Protein 1JE9 (pdb70)

Organism: Naja kaouthia (NCBI:txid8649)

InterPro domains:
  IPR003571 Snake three-finger toxin [cd00206] (1-60)
  IPR018354 Snake toxin, conserved site [PS00272] (39-57)
  IPR045860 Snake toxin-like superfamily [G3DSA:2.10.60.10] (1-61)
  IPR045860 Snake toxin-like superfamily [SSF57302] (3-60)
  IPR054131 Snake toxin cobra-type [PF21947] (3-60)

Sequence (61 aa):
LECHNQQSSQAPTTKTCSGETNCYKKWWSDHRGTIIERGCGCPKVKPGVNLNCCRTDRCNNLECHNQQSSQAPTTKTCSGETNCYKKWWSDHRGTIIERGCGCPKVKPGVNLNCCRTDRCNNLECHNQQSSQAPTTKTCSGETNCYKKWWSDHRGTIIERGCGCPKVKPGVNLNCCRTDRCNNLECHNQQSSQAPTTKTCSGETNCYKKWWSDHRGTIIERGCGCPKVKPGVNLNCCRTDRCNNLECHNQQSSQAPTTKTCSGETNCYKKWWSDHRGTIIERGCGCPKVKPGVNLNCCRTDRCNNLECHNQQSSQAPTTKTCSGETNCYKKWWSDHRGTIIERGCGCPKVKPGVNLNCCRTDRCNNLECHNQQSSQAPTTKTCSGETNCYKKWWSDHRGTIIERGCGCPKVKPGVNLNCCRTDRCNNLECHNQQSSQAPTTKTCSGETNCYKKWWSDHRGTIIERGCGCPKVKPGVNLNCCRTDRCNNLECHNQQSSQAPTTKTCSGETNCYKKWWSDHRGTIIERGCGCPKVKPGVNLNCCRTDRCNNLECHNQQSSQAPTTKTCSGETNCYKKWWSDHRGTIIERGCGCPKVKPGVNLNCCRTDRCNNLECHNQQSSQAPTTKTCSGETNCYKKWWSDHRGTIIERGCGCPKVKPGVNLNCCRTDRCNNLECHNQQSSQAPTTKTCSGETNCYKKWWSDHRGTIIERGCGCPKVKPGVNLNCCRTDRCNNLECHNQQSSQAPTTKTCSGETNCYKKWWSDHRGTIIERGCGCPKVKPGVNLNCCRTDRCNNLECHNQQSSQAPTTKTCSGETNCYKKWWSDHRGTIIERGCGCPKVKPGVNLNCCRTDRCNNLECHNQQSSQAPTTKTCSGETNCYKKWWSDHRGTIIERGCGCPKVKPGVNLNCCRTDRCNNLECHNQQSSQAPTTKTCSGETNCYKKWWSDHRGTIIERGCGCPKVKPGVNLNCCRTDRCNNLECHNQQSSQAPTTKTCSGETNCYKKWWSDHRGTIIERGCGCPKVKPGVNLNCCRTDRCNNLECHNQQSSQAPTTKTCSGETNCYKKWWSDHRGTIIERGCGCPKVKPGVNLNCCRTDRCNN

Foldseek 3Di:
DWEWFDKFPPPGGTGHDPDAAKKKKKKADDDPGMIMGIGGDADDDDPRIGMDMDRDRHPHD

Radius of gyration: 11.59 Å; Cα contacts (8 Å, |Δi|>4): 130; chains: 1; bounding box: 23×32×14 Å

Nearest PDB structures (foldseek):
  1je9-assembly1_A  TM=9.310E-01  e=3.005E-09  Naja kaouthia
  1vb0-assembly1_A  TM=8.632E-01  e=1.040E-07  Naja atra
  1nor-assembly1_A  TM=8.556E-01  e=2.840E-07  Naja oxiana
  3nds-assembly1_A  TM=8.022E-01  e=3.900E-07  unclassified
  3era-assembly1_B  TM=8.556E-01  e=1.123E-06  Laticauda semifasciata

Solvent-accessible surface area: 4519 Å² total; per-residue (Å²): 69,99,6,15,77,19,131,44,117,135,83,95,52,69,135,84,47,126,67,96,99,44,3,23,40,33,81,48,95,46,184,205,31,93,41,37,58,23,18,33,11,71,64,182,68,165,125,70,58,70,41,66,47,22,196,89,86,140,35,0,112

GO terms:
  GO:0005576 extracellular region (C, EXP)

Structure (mmCIF, N/CA/C/O backbone):
data_1JE9
#
_entry.id   1JE9
#
loop_
_atom_site.group_PDB
_atom_site.id
_atom_site.type_symbol
_atom_site.label_atom_id
_atom_site.label_alt_id
_atom_site.label_comp_id
_atom_site.label_asym_id
_atom_site.label_entity_id
_atom_site.label_seq_id
_atom_site.pdbx_PDB_ins_code
_atom_site.Cartn_x
_atom_site.Cartn_y
_atom_site.Cartn_z
_atom_site.occupancy
_atom_site.B_iso_or_equiv
_atom_site.auth_seq_id
_atom_site.auth_comp_id
_atom_site.auth_asym_id
_atom_site.auth_atom_id
_atom_site.pdbx_PDB_model_num
ATOM 1 N N . LEU A 1 1 ? 3.732 14.364 0.955 1.00 0.00 1 LEU A N 1
ATOM 2 C CA . LEU A 1 1 ? 3.306 13.643 -0.274 1.00 0.00 1 LEU A CA 1
ATOM 3 C C . LEU A 1 1 ? 1.878 13.123 -0.142 1.00 0.00 1 LEU A C 1
ATOM 4 O O . LEU A 1 1 ? 1.467 12.675 0.928 1.00 0.00 1 LEU A O 1
ATOM 22 N N . GLU A 1 2 ? 1.127 13.186 -1.236 1.00 0.00 2 GLU A N 1
ATOM 23 C CA . GLU A 1 2 ? -0.255 12.721 -1.242 1.00 0.00 2 GLU A CA 1
ATOM 24 C C . GLU A 1 2 ? -0.339 11.271 -1.712 1.00 0.00 2 GLU A C 1
ATOM 25 O O . GLU A 1 2 ? -0.591 11.004 -2.887 1.00 0.00 2 GLU A O 1
ATOM 37 N N . CYS A 1 3 ? -0.125 10.341 -0.788 1.00 0.00 3 CYS A N 1
ATOM 38 C CA . CYS A 1 3 ? -0.174 8.923 -1.103 1.00 0.00 3 CYS A CA 1
ATOM 39 C C . CYS A 1 3 ? -1.586 8.374 -0.934 1.00 0.00 3 CYS A C 1
ATOM 40 O O . CYS A 1 3 ? -2.517 9.115 -0.619 1.00 0.00 3 CYS A O 1
ATOM 47 N N . HIS A 1 4 ? -1.736 7.070 -1.139 1.00 0.00 4 HIS A N 1
ATOM 48 C CA . HIS A 1 4 ? -3.034 6.419 -1.006 1.00 0.00 4 HIS A CA 1
ATOM 49 C C . HIS A 1 4 ? -3.094 5.585 0.270 1.00 0.00 4 HIS A C 1
ATOM 50 O O . HIS A 1 4 ? -2.069 5.119 0.768 1.00 0.00 4 HIS A O 1
ATOM 65 N N . ASN A 1 5 ? -4.302 5.398 0.792 1.00 0.00 5 ASN A N 1
ATOM 66 C CA . ASN A 1 5 ? -4.499 4.618 2.008 1.00 0.00 5 ASN A CA 1
ATOM 67 C C . ASN A 1 5 ? -5.876 3.962 2.008 1.00 0.00 5 ASN A C 1
ATOM 68 O O . ASN A 1 5 ? -6.621 4.054 2.983 1.00 0.00 5 ASN A O 1
ATOM 79 N N . GLN A 1 6 ? -6.208 3.301 0.903 1.00 0.00 6 GLN A N 1
ATOM 80 C CA . GLN A 1 6 ? -7.496 2.630 0.771 1.00 0.00 6 GLN A CA 1
ATOM 81 C C . GLN A 1 6 ? -7.315 1.127 0.592 1.00 0.00 6 GLN A C 1
ATOM 82 O O . GLN A 1 6 ? -6.772 0.672 -0.415 1.00 0.00 6 GLN A O 1
ATOM 96 N N . GLN A 1 7 ? -7.776 0.360 1.574 1.00 0.00 7 GLN A N 1
ATOM 97 C CA . GLN A 1 7 ? -7.669 -1.090 1.525 1.00 0.00 7 GLN A CA 1
ATOM 98 C C . GLN A 1 7 ? -8.765 -1.686 0.647 1.00 0.00 7 GLN A C 1
ATOM 99 O O . GLN A 1 7 ? -9.837 -1.099 0.493 1.00 0.00 7 GLN A O 1
ATOM 113 N N . SER A 1 8 ? -8.491 -2.851 0.071 1.00 0.00 8 SER A N 1
ATOM 114 C CA . SER A 1 8 ? -9.456 -3.522 -0.791 1.00 0.00 8 SER A CA 1
ATOM 115 C C . SER A 1 8 ? -9.792 -2.658 -2.004 1.00 0.00 8 SER A C 1
ATOM 116 O O . SER A 1 8 ? -9.079 -1.703 -2.313 1.00 0.00 8 SER A O 1
ATOM 124 N N . SER A 1 9 ? -10.881 -2.998 -2.688 1.00 0.00 9 SER A N 1
ATOM 125 C CA . SER A 1 9 ? -11.308 -2.253 -3.867 1.00 0.00 9 SER A CA 1
ATOM 126 C C . SER A 1 9 ? -12.390 -1.238 -3.512 1.00 0.00 9 SER A C 1
ATOM 127 O O . SER A 1 9 ? -13.246 -0.916 -4.337 1.00 0.00 9 SER A O 1
ATOM 135 N N . GLN A 1 10 ? -12.349 -0.736 -2.282 1.00 0.00 10 GLN A N 1
ATOM 136 C CA . GLN A 1 10 ? -13.328 0.242 -1.822 1.00 0.00 10 GLN A CA 1
ATOM 137 C C . GLN A 1 10 ? -13.065 1.611 -2.442 1.00 0.00 10 GLN A C 1
ATOM 138 O O . GLN A 1 10 ? -12.163 1.767 -3.265 1.00 0.00 10 GLN A O 1
ATOM 152 N N . ALA A 1 11 ? -13.859 2.598 -2.040 1.00 0.00 11 ALA A N 1
ATOM 153 C CA . ALA A 1 11 ? -13.714 3.954 -2.554 1.00 0.00 11 ALA A CA 1
ATOM 154 C C . ALA A 1 11 ? -12.340 4.528 -2.212 1.00 0.00 11 ALA A C 1
ATOM 155 O O . ALA A 1 11 ? -12.048 4.802 -1.047 1.00 0.00 11 ALA A O 1
ATOM 162 N N . PRO A 1 12 ? -11.473 4.721 -3.224 1.00 0.00 12 PRO A N 1
ATOM 163 C CA . PRO A 1 12 ? -10.124 5.265 -3.024 1.00 0.00 12 PRO A CA 1
ATOM 164 C C . PRO A 1 12 ? -10.104 6.470 -2.088 1.00 0.00 12 PRO A C 1
ATOM 165 O O . PRO A 1 12 ? -11.151 7.010 -1.733 1.00 0.00 12 PRO A O 1
ATOM 176 N N . THR A 1 13 ? -8.905 6.886 -1.694 1.00 0.00 13 THR A N 1
ATOM 177 C CA . THR A 1 13 ? -8.747 8.028 -0.802 1.00 0.00 13 THR A CA 1
ATOM 178 C C . THR A 1 13 ? -7.341 8.609 -0.908 1.00 0.00 13 THR A C 1
ATOM 179 O O . THR A 1 13 ? -6.431 7.966 -1.432 1.00 0.00 13 THR A O 1
ATOM 190 N N . THR A 1 14 ? -7.168 9.829 -0.409 1.00 0.00 14 THR A N 1
ATOM 191 C CA . THR A 1 14 ? -5.872 10.494 -0.450 1.00 0.00 14 THR A CA 1
ATOM 192 C C . THR A 1 14 ? -5.570 11.190 0.874 1.00 0.00 14 THR A C 1
ATOM 193 O O . THR A 1 14 ? -6.477 11.641 1.571 1.00 0.00 14 THR A O 1
ATOM 204 N N . LYS A 1 15 ? -4.286 11.273 1.211 1.00 0.00 15 LYS A N 1
ATOM 205 C CA . LYS A 1 15 ? -3.860 11.915 2.449 1.00 0.00 15 LYS A CA 1
ATOM 206 C C . LYS A 1 15 ? -2.389 12.316 2.372 1.00 0.00 15 LYS A C 1
ATOM 207 O O . LYS A 1 15 ? -1.649 11.830 1.517 1.00 0.00 15 LYS A O 1
ATOM 226 N N . THR A 1 16 ? -1.973 13.204 3.269 1.00 0.00 16 THR A N 1
ATOM 227 C CA . THR A 1 16 ? -0.591 13.669 3.300 1.00 0.00 16 THR A CA 1
ATOM 228 C C . THR A 1 16 ? 0.135 13.149 4.537 1.00 0.00 16 THR A C 1
ATOM 229 O O . THR A 1 16 ? -0.451 13.046 5.615 1.00 0.00 16 THR A O 1
ATOM 240 N N . CYS A 1 17 ? 1.414 12.825 4.375 1.00 0.00 17 CYS A N 1
ATOM 241 C CA . CYS A 1 17 ? 2.222 12.319 5.478 1.00 0.00 17 CYS A CA 1
ATOM 242 C C . CYS A 1 17 ? 3.222 13.371 5.947 1.00 0.00 17 CYS A C 1
ATOM 243 O O . CYS A 1 17 ? 3.691 14.191 5.157 1.00 0.00 17 CYS A O 1
ATOM 250 N N . SER A 1 18 ? 3.544 13.342 7.236 1.00 0.00 18 SER A N 1
ATOM 251 C CA . SER A 1 18 ? 4.490 14.294 7.809 1.00 0.00 18 SER A CA 1
ATOM 252 C C . SER A 1 18 ? 5.731 13.578 8.330 1.00 0.00 18 SER A C 1
ATOM 253 O O . SER A 1 18 ? 5.868 13.345 9.532 1.00 0.00 18 SER A O 1
ATOM 261 N N . GLY A 1 19 ? 6.634 13.231 7.418 1.00 0.00 19 GLY A N 1
ATOM 262 C CA . GLY A 1 19 ? 7.852 12.545 7.805 1.00 0.00 19 GLY A CA 1
ATOM 263 C C . GLY A 1 19 ? 8.406 11.680 6.690 1.00 0.00 19 GLY A C 1
ATOM 264 O O . GLY A 1 19 ? 9.404 12.029 6.060 1.00 0.00 19 GLY A O 1
ATOM 268 N N . GLU A 1 20 ? 7.756 10.546 6.445 1.00 0.00 20 GLU A N 1
ATOM 269 C CA . GLU A 1 20 ? 8.189 9.627 5.398 1.00 0.00 20 GLU A CA 1
ATOM 270 C C . GLU A 1 20 ? 8.193 10.317 4.038 1.00 0.00 20 GLU A C 1
ATOM 271 O O . GLU A 1 20 ? 7.351 11.171 3.761 1.00 0.00 20 GLU A O 1
ATOM 283 N N . THR A 1 21 ? 9.149 9.942 3.193 1.00 0.00 21 THR A N 1
ATOM 284 C CA . THR A 1 21 ? 9.262 10.524 1.862 1.00 0.00 21 THR A CA 1
ATOM 285 C C . THR A 1 21 ? 8.759 9.555 0.798 1.00 0.00 21 THR A C 1
ATOM 286 O O . THR A 1 21 ? 8.234 9.970 -0.235 1.00 0.00 21 THR A O 1
ATOM 297 N N . ASN A 1 22 ? 8.919 8.261 1.059 1.00 0.00 22 ASN A N 1
ATOM 298 C CA . ASN A 1 22 ? 8.478 7.231 0.123 1.00 0.00 22 ASN A CA 1
ATOM 299 C C . ASN A 1 22 ? 7.355 6.393 0.727 1.00 0.00 22 ASN A C 1
ATOM 300 O O . ASN A 1 22 ? 7.311 6.173 1.938 1.00 0.00 22 ASN A O 1
ATOM 311 N N . CYS A 1 23 ? 6.449 5.930 -0.126 1.00 0.00 23 CYS A N 1
ATOM 312 C CA . CYS A 1 23 ? 5.326 5.121 0.304 1.00 0.00 23 CYS A CA 1
ATOM 313 C C . CYS A 1 23 ? 5.473 3.697 -0.221 1.00 0.00 23 CYS A C 1
ATOM 314 O O . CYS A 1 23 ? 6.543 3.316 -0.693 1.00 0.00 23 CYS A O 1
ATOM 321 N N . TYR A 1 24 ? 4.406 2.910 -0.142 1.00 0.00 24 TYR A N 1
ATOM 322 C CA . TYR A 1 24 ? 4.455 1.535 -0.622 1.00 0.00 24 TYR A CA 1
ATOM 323 C C . TYR A 1 24 ? 3.067 1.004 -0.943 1.00 0.00 24 TYR A C 1
ATOM 324 O O . TYR A 1 24 ? 2.062 1.694 -0.776 1.00 0.00 24 TYR A O 1
ATOM 342 N N . LYS A 1 25 ? 3.033 -0.242 -1.395 1.00 0.00 25 LYS A N 1
ATOM 343 C CA . LYS A 1 25 ? 1.786 -0.912 -1.737 1.00 0.00 25 LYS A CA 1
ATOM 344 C C . LYS A 1 25 ? 1.978 -2.420 -1.678 1.00 0.00 25 LYS A C 1
ATOM 345 O O . LYS A 1 25 ? 2.781 -2.983 -2.421 1.00 0.00 25 LYS A O 1
ATOM 364 N N . LYS A 1 26 ? 1.249 -3.069 -0.782 1.00 0.00 26 LYS A N 1
ATOM 365 C CA . LYS A 1 26 ? 1.354 -4.513 -0.623 1.00 0.00 26 LYS A CA 1
ATOM 366 C C . LYS A 1 26 ? 0.058 -5.206 -1.007 1.00 0.00 26 LYS A C 1
ATOM 367 O O . LYS A 1 26 ? -1.020 -4.627 -0.911 1.00 0.00 26 LYS A O 1
ATOM 386 N N . TRP A 1 27 ? 0.173 -6.460 -1.426 1.00 0.00 27 TRP A N 1
ATOM 387 C CA . TRP A 1 27 ? -0.995 -7.244 -1.802 1.00 0.00 27 TRP A CA 1
ATOM 388 C C . TRP A 1 27 ? -0.691 -8.730 -1.768 1.00 0.00 27 TRP A C 1
ATOM 389 O O . TRP A 1 27 ? 0.468 -9.142 -1.710 1.00 0.00 27 TRP A O 1
ATOM 410 N N . TRP A 1 28 ? -1.746 -9.527 -1.803 1.00 0.00 28 TRP A N 1
ATOM 411 C CA . TRP A 1 28 ? -1.609 -10.975 -1.776 1.00 0.00 28 TRP A CA 1
ATOM 412 C C . TRP A 1 28 ? -2.867 -11.650 -2.309 1.00 0.00 28 TRP A C 1
ATOM 413 O O . TRP A 1 28 ? -3.848 -10.984 -2.649 1.00 0.00 28 TRP A O 1
ATOM 434 N N . SER A 1 29 ? -2.831 -12.976 -2.372 1.00 0.00 29 SER A N 1
ATOM 435 C CA . SER A 1 29 ? -3.966 -13.752 -2.857 1.00 0.00 29 SER A CA 1
ATOM 436 C C . SER A 1 29 ? -4.338 -14.848 -1.862 1.00 0.00 29 SER A C 1
ATOM 437 O O . SER A 1 29 ? -3.810 -15.959 -1.921 1.00 0.00 29 SER A O 1
ATOM 445 N N . ASP A 1 30 ? -5.247 -14.527 -0.949 1.00 0.00 30 ASP A N 1
ATOM 446 C CA . ASP A 1 30 ? -5.688 -15.485 0.060 1.00 0.00 30 ASP A CA 1
ATOM 447 C C . ASP A 1 30 ? -6.902 -16.270 -0.426 1.00 0.00 30 ASP A C 1
ATOM 448 O O . ASP A 1 30 ? -7.388 -16.058 -1.537 1.00 0.00 30 ASP A O 1
ATOM 457 N N . HIS A 1 31 ? -7.386 -17.181 0.413 1.00 0.00 31 HIS A N 1
ATOM 458 C CA . HIS A 1 31 ? -8.544 -18.001 0.070 1.00 0.00 31 HIS A CA 1
ATOM 459 C C . HIS A 1 31 ? -9.756 -17.130 -0.247 1.00 0.00 31 HIS A C 1
ATOM 460 O O . HIS A 1 31 ? -10.594 -17.491 -1.073 1.00 0.00 31 HIS A O 1
ATOM 475 N N . ARG A 1 32 ? -9.842 -15.981 0.415 1.00 0.00 32 ARG A N 1
ATOM 476 C CA . ARG A 1 32 ? -10.951 -15.059 0.204 1.00 0.00 32 ARG A CA 1
ATOM 477 C C . ARG A 1 32 ? -10.819 -14.348 -1.140 1.00 0.00 32 ARG A C 1
ATOM 478 O O . ARG A 1 32 ? -11.817 -13.973 -1.755 1.00 0.00 32 ARG A O 1
ATOM 499 N N . GLY A 1 33 ? -9.582 -14.166 -1.589 1.00 0.00 33 GLY A N 1
ATOM 500 C CA . GLY A 1 33 ? -9.342 -13.501 -2.856 1.00 0.00 33 GLY A CA 1
ATOM 501 C C . GLY A 1 33 ? -8.036 -12.731 -2.865 1.00 0.00 33 GLY A C 1
ATOM 502 O O . GLY A 1 33 ? -6.988 -13.269 -2.509 1.00 0.00 33 GLY A O 1
ATOM 506 N N . THR A 1 34 ? -8.099 -11.468 -3.276 1.00 0.00 34 THR A N 1
ATOM 507 C CA . THR A 1 34 ? -6.913 -10.622 -3.330 1.00 0.00 34 THR A CA 1
ATOM 508 C C . THR A 1 34 ? -7.115 -9.351 -2.511 1.00 0.00 34 THR A C 1
ATOM 509 O O . THR A 1 34 ? -8.161 -8.708 -2.594 1.00 0.00 34 THR A O 1
ATOM 520 N N . ILE A 1 35 ? -6.108 -8.993 -1.721 1.00 0.00 35 ILE A N 1
ATOM 521 C CA . ILE A 1 35 ? -6.178 -7.796 -0.888 1.00 0.00 35 ILE A CA 1
ATOM 522 C C . ILE A 1 35 ? -4.959 -6.907 -1.103 1.00 0.00 35 ILE A C 1
ATOM 523 O O . ILE A 1 35 ? -3.886 -7.391 -1.463 1.00 0.00 35 ILE A O 1
ATOM 539 N N . ILE A 1 36 ? -5.130 -5.606 -0.884 1.00 0.00 36 ILE A N 1
ATOM 540 C CA . ILE A 1 36 ? -4.038 -4.653 -1.063 1.00 0.00 36 ILE A CA 1
ATOM 541 C C . ILE A 1 36 ? -4.062 -3.560 0.007 1.00 0.00 36 ILE A C 1
ATOM 542 O O . ILE A 1 36 ? -5.100 -2.945 0.252 1.00 0.00 36 ILE A O 1
ATOM 558 N N . GLU A 1 37 ? -2.913 -3.312 0.636 1.00 0.00 37 GLU A N 1
ATOM 559 C CA . GLU A 1 37 ? -2.813 -2.282 1.664 1.00 0.00 37 GLU A CA 1
ATOM 560 C C . GLU A 1 37 ? -1.721 -1.275 1.311 1.00 0.00 37 GLU A C 1
ATOM 561 O O . GLU A 1 37 ? -0.880 -1.534 0.450 1.00 0.00 37 GLU A O 1
ATOM 573 N N . ARG A 1 38 ? -1.742 -0.125 1.976 1.00 0.00 38 ARG A N 1
ATOM 574 C CA . ARG A 1 38 ? -0.755 0.921 1.723 1.00 0.00 38 ARG A CA 1
ATOM 575 C C . ARG A 1 38 ? -0.196 1.481 3.027 1.00 0.00 38 ARG A C 1
ATOM 576 O O . ARG A 1 38 ? -0.542 1.020 4.115 1.00 0.00 38 ARG A O 1
ATOM 597 N N . GLY A 1 39 ? 0.672 2.482 2.906 1.00 0.00 39 GLY A N 1
ATOM 598 C CA . GLY A 1 39 ? 1.271 3.097 4.076 1.00 0.00 39 GLY A CA 1
ATOM 599 C C . GLY A 1 39 ? 2.501 3.915 3.730 1.00 0.00 39 GLY A C 1
ATOM 600 O O . GLY A 1 39 ? 3.122 3.701 2.688 1.00 0.00 39 GLY A O 1
ATOM 604 N N . CYS A 1 40 ? 2.851 4.857 4.600 1.00 0.00 40 CYS A N 1
ATOM 605 C CA . CYS A 1 40 ? 4.012 5.710 4.374 1.00 0.00 40 CYS A CA 1
ATOM 606 C C . CYS A 1 40 ? 5.276 5.080 4.956 1.00 0.00 40 CYS A C 1
ATOM 607 O O . CYS A 1 40 ? 5.464 5.047 6.172 1.00 0.00 40 CYS A O 1
ATOM 614 N N . GLY A 1 41 ? 6.136 4.581 4.074 1.00 0.00 41 GLY A N 1
ATOM 615 C CA . GLY A 1 41 ? 7.372 3.955 4.504 1.00 0.00 41 GLY A CA 1
ATOM 616 C C . GLY A 1 41 ? 7.875 2.937 3.500 1.00 0.00 41 GLY A C 1
ATOM 617 O O . GLY A 1 41 ? 7.551 3.016 2.315 1.00 0.00 41 GLY A O 1
ATOM 621 N N . CYS A 1 42 ? 8.665 1.976 3.970 1.00 0.00 42 CYS A N 1
ATOM 622 C CA . CYS A 1 42 ? 9.202 0.939 3.096 1.00 0.00 42 CYS A CA 1
ATOM 623 C C . CYS A 1 42 ? 9.651 -0.281 3.901 1.00 0.00 42 CYS A C 1
ATOM 624 O O . CYS A 1 42 ? 10.832 -0.627 3.913 1.00 0.00 42 CYS A O 1
ATOM 631 N N . PRO A 1 43 ? 8.707 -0.950 4.584 1.00 0.00 43 PRO A N 1
ATOM 632 C CA . PRO A 1 43 ? 9.005 -2.134 5.392 1.00 0.00 43 PRO A CA 1
ATOM 633 C C . PRO A 1 43 ? 9.137 -3.395 4.546 1.00 0.00 43 PRO A C 1
ATOM 634 O O . PRO A 1 43 ? 9.210 -3.328 3.319 1.00 0.00 43 PRO A O 1
ATOM 645 N N . LYS A 1 44 ? 9.165 -4.548 5.209 1.00 0.00 44 LYS A N 1
ATOM 646 C CA . LYS A 1 44 ? 9.287 -5.827 4.518 1.00 0.00 44 LYS A CA 1
ATOM 647 C C . LYS A 1 44 ? 8.224 -6.807 5.002 1.00 0.00 44 LYS A C 1
ATOM 648 O O . LYS A 1 44 ? 7.390 -6.468 5.842 1.00 0.00 44 LYS A O 1
ATOM 667 N N . VAL A 1 45 ? 8.258 -8.025 4.469 1.00 0.00 45 VAL A N 1
ATOM 668 C CA . VAL A 1 45 ? 7.296 -9.052 4.851 1.00 0.00 45 VAL A CA 1
ATOM 669 C C . VAL A 1 45 ? 7.845 -10.451 4.592 1.00 0.00 45 VAL A C 1
ATOM 670 O O . VAL A 1 45 ? 8.801 -10.625 3.835 1.00 0.00 45 VAL A O 1
ATOM 683 N N . LYS A 1 46 ? 7.235 -11.446 5.229 1.00 0.00 46 LYS A N 1
ATOM 684 C CA . LYS A 1 46 ? 7.652 -12.822 5.082 1.00 0.00 46 LYS A CA 1
ATOM 685 C C . LYS A 1 46 ? 7.111 -13.421 3.785 1.00 0.00 46 LYS A C 1
ATOM 686 O O . LYS A 1 46 ? 6.002 -13.101 3.360 1.00 0.00 46 LYS A O 1
ATOM 705 N N . PRO A 1 47 ? 7.901 -14.296 3.136 1.00 0.00 47 PRO A N 1
ATOM 706 C CA . PRO A 1 47 ? 7.524 -14.938 1.885 1.00 0.00 47 PRO A CA 1
ATOM 707 C C . PRO A 1 47 ? 6.044 -15.307 1.832 1.00 0.00 47 PRO A C 1
ATOM 708 O O . PRO A 1 47 ? 5.532 -15.993 2.716 1.00 0.00 47 PRO A O 1
ATOM 719 N N . GLY A 1 48 ? 5.363 -14.842 0.790 1.00 0.00 48 GLY A N 1
ATOM 720 C CA . GLY A 1 48 ? 3.948 -15.126 0.638 1.00 0.00 48 GLY A CA 1
ATOM 721 C C . GLY A 1 48 ? 3.144 -13.878 0.332 1.00 0.00 48 GLY A C 1
ATOM 722 O O . GLY A 1 48 ? 2.120 -13.941 -0.349 1.00 0.00 48 GLY A O 1
ATOM 726 N N . VAL A 1 49 ? 3.613 -12.742 0.834 1.00 0.00 49 VAL A N 1
ATOM 727 C CA . VAL A 1 49 ? 2.939 -11.468 0.614 1.00 0.00 49 VAL A CA 1
ATOM 728 C C . VAL A 1 49 ? 3.793 -10.546 -0.249 1.00 0.00 49 VAL A C 1
ATOM 729 O O . VAL A 1 49 ? 4.997 -10.415 -0.030 1.00 0.00 49 VAL A O 1
ATOM 742 N N . ASN A 1 50 ? 3.167 -9.911 -1.235 1.00 0.00 50 ASN A N 1
ATOM 743 C CA . ASN A 1 50 ? 3.879 -9.004 -2.130 1.00 0.00 50 ASN A CA 1
ATOM 744 C C . ASN A 1 50 ? 3.842 -7.573 -1.604 1.00 0.00 50 ASN A C 1
ATOM 745 O O . ASN A 1 50 ? 2.887 -7.166 -0.943 1.00 0.00 50 ASN A O 1
ATOM 756 N N . LEU A 1 51 ? 4.892 -6.818 -1.906 1.00 0.00 51 LEU A N 1
ATOM 757 C CA . LEU A 1 51 ? 4.995 -5.433 -1.471 1.00 0.00 51 LEU A CA 1
ATOM 758 C C . LEU A 1 51 ? 6.005 -4.676 -2.330 1.00 0.00 51 LEU A C 1
ATOM 759 O O . LEU A 1 51 ? 6.978 -5.257 -2.811 1.00 0.00 51 LEU A O 1
ATOM 775 N N . ASN A 1 52 ? 5.775 -3.379 -2.520 1.00 0.00 52 ASN A N 1
ATOM 776 C CA . ASN A 1 52 ? 6.681 -2.564 -3.324 1.00 0.00 52 ASN A CA 1
ATOM 777 C C . ASN A 1 52 ? 6.609 -1.085 -2.938 1.00 0.00 52 ASN A C 1
ATOM 778 O O . ASN A 1 52 ? 5.537 -0.480 -2.946 1.00 0.00 52 ASN A O 1
ATOM 789 N N . CYS A 1 53 ? 7.764 -0.512 -2.607 1.00 0.00 53 CYS A N 1
ATOM 790 C CA . CYS A 1 53 ? 7.852 0.889 -2.224 1.00 0.00 53 CYS A CA 1
ATOM 791 C C . CYS A 1 53 ? 7.973 1.779 -3.458 1.00 0.00 53 CYS A C 1
ATOM 792 O O . CYS A 1 53 ? 8.355 1.318 -4.534 1.00 0.00 53 CYS A O 1
ATOM 799 N N . CYS A 1 54 ? 7.646 3.054 -3.293 1.00 0.00 54 CYS A N 1
ATOM 800 C CA . CYS A 1 54 ? 7.716 4.012 -4.391 1.00 0.00 54 CYS A CA 1
ATOM 801 C C . CYS A 1 54 ? 7.770 5.429 -3.874 1.00 0.00 54 CYS A C 1
ATOM 802 O O . CYS A 1 54 ? 7.369 5.721 -2.748 1.00 0.00 54 CYS A O 1
ATOM 809 N N . ARG A 1 55 ? 8.311 6.295 -4.707 1.00 0.00 55 ARG A N 1
ATOM 810 C CA . ARG A 1 55 ? 8.480 7.682 -4.365 1.00 0.00 55 ARG A CA 1
ATOM 811 C C . ARG A 1 55 ? 7.712 8.591 -5.323 1.00 0.00 55 ARG A C 1
ATOM 812 O O . ARG A 1 55 ? 8.212 9.637 -5.737 1.00 0.00 55 ARG A O 1
ATOM 833 N N . THR A 1 56 ? 6.493 8.187 -5.672 1.00 0.00 56 THR A N 1
ATOM 834 C CA . THR A 1 56 ? 5.662 8.971 -6.579 1.00 0.00 56 THR A CA 1
ATOM 835 C C . THR A 1 56 ? 4.275 9.199 -5.985 1.00 0.00 56 THR A C 1
ATOM 836 O O . THR A 1 56 ? 3.779 8.386 -5.205 1.00 0.00 56 THR A O 1
ATOM 847 N N . ASP A 1 57 ? 3.651 10.312 -6.361 1.00 0.00 57 ASP A N 1
ATOM 848 C CA . ASP A 1 57 ? 2.320 10.645 -5.867 1.00 0.00 57 ASP A CA 1
ATOM 849 C C . ASP A 1 57 ? 1.300 9.608 -6.324 1.00 0.00 57 ASP A C 1
ATOM 850 O O . ASP A 1 57 ? 1.188 9.315 -7.514 1.00 0.00 57 ASP A O 1
ATOM 859 N N . ARG A 1 58 ? 0.560 9.052 -5.369 1.00 0.00 58 ARG A N 1
ATOM 860 C CA . ARG A 1 58 ? -0.448 8.043 -5.676 1.00 0.00 58 ARG A CA 1
ATOM 861 C C . ARG A 1 58 ? 0.186 6.834 -6.358 1.00 0.00 58 ARG A C 1
ATOM 862 O O . ARG A 1 58 ? -0.465 6.132 -7.131 1.00 0.00 58 ARG A O 1
ATOM 883 N N . CYS A 1 59 ? 1.462 6.600 -6.066 1.00 0.00 59 CYS A N 1
ATOM 884 C CA . CYS A 1 59 ? 2.190 5.483 -6.645 1.00 0.00 59 CYS A CA 1
ATOM 885 C C . CYS A 1 59 ? 1.597 4.147 -6.202 1.00 0.00 59 CYS A C 1
ATOM 886 O O . CYS A 1 59 ? 1.691 3.149 -6.917 1.00 0.00 59 CYS A O 1
ATOM 893 N N . ASN A 1 60 ? 0.990 4.137 -5.019 1.00 0.00 60 ASN A N 1
ATOM 894 C CA . ASN A 1 60 ? 0.385 2.925 -4.479 1.00 0.00 60 ASN A CA 1
ATOM 895 C C . ASN A 1 60 ? -1.116 2.896 -4.749 1.00 0.00 60 ASN A C 1
ATOM 896 O O . ASN A 1 60 ? -1.884 2.324 -3.976 1.00 0.00 60 ASN A O 1
ATOM 907 N N . ASN A 1 61 ? -1.528 3.516 -5.851 1.00 0.00 61 ASN A N 1
ATOM 908 C CA . ASN A 1 61 ? -2.933 3.562 -6.222 1.00 0.00 61 ASN A CA 1
ATOM 909 C C . ASN A 1 61 ? -3.437 2.180 -6.623 1.00 0.00 61 ASN A C 1
ATOM 910 O O . ASN A 1 61 ? -4.542 2.099 -7.202 1.00 0.00 61 ASN A O 1
ATOM 922 N N . LEU A 1 1 ? 4.881 14.451 -1.424 1.00 0.00 1 LEU A N 2
ATOM 923 C CA . LEU A 1 1 ? 3.802 14.035 -2.359 1.00 0.00 1 LEU A CA 2
ATOM 924 C C . LEU A 1 1 ? 2.607 13.464 -1.603 1.00 0.00 1 LEU A C 2
ATOM 925 O O . LEU A 1 1 ? 2.532 13.556 -0.378 1.00 0.00 1 LEU A O 2
ATOM 943 N N . GLU A 1 2 ? 1.673 12.874 -2.342 1.00 0.00 2 GLU A N 2
ATOM 944 C CA . GLU A 1 2 ? 0.482 12.287 -1.742 1.00 0.00 2 GLU A CA 2
ATOM 945 C C . GLU A 1 2 ? 0.213 10.898 -2.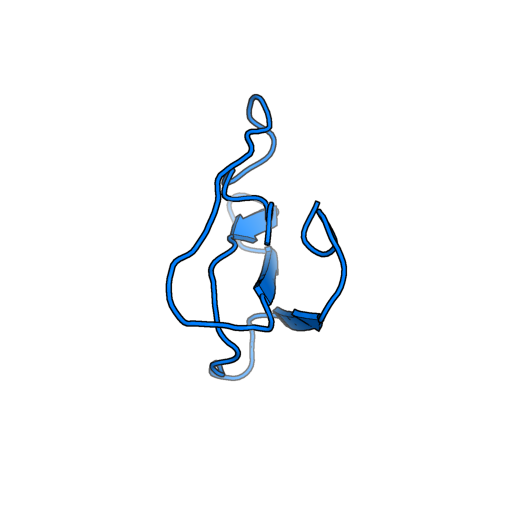313 1.00 0.00 2 GLU A C 2
ATOM 946 O O . GLU A 1 2 ? -0.080 10.750 -3.499 1.00 0.00 2 GLU A O 2
ATOM 958 N N . CYS A 1 3 ? 0.312 9.883 -1.459 1.00 0.00 3 CYS A N 2
ATOM 959 C CA . CYS A 1 3 ? 0.077 8.506 -1.880 1.00 0.00 3 CYS A CA 2
ATOM 960 C C . CYS A 1 3 ? -1.143 7.926 -1.172 1.00 0.00 3 CYS A C 2
ATOM 961 O O . CYS A 1 3 ? -1.833 8.627 -0.430 1.00 0.00 3 CYS A O 2
ATOM 968 N N . HIS A 1 4 ? -1.407 6.646 -1.410 1.00 0.00 4 HIS A N 2
ATOM 969 C CA . HIS A 1 4 ? -2.548 5.976 -0.799 1.00 0.00 4 HIS A CA 2
ATOM 970 C C . HIS A 1 4 ? -2.111 5.112 0.381 1.00 0.00 4 HIS A C 2
ATOM 971 O O . HIS A 1 4 ? -0.960 4.683 0.459 1.00 0.00 4 HIS A O 2
ATOM 986 N N . ASN A 1 5 ? -3.043 4.860 1.295 1.00 0.00 5 ASN A N 2
ATOM 987 C CA . ASN A 1 5 ? -2.763 4.047 2.473 1.00 0.00 5 ASN A CA 2
ATOM 988 C C . ASN A 1 5 ? -4.023 3.323 2.938 1.00 0.00 5 ASN A C 2
ATOM 989 O O . ASN A 1 5 ? -4.325 3.284 4.132 1.00 0.00 5 ASN A O 2
ATOM 1000 N N . GLN A 1 6 ? -4.756 2.755 1.987 1.00 0.00 6 GLN A N 2
ATOM 1001 C CA . GLN A 1 6 ? -5.989 2.037 2.294 1.00 0.00 6 GLN A CA 2
ATOM 1002 C C . GLN A 1 6 ? -5.893 0.574 1.872 1.00 0.00 6 GLN A C 2
ATOM 1003 O O . GLN A 1 6 ? -4.832 0.100 1.467 1.00 0.00 6 GLN A O 2
ATOM 1017 N N . GLN A 1 7 ? -7.015 -0.133 1.965 1.00 0.00 7 GLN A N 2
ATOM 1018 C CA . GLN A 1 7 ? -7.071 -1.540 1.591 1.00 0.00 7 GLN A CA 2
ATOM 1019 C C . GLN A 1 7 ? -8.005 -1.741 0.401 1.00 0.00 7 GLN A C 2
ATOM 1020 O O . GLN A 1 7 ? -8.523 -0.776 -0.162 1.00 0.00 7 GLN A O 2
ATOM 1034 N N . SER A 1 8 ? -8.217 -2.997 0.023 1.00 0.00 8 SER A N 2
ATOM 1035 C CA . SER A 1 8 ? -9.090 -3.319 -1.101 1.00 0.00 8 SER A CA 2
ATOM 1036 C C . SER A 1 8 ? -10.546 -3.398 -0.655 1.00 0.00 8 SER A C 2
ATOM 1037 O O . SER A 1 8 ? -10.833 -3.620 0.523 1.00 0.00 8 SER A O 2
ATOM 1045 N N . SER A 1 9 ? -11.463 -3.216 -1.604 1.00 0.00 9 SER A N 2
ATOM 1046 C CA . SER A 1 9 ? -12.898 -3.266 -1.323 1.00 0.00 9 SER A CA 2
ATOM 1047 C C . SER A 1 9 ? -13.383 -1.967 -0.683 1.00 0.00 9 SER A C 2
ATOM 1048 O O . SER A 1 9 ? -14.317 -1.333 -1.175 1.00 0.00 9 SER A O 2
ATOM 1056 N N . GLN A 1 10 ? -12.747 -1.577 0.417 1.00 0.00 10 GLN A N 2
ATOM 1057 C CA . GLN A 1 10 ? -13.118 -0.354 1.126 1.00 0.00 10 GLN A CA 2
ATOM 1058 C C . GLN A 1 10 ? -13.105 0.851 0.188 1.00 0.00 10 GLN A C 2
ATOM 1059 O O . GLN A 1 10 ? -12.912 0.709 -1.019 1.00 0.00 10 GLN A O 2
ATOM 1073 N N . ALA A 1 11 ? -13.315 2.036 0.753 1.00 0.00 11 ALA A N 2
ATOM 1074 C CA . ALA A 1 11 ? -13.330 3.266 -0.029 1.00 0.00 11 ALA A CA 2
ATOM 1075 C C . ALA A 1 11 ? -11.975 3.969 0.023 1.00 0.00 11 ALA A C 2
ATOM 1076 O O . ALA A 1 11 ? -11.603 4.540 1.049 1.00 0.00 11 ALA A O 2
ATOM 1083 N N . PRO A 1 12 ? -11.211 3.937 -1.086 1.00 0.00 12 PRO A N 2
ATOM 1084 C CA . PRO A 1 12 ? -9.889 4.572 -1.160 1.00 0.00 12 PRO A CA 2
ATOM 1085 C C . PRO A 1 12 ? -9.869 5.979 -0.571 1.00 0.00 12 PRO A C 2
ATOM 1086 O O . PRO A 1 12 ? -10.914 6.545 -0.251 1.00 0.00 12 PRO A O 2
ATOM 1097 N N . THR A 1 13 ? -8.671 6.537 -0.434 1.00 0.00 13 THR A N 2
ATOM 1098 C CA . THR A 1 13 ? -8.506 7.879 0.113 1.00 0.00 13 THR A CA 2
ATOM 1099 C C . THR A 1 13 ? -7.157 8.464 -0.296 1.00 0.00 13 THR A C 2
ATOM 1100 O O . THR A 1 13 ? -6.380 7.821 -1.000 1.00 0.00 13 THR A O 2
ATOM 1111 N N . THR A 1 14 ? -6.886 9.687 0.148 1.00 0.00 14 THR A N 2
ATOM 1112 C CA . THR A 1 14 ? -5.630 10.354 -0.176 1.00 0.00 14 THR A CA 2
ATOM 1113 C C . THR A 1 14 ? -5.246 11.353 0.910 1.00 0.00 14 THR A C 2
ATOM 1114 O O . THR A 1 14 ? -6.022 12.246 1.251 1.00 0.00 14 THR A O 2
ATOM 1125 N N . LYS A 1 15 ? -4.039 11.198 1.448 1.00 0.00 15 LYS A N 2
ATOM 1126 C CA . LYS A 1 15 ? -3.548 12.087 2.496 1.00 0.00 15 LYS A CA 2
ATOM 1127 C C . LYS A 1 15 ? -2.027 12.023 2.591 1.00 0.00 15 LYS A C 2
ATOM 1128 O O . LYS A 1 15 ? -1.424 10.974 2.365 1.00 0.00 15 LYS A O 2
ATOM 1147 N N . THR A 1 16 ? -1.412 13.152 2.927 1.00 0.00 16 THR A N 2
ATOM 1148 C CA . THR A 1 16 ? 0.040 13.224 3.052 1.00 0.00 16 THR A CA 2
ATOM 1149 C C . THR A 1 16 ? 0.488 12.795 4.445 1.00 0.00 16 THR A C 2
ATOM 1150 O O . THR A 1 16 ? -0.288 12.843 5.401 1.00 0.00 16 THR A O 2
ATOM 1161 N N . CYS A 1 17 ? 1.744 12.375 4.554 1.00 0.00 17 CYS A N 2
ATOM 1162 C CA . CYS A 1 17 ? 2.297 11.937 5.831 1.00 0.00 17 CYS A CA 2
ATOM 1163 C C . CYS A 1 17 ? 3.252 12.983 6.398 1.00 0.00 17 CYS A C 2
ATOM 1164 O O . CYS A 1 17 ? 4.152 13.456 5.705 1.00 0.00 17 CYS A O 2
ATOM 1171 N N . SER A 1 18 ? 3.051 13.336 7.664 1.00 0.00 18 SER A N 2
ATOM 1172 C CA . SER A 1 18 ? 3.896 14.324 8.323 1.00 0.00 18 SER A CA 2
ATOM 1173 C C . SER A 1 18 ? 5.212 13.699 8.774 1.00 0.00 18 SER A C 2
ATOM 1174 O O . SER A 1 18 ? 5.262 12.988 9.778 1.00 0.00 18 SER A O 2
ATOM 1182 N N . GLY A 1 19 ? 6.276 13.966 8.024 1.00 0.00 19 GLY A N 2
ATOM 1183 C CA . GLY A 1 19 ? 7.578 13.421 8.361 1.00 0.00 19 GLY A CA 2
ATOM 1184 C C . GLY A 1 19 ? 8.066 12.414 7.338 1.00 0.00 19 GLY A C 2
ATOM 1185 O O . GLY A 1 19 ? 9.212 12.478 6.890 1.00 0.00 19 GLY A O 2
ATOM 1189 N N . GLU A 1 20 ? 7.195 11.481 6.967 1.00 0.00 20 GLU A N 2
ATOM 1190 C CA . GLU A 1 20 ? 7.541 10.458 5.990 1.00 0.00 20 GLU A CA 2
ATOM 1191 C C . GLU A 1 20 ? 7.844 11.082 4.632 1.00 0.00 20 GLU A C 2
ATOM 1192 O O . GLU A 1 20 ? 7.835 12.305 4.487 1.00 0.00 20 GLU A O 2
ATOM 1204 N N . THR A 1 21 ? 8.114 10.240 3.640 1.00 0.00 21 THR A N 2
ATOM 1205 C CA . THR A 1 21 ? 8.420 10.720 2.298 1.00 0.00 21 THR A CA 2
ATOM 1206 C C . THR A 1 21 ? 8.102 9.662 1.246 1.00 0.00 21 THR A C 2
ATOM 1207 O O . THR A 1 21 ? 7.522 9.966 0.203 1.00 0.00 21 THR A O 2
ATOM 1218 N N . ASN A 1 22 ? 8.490 8.424 1.523 1.00 0.00 22 ASN A N 2
ATOM 1219 C CA . ASN A 1 22 ? 8.249 7.323 0.594 1.00 0.00 22 ASN A CA 2
ATOM 1220 C C . ASN A 1 22 ? 7.024 6.515 1.003 1.00 0.00 22 ASN A C 2
ATOM 1221 O O . ASN A 1 22 ? 6.662 6.465 2.179 1.00 0.00 22 ASN A O 2
ATOM 1232 N N . CYS A 1 23 ? 6.401 5.870 0.024 1.00 0.00 23 CYS A N 2
ATOM 1233 C CA . CYS A 1 23 ? 5.228 5.044 0.269 1.00 0.00 23 CYS A CA 2
ATOM 1234 C C . CYS A 1 23 ? 5.468 3.632 -0.254 1.00 0.00 23 CYS A C 2
ATOM 1235 O O . CYS A 1 23 ? 6.588 3.290 -0.633 1.00 0.00 23 CYS A O 2
ATOM 1242 N N . TYR A 1 24 ? 4.423 2.812 -0.278 1.00 0.00 24 TYR A N 2
ATOM 1243 C CA . TYR A 1 24 ? 4.556 1.445 -0.762 1.00 0.00 24 TYR A CA 2
ATOM 1244 C C . TYR A 1 24 ? 3.212 0.851 -1.157 1.00 0.00 24 TYR A C 2
ATOM 1245 O O . TYR A 1 24 ? 2.165 1.477 -0.997 1.00 0.00 24 TYR A O 2
ATOM 1263 N N . LYS A 1 25 ? 3.262 -0.372 -1.668 1.00 0.00 25 LYS A N 2
ATOM 1264 C CA . LYS A 1 25 ? 2.065 -1.087 -2.088 1.00 0.00 25 LYS A CA 2
ATOM 1265 C C . LYS A 1 25 ? 2.274 -2.589 -1.947 1.00 0.00 25 LYS A C 2
ATOM 1266 O O . LYS A 1 25 ? 3.221 -3.148 -2.502 1.00 0.00 25 LYS A O 2
ATOM 1285 N N . LYS A 1 26 ? 1.398 -3.235 -1.191 1.00 0.00 26 LYS A N 2
ATOM 1286 C CA . LYS A 1 26 ? 1.498 -4.671 -0.965 1.00 0.00 26 LYS A CA 2
ATOM 1287 C C . LYS A 1 26 ? 0.237 -5.391 -1.417 1.00 0.00 26 LYS A C 2
ATOM 1288 O O . LYS A 1 26 ? -0.854 -4.827 -1.388 1.00 0.00 26 LYS A O 2
ATOM 1307 N N . TRP A 1 27 ? 0.395 -6.644 -1.825 1.00 0.00 27 TRP A N 2
ATOM 1308 C CA . TRP A 1 27 ? -0.739 -7.446 -2.265 1.00 0.00 27 TRP A CA 2
ATOM 1309 C C . TRP A 1 27 ? -0.438 -8.931 -2.168 1.00 0.00 27 TRP A C 2
ATOM 1310 O O . TRP A 1 27 ? 0.713 -9.341 -2.024 1.00 0.00 27 TRP A O 2
ATOM 1331 N N . TRP A 1 28 ? -1.491 -9.729 -2.254 1.00 0.00 28 TRP A N 2
ATOM 1332 C CA . TRP A 1 28 ? -1.363 -11.177 -2.184 1.00 0.00 28 TRP A CA 2
ATOM 1333 C C . TRP A 1 28 ? -2.588 -11.859 -2.781 1.00 0.00 28 TRP A C 2
ATOM 1334 O O . TRP A 1 28 ? -3.531 -11.196 -3.218 1.00 0.00 28 TRP A O 2
ATOM 1355 N N . SER A 1 29 ? -2.569 -13.187 -2.788 1.00 0.00 29 SER A N 2
ATOM 1356 C CA . SER A 1 29 ? -3.680 -13.966 -3.323 1.00 0.00 29 SER A CA 2
ATOM 1357 C C . SER A 1 29 ? -4.121 -15.033 -2.326 1.00 0.00 29 SER A C 2
ATOM 1358 O O . SER A 1 29 ? -3.347 -15.922 -1.969 1.00 0.00 29 SER A O 2
ATOM 1366 N N . ASP A 1 30 ? -5.369 -14.940 -1.878 1.00 0.00 30 ASP A N 2
ATOM 1367 C CA . ASP A 1 30 ? -5.912 -15.897 -0.921 1.00 0.00 30 ASP A CA 2
ATOM 1368 C C . ASP A 1 30 ? -7.249 -16.452 -1.401 1.00 0.00 30 ASP A C 2
ATOM 1369 O O . ASP A 1 30 ? -7.588 -16.347 -2.580 1.00 0.00 30 ASP A O 2
ATOM 1378 N N . HIS A 1 31 ? -8.006 -17.044 -0.481 1.00 0.00 31 HIS A N 2
ATOM 1379 C CA . HIS A 1 31 ? -9.306 -17.615 -0.813 1.00 0.00 31 HIS A CA 2
ATOM 1380 C C . HIS A 1 31 ? -10.250 -16.543 -1.348 1.00 0.00 31 HIS A C 2
ATOM 1381 O O . HIS A 1 31 ? -10.998 -16.779 -2.297 1.00 0.00 31 HIS A O 2
ATOM 1396 N N . ARG A 1 32 ? -10.206 -15.364 -0.737 1.00 0.00 32 ARG A N 2
ATOM 1397 C CA . ARG A 1 32 ? -11.051 -14.256 -1.152 1.00 0.00 32 ARG A CA 2
ATOM 1398 C C . ARG A 1 32 ? -10.710 -13.817 -2.572 1.00 0.00 32 ARG A C 2
ATOM 1399 O O . ARG A 1 32 ? -11.566 -13.318 -3.302 1.00 0.00 32 ARG A O 2
ATOM 1420 N N . GLY A 1 33 ? -9.452 -14.007 -2.957 1.00 0.00 33 GLY A N 2
ATOM 1421 C CA . GLY A 1 33 ? -9.016 -13.626 -4.287 1.00 0.00 33 GLY A CA 2
ATOM 1422 C C . GLY A 1 33 ? -7.701 -12.872 -4.267 1.00 0.00 33 GLY A C 2
ATOM 1423 O O . GLY A 1 33 ? -6.632 -13.477 -4.182 1.00 0.00 33 GLY A O 2
ATOM 1427 N N . THR A 1 34 ? -7.780 -11.549 -4.345 1.00 0.00 34 THR A N 2
ATOM 1428 C CA . THR A 1 34 ? -6.586 -10.710 -4.334 1.00 0.00 34 THR A CA 2
ATOM 1429 C C . THR A 1 34 ? -6.813 -9.455 -3.499 1.00 0.00 34 THR A C 2
ATOM 1430 O O . THR A 1 34 ? -7.798 -8.740 -3.688 1.00 0.00 34 THR A O 2
ATOM 1441 N N . ILE A 1 35 ? -5.894 -9.189 -2.576 1.00 0.00 35 ILE A N 2
ATOM 1442 C CA . ILE A 1 35 ? -5.995 -8.015 -1.714 1.00 0.00 35 ILE A CA 2
ATOM 1443 C C . ILE A 1 35 ? -4.759 -7.134 -1.847 1.00 0.00 35 ILE A C 2
ATOM 1444 O O . ILE A 1 35 ? -3.659 -7.631 -2.088 1.00 0.00 35 ILE A O 2
ATOM 1460 N N . ILE A 1 36 ? -4.945 -5.826 -1.693 1.00 0.00 36 ILE A N 2
ATOM 1461 C CA . ILE A 1 36 ? -3.837 -4.883 -1.803 1.00 0.00 36 ILE A CA 2
ATOM 1462 C C . ILE A 1 36 ? -3.955 -3.754 -0.778 1.00 0.00 36 ILE A C 2
ATOM 1463 O O . ILE A 1 36 ? -5.001 -3.115 -0.664 1.00 0.00 36 ILE A O 2
ATOM 1479 N N . GLU A 1 37 ? -2.874 -3.503 -0.039 1.00 0.00 37 GLU A N 2
ATOM 1480 C CA . GLU A 1 37 ? -2.864 -2.442 0.961 1.00 0.00 37 GLU A CA 2
ATOM 1481 C C . GLU A 1 37 ? -1.734 -1.457 0.681 1.00 0.00 37 GLU A C 2
ATOM 1482 O O . GLU A 1 37 ? -0.831 -1.742 -0.106 1.00 0.00 37 GLU A O 2
ATOM 1494 N N . ARG A 1 38 ? -1.787 -0.296 1.325 1.00 0.00 38 ARG A N 2
ATOM 1495 C CA . ARG A 1 38 ? -0.765 0.726 1.136 1.00 0.00 38 ARG A CA 2
ATOM 1496 C C . ARG A 1 38 ? -0.428 1.416 2.452 1.00 0.00 38 ARG A C 2
ATOM 1497 O O . ARG A 1 38 ? -1.114 1.232 3.457 1.00 0.00 38 ARG A O 2
ATOM 1518 N N . GLY A 1 39 ? 0.637 2.212 2.437 1.00 0.00 39 GLY A N 2
ATOM 1519 C CA . GLY A 1 39 ? 1.053 2.921 3.632 1.00 0.00 39 GLY A CA 2
ATOM 1520 C C . GLY A 1 39 ? 2.246 3.821 3.384 1.00 0.00 39 GLY A C 2
ATOM 1521 O O . GLY A 1 39 ? 2.732 3.920 2.257 1.00 0.00 39 GLY A O 2
ATOM 1525 N N . CYS A 1 40 ? 2.720 4.480 4.436 1.00 0.00 40 CYS A N 2
ATOM 1526 C CA . CYS A 1 40 ? 3.866 5.375 4.324 1.00 0.00 40 CYS A CA 2
ATOM 1527 C C . CYS A 1 40 ? 5.134 4.706 4.844 1.00 0.00 40 CYS A C 2
ATOM 1528 O O . CYS A 1 40 ? 5.162 4.186 5.960 1.00 0.00 40 CYS A O 2
ATOM 1535 N N . GLY A 1 41 ? 6.183 4.725 4.027 1.00 0.00 41 GLY A N 2
ATOM 1536 C CA . GLY A 1 41 ? 7.442 4.117 4.420 1.00 0.00 41 GLY A CA 2
ATOM 1537 C C . GLY A 1 41 ? 7.913 3.074 3.426 1.00 0.00 41 GLY A C 2
ATOM 1538 O O . GLY A 1 41 ? 7.528 3.101 2.258 1.00 0.00 41 GLY A O 2
ATOM 1542 N N . CYS A 1 42 ? 8.750 2.152 3.891 1.00 0.00 42 CYS A N 2
ATOM 1543 C CA . CYS A 1 42 ? 9.274 1.094 3.035 1.00 0.00 42 CYS A CA 2
ATOM 1544 C C . CYS A 1 42 ? 9.788 -0.079 3.870 1.00 0.00 42 CYS A C 2
ATOM 1545 O O . CYS A 1 42 ? 10.965 -0.434 3.800 1.00 0.00 42 CYS A O 2
ATOM 1552 N N . PRO A 1 43 ? 8.906 -0.696 4.676 1.00 0.00 43 PRO A N 2
ATOM 1553 C CA . PRO A 1 43 ? 9.272 -1.829 5.526 1.00 0.00 43 PRO A CA 2
ATOM 1554 C C . PRO A 1 43 ? 9.324 -3.143 4.752 1.00 0.00 43 PRO A C 2
ATOM 1555 O O . PRO A 1 43 ? 9.289 -3.152 3.522 1.00 0.00 43 PRO A O 2
ATOM 1566 N N . LYS A 1 44 ? 9.406 -4.251 5.483 1.00 0.00 44 LYS A N 2
ATOM 1567 C CA . LYS A 1 44 ? 9.460 -5.572 4.866 1.00 0.00 44 LYS A CA 2
ATOM 1568 C C . LYS A 1 44 ? 8.133 -6.304 5.032 1.00 0.00 44 LYS A C 2
ATOM 1569 O O . LYS A 1 44 ? 7.215 -5.805 5.684 1.00 0.00 44 LYS A O 2
ATOM 1588 N N . VAL A 1 45 ? 8.037 -7.490 4.440 1.00 0.00 45 VAL A N 2
ATOM 1589 C CA . VAL A 1 45 ? 6.820 -8.289 4.524 1.00 0.00 45 VAL A CA 2
ATOM 1590 C C . VAL A 1 45 ? 7.141 -9.762 4.753 1.00 0.00 45 VAL A C 2
ATOM 1591 O O . VAL A 1 45 ? 8.241 -10.223 4.446 1.00 0.00 45 VAL A O 2
ATOM 1604 N N . LYS A 1 46 ? 6.175 -10.494 5.296 1.00 0.00 46 LYS A N 2
ATOM 1605 C CA . LYS A 1 46 ? 6.350 -11.910 5.569 1.00 0.00 46 LYS A CA 2
ATOM 1606 C C . LYS A 1 46 ? 6.164 -12.738 4.299 1.00 0.00 46 LYS A C 2
ATOM 1607 O O . LYS A 1 46 ? 5.243 -12.492 3.521 1.00 0.00 46 LYS A O 2
ATOM 1626 N N . PRO A 1 47 ? 7.048 -13.729 4.070 1.00 0.00 47 PRO A N 2
ATOM 1627 C CA . PRO A 1 47 ? 6.998 -14.594 2.898 1.00 0.00 47 PRO A CA 2
ATOM 1628 C C . PRO A 1 47 ? 5.572 -14.918 2.460 1.00 0.00 47 PRO A C 2
ATOM 1629 O O . PRO A 1 47 ? 4.731 -15.293 3.278 1.00 0.00 47 PRO A O 2
ATOM 1640 N N . GLY A 1 48 ? 5.308 -14.769 1.166 1.00 0.00 48 GLY A N 2
ATOM 1641 C CA . GLY A 1 48 ? 3.985 -15.048 0.642 1.00 0.00 48 GLY A CA 2
ATOM 1642 C C . GLY A 1 48 ? 3.245 -13.787 0.240 1.00 0.00 48 GLY A C 2
ATOM 1643 O O . GLY A 1 48 ? 2.403 -13.811 -0.657 1.00 0.00 48 GLY A O 2
ATOM 1647 N N . VAL A 1 49 ? 3.563 -12.681 0.906 1.00 0.00 49 VAL A N 2
ATOM 1648 C CA . VAL A 1 49 ? 2.925 -11.403 0.616 1.00 0.00 49 VAL A CA 2
ATOM 1649 C C . VAL A 1 49 ? 3.845 -10.507 -0.208 1.00 0.00 49 VAL A C 2
ATOM 1650 O O . VAL A 1 49 ? 5.006 -10.302 0.144 1.00 0.00 49 VAL A O 2
ATOM 1663 N N . ASN A 1 50 ? 3.318 -9.977 -1.307 1.00 0.00 50 ASN A N 2
ATOM 1664 C CA . ASN A 1 50 ? 4.094 -9.103 -2.181 1.00 0.00 50 ASN A CA 2
ATOM 1665 C C . ASN A 1 50 ? 4.036 -7.659 -1.693 1.00 0.00 50 ASN A C 2
ATOM 1666 O O . ASN A 1 50 ? 3.049 -7.234 -1.092 1.00 0.00 50 ASN A O 2
ATOM 1677 N N . LEU A 1 51 ? 5.101 -6.911 -1.954 1.00 0.00 51 LEU A N 2
ATOM 1678 C CA . LEU A 1 51 ? 5.179 -5.519 -1.544 1.00 0.00 51 LEU A CA 2
ATOM 1679 C C . LEU A 1 51 ? 6.233 -4.773 -2.357 1.00 0.00 51 LEU A C 2
ATOM 1680 O O . LEU A 1 51 ? 7.245 -5.351 -2.752 1.00 0.00 51 LEU A O 2
ATOM 1696 N N . ASN A 1 52 ? 5.993 -3.488 -2.600 1.00 0.00 52 ASN A N 2
ATOM 1697 C CA . ASN A 1 52 ? 6.935 -2.673 -3.364 1.00 0.00 52 ASN A CA 2
ATOM 1698 C C . ASN A 1 52 ? 6.836 -1.197 -2.978 1.00 0.00 52 ASN A C 2
ATOM 1699 O O . ASN A 1 52 ? 5.760 -0.602 -3.029 1.00 0.00 52 ASN A O 2
ATOM 1710 N N . CYS A 1 53 ? 7.968 -0.611 -2.592 1.00 0.00 53 CYS A N 2
ATOM 1711 C CA . CYS A 1 53 ? 8.010 0.787 -2.200 1.00 0.00 53 CYS A CA 2
ATOM 1712 C C . CYS A 1 53 ? 8.115 1.694 -3.422 1.00 0.00 53 CYS A C 2
ATOM 1713 O O . CYS A 1 53 ? 8.572 1.273 -4.485 1.00 0.00 53 CYS A O 2
ATOM 1720 N N . CYS A 1 54 ? 7.692 2.944 -3.260 1.00 0.00 54 CYS A N 2
ATOM 1721 C CA . CYS A 1 54 ? 7.741 3.916 -4.346 1.00 0.00 54 CYS A CA 2
ATOM 1722 C C . CYS A 1 54 ? 7.671 5.328 -3.817 1.00 0.00 54 CYS A C 2
ATOM 1723 O O . CYS A 1 54 ? 7.170 5.584 -2.723 1.00 0.00 54 CYS A O 2
ATOM 1730 N N . ARG A 1 55 ? 8.214 6.232 -4.605 1.00 0.00 55 ARG A N 2
ATOM 1731 C CA . ARG A 1 55 ? 8.271 7.627 -4.250 1.00 0.00 55 ARG A CA 2
ATOM 1732 C C . ARG A 1 55 ? 7.509 8.484 -5.257 1.00 0.00 55 ARG A C 2
ATOM 1733 O O . ARG A 1 55 ? 7.912 9.606 -5.562 1.00 0.00 55 ARG A O 2
ATOM 1754 N N . THR A 1 56 ? 6.404 7.949 -5.768 1.00 0.00 56 THR A N 2
ATOM 1755 C CA . THR A 1 56 ? 5.587 8.666 -6.740 1.00 0.00 56 THR A CA 2
ATOM 1756 C C . THR A 1 56 ? 4.171 8.872 -6.210 1.00 0.00 56 THR A C 2
ATOM 1757 O O . THR A 1 56 ? 3.660 8.057 -5.441 1.00 0.00 56 THR A O 2
ATOM 1768 N N . ASP A 1 57 ? 3.541 9.967 -6.625 1.00 0.00 57 ASP A N 2
ATOM 1769 C CA . ASP A 1 57 ? 2.184 10.278 -6.191 1.00 0.00 57 ASP A CA 2
ATOM 1770 C C . ASP A 1 57 ? 1.211 9.188 -6.632 1.00 0.00 57 ASP A C 2
ATOM 1771 O O . ASP A 1 57 ? 1.132 8.854 -7.813 1.00 0.00 57 ASP A O 2
ATOM 1780 N N . ARG A 1 58 ? 0.473 8.639 -5.673 1.00 0.00 58 ARG A N 2
ATOM 1781 C CA . ARG A 1 58 ? -0.495 7.585 -5.960 1.00 0.00 58 ARG A CA 2
ATOM 1782 C C . ARG A 1 58 ? 0.183 6.386 -6.617 1.00 0.00 58 ARG A C 2
ATOM 1783 O O . ARG A 1 58 ? -0.439 5.648 -7.380 1.00 0.00 58 ARG A O 2
ATOM 1804 N N . CYS A 1 59 ? 1.464 6.201 -6.314 1.00 0.00 59 CYS A N 2
ATOM 1805 C CA . CYS A 1 59 ? 2.232 5.099 -6.868 1.00 0.00 59 CYS A CA 2
ATOM 1806 C C . CYS A 1 59 ? 1.642 3.755 -6.449 1.00 0.00 59 CYS A C 2
ATOM 1807 O O . CYS A 1 59 ? 1.693 2.782 -7.201 1.00 0.00 59 CYS A O 2
ATOM 1814 N N . ASN A 1 60 ? 1.087 3.710 -5.243 1.00 0.00 60 ASN A N 2
ATOM 1815 C CA . ASN A 1 60 ? 0.490 2.487 -4.720 1.00 0.00 60 ASN A CA 2
ATOM 1816 C C . ASN A 1 60 ? -1.021 2.475 -4.940 1.00 0.00 60 ASN A C 2
ATOM 1817 O O . ASN A 1 60 ? -1.755 1.800 -4.219 1.00 0.00 60 ASN A O 2
ATOM 1828 N N . ASN A 1 61 ? -1.477 3.224 -5.938 1.00 0.00 61 ASN A N 2
ATOM 1829 C CA . ASN A 1 61 ? -2.895 3.299 -6.250 1.00 0.00 61 ASN A CA 2
ATOM 1830 C C . ASN A 1 61 ? -3.435 1.935 -6.673 1.00 0.00 61 ASN A C 2
ATOM 1831 O O . ASN A 1 61 ? -4.659 1.829 -6.902 1.00 0.00 61 ASN A O 2
ATOM 1843 N N . LEU A 1 1 ? 4.302 14.675 0.136 1.00 0.00 1 LEU A N 3
ATOM 1844 C CA . LEU A 1 1 ? 3.734 13.607 -0.727 1.00 0.00 1 LEU A CA 3
ATOM 1845 C C . LEU A 1 1 ? 2.383 13.133 -0.201 1.00 0.00 1 LEU A C 3
ATOM 1846 O O . LEU A 1 1 ? 2.203 12.955 1.005 1.00 0.00 1 LEU A O 3
ATOM 1864 N N . GLU A 1 2 ? 1.436 12.931 -1.111 1.00 0.00 2 GLU A N 3
ATOM 1865 C CA . GLU A 1 2 ? 0.101 12.478 -0.739 1.00 0.00 2 GLU A CA 3
ATOM 1866 C C . GLU A 1 2 ? -0.227 11.149 -1.411 1.00 0.00 2 GLU A C 3
ATOM 1867 O O . GLU A 1 2 ? -0.644 11.113 -2.569 1.00 0.00 2 GLU A O 3
ATOM 1879 N N . CYS A 1 3 ? -0.033 10.058 -0.678 1.00 0.00 3 CYS A N 3
ATOM 1880 C CA . CYS A 1 3 ? -0.302 8.727 -1.197 1.00 0.00 3 CYS A CA 3
ATOM 1881 C C . CYS A 1 3 ? -1.793 8.411 -1.141 1.00 0.00 3 CYS A C 3
ATOM 1882 O O . CYS A 1 3 ? -2.618 9.296 -0.914 1.00 0.00 3 CYS A O 3
ATOM 1889 N N . HIS A 1 4 ? -2.132 7.143 -1.351 1.00 0.00 4 HIS A N 3
ATOM 1890 C CA . HIS A 1 4 ? -3.523 6.709 -1.325 1.00 0.00 4 HIS A CA 3
ATOM 1891 C C . HIS A 1 4 ? -3.866 6.057 0.009 1.00 0.00 4 HIS A C 3
ATOM 1892 O O . HIS A 1 4 ? -4.983 6.193 0.508 1.00 0.00 4 HIS A O 3
ATOM 1907 N N . ASN A 1 5 ? -2.895 5.347 0.582 1.00 0.00 5 ASN A N 3
ATOM 1908 C CA . ASN A 1 5 ? -3.079 4.667 1.863 1.00 0.00 5 ASN A CA 3
ATOM 1909 C C . ASN A 1 5 ? -4.423 3.941 1.923 1.00 0.00 5 ASN A C 3
ATOM 1910 O O . ASN A 1 5 ? -5.015 3.797 2.993 1.00 0.00 5 ASN A O 3
ATOM 1921 N N . GLN A 1 6 ? -4.897 3.486 0.768 1.00 0.00 6 GLN A N 3
ATOM 1922 C CA . GLN A 1 6 ? -6.168 2.776 0.690 1.00 0.00 6 GLN A CA 3
ATOM 1923 C C . GLN A 1 6 ? -5.958 1.271 0.821 1.00 0.00 6 GLN A C 3
ATOM 1924 O O . GLN A 1 6 ? -5.158 0.681 0.096 1.00 0.00 6 GLN A O 3
ATOM 1938 N N . GLN A 1 7 ? -6.682 0.656 1.751 1.00 0.00 7 GLN A N 3
ATOM 1939 C CA . GLN A 1 7 ? -6.576 -0.779 1.977 1.00 0.00 7 GLN A CA 3
ATOM 1940 C C . GLN A 1 7 ? -7.805 -1.505 1.438 1.00 0.00 7 GLN A C 3
ATOM 1941 O O . GLN A 1 7 ? -8.894 -0.937 1.372 1.00 0.00 7 GLN A O 3
ATOM 1955 N N . SER A 1 8 ? -7.621 -2.764 1.053 1.00 0.00 8 SER A N 3
ATOM 1956 C CA . SER A 1 8 ? -8.715 -3.567 0.519 1.00 0.00 8 SER A CA 3
ATOM 1957 C C . SER A 1 8 ? -9.299 -2.924 -0.736 1.00 0.00 8 SER A C 3
ATOM 1958 O O . SER A 1 8 ? -8.687 -2.036 -1.331 1.00 0.00 8 SER A O 3
ATOM 1966 N N . SER A 1 9 ? -10.485 -3.375 -1.133 1.00 0.00 9 SER A N 3
ATOM 1967 C CA . SER A 1 9 ? -11.149 -2.841 -2.316 1.00 0.00 9 SER A CA 3
ATOM 1968 C C . SER A 1 9 ? -12.151 -1.753 -1.938 1.00 0.00 9 SER A C 3
ATOM 1969 O O . SER A 1 9 ? -13.129 -1.524 -2.650 1.00 0.00 9 SER A O 3
ATOM 1977 N N . GLN A 1 10 ? -11.901 -1.085 -0.816 1.00 0.00 10 GLN A N 3
ATOM 1978 C CA . GLN A 1 10 ? -12.782 -0.021 -0.347 1.00 0.00 10 GLN A CA 3
ATOM 1979 C C . GLN A 1 10 ? -12.669 1.212 -1.240 1.00 0.00 10 GLN A C 3
ATOM 1980 O O . GLN A 1 10 ? -11.965 1.195 -2.249 1.00 0.00 10 GLN A O 3
ATOM 1994 N N . ALA A 1 11 ? -13.364 2.278 -0.859 1.00 0.00 11 ALA A N 3
ATOM 1995 C CA . ALA A 1 11 ? -13.342 3.519 -1.623 1.00 0.00 11 ALA A CA 3
ATOM 1996 C C . ALA A 1 11 ? -12.009 4.247 -1.447 1.00 0.00 11 ALA A C 3
ATOM 1997 O O . ALA A 1 11 ? -11.694 4.720 -0.356 1.00 0.00 11 ALA A O 3
ATOM 2004 N N . PRO A 1 12 ? -11.205 4.348 -2.522 1.00 0.00 12 PRO A N 3
ATOM 2005 C CA . PRO A 1 12 ? -9.902 5.021 -2.480 1.00 0.00 12 PRO A CA 3
ATOM 2006 C C . PRO A 1 12 ? -9.937 6.335 -1.705 1.00 0.00 12 PRO A C 3
ATOM 2007 O O . PRO A 1 12 ? -11.001 6.915 -1.492 1.00 0.00 12 PRO A O 3
ATOM 2018 N N . THR A 1 13 ? -8.763 6.798 -1.288 1.00 0.00 13 THR A N 3
ATOM 2019 C CA . THR A 1 13 ? -8.656 8.044 -0.536 1.00 0.00 13 THR A CA 3
ATOM 2020 C C . THR A 1 13 ? -7.236 8.596 -0.603 1.00 0.00 13 THR A C 3
ATOM 2021 O O . THR A 1 13 ? -6.288 7.865 -0.887 1.00 0.00 13 THR A O 3
ATOM 2032 N N . THR A 1 14 ? -7.096 9.891 -0.337 1.00 0.00 14 THR A N 3
ATOM 2033 C CA . THR A 1 14 ? -5.789 10.540 -0.367 1.00 0.00 14 THR A CA 3
ATOM 2034 C C . THR A 1 14 ? -5.538 11.313 0.925 1.00 0.00 14 THR A C 3
ATOM 2035 O O . THR A 1 14 ? -6.286 12.230 1.266 1.00 0.00 14 THR A O 3
ATOM 2046 N N . LYS A 1 15 ? -4.481 10.937 1.638 1.00 0.00 15 LYS A N 3
ATOM 2047 C CA . LYS A 1 15 ? -4.133 11.595 2.892 1.00 0.00 15 LYS A CA 3
ATOM 2048 C C . LYS A 1 15 ? -2.639 11.900 2.952 1.00 0.00 15 LYS A C 3
ATOM 2049 O O . LYS A 1 15 ? -1.924 11.750 1.961 1.00 0.00 15 LYS A O 3
ATOM 2068 N N . THR A 1 16 ? -2.174 12.328 4.122 1.00 0.00 16 THR A N 3
ATOM 2069 C CA . THR A 1 16 ? -0.765 12.654 4.313 1.00 0.00 16 THR A CA 3
ATOM 2070 C C . THR A 1 16 ? -0.241 12.066 5.619 1.00 0.00 16 THR A C 3
ATOM 2071 O O . THR A 1 16 ? -1.002 11.845 6.561 1.00 0.00 16 THR A O 3
ATOM 2082 N N . CYS A 1 17 ? 1.065 11.816 5.669 1.00 0.00 17 CYS A N 3
ATOM 2083 C CA . CYS A 1 17 ? 1.691 11.255 6.860 1.00 0.00 17 CYS A CA 3
ATOM 2084 C C . CYS A 1 17 ? 2.601 12.281 7.529 1.00 0.00 17 CYS A C 3
ATOM 2085 O O . CYS A 1 17 ? 2.932 13.309 6.939 1.00 0.00 17 CYS A O 3
ATOM 2092 N N . SER A 1 18 ? 3.004 11.994 8.763 1.00 0.00 18 SER A N 3
ATOM 2093 C CA . SER A 1 18 ? 3.878 12.891 9.510 1.00 0.00 18 SER A CA 3
ATOM 2094 C C . SER A 1 18 ? 5.244 12.996 8.840 1.00 0.00 18 SER A C 3
ATOM 2095 O O . SER A 1 18 ? 5.609 14.046 8.313 1.00 0.00 18 SER A O 3
ATOM 2103 N N . GLY A 1 19 ? 5.994 11.899 8.863 1.00 0.00 19 GLY A N 3
ATOM 2104 C CA . GLY A 1 19 ? 7.309 11.886 8.253 1.00 0.00 19 GLY A CA 3
ATOM 2105 C C . GLY A 1 19 ? 7.271 11.419 6.812 1.00 0.00 19 GLY A C 3
ATOM 2106 O O . GLY A 1 19 ? 7.804 10.360 6.481 1.00 0.00 19 GLY A O 3
ATOM 2110 N N . GLU A 1 20 ? 6.636 12.210 5.953 1.00 0.00 20 GLU A N 3
ATOM 2111 C CA . GLU A 1 20 ? 6.524 11.873 4.538 1.00 0.00 20 GLU A CA 3
ATOM 2112 C C . GLU A 1 20 ? 7.901 11.701 3.905 1.00 0.00 20 GLU A C 3
ATOM 2113 O O . GLU A 1 20 ? 8.784 12.541 4.076 1.00 0.00 20 GLU A O 3
ATOM 2125 N N . THR A 1 21 ? 8.074 10.605 3.172 1.00 0.00 21 THR A N 3
ATOM 2126 C CA . THR A 1 21 ? 9.341 10.319 2.510 1.00 0.00 21 THR A CA 3
ATOM 2127 C C . THR A 1 21 ? 9.142 9.319 1.378 1.00 0.00 21 THR A C 3
ATOM 2128 O O . THR A 1 21 ? 9.534 9.566 0.237 1.00 0.00 21 THR A O 3
ATOM 2139 N N . ASN A 1 22 ? 8.527 8.190 1.704 1.00 0.00 22 ASN A N 3
ATOM 2140 C CA . ASN A 1 22 ? 8.266 7.144 0.720 1.00 0.00 22 ASN A CA 3
ATOM 2141 C C . ASN A 1 22 ? 7.043 6.324 1.119 1.00 0.00 22 ASN A C 3
ATOM 2142 O O . ASN A 1 22 ? 6.737 6.183 2.303 1.00 0.00 22 ASN A O 3
ATOM 2153 N N . CYS A 1 23 ? 6.355 5.778 0.123 1.00 0.00 23 CYS A N 3
ATOM 2154 C CA . CYS A 1 23 ? 5.175 4.962 0.366 1.00 0.00 23 CYS A CA 3
ATOM 2155 C C . CYS A 1 23 ? 5.367 3.577 -0.235 1.00 0.00 23 CYS A C 3
ATOM 2156 O O . CYS A 1 23 ? 6.450 3.250 -0.718 1.00 0.00 23 CYS A O 3
ATOM 2163 N N . TYR A 1 24 ? 4.320 2.766 -0.207 1.00 0.00 24 TYR A N 3
ATOM 2164 C CA . TYR A 1 24 ? 4.399 1.421 -0.761 1.00 0.00 24 TYR A CA 3
ATOM 2165 C C . TYR A 1 24 ? 3.017 0.853 -1.052 1.00 0.00 24 TYR A C 3
ATOM 2166 O O . TYR A 1 24 ? 1.998 1.503 -0.823 1.00 0.00 24 TYR A O 3
ATOM 2184 N N . LYS A 1 25 ? 3.004 -0.376 -1.550 1.00 0.00 25 LYS A N 3
ATOM 2185 C CA . LYS A 1 25 ? 1.765 -1.070 -1.871 1.00 0.00 25 LYS A CA 3
ATOM 2186 C C . LYS A 1 25 ? 1.990 -2.572 -1.834 1.00 0.00 25 LYS A C 3
ATOM 2187 O O . LYS A 1 25 ? 2.860 -3.096 -2.529 1.00 0.00 25 LYS A O 3
ATOM 2206 N N . LYS A 1 26 ? 1.210 -3.266 -1.018 1.00 0.00 26 LYS A N 3
ATOM 2207 C CA . LYS A 1 26 ? 1.341 -4.711 -0.902 1.00 0.00 26 LYS A CA 3
ATOM 2208 C C . LYS A 1 26 ? 0.072 -5.413 -1.332 1.00 0.00 26 LYS A C 3
ATOM 2209 O O . LYS A 1 26 ? -1.015 -4.843 -1.294 1.00 0.00 26 LYS A O 3
ATOM 2228 N N . TRP A 1 27 ? 0.222 -6.664 -1.729 1.00 0.00 27 TRP A N 3
ATOM 2229 C CA . TRP A 1 27 ? -0.918 -7.464 -2.151 1.00 0.00 27 TRP A CA 3
ATOM 2230 C C . TRP A 1 27 ? -0.604 -8.948 -2.098 1.00 0.00 27 TRP A C 3
ATOM 2231 O O . TRP A 1 27 ? 0.555 -9.353 -2.021 1.00 0.00 27 TRP A O 3
ATOM 2252 N N . TRP A 1 28 ? -1.656 -9.751 -2.140 1.00 0.00 28 TRP A N 3
ATOM 2253 C CA . TRP A 1 28 ? -1.516 -11.199 -2.096 1.00 0.00 28 TRP A CA 3
ATOM 2254 C C . TRP A 1 28 ? -2.769 -11.880 -2.638 1.00 0.00 28 TRP A C 3
ATOM 2255 O O . TRP A 1 28 ? -3.702 -11.217 -3.091 1.00 0.00 28 TRP A O 3
ATOM 2276 N N . SER A 1 29 ? -2.786 -13.208 -2.575 1.00 0.00 29 SER A N 3
ATOM 2277 C CA . SER A 1 29 ? -3.926 -13.986 -3.050 1.00 0.00 29 SER A CA 3
ATOM 2278 C C . SER A 1 29 ? -4.112 -15.239 -2.201 1.00 0.00 29 SER A C 3
ATOM 2279 O O . SER A 1 29 ? -3.319 -16.177 -2.280 1.00 0.00 29 SER A O 3
ATOM 2287 N N . ASP A 1 30 ? -5.162 -15.248 -1.383 1.00 0.00 30 ASP A N 3
ATOM 2288 C CA . ASP A 1 30 ? -5.444 -16.385 -0.517 1.00 0.00 30 ASP A CA 3
ATOM 2289 C C . ASP A 1 30 ? -6.923 -16.763 -0.570 1.00 0.00 30 ASP A C 3
ATOM 2290 O O . ASP A 1 30 ? -7.639 -16.377 -1.493 1.00 0.00 30 ASP A O 3
ATOM 2299 N N . HIS A 1 31 ? -7.372 -17.521 0.426 1.00 0.00 31 HIS A N 3
ATOM 2300 C CA . HIS A 1 31 ? -8.764 -17.954 0.497 1.00 0.00 31 HIS A CA 3
ATOM 2301 C C . HIS A 1 31 ? -9.716 -16.761 0.468 1.00 0.00 31 HIS A C 3
ATOM 2302 O O . HIS A 1 31 ? -10.879 -16.894 0.091 1.00 0.00 31 HIS A O 3
ATOM 2317 N N . ARG A 1 32 ? -9.216 -15.596 0.871 1.00 0.00 32 ARG A N 3
ATOM 2318 C CA . ARG A 1 32 ? -10.028 -14.384 0.891 1.00 0.00 32 ARG A CA 3
ATOM 2319 C C . ARG A 1 32 ? -9.856 -13.582 -0.398 1.00 0.00 32 ARG A C 3
ATOM 2320 O O . ARG A 1 32 ? -10.139 -12.385 -0.435 1.00 0.00 32 ARG A O 3
ATOM 2341 N N . GLY A 1 33 ? -9.394 -14.247 -1.454 1.00 0.00 33 GLY A N 3
ATOM 2342 C CA . GLY A 1 33 ? -9.199 -13.575 -2.725 1.00 0.00 33 GLY A CA 3
ATOM 2343 C C . GLY A 1 33 ? -7.971 -12.686 -2.726 1.00 0.00 33 GLY A C 3
ATOM 2344 O O . GLY A 1 33 ? -7.117 -12.794 -1.846 1.00 0.00 33 GLY A O 3
ATOM 2348 N N . THR A 1 34 ? -7.883 -11.805 -3.717 1.00 0.00 34 THR A N 3
ATOM 2349 C CA . THR A 1 34 ? -6.750 -10.894 -3.828 1.00 0.00 34 THR A CA 3
ATOM 2350 C C . THR A 1 34 ? -6.995 -9.622 -3.024 1.00 0.00 34 THR A C 3
ATOM 2351 O O . THR A 1 34 ? -8.073 -9.032 -3.089 1.00 0.00 34 THR A O 3
ATOM 2362 N N . ILE A 1 35 ? -5.987 -9.204 -2.265 1.00 0.00 35 ILE A N 3
ATOM 2363 C CA . ILE A 1 35 ? -6.095 -8.000 -1.448 1.00 0.00 35 ILE A CA 3
ATOM 2364 C C . ILE A 1 35 ? -4.900 -7.080 -1.666 1.00 0.00 35 ILE A C 3
ATOM 2365 O O . ILE A 1 35 ? -3.813 -7.535 -2.020 1.00 0.00 35 ILE A O 3
ATOM 2381 N N . ILE A 1 36 ? -5.110 -5.783 -1.458 1.00 0.00 36 ILE A N 3
ATOM 2382 C CA . ILE A 1 36 ? -4.049 -4.795 -1.638 1.00 0.00 36 ILE A CA 3
ATOM 2383 C C . ILE A 1 36 ? -4.116 -3.705 -0.568 1.00 0.00 36 ILE A C 3
ATOM 2384 O O . ILE A 1 36 ? -5.168 -3.100 -0.358 1.00 0.00 36 ILE A O 3
ATOM 2400 N N . GLU A 1 37 ? -2.994 -3.448 0.106 1.00 0.00 37 GLU A N 3
ATOM 2401 C CA . GLU A 1 37 ? -2.950 -2.420 1.142 1.00 0.00 37 GLU A CA 3
ATOM 2402 C C . GLU A 1 37 ? -1.801 -1.446 0.898 1.00 0.00 37 GLU A C 3
ATOM 2403 O O . GLU A 1 37 ? -0.985 -1.646 -0.001 1.00 0.00 37 GLU A O 3
ATOM 2415 N N . ARG A 1 38 ? -1.745 -0.389 1.704 1.00 0.00 38 ARG A N 3
ATOM 2416 C CA . ARG A 1 38 ? -0.698 0.619 1.573 1.00 0.00 38 ARG A CA 3
ATOM 2417 C C . ARG A 1 38 ? -0.263 1.142 2.939 1.00 0.00 38 ARG A C 3
ATOM 2418 O O . ARG A 1 38 ? -0.745 0.683 3.975 1.00 0.00 38 ARG A O 3
ATOM 2439 N N . GLY A 1 39 ? 0.650 2.108 2.932 1.00 0.00 39 GLY A N 3
ATOM 2440 C CA . GLY A 1 39 ? 1.137 2.686 4.171 1.00 0.00 39 GLY A CA 3
ATOM 2441 C C . GLY A 1 39 ? 1.918 3.966 3.943 1.00 0.00 39 GLY A C 3
ATOM 2442 O O . GLY A 1 39 ? 1.466 4.856 3.223 1.00 0.00 39 GLY A O 3
ATOM 2446 N N . CYS A 1 40 ? 3.094 4.060 4.557 1.00 0.00 40 CYS A N 3
ATOM 2447 C CA . CYS A 1 40 ? 3.938 5.242 4.415 1.00 0.00 40 CYS A CA 3
ATOM 2448 C C . CYS A 1 40 ? 5.386 4.924 4.783 1.00 0.00 40 CYS A C 3
ATOM 2449 O O . CYS A 1 40 ? 5.865 5.296 5.855 1.00 0.00 40 CYS A O 3
ATOM 2456 N N . GLY A 1 41 ? 6.076 4.231 3.884 1.00 0.00 41 GLY A N 3
ATOM 2457 C CA . GLY A 1 41 ? 7.461 3.869 4.121 1.00 0.00 41 GLY A CA 3
ATOM 2458 C C . GLY A 1 41 ? 7.958 2.839 3.127 1.00 0.00 41 GLY A C 3
ATOM 2459 O O . GLY A 1 41 ? 7.623 2.900 1.944 1.00 0.00 41 GLY A O 3
ATOM 2463 N N . CYS A 1 42 ? 8.754 1.889 3.604 1.00 0.00 42 CYS A N 3
ATOM 2464 C CA . CYS A 1 42 ? 9.287 0.841 2.742 1.00 0.00 42 CYS A CA 3
ATOM 2465 C C . CYS A 1 42 ? 9.742 -0.364 3.563 1.00 0.00 42 CYS A C 3
ATOM 2466 O O . CYS A 1 42 ? 10.939 -0.629 3.684 1.00 0.00 42 CYS A O 3
ATOM 2473 N N . PRO A 1 43 ? 8.787 -1.114 4.139 1.00 0.00 43 PRO A N 3
ATOM 2474 C CA . PRO A 1 43 ? 9.092 -2.295 4.948 1.00 0.00 43 PRO A CA 3
ATOM 2475 C C . PRO A 1 43 ? 9.394 -3.520 4.092 1.00 0.00 43 PRO A C 3
ATOM 2476 O O . PRO A 1 43 ? 9.344 -3.458 2.863 1.00 0.00 43 PRO A O 3
ATOM 2487 N N . LYS A 1 44 ? 9.705 -4.633 4.747 1.00 0.00 44 LYS A N 3
ATOM 2488 C CA . LYS A 1 44 ? 10.014 -5.873 4.044 1.00 0.00 44 LYS A CA 3
ATOM 2489 C C . LYS A 1 44 ? 8.736 -6.625 3.684 1.00 0.00 44 LYS A C 3
ATOM 2490 O O . LYS A 1 44 ? 7.656 -6.308 4.181 1.00 0.00 44 LYS A O 3
ATOM 2509 N N . VAL A 1 45 ? 8.867 -7.624 2.817 1.00 0.00 45 VAL A N 3
ATOM 2510 C CA . VAL A 1 45 ? 7.721 -8.419 2.391 1.00 0.00 45 VAL A CA 3
ATOM 2511 C C . VAL A 1 45 ? 7.443 -9.553 3.370 1.00 0.00 45 VAL A C 3
ATOM 2512 O O . VAL A 1 45 ? 8.356 -10.071 4.013 1.00 0.00 45 VAL A O 3
ATOM 2525 N N . LYS A 1 46 ? 6.174 -9.933 3.477 1.00 0.00 46 LYS A N 3
ATOM 2526 C CA . LYS A 1 46 ? 5.767 -10.998 4.367 1.00 0.00 46 LYS A CA 3
ATOM 2527 C C . LYS A 1 46 ? 5.520 -12.292 3.593 1.00 0.00 46 LYS A C 3
ATOM 2528 O O . LYS A 1 46 ? 4.946 -12.268 2.505 1.00 0.00 46 LYS A O 3
ATOM 2547 N N . PRO A 1 47 ? 5.963 -13.441 4.140 1.00 0.00 47 PRO A N 3
ATOM 2548 C CA . PRO A 1 47 ? 5.802 -14.742 3.507 1.00 0.00 47 PRO A CA 3
ATOM 2549 C C . PRO A 1 47 ? 4.473 -14.887 2.765 1.00 0.00 47 PRO A C 3
ATOM 2550 O O . PRO A 1 47 ? 3.402 -14.769 3.361 1.00 0.00 47 PRO A O 3
ATOM 2561 N N . GLY A 1 48 ? 4.553 -15.148 1.464 1.00 0.00 48 GLY A N 3
ATOM 2562 C CA . GLY A 1 48 ? 3.353 -15.311 0.662 1.00 0.00 48 GLY A CA 3
ATOM 2563 C C . GLY A 1 48 ? 2.645 -13.997 0.381 1.00 0.00 48 GLY A C 3
ATOM 2564 O O . GLY A 1 48 ? 1.493 -13.989 -0.053 1.00 0.00 48 GLY A O 3
ATOM 2568 N N . VAL A 1 49 ? 3.331 -12.885 0.630 1.00 0.00 49 VAL A N 3
ATOM 2569 C CA . VAL A 1 49 ? 2.756 -11.566 0.400 1.00 0.00 49 VAL A CA 3
ATOM 2570 C C . VAL A 1 49 ? 3.704 -10.691 -0.413 1.00 0.00 49 VAL A C 3
ATOM 2571 O O . VAL A 1 49 ? 4.900 -10.621 -0.126 1.00 0.00 49 VAL A O 3
ATOM 2584 N N . ASN A 1 50 ? 3.164 -10.022 -1.427 1.00 0.00 50 ASN A N 3
ATOM 2585 C CA . ASN A 1 50 ? 3.968 -9.149 -2.278 1.00 0.00 50 ASN A CA 3
ATOM 2586 C C . ASN A 1 50 ? 3.911 -7.709 -1.778 1.00 0.00 50 ASN A C 3
ATOM 2587 O O . ASN A 1 50 ? 2.936 -7.296 -1.151 1.00 0.00 50 ASN A O 3
ATOM 2598 N N . LEU A 1 51 ? 4.964 -6.952 -2.060 1.00 0.00 51 LEU A N 3
ATOM 2599 C CA . LEU A 1 51 ? 5.040 -5.562 -1.639 1.00 0.00 51 LEU A CA 3
ATOM 2600 C C . LEU A 1 51 ? 6.068 -4.800 -2.474 1.00 0.00 51 LEU A C 3
ATOM 2601 O O . LEU A 1 51 ? 7.064 -5.372 -2.917 1.00 0.00 51 LEU A O 3
ATOM 2617 N N . ASN A 1 52 ? 5.823 -3.509 -2.682 1.00 0.00 52 ASN A N 3
ATOM 2618 C CA . ASN A 1 52 ? 6.740 -2.680 -3.462 1.00 0.00 52 ASN A CA 3
ATOM 2619 C C . ASN A 1 52 ? 6.661 -1.210 -3.042 1.00 0.00 52 ASN A C 3
ATOM 2620 O O . ASN A 1 52 ? 5.583 -0.618 -3.018 1.00 0.00 52 ASN A O 3
ATOM 2631 N N . CYS A 1 53 ? 7.815 -0.634 -2.711 1.00 0.00 53 CYS A N 3
ATOM 2632 C CA . CYS A 1 53 ? 7.889 0.758 -2.291 1.00 0.00 53 CYS A CA 3
ATOM 2633 C C . CYS A 1 53 ? 8.012 1.690 -3.494 1.00 0.00 53 CYS A C 3
ATOM 2634 O O . CYS A 1 53 ? 8.470 1.286 -4.563 1.00 0.00 53 CYS A O 3
ATOM 2641 N N . CYS A 1 54 ? 7.610 2.942 -3.302 1.00 0.00 54 CYS A N 3
ATOM 2642 C CA . CYS A 1 54 ? 7.680 3.946 -4.358 1.00 0.00 54 CYS A CA 3
ATOM 2643 C C . CYS A 1 54 ? 7.632 5.338 -3.780 1.00 0.00 54 CYS A C 3
ATOM 2644 O O . CYS A 1 54 ? 7.124 5.563 -2.681 1.00 0.00 54 CYS A O 3
ATOM 2651 N N . ARG A 1 55 ? 8.203 6.261 -4.525 1.00 0.00 55 ARG A N 3
ATOM 2652 C CA . ARG A 1 55 ? 8.284 7.637 -4.112 1.00 0.00 55 ARG A CA 3
ATOM 2653 C C . ARG A 1 55 ? 7.550 8.558 -5.086 1.00 0.00 55 ARG A C 3
ATOM 2654 O O . ARG A 1 55 ? 8.016 9.657 -5.385 1.00 0.00 55 ARG A O 3
ATOM 2675 N N . THR A 1 56 ? 6.400 8.104 -5.575 1.00 0.00 56 THR A N 3
ATOM 2676 C CA . THR A 1 56 ? 5.607 8.892 -6.512 1.00 0.00 56 THR A CA 3
ATOM 2677 C C . THR A 1 56 ? 4.178 9.063 -6.006 1.00 0.00 56 THR A C 3
ATOM 2678 O O . THR A 1 56 ? 3.655 8.205 -5.294 1.00 0.00 56 THR A O 3
ATOM 2689 N N . ASP A 1 57 ? 3.551 10.175 -6.377 1.00 0.00 57 ASP A N 3
ATOM 2690 C CA . ASP A 1 57 ? 2.183 10.454 -5.960 1.00 0.00 57 ASP A CA 3
ATOM 2691 C C . ASP A 1 57 ? 1.225 9.407 -6.517 1.00 0.00 57 ASP A C 3
ATOM 2692 O O . ASP A 1 57 ? 1.191 9.162 -7.724 1.00 0.00 57 ASP A O 3
ATOM 2701 N N . ARG A 1 58 ? 0.448 8.791 -5.632 1.00 0.00 58 ARG A N 3
ATOM 2702 C CA . ARG A 1 58 ? -0.510 7.768 -6.037 1.00 0.00 58 ARG A CA 3
ATOM 2703 C C . ARG A 1 58 ? 0.198 6.593 -6.705 1.00 0.00 58 ARG A C 3
ATOM 2704 O O . ARG A 1 58 ? -0.383 5.901 -7.541 1.00 0.00 58 ARG A O 3
ATOM 2725 N N . CYS A 1 59 ? 1.454 6.374 -6.331 1.00 0.00 59 CYS A N 3
ATOM 2726 C CA . CYS A 1 59 ? 2.243 5.287 -6.891 1.00 0.00 59 CYS A CA 3
ATOM 2727 C C . CYS A 1 59 ? 1.643 3.926 -6.537 1.00 0.00 59 CYS A C 3
ATOM 2728 O O . CYS A 1 59 ? 1.931 2.923 -7.191 1.00 0.00 59 CYS A O 3
ATOM 2735 N N . ASN A 1 60 ? 0.810 3.897 -5.501 1.00 0.00 60 ASN A N 3
ATOM 2736 C CA . ASN A 1 60 ? 0.174 2.659 -5.064 1.00 0.00 60 ASN A CA 3
ATOM 2737 C C . ASN A 1 60 ? -1.262 2.566 -5.575 1.00 0.00 60 ASN A C 3
ATOM 2738 O O . ASN A 1 60 ? -2.058 1.771 -5.073 1.00 0.00 60 ASN A O 3
ATOM 2749 N N . ASN A 1 61 ? -1.591 3.383 -6.571 1.00 0.00 61 ASN A N 3
ATOM 2750 C CA . ASN A 1 61 ? -2.930 3.390 -7.140 1.00 0.00 61 ASN A CA 3
ATOM 2751 C C . ASN A 1 61 ? -3.287 2.024 -7.721 1.00 0.00 61 ASN A C 3
ATOM 2752 O O . ASN A 1 61 ? -2.426 1.121 -7.678 1.00 0.00 61 ASN A O 3
ATOM 2764 N N . LEU A 1 1 ? 3.811 13.897 1.406 1.00 0.00 1 LEU A N 4
ATOM 2765 C CA . LEU A 1 1 ? 3.297 13.269 0.161 1.00 0.00 1 LEU A CA 4
ATOM 2766 C C . LEU A 1 1 ? 1.861 12.785 0.338 1.00 0.00 1 LEU A C 4
ATOM 2767 O O . LEU A 1 1 ? 1.502 12.248 1.385 1.00 0.00 1 LEU A O 4
ATOM 2785 N N . GLU A 1 2 ? 1.045 12.981 -0.692 1.00 0.00 2 GLU A N 4
ATOM 2786 C CA . GLU A 1 2 ? -0.352 12.565 -0.649 1.00 0.00 2 GLU A CA 4
ATOM 2787 C C . GLU A 1 2 ? -0.516 11.159 -1.222 1.00 0.00 2 GLU A C 4
ATOM 2788 O O . GLU A 1 2 ? -0.979 10.987 -2.350 1.00 0.00 2 GLU A O 4
ATOM 2800 N N . CYS A 1 3 ? -0.130 10.158 -0.439 1.00 0.00 3 CYS A N 4
ATOM 2801 C CA . CYS A 1 3 ? -0.228 8.772 -0.864 1.00 0.00 3 CYS A CA 4
ATOM 2802 C C . CYS A 1 3 ? -1.652 8.248 -0.699 1.00 0.00 3 CYS A C 4
ATOM 2803 O O . CYS A 1 3 ? -2.572 9.008 -0.397 1.00 0.00 3 CYS A O 4
ATOM 2810 N N . HIS A 1 4 ? -1.826 6.945 -0.902 1.00 0.00 4 HIS A N 4
ATOM 2811 C CA . HIS A 1 4 ? -3.138 6.320 -0.778 1.00 0.00 4 HIS A CA 4
ATOM 2812 C C . HIS A 1 4 ? -3.193 5.397 0.436 1.00 0.00 4 HIS A C 4
ATOM 2813 O O . HIS A 1 4 ? -2.160 4.976 0.958 1.00 0.00 4 HIS A O 4
ATOM 2828 N N . ASN A 1 5 ? -4.407 5.085 0.877 1.00 0.00 5 ASN A N 4
ATOM 2829 C CA . ASN A 1 5 ? -4.607 4.211 2.028 1.00 0.00 5 ASN A CA 4
ATOM 2830 C C . ASN A 1 5 ? -6.013 3.617 2.013 1.00 0.00 5 ASN A C 4
ATOM 2831 O O . ASN A 1 5 ? -6.850 3.953 2.851 1.00 0.00 5 ASN A O 4
ATOM 2842 N N . GLN A 1 6 ? -6.267 2.737 1.049 1.00 0.00 6 GLN A N 4
ATOM 2843 C CA . GLN A 1 6 ? -7.573 2.103 0.917 1.00 0.00 6 GLN A CA 4
ATOM 2844 C C . GLN A 1 6 ? -7.449 0.583 0.865 1.00 0.00 6 GLN A C 4
ATOM 2845 O O . GLN A 1 6 ? -6.994 0.022 -0.132 1.00 0.00 6 GLN A O 4
ATOM 2859 N N . GLN A 1 7 ? -7.866 -0.079 1.939 1.00 0.00 7 GLN A N 4
ATOM 2860 C CA . GLN A 1 7 ? -7.814 -1.530 2.010 1.00 0.00 7 GLN A CA 4
ATOM 2861 C C . GLN A 1 7 ? -9.030 -2.140 1.320 1.00 0.00 7 GLN A C 4
ATOM 2862 O O . GLN A 1 7 ? -10.091 -2.286 1.927 1.00 0.00 7 GLN A O 4
ATOM 2876 N N . SER A 1 8 ? -8.872 -2.483 0.044 1.00 0.00 8 SER A N 4
ATOM 2877 C CA . SER A 1 8 ? -9.962 -3.064 -0.733 1.00 0.00 8 SER A CA 4
ATOM 2878 C C . SER A 1 8 ? -11.058 -2.031 -0.967 1.00 0.00 8 SER A C 4
ATOM 2879 O O . SER A 1 8 ? -11.097 -0.996 -0.301 1.00 0.00 8 SER A O 4
ATOM 2887 N N . SER A 1 9 ? -11.945 -2.311 -1.919 1.00 0.00 9 SER A N 4
ATOM 2888 C CA . SER A 1 9 ? -13.038 -1.399 -2.243 1.00 0.00 9 SER A CA 4
ATOM 2889 C C . SER A 1 9 ? -12.524 -0.217 -3.054 1.00 0.00 9 SER A C 4
ATOM 2890 O O . SER A 1 9 ? -11.814 0.645 -2.537 1.00 0.00 9 SER A O 4
ATOM 2898 N N . GLN A 1 10 ? -12.886 -0.191 -4.333 1.00 0.00 10 GLN A N 4
ATOM 2899 C CA . GLN A 1 10 ? -12.467 0.874 -5.239 1.00 0.00 10 GLN A CA 4
ATOM 2900 C C . GLN A 1 10 ? -12.660 2.255 -4.611 1.00 0.00 10 GLN A C 4
ATOM 2901 O O . GLN A 1 10 ? -13.202 2.381 -3.514 1.00 0.00 10 GLN A O 4
ATOM 2915 N N . ALA A 1 11 ? -12.206 3.287 -5.319 1.00 0.00 11 ALA A N 4
ATOM 2916 C CA . ALA A 1 11 ? -12.317 4.664 -4.841 1.00 0.00 11 ALA A CA 4
ATOM 2917 C C . ALA A 1 11 ? -11.259 4.954 -3.779 1.00 0.00 11 ALA A C 4
ATOM 2918 O O . ALA A 1 11 ? -11.575 5.129 -2.602 1.00 0.00 11 ALA A O 4
ATOM 2925 N N . PRO A 1 12 ? -9.979 5.003 -4.188 1.00 0.00 12 PRO A N 4
ATOM 2926 C CA . PRO A 1 12 ? -8.856 5.265 -3.279 1.00 0.00 12 PRO A CA 4
ATOM 2927 C C . PRO A 1 12 ? -9.110 6.434 -2.333 1.00 0.00 12 PRO A C 4
ATOM 2928 O O . PRO A 1 12 ? -10.063 7.193 -2.506 1.00 0.00 12 PRO A O 4
ATOM 2939 N N . THR A 1 13 ? -8.243 6.572 -1.334 1.00 0.00 13 THR A N 4
ATOM 2940 C CA . THR A 1 13 ? -8.362 7.647 -0.357 1.00 0.00 13 THR A CA 4
ATOM 2941 C C . THR A 1 13 ? -7.029 8.372 -0.190 1.00 0.00 13 THR A C 4
ATOM 2942 O O . THR A 1 13 ? -6.005 7.751 0.092 1.00 0.00 13 THR A O 4
ATOM 2953 N N . THR A 1 14 ? -7.051 9.688 -0.368 1.00 0.00 14 THR A N 4
ATOM 2954 C CA . THR A 1 14 ? -5.843 10.496 -0.240 1.00 0.00 14 THR A CA 4
ATOM 2955 C C . THR A 1 14 ? -5.526 10.776 1.226 1.00 0.00 14 THR A C 4
ATOM 2956 O O . THR A 1 14 ? -6.423 11.049 2.024 1.00 0.00 14 THR A O 4
ATOM 2967 N N . LYS A 1 15 ? -4.245 10.707 1.572 1.00 0.00 15 LYS A N 4
ATOM 2968 C CA . LYS A 1 15 ? -3.806 10.954 2.941 1.00 0.00 15 LYS A CA 4
ATOM 2969 C C . LYS A 1 15 ? -2.638 11.935 2.970 1.00 0.00 15 LYS A C 4
ATOM 2970 O O . LYS A 1 15 ? -2.328 12.574 1.965 1.00 0.00 15 LYS A O 4
ATOM 2989 N N . THR A 1 16 ? -1.996 12.052 4.128 1.00 0.00 16 THR A N 4
ATOM 2990 C CA . THR A 1 16 ? -0.863 12.959 4.285 1.00 0.00 16 THR A CA 4
ATOM 2991 C C . THR A 1 16 ? 0.114 12.437 5.334 1.00 0.00 16 THR A C 4
ATOM 2992 O O . THR A 1 16 ? -0.282 12.078 6.444 1.00 0.00 16 THR A O 4
ATOM 3003 N N . CYS A 1 17 ? 1.395 12.400 4.977 1.00 0.00 17 CYS A N 4
ATOM 3004 C CA . CYS A 1 17 ? 2.433 11.927 5.886 1.00 0.00 17 CYS A CA 4
ATOM 3005 C C . CYS A 1 17 ? 3.467 13.018 6.145 1.00 0.00 17 CYS A C 4
ATOM 3006 O O . CYS A 1 17 ? 4.528 13.042 5.521 1.00 0.00 17 CYS A O 4
ATOM 3013 N N . SER A 1 18 ? 3.148 13.921 7.066 1.00 0.00 18 SER A N 4
ATOM 3014 C CA . SER A 1 18 ? 4.050 15.015 7.406 1.00 0.00 18 SER A CA 4
ATOM 3015 C C . SER A 1 18 ? 5.234 14.510 8.227 1.00 0.00 18 SER A C 4
ATOM 3016 O O . SER A 1 18 ? 5.399 14.876 9.390 1.00 0.00 18 SER A O 4
ATOM 3024 N N . GLY A 1 19 ? 6.056 13.668 7.611 1.00 0.00 19 GLY A N 4
ATOM 3025 C CA . GLY A 1 19 ? 7.214 13.126 8.298 1.00 0.00 19 GLY A CA 4
ATOM 3026 C C . GLY A 1 19 ? 7.998 12.156 7.437 1.00 0.00 19 GLY A C 4
ATOM 3027 O O . GLY A 1 19 ? 9.227 12.218 7.384 1.00 0.00 19 GLY A O 4
ATOM 3031 N N . GLU A 1 20 ? 7.288 11.259 6.761 1.00 0.00 20 GLU A N 4
ATOM 3032 C CA . GLU A 1 20 ? 7.927 10.272 5.899 1.00 0.00 20 GLU A CA 4
ATOM 3033 C C . GLU A 1 20 ? 8.278 10.879 4.545 1.00 0.00 20 GLU A C 4
ATOM 3034 O O . GLU A 1 20 ? 8.066 12.069 4.312 1.00 0.00 20 GLU A O 4
ATOM 3046 N N . THR A 1 21 ? 8.819 10.053 3.654 1.00 0.00 21 THR A N 4
ATOM 3047 C CA . THR A 1 21 ? 9.200 10.509 2.322 1.00 0.00 21 THR A CA 4
ATOM 3048 C C . THR A 1 21 ? 8.692 9.551 1.253 1.00 0.00 21 THR A C 4
ATOM 3049 O O . THR A 1 21 ? 7.956 9.944 0.348 1.00 0.00 21 THR A O 4
ATOM 3060 N N . ASN A 1 22 ? 9.090 8.292 1.368 1.00 0.00 22 ASN A N 4
ATOM 3061 C CA . ASN A 1 22 ? 8.678 7.267 0.414 1.00 0.00 22 ASN A CA 4
ATOM 3062 C C . ASN A 1 22 ? 7.437 6.533 0.912 1.00 0.00 22 ASN A C 4
ATOM 3063 O O . ASN A 1 22 ? 7.171 6.489 2.112 1.00 0.00 22 ASN A O 4
ATOM 3074 N N . CYS A 1 23 ? 6.688 5.955 -0.019 1.00 0.00 23 CYS A N 4
ATOM 3075 C CA . CYS A 1 23 ? 5.482 5.214 0.316 1.00 0.00 23 CYS A CA 4
ATOM 3076 C C . CYS A 1 23 ? 5.564 3.802 -0.253 1.00 0.00 23 CYS A C 4
ATOM 3077 O O . CYS A 1 23 ? 6.603 3.402 -0.777 1.00 0.00 23 CYS A O 4
ATOM 3084 N N . TYR A 1 24 ? 4.477 3.046 -0.152 1.00 0.00 24 TYR A N 4
ATOM 3085 C CA . TYR A 1 24 ? 4.467 1.681 -0.669 1.00 0.00 24 TYR A CA 4
ATOM 3086 C C . TYR A 1 24 ? 3.053 1.168 -0.899 1.00 0.00 24 TYR A C 4
ATOM 3087 O O . TYR A 1 24 ? 2.068 1.845 -0.605 1.00 0.00 24 TYR A O 4
ATOM 3105 N N . LYS A 1 25 ? 2.976 -0.051 -1.418 1.00 0.00 25 LYS A N 4
ATOM 3106 C CA . LYS A 1 25 ? 1.706 -0.707 -1.690 1.00 0.00 25 LYS A CA 4
ATOM 3107 C C . LYS A 1 25 ? 1.883 -2.217 -1.627 1.00 0.00 25 LYS A C 4
ATOM 3108 O O . LYS A 1 25 ? 2.737 -2.779 -2.312 1.00 0.00 25 LYS A O 4
ATOM 3127 N N . LYS A 1 26 ? 1.087 -2.872 -0.794 1.00 0.00 26 LYS A N 4
ATOM 3128 C CA . LYS A 1 26 ? 1.179 -4.317 -0.645 1.00 0.00 26 LYS A CA 4
ATOM 3129 C C . LYS A 1 26 ? -0.121 -5.002 -1.022 1.00 0.00 26 LYS A C 4
ATOM 3130 O O . LYS A 1 26 ? -1.195 -4.405 -0.970 1.00 0.00 26 LYS A O 4
ATOM 3149 N N . TRP A 1 27 ? -0.010 -6.269 -1.385 1.00 0.00 27 TRP A N 4
ATOM 3150 C CA . TRP A 1 27 ? -1.175 -7.062 -1.751 1.00 0.00 27 TRP A CA 4
ATOM 3151 C C . TRP A 1 27 ? -0.877 -8.548 -1.661 1.00 0.00 27 TRP A C 4
ATOM 3152 O O . TRP A 1 27 ? 0.281 -8.962 -1.613 1.00 0.00 27 TRP A O 4
ATOM 3173 N N . TRP A 1 28 ? -1.935 -9.342 -1.637 1.00 0.00 28 TRP A N 4
ATOM 3174 C CA . TRP A 1 28 ? -1.799 -10.788 -1.553 1.00 0.00 28 TRP A CA 4
ATOM 3175 C C . TRP A 1 28 ? -3.072 -11.484 -2.026 1.00 0.00 28 TRP A C 4
ATOM 3176 O O . TRP A 1 28 ? -4.039 -10.834 -2.421 1.00 0.00 28 TRP A O 4
ATOM 3197 N N . SER A 1 29 ? -3.064 -12.812 -1.972 1.00 0.00 29 SER A N 4
ATOM 3198 C CA . SER A 1 29 ? -4.216 -13.605 -2.384 1.00 0.00 29 SER A CA 4
ATOM 3199 C C . SER A 1 29 ? -4.499 -14.712 -1.373 1.00 0.00 29 SER A C 4
ATOM 3200 O O . SER A 1 29 ? -4.081 -15.855 -1.557 1.00 0.00 29 SER A O 4
ATOM 3208 N N . ASP A 1 30 ? -5.207 -14.364 -0.305 1.00 0.00 30 ASP A N 4
ATOM 3209 C CA . ASP A 1 30 ? -5.541 -15.327 0.738 1.00 0.00 30 ASP A CA 4
ATOM 3210 C C . ASP A 1 30 ? -6.823 -16.080 0.395 1.00 0.00 30 ASP A C 4
ATOM 3211 O O . ASP A 1 30 ? -7.406 -15.882 -0.671 1.00 0.00 30 ASP A O 4
ATOM 3220 N N . HIS A 1 31 ? -7.255 -16.946 1.307 1.00 0.00 31 HIS A N 4
ATOM 3221 C CA . HIS A 1 31 ? -8.467 -17.731 1.105 1.00 0.00 31 HIS A CA 4
ATOM 3222 C C . HIS A 1 31 ? -9.671 -16.824 0.867 1.00 0.00 31 HIS A C 4
ATOM 3223 O O . HIS A 1 31 ? -10.453 -17.045 -0.056 1.00 0.00 31 HIS A O 4
ATOM 3238 N N . ARG A 1 32 ? -9.811 -15.802 1.706 1.00 0.00 32 ARG A N 4
ATOM 3239 C CA . ARG A 1 32 ? -10.918 -14.861 1.585 1.00 0.00 32 ARG A CA 4
ATOM 3240 C C . ARG A 1 32 ? -10.892 -14.165 0.228 1.00 0.00 32 ARG A C 4
ATOM 3241 O O . ARG A 1 32 ? -11.935 -13.809 -0.318 1.00 0.00 32 ARG A O 4
ATOM 3262 N N . GLY A 1 33 ? -9.691 -13.976 -0.311 1.00 0.00 33 GLY A N 4
ATOM 3263 C CA . GLY A 1 33 ? -9.553 -13.325 -1.600 1.00 0.00 33 GLY A CA 4
ATOM 3264 C C . GLY A 1 33 ? -8.307 -12.465 -1.683 1.00 0.00 33 GLY A C 4
ATOM 3265 O O . GLY A 1 33 ? -7.398 -12.597 -0.864 1.00 0.00 33 GLY A O 4
ATOM 3269 N N . THR A 1 34 ? -8.267 -11.583 -2.676 1.00 0.00 34 THR A N 4
ATOM 3270 C CA . THR A 1 34 ? -7.124 -10.698 -2.863 1.00 0.00 34 THR A CA 4
ATOM 3271 C C . THR A 1 34 ? -7.335 -9.376 -2.132 1.00 0.00 34 THR A C 4
ATOM 3272 O O . THR A 1 34 ? -8.409 -8.779 -2.206 1.00 0.00 34 THR A O 4
ATOM 3283 N N . ILE A 1 35 ? -6.303 -8.925 -1.427 1.00 0.00 35 ILE A N 4
ATOM 3284 C CA . ILE A 1 35 ? -6.374 -7.673 -0.684 1.00 0.00 35 ILE A CA 4
ATOM 3285 C C . ILE A 1 35 ? -5.159 -6.798 -0.969 1.00 0.00 35 ILE A C 4
ATOM 3286 O O . ILE A 1 35 ? -4.086 -7.303 -1.298 1.00 0.00 35 ILE A O 4
ATOM 3302 N N . ILE A 1 36 ? -5.334 -5.487 -0.843 1.00 0.00 36 ILE A N 4
ATOM 3303 C CA . ILE A 1 36 ? -4.248 -4.545 -1.092 1.00 0.00 36 ILE A CA 4
ATOM 3304 C C . ILE A 1 36 ? -4.275 -3.388 -0.093 1.00 0.00 36 ILE A C 4
ATOM 3305 O O . ILE A 1 36 ? -5.309 -2.748 0.100 1.00 0.00 36 ILE A O 4
ATOM 3321 N N . GLU A 1 37 ? -3.133 -3.119 0.539 1.00 0.00 37 GLU A N 4
ATOM 3322 C CA . GLU A 1 37 ? -3.038 -2.033 1.509 1.00 0.00 37 GLU A CA 4
ATOM 3323 C C . GLU A 1 37 ? -1.911 -1.075 1.141 1.00 0.00 37 GLU A C 4
ATOM 3324 O O . GLU A 1 37 ? -1.169 -1.311 0.186 1.00 0.00 37 GLU A O 4
ATOM 3336 N N . ARG A 1 38 ? -1.789 0.010 1.898 1.00 0.00 38 ARG A N 4
ATOM 3337 C CA . ARG A 1 38 ? -0.754 1.004 1.642 1.00 0.00 38 ARG A CA 4
ATOM 3338 C C . ARG A 1 38 ? -0.137 1.507 2.944 1.00 0.00 38 ARG A C 4
ATOM 3339 O O . ARG A 1 38 ? -0.499 1.057 4.031 1.00 0.00 38 ARG A O 4
ATOM 3360 N N . GLY A 1 39 ? 0.797 2.446 2.823 1.00 0.00 39 GLY A N 4
ATOM 3361 C CA . GLY A 1 39 ? 1.453 2.999 3.994 1.00 0.00 39 GLY A CA 4
ATOM 3362 C C . GLY A 1 39 ? 2.739 3.722 3.645 1.00 0.00 39 GLY A C 4
ATOM 3363 O O . GLY A 1 39 ? 3.384 3.408 2.644 1.00 0.00 39 GLY A O 4
ATOM 3367 N N . CYS A 1 40 ? 3.109 4.698 4.467 1.00 0.00 40 CYS A N 4
ATOM 3368 C CA . CYS A 1 40 ? 4.316 5.473 4.242 1.00 0.00 40 CYS A CA 4
ATOM 3369 C C . CYS A 1 40 ? 5.555 4.714 4.711 1.00 0.00 40 CYS A C 4
ATOM 3370 O O . CYS A 1 40 ? 5.556 4.107 5.782 1.00 0.00 40 CYS A O 4
ATOM 3377 N N . GLY A 1 41 ? 6.607 4.753 3.898 1.00 0.00 41 GLY A N 4
ATOM 3378 C CA . GLY A 1 41 ? 7.840 4.066 4.238 1.00 0.00 41 GLY A CA 4
ATOM 3379 C C . GLY A 1 41 ? 8.223 3.029 3.200 1.00 0.00 41 GLY A C 4
ATOM 3380 O O . GLY A 1 41 ? 7.767 3.090 2.057 1.00 0.00 41 GLY A O 4
ATOM 3384 N N . CYS A 1 42 ? 9.059 2.074 3.594 1.00 0.00 42 CYS A N 4
ATOM 3385 C CA . CYS A 1 42 ? 9.493 1.018 2.686 1.00 0.00 42 CYS A CA 4
ATOM 3386 C C . CYS A 1 42 ? 10.031 -0.185 3.460 1.00 0.00 42 CYS A C 4
ATOM 3387 O O . CYS A 1 42 ? 11.204 -0.539 3.339 1.00 0.00 42 CYS A O 4
ATOM 3394 N N . PRO A 1 43 ? 9.176 -0.831 4.271 1.00 0.00 43 PRO A N 4
ATOM 3395 C CA . PRO A 1 43 ? 9.570 -1.996 5.066 1.00 0.00 43 PRO A CA 4
ATOM 3396 C C . PRO A 1 43 ? 9.596 -3.279 4.242 1.00 0.00 43 PRO A C 4
ATOM 3397 O O . PRO A 1 43 ? 9.129 -3.307 3.103 1.00 0.00 43 PRO A O 4
ATOM 3408 N N . LYS A 1 44 ? 10.144 -4.340 4.826 1.00 0.00 44 LYS A N 4
ATOM 3409 C CA . LYS A 1 44 ? 10.229 -5.628 4.146 1.00 0.00 44 LYS A CA 4
ATOM 3410 C C . LYS A 1 44 ? 8.953 -6.437 4.354 1.00 0.00 44 LYS A C 4
ATOM 3411 O O . LYS A 1 44 ? 8.007 -5.968 4.987 1.00 0.00 44 LYS A O 4
ATOM 3430 N N . VAL A 1 45 ? 8.934 -7.654 3.819 1.00 0.00 45 VAL A N 4
ATOM 3431 C CA . VAL A 1 45 ? 7.772 -8.524 3.949 1.00 0.00 45 VAL A CA 4
ATOM 3432 C C . VAL A 1 45 ? 8.179 -9.994 3.953 1.00 0.00 45 VAL A C 4
ATOM 3433 O O . VAL A 1 45 ? 9.297 -10.341 3.573 1.00 0.00 45 VAL A O 4
ATOM 3446 N N . LYS A 1 46 ? 7.263 -10.852 4.391 1.00 0.00 46 LYS A N 4
ATOM 3447 C CA . LYS A 1 46 ? 7.515 -12.277 4.455 1.00 0.00 46 LYS A CA 4
ATOM 3448 C C . LYS A 1 46 ? 7.356 -12.922 3.079 1.00 0.00 46 LYS A C 4
ATOM 3449 O O . LYS A 1 46 ? 6.854 -12.295 2.146 1.00 0.00 46 LYS A O 4
ATOM 3468 N N . PRO A 1 47 ? 7.779 -14.191 2.935 1.00 0.00 47 PRO A N 4
ATOM 3469 C CA . PRO A 1 47 ? 7.676 -14.909 1.676 1.00 0.00 47 PRO A CA 4
ATOM 3470 C C . PRO A 1 47 ? 6.263 -15.426 1.425 1.00 0.00 47 PRO A C 4
ATOM 3471 O O . PRO A 1 47 ? 5.911 -16.531 1.840 1.00 0.00 47 PRO A O 4
ATOM 3482 N N . GLY A 1 48 ? 5.459 -14.617 0.744 1.00 0.00 48 GLY A N 4
ATOM 3483 C CA . GLY A 1 48 ? 4.091 -15.001 0.447 1.00 0.00 48 GLY A CA 4
ATOM 3484 C C . GLY A 1 48 ? 3.227 -13.805 0.094 1.00 0.00 48 GLY A C 4
ATOM 3485 O O . GLY A 1 48 ? 2.266 -13.926 -0.665 1.00 0.00 48 GLY A O 4
ATOM 3489 N N . VAL A 1 49 ? 3.576 -12.647 0.646 1.00 0.00 49 VAL A N 4
ATOM 3490 C CA . VAL A 1 49 ? 2.834 -11.420 0.389 1.00 0.00 49 VAL A CA 4
ATOM 3491 C C . VAL A 1 49 ? 3.629 -10.486 -0.517 1.00 0.00 49 VAL A C 4
ATOM 3492 O O . VAL A 1 49 ? 4.842 -10.342 -0.361 1.00 0.00 49 VAL A O 4
ATOM 3505 N N . ASN A 1 50 ? 2.944 -9.854 -1.466 1.00 0.00 50 ASN A N 4
ATOM 3506 C CA . ASN A 1 50 ? 3.599 -8.938 -2.395 1.00 0.00 50 ASN A CA 4
ATOM 3507 C C . ASN A 1 50 ? 3.646 -7.526 -1.824 1.00 0.00 50 ASN A C 4
ATOM 3508 O O . ASN A 1 50 ? 2.758 -7.114 -1.079 1.00 0.00 50 ASN A O 4
ATOM 3519 N N . LEU A 1 51 ? 4.694 -6.793 -2.179 1.00 0.00 51 LEU A N 4
ATOM 3520 C CA . LEU A 1 51 ? 4.874 -5.428 -1.709 1.00 0.00 51 LEU A CA 4
ATOM 3521 C C . LEU A 1 51 ? 5.845 -4.674 -2.616 1.00 0.00 51 LEU A C 4
ATOM 3522 O O . LEU A 1 51 ? 6.777 -5.264 -3.164 1.00 0.00 51 LEU A O 4
ATOM 3538 N N . ASN A 1 52 ? 5.629 -3.371 -2.771 1.00 0.00 52 ASN A N 4
ATOM 3539 C CA . ASN A 1 52 ? 6.501 -2.554 -3.612 1.00 0.00 52 ASN A CA 4
ATOM 3540 C C . ASN A 1 52 ? 6.472 -1.084 -3.190 1.00 0.00 52 ASN A C 4
ATOM 3541 O O . ASN A 1 52 ? 5.410 -0.467 -3.123 1.00 0.00 52 ASN A O 4
ATOM 3552 N N . CYS A 1 53 ? 7.651 -0.531 -2.909 1.00 0.00 53 CYS A N 4
ATOM 3553 C CA . CYS A 1 53 ? 7.769 0.858 -2.498 1.00 0.00 53 CYS A CA 4
ATOM 3554 C C . CYS A 1 53 ? 7.806 1.788 -3.706 1.00 0.00 53 CYS A C 4
ATOM 3555 O O . CYS A 1 53 ? 8.115 1.365 -4.820 1.00 0.00 53 CYS A O 4
ATOM 3562 N N . CYS A 1 54 ? 7.499 3.060 -3.475 1.00 0.00 54 CYS A N 4
ATOM 3563 C CA . CYS A 1 54 ? 7.509 4.059 -4.537 1.00 0.00 54 CYS A CA 4
ATOM 3564 C C . CYS A 1 54 ? 7.603 5.453 -3.970 1.00 0.00 54 CYS A C 4
ATOM 3565 O O . CYS A 1 54 ? 7.280 5.700 -2.808 1.00 0.00 54 CYS A O 4
ATOM 3572 N N . ARG A 1 55 ? 8.090 6.350 -4.800 1.00 0.00 55 ARG A N 4
ATOM 3573 C CA . ARG A 1 55 ? 8.288 7.723 -4.415 1.00 0.00 55 ARG A CA 4
ATOM 3574 C C . ARG A 1 55 ? 7.520 8.676 -5.329 1.00 0.00 55 ARG A C 4
ATOM 3575 O O . ARG A 1 55 ? 8.018 9.744 -5.685 1.00 0.00 55 ARG A O 4
ATOM 3596 N N . THR A 1 56 ? 6.307 8.284 -5.706 1.00 0.00 56 THR A N 4
ATOM 3597 C CA . THR A 1 56 ? 5.477 9.109 -6.577 1.00 0.00 56 THR A CA 4
ATOM 3598 C C . THR A 1 56 ? 4.094 9.324 -5.970 1.00 0.00 56 THR A C 4
ATOM 3599 O O . THR A 1 56 ? 3.596 8.484 -5.219 1.00 0.00 56 THR A O 4
ATOM 3610 N N . ASP A 1 57 ? 3.477 10.454 -6.301 1.00 0.00 57 ASP A N 4
ATOM 3611 C CA . ASP A 1 57 ? 2.150 10.777 -5.790 1.00 0.00 57 ASP A CA 4
ATOM 3612 C C . ASP A 1 57 ? 1.122 9.761 -6.276 1.00 0.00 57 ASP A C 4
ATOM 3613 O O . ASP A 1 57 ? 1.015 9.497 -7.473 1.00 0.00 57 ASP A O 4
ATOM 3622 N N . ARG A 1 58 ? 0.368 9.192 -5.340 1.00 0.00 58 ARG A N 4
ATOM 3623 C CA . ARG A 1 58 ? -0.648 8.202 -5.677 1.00 0.00 58 ARG A CA 4
ATOM 3624 C C . ARG A 1 58 ? -0.022 6.992 -6.364 1.00 0.00 58 ARG A C 4
ATOM 3625 O O . ARG A 1 58 ? -0.679 6.298 -7.140 1.00 0.00 58 ARG A O 4
ATOM 3646 N N . CYS A 1 59 ? 1.252 6.748 -6.075 1.00 0.00 59 CYS A N 4
ATOM 3647 C CA . CYS A 1 59 ? 1.971 5.629 -6.663 1.00 0.00 59 CYS A CA 4
ATOM 3648 C C . CYS A 1 59 ? 1.392 4.294 -6.199 1.00 0.00 59 CYS A C 4
ATOM 3649 O O . CYS A 1 59 ? 1.489 3.288 -6.901 1.00 0.00 59 CYS A O 4
ATOM 3656 N N . ASN A 1 60 ? 0.798 4.291 -5.010 1.00 0.00 60 ASN A N 4
ATOM 3657 C CA . ASN A 1 60 ? 0.212 3.079 -4.452 1.00 0.00 60 ASN A CA 4
ATOM 3658 C C . ASN A 1 60 ? -1.299 3.056 -4.661 1.00 0.00 60 ASN A C 4
ATOM 3659 O O . ASN A 1 60 ? -2.043 2.529 -3.832 1.00 0.00 60 ASN A O 4
ATOM 3670 N N . ASN A 1 61 ? -1.747 3.630 -5.773 1.00 0.00 61 ASN A N 4
ATOM 3671 C CA . ASN A 1 61 ? -3.164 3.676 -6.094 1.00 0.00 61 ASN A CA 4
ATOM 3672 C C . ASN A 1 61 ? -3.701 2.280 -6.392 1.00 0.00 61 ASN A C 4
ATOM 3673 O O . ASN A 1 61 ? -4.903 2.166 -6.711 1.00 0.00 61 ASN A O 4
ATOM 3685 N N . LEU A 1 1 ? 3.868 14.311 -0.497 1.00 0.00 1 LEU A N 5
ATOM 3686 C CA . LEU A 1 1 ? 3.351 13.422 -1.571 1.00 0.00 1 LEU A CA 5
ATOM 3687 C C . LEU A 1 1 ? 2.012 12.804 -1.179 1.00 0.00 1 LEU A C 5
ATOM 3688 O O . LEU A 1 1 ? 1.897 12.159 -0.137 1.00 0.00 1 LEU A O 5
ATOM 3706 N N . GLU A 1 2 ? 1.003 13.008 -2.019 1.00 0.00 2 GLU A N 5
ATOM 3707 C CA . GLU A 1 2 ? -0.328 12.472 -1.761 1.00 0.00 2 GLU A CA 5
ATOM 3708 C C . GLU A 1 2 ? -0.416 11.006 -2.172 1.00 0.00 2 GLU A C 5
ATOM 3709 O O . GLU A 1 2 ? -0.716 10.691 -3.323 1.00 0.00 2 GLU A O 5
ATOM 3721 N N . CYS A 1 3 ? -0.152 10.114 -1.223 1.00 0.00 3 CYS A N 5
ATOM 3722 C CA . CYS A 1 3 ? -0.199 8.685 -1.483 1.00 0.00 3 CYS A CA 5
ATOM 3723 C C . CYS A 1 3 ? -1.535 8.096 -1.040 1.00 0.00 3 CYS A C 5
ATOM 3724 O O . CYS A 1 3 ? -2.428 8.820 -0.600 1.00 0.00 3 CYS A O 5
ATOM 3731 N N . HIS A 1 4 ? -1.666 6.778 -1.160 1.00 0.00 4 HIS A N 5
ATOM 3732 C CA . HIS A 1 4 ? -2.894 6.095 -0.774 1.00 0.00 4 HIS A CA 5
ATOM 3733 C C . HIS A 1 4 ? -2.641 5.117 0.370 1.00 0.00 4 HIS A C 5
ATOM 3734 O O . HIS A 1 4 ? -1.515 4.664 0.575 1.00 0.00 4 HIS A O 5
ATOM 3749 N N . ASN A 1 5 ? -3.697 4.797 1.113 1.00 0.00 5 ASN A N 5
ATOM 3750 C CA . ASN A 1 5 ? -3.592 3.875 2.238 1.00 0.00 5 ASN A CA 5
ATOM 3751 C C . ASN A 1 5 ? -4.963 3.328 2.624 1.00 0.00 5 ASN A C 5
ATOM 3752 O O . ASN A 1 5 ? -5.369 3.398 3.784 1.00 0.00 5 ASN A O 5
ATOM 3763 N N . GLN A 1 6 ? -5.674 2.781 1.641 1.00 0.00 6 GLN A N 5
ATOM 3764 C CA . GLN A 1 6 ? -6.999 2.221 1.876 1.00 0.00 6 GLN A CA 5
ATOM 3765 C C . GLN A 1 6 ? -6.952 0.697 1.882 1.00 0.00 6 GLN A C 5
ATOM 3766 O O . GLN A 1 6 ? -6.090 0.089 1.248 1.00 0.00 6 GLN A O 5
ATOM 3780 N N . GLN A 1 7 ? -7.885 0.084 2.605 1.00 0.00 7 GLN A N 5
ATOM 3781 C CA . GLN A 1 7 ? -7.953 -1.366 2.698 1.00 0.00 7 GLN A CA 5
ATOM 3782 C C . GLN A 1 7 ? -8.626 -1.961 1.465 1.00 0.00 7 GLN A C 5
ATOM 3783 O O . GLN A 1 7 ? -9.829 -1.796 1.263 1.00 0.00 7 GLN A O 5
ATOM 3797 N N . SER A 1 8 ? -7.841 -2.654 0.644 1.00 0.00 8 SER A N 5
ATOM 3798 C CA . SER A 1 8 ? -8.357 -3.278 -0.571 1.00 0.00 8 SER A CA 5
ATOM 3799 C C . SER A 1 8 ? -8.786 -2.221 -1.586 1.00 0.00 8 SER A C 5
ATOM 3800 O O . SER A 1 8 ? -8.130 -2.028 -2.609 1.00 0.00 8 SER A O 5
ATOM 3808 N N . SER A 1 9 ? -9.889 -1.540 -1.295 1.00 0.00 9 SER A N 5
ATOM 3809 C CA . SER A 1 9 ? -10.405 -0.505 -2.182 1.00 0.00 9 SER A CA 5
ATOM 3810 C C . SER A 1 9 ? -11.266 0.492 -1.411 1.00 0.00 9 SER A C 5
ATOM 3811 O O . SER A 1 9 ? -11.112 1.704 -1.557 1.00 0.00 9 SER A O 5
ATOM 3819 N N . GLN A 1 10 ? -12.173 -0.029 -0.589 1.00 0.00 10 GLN A N 5
ATOM 3820 C CA . GLN A 1 10 ? -13.058 0.811 0.205 1.00 0.00 10 GLN A CA 5
ATOM 3821 C C . GLN A 1 10 ? -12.262 1.760 1.095 1.00 0.00 10 GLN A C 5
ATOM 3822 O O . GLN A 1 10 ? -11.077 1.542 1.350 1.00 0.00 10 GLN A O 5
ATOM 3836 N N . ALA A 1 11 ? -12.921 2.814 1.565 1.00 0.00 11 ALA A N 5
ATOM 3837 C CA . ALA A 1 11 ? -12.278 3.799 2.427 1.00 0.00 11 ALA A CA 5
ATOM 3838 C C . ALA A 1 11 ? -11.076 4.435 1.735 1.00 0.00 11 ALA A C 5
ATOM 3839 O O . ALA A 1 11 ? -9.935 4.270 2.168 1.00 0.00 11 ALA A O 5
ATOM 3846 N N . PRO A 1 12 ? -11.320 5.174 0.639 1.00 0.00 12 PRO A N 5
ATOM 3847 C CA . PRO A 1 12 ? -10.260 5.840 -0.128 1.00 0.00 12 PRO A CA 5
ATOM 3848 C C . PRO A 1 12 ? -9.319 6.656 0.752 1.00 0.00 12 PRO A C 5
ATOM 3849 O O . PRO A 1 12 ? -9.639 6.966 1.900 1.00 0.00 12 PRO A O 5
ATOM 3860 N N . THR A 1 13 ? -8.158 7.004 0.205 1.00 0.00 13 THR A N 5
ATOM 3861 C CA . THR A 1 13 ? -7.171 7.788 0.939 1.00 0.00 13 THR A CA 5
ATOM 3862 C C . THR A 1 13 ? -6.240 8.520 -0.023 1.00 0.00 13 THR A C 5
ATOM 3863 O O . THR A 1 13 ? -5.527 7.897 -0.808 1.00 0.00 13 THR A O 5
ATOM 3874 N N . THR A 1 14 ? -6.257 9.847 0.042 1.00 0.00 14 THR A N 5
ATOM 3875 C CA . THR A 1 14 ? -5.418 10.667 -0.828 1.00 0.00 14 THR A CA 5
ATOM 3876 C C . THR A 1 14 ? -4.602 11.684 -0.031 1.00 0.00 14 THR A C 5
ATOM 3877 O O . THR A 1 14 ? -3.840 12.463 -0.603 1.00 0.00 14 THR A O 5
ATOM 3888 N N . LYS A 1 15 ? -4.766 11.680 1.289 1.00 0.00 15 LYS A N 5
ATOM 3889 C CA . LYS A 1 15 ? -4.044 12.611 2.150 1.00 0.00 15 LYS A CA 5
ATOM 3890 C C . LYS A 1 15 ? -2.614 12.135 2.389 1.00 0.00 15 LYS A C 5
ATOM 3891 O O . LYS A 1 15 ? -2.296 10.962 2.189 1.00 0.00 15 LYS A O 5
ATOM 3910 N N . THR A 1 16 ? -1.756 13.056 2.815 1.00 0.00 16 THR A N 5
ATOM 3911 C CA . THR A 1 16 ? -0.356 12.739 3.077 1.00 0.00 16 THR A CA 5
ATOM 3912 C C . THR A 1 16 ? -0.174 12.189 4.489 1.00 0.00 16 THR A C 5
ATOM 3913 O O . THR A 1 16 ? -1.141 12.017 5.229 1.00 0.00 16 THR A O 5
ATOM 3924 N N . CYS A 1 17 ? 1.076 11.918 4.852 1.00 0.00 17 CYS A N 5
ATOM 3925 C CA . CYS A 1 17 ? 1.393 11.389 6.175 1.00 0.00 17 CYS A CA 5
ATOM 3926 C C . CYS A 1 17 ? 2.259 12.371 6.957 1.00 0.00 17 CYS A C 5
ATOM 3927 O O . CYS A 1 17 ? 2.617 13.436 6.454 1.00 0.00 17 CYS A O 5
ATOM 3934 N N . SER A 1 18 ? 2.594 12.006 8.191 1.00 0.00 18 SER A N 5
ATOM 3935 C CA . SER A 1 18 ? 3.420 12.856 9.040 1.00 0.00 18 SER A CA 5
ATOM 3936 C C . SER A 1 18 ? 4.845 12.939 8.501 1.00 0.00 18 SER A C 5
ATOM 3937 O O . SER A 1 18 ? 5.235 13.940 7.901 1.00 0.00 18 SER A O 5
ATOM 3945 N N . GLY A 1 19 ? 5.617 11.877 8.715 1.00 0.00 19 GLY A N 5
ATOM 3946 C CA . GLY A 1 19 ? 6.988 11.849 8.240 1.00 0.00 19 GLY A CA 5
ATOM 3947 C C . GLY A 1 19 ? 7.091 11.351 6.812 1.00 0.00 19 GLY A C 5
ATOM 3948 O O . GLY A 1 19 ? 7.632 10.274 6.560 1.00 0.00 19 GLY A O 5
ATOM 3952 N N . GLU A 1 20 ? 6.566 12.135 5.876 1.00 0.00 20 GLU A N 5
ATOM 3953 C CA . GLU A 1 20 ? 6.596 11.769 4.464 1.00 0.00 20 GLU A CA 5
ATOM 3954 C C . GLU A 1 20 ? 8.027 11.569 3.978 1.00 0.00 20 GLU A C 5
ATOM 3955 O O . GLU A 1 20 ? 8.896 12.410 4.207 1.00 0.00 20 GLU A O 5
ATOM 3967 N N . THR A 1 21 ? 8.261 10.449 3.301 1.00 0.00 21 THR A N 5
ATOM 3968 C CA . THR A 1 21 ? 9.584 10.132 2.775 1.00 0.00 21 THR A CA 5
ATOM 3969 C C . THR A 1 21 ? 9.481 9.124 1.637 1.00 0.00 21 THR A C 5
ATOM 3970 O O . THR A 1 21 ? 10.034 9.328 0.557 1.00 0.00 21 THR A O 5
ATOM 3981 N N . ASN A 1 22 ? 8.763 8.039 1.892 1.00 0.00 22 ASN A N 5
ATOM 3982 C CA . ASN A 1 22 ? 8.573 6.989 0.896 1.00 0.00 22 ASN A CA 5
ATOM 3983 C C . ASN A 1 22 ? 7.258 6.256 1.136 1.00 0.00 22 ASN A C 5
ATOM 3984 O O . ASN A 1 22 ? 6.834 6.084 2.278 1.00 0.00 22 ASN A O 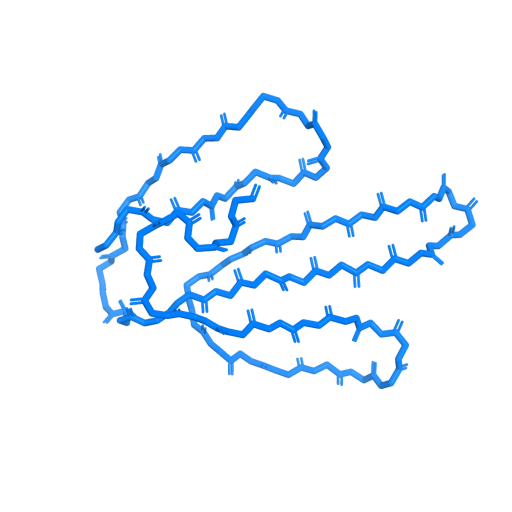5
ATOM 3995 N N . CYS A 1 23 ? 6.619 5.827 0.056 1.00 0.00 23 CYS A N 5
ATOM 3996 C CA . CYS A 1 23 ? 5.361 5.117 0.139 1.00 0.00 23 CYS A CA 5
ATOM 3997 C C . CYS A 1 23 ? 5.543 3.664 -0.279 1.00 0.00 23 CYS A C 5
ATOM 3998 O O . CYS A 1 23 ? 6.660 3.228 -0.553 1.00 0.00 23 CYS A O 5
ATOM 4005 N N . TYR A 1 24 ? 4.447 2.917 -0.335 1.00 0.00 24 TYR A N 5
ATOM 4006 C CA . TYR A 1 24 ? 4.516 1.518 -0.731 1.00 0.00 24 TYR A CA 5
ATOM 4007 C C . TYR A 1 24 ? 3.164 0.988 -1.185 1.00 0.00 24 TYR A C 5
ATOM 4008 O O . TYR A 1 24 ? 2.147 1.677 -1.107 1.00 0.00 24 TYR A O 5
ATOM 4026 N N . LYS A 1 25 ? 3.176 -0.254 -1.648 1.00 0.00 25 LYS A N 5
ATOM 4027 C CA . LYS A 1 25 ? 1.971 -0.926 -2.112 1.00 0.00 25 LYS A CA 5
ATOM 4028 C C . LYS A 1 25 ? 2.121 -2.430 -1.930 1.00 0.00 25 LYS A C 5
ATOM 4029 O O . LYS A 1 25 ? 3.060 -3.036 -2.446 1.00 0.00 25 LYS A O 5
ATOM 4048 N N . LYS A 1 26 ? 1.207 -3.026 -1.178 1.00 0.00 26 LYS A N 5
ATOM 4049 C CA . LYS A 1 26 ? 1.258 -4.458 -0.915 1.00 0.00 26 LYS A CA 5
ATOM 4050 C C . LYS A 1 26 ? 0.001 -5.160 -1.412 1.00 0.00 26 LYS A C 5
ATOM 4051 O O . LYS A 1 26 ? -1.078 -4.573 -1.444 1.00 0.00 26 LYS A O 5
ATOM 4070 N N . TRP A 1 27 ? 0.146 -6.428 -1.781 1.00 0.00 27 TRP A N 5
ATOM 4071 C CA . TRP A 1 27 ? -0.983 -7.218 -2.255 1.00 0.00 27 TRP A CA 5
ATOM 4072 C C . TRP A 1 27 ? -0.702 -8.706 -2.146 1.00 0.00 27 TRP A C 5
ATOM 4073 O O . TRP A 1 27 ? 0.443 -9.129 -1.986 1.00 0.00 27 TRP A O 5
ATOM 4094 N N . TRP A 1 28 ? -1.764 -9.490 -2.242 1.00 0.00 28 TRP A N 5
ATOM 4095 C CA . TRP A 1 28 ? -1.653 -10.940 -2.164 1.00 0.00 28 TRP A CA 5
ATOM 4096 C C . TRP A 1 28 ? -2.878 -11.611 -2.775 1.00 0.00 28 TRP A C 5
ATOM 4097 O O . TRP A 1 28 ? -3.823 -10.941 -3.197 1.00 0.00 28 TRP A O 5
ATOM 4118 N N . SER A 1 29 ? -2.855 -12.939 -2.810 1.00 0.00 29 SER A N 5
ATOM 4119 C CA . SER A 1 29 ? -3.961 -13.712 -3.361 1.00 0.00 29 SER A CA 5
ATOM 4120 C C . SER A 1 29 ? -4.189 -14.983 -2.549 1.00 0.00 29 SER A C 5
ATOM 4121 O O . SER A 1 29 ? -3.510 -15.990 -2.750 1.00 0.00 29 SER A O 5
ATOM 4129 N N . ASP A 1 30 ? -5.147 -14.929 -1.630 1.00 0.00 30 ASP A N 5
ATOM 4130 C CA . ASP A 1 30 ? -5.462 -16.076 -0.785 1.00 0.00 30 ASP A CA 5
ATOM 4131 C C . ASP A 1 30 ? -6.955 -16.395 -0.833 1.00 0.00 30 ASP A C 5
ATOM 4132 O O . ASP A 1 30 ? -7.659 -15.973 -1.749 1.00 0.00 30 ASP A O 5
ATOM 4141 N N . HIS A 1 31 ? -7.431 -17.145 0.159 1.00 0.00 31 HIS A N 5
ATOM 4142 C CA . HIS A 1 31 ? -8.842 -17.520 0.228 1.00 0.00 31 HIS A CA 5
ATOM 4143 C C . HIS A 1 31 ? -9.742 -16.297 0.084 1.00 0.00 31 HIS A C 5
ATOM 4144 O O . HIS A 1 31 ? -10.770 -16.346 -0.591 1.00 0.00 31 HIS A O 5
ATOM 4159 N N . ARG A 1 32 ? -9.344 -15.198 0.717 1.00 0.00 32 ARG A N 5
ATOM 4160 C CA . ARG A 1 32 ? -10.108 -13.964 0.656 1.00 0.00 32 ARG A CA 5
ATOM 4161 C C . ARG A 1 32 ? -10.127 -13.407 -0.764 1.00 0.00 32 ARG A C 5
ATOM 4162 O O . ARG A 1 32 ? -11.057 -12.700 -1.152 1.00 0.00 32 ARG A O 5
ATOM 4183 N N . GLY A 1 33 ? -9.092 -13.730 -1.534 1.00 0.00 33 GLY A N 5
ATOM 4184 C CA . GLY A 1 33 ? -9.005 -13.253 -2.902 1.00 0.00 33 GLY A CA 5
ATOM 4185 C C . GLY A 1 33 ? -7.837 -12.310 -3.110 1.00 0.00 33 GLY A C 5
ATOM 4186 O O . GLY A 1 33 ? -6.805 -12.436 -2.450 1.00 0.00 33 GLY A O 5
ATOM 4190 N N . THR A 1 34 ? -8.000 -11.362 -4.026 1.00 0.00 34 THR A N 5
ATOM 4191 C CA . THR A 1 34 ? -6.951 -10.392 -4.316 1.00 0.00 34 THR A CA 5
ATOM 4192 C C . THR A 1 34 ? -7.136 -9.130 -3.481 1.00 0.00 34 THR A C 5
ATOM 4193 O O . THR A 1 34 ? -8.140 -8.430 -3.611 1.00 0.00 34 THR A O 5
ATOM 4204 N N . ILE A 1 35 ? -6.163 -8.845 -2.621 1.00 0.00 35 ILE A N 5
ATOM 4205 C CA . ILE A 1 35 ? -6.225 -7.665 -1.764 1.00 0.00 35 ILE A CA 5
ATOM 4206 C C . ILE A 1 35 ? -5.006 -6.773 -1.970 1.00 0.00 35 ILE A C 5
ATOM 4207 O O . ILE A 1 35 ? -3.918 -7.257 -2.279 1.00 0.00 35 ILE A O 5
ATOM 4223 N N . ILE A 1 36 ? -5.197 -5.466 -1.803 1.00 0.00 36 ILE A N 5
ATOM 4224 C CA . ILE A 1 36 ? -4.112 -4.506 -1.979 1.00 0.00 36 ILE A CA 5
ATOM 4225 C C . ILE A 1 36 ? -4.188 -3.376 -0.953 1.00 0.00 36 ILE A C 5
ATOM 4226 O O . ILE A 1 36 ? -5.185 -2.657 -0.884 1.00 0.00 36 ILE A O 5
ATOM 4242 N N . GLU A 1 37 ? -3.125 -3.210 -0.165 1.00 0.00 37 GLU A N 5
ATOM 4243 C CA . GLU A 1 37 ? -3.082 -2.152 0.839 1.00 0.00 37 GLU A CA 5
ATOM 4244 C C . GLU A 1 37 ? -1.941 -1.184 0.544 1.00 0.00 37 GLU A C 5
ATOM 4245 O O . GLU A 1 37 ? -1.051 -1.485 -0.250 1.00 0.00 37 GLU A O 5
ATOM 4257 N N . ARG A 1 38 ? -1.973 -0.021 1.185 1.00 0.00 38 ARG A N 5
ATOM 4258 C CA . ARG A 1 38 ? -0.938 0.988 0.983 1.00 0.00 38 ARG A CA 5
ATOM 4259 C C . ARG A 1 38 ? -0.650 1.745 2.276 1.00 0.00 38 ARG A C 5
ATOM 4260 O O . ARG A 1 38 ? -1.338 1.564 3.281 1.00 0.00 38 ARG A O 5
ATOM 4281 N N . GLY A 1 39 ? 0.373 2.592 2.241 1.00 0.00 39 GLY A N 5
ATOM 4282 C CA . GLY A 1 39 ? 0.738 3.366 3.414 1.00 0.00 39 GLY A CA 5
ATOM 4283 C C . GLY A 1 39 ? 2.006 4.171 3.205 1.00 0.00 39 GLY A C 5
ATOM 4284 O O . GLY A 1 39 ? 2.471 4.328 2.076 1.00 0.00 39 GLY A O 5
ATOM 4288 N N . CYS A 1 40 ? 2.565 4.685 4.297 1.00 0.00 40 CYS A N 5
ATOM 4289 C CA . CYS A 1 40 ? 3.786 5.479 4.231 1.00 0.00 40 CYS A CA 5
ATOM 4290 C C . CYS A 1 40 ? 4.956 4.731 4.862 1.00 0.00 40 CYS A C 5
ATOM 4291 O O . CYS A 1 40 ? 4.941 4.426 6.054 1.00 0.00 40 CYS A O 5
ATOM 4298 N N . GLY A 1 41 ? 5.970 4.437 4.054 1.00 0.00 41 GLY A N 5
ATOM 4299 C CA . GLY A 1 41 ? 7.134 3.729 4.552 1.00 0.00 41 GLY A CA 5
ATOM 4300 C C . GLY A 1 41 ? 7.678 2.729 3.549 1.00 0.00 41 GLY A C 5
ATOM 4301 O O . GLY A 1 41 ? 7.381 2.809 2.358 1.00 0.00 41 GLY A O 5
ATOM 4305 N N . CYS A 1 42 ? 8.478 1.784 4.034 1.00 0.00 42 CYS A N 5
ATOM 4306 C CA . CYS A 1 42 ? 9.065 0.764 3.174 1.00 0.00 42 CYS A CA 5
ATOM 4307 C C . CYS A 1 42 ? 9.514 -0.446 3.992 1.00 0.00 42 CYS A C 5
ATOM 4308 O O . CYS A 1 42 ? 10.666 -0.875 3.904 1.00 0.00 42 CYS A O 5
ATOM 4315 N N . PRO A 1 43 ? 8.608 -1.015 4.805 1.00 0.00 43 PRO A N 5
ATOM 4316 C CA . PRO A 1 43 ? 8.916 -2.177 5.641 1.00 0.00 43 PRO A CA 5
ATOM 4317 C C . PRO A 1 43 ? 8.879 -3.484 4.855 1.00 0.00 43 PRO A C 5
ATOM 4318 O O . PRO A 1 43 ? 8.529 -3.501 3.675 1.00 0.00 43 PRO A O 5
ATOM 4329 N N . LYS A 1 44 ? 9.242 -4.577 5.518 1.00 0.00 44 LYS A N 5
ATOM 4330 C CA . LYS A 1 44 ? 9.248 -5.890 4.882 1.00 0.00 44 LYS A CA 5
ATOM 4331 C C . LYS A 1 44 ? 8.025 -6.701 5.300 1.00 0.00 44 LYS A C 5
ATOM 4332 O O . LYS A 1 44 ? 7.212 -6.245 6.105 1.00 0.00 44 LYS A O 5
ATOM 4351 N N . VAL A 1 45 ? 7.901 -7.902 4.748 1.00 0.00 45 VAL A N 5
ATOM 4352 C CA . VAL A 1 45 ? 6.776 -8.774 5.064 1.00 0.00 45 VAL A CA 5
ATOM 4353 C C . VAL A 1 45 ? 7.203 -10.238 5.093 1.00 0.00 45 VAL A C 5
ATOM 4354 O O . VAL A 1 45 ? 8.375 -10.558 4.894 1.00 0.00 45 VAL A O 5
ATOM 4367 N N . LYS A 1 46 ? 6.243 -11.122 5.347 1.00 0.00 46 LYS A N 5
ATOM 4368 C CA . LYS A 1 46 ? 6.510 -12.546 5.409 1.00 0.00 46 LYS A CA 5
ATOM 4369 C C . LYS A 1 46 ? 6.597 -13.145 4.007 1.00 0.00 46 LYS A C 5
ATOM 4370 O O . LYS A 1 46 ? 6.277 -12.481 3.020 1.00 0.00 46 LYS A O 5
ATOM 4389 N N . PRO A 1 47 ? 7.027 -14.415 3.896 1.00 0.00 47 PRO A N 5
ATOM 4390 C CA . PRO A 1 47 ? 7.146 -15.087 2.614 1.00 0.00 47 PRO A CA 5
ATOM 4391 C C . PRO A 1 47 ? 5.797 -15.568 2.092 1.00 0.00 47 PRO A C 5
ATOM 4392 O O . PRO A 1 47 ? 5.368 -16.685 2.379 1.00 0.00 47 PRO A O 5
ATOM 4403 N N . GLY A 1 48 ? 5.134 -14.710 1.324 1.00 0.00 48 GLY A N 5
ATOM 4404 C CA . GLY A 1 48 ? 3.837 -15.050 0.770 1.00 0.00 48 GLY A CA 5
ATOM 4405 C C . GLY A 1 48 ? 3.084 -13.827 0.287 1.00 0.00 48 GLY A C 5
ATOM 4406 O O . GLY A 1 48 ? 2.289 -13.905 -0.650 1.00 0.00 48 GLY A O 5
ATOM 4410 N N . VAL A 1 49 ? 3.340 -12.692 0.929 1.00 0.00 49 VAL A N 5
ATOM 4411 C CA . VAL A 1 49 ? 2.689 -11.439 0.565 1.00 0.00 49 VAL A CA 5
ATOM 4412 C C . VAL A 1 49 ? 3.626 -10.561 -0.259 1.00 0.00 49 VAL A C 5
ATOM 4413 O O . VAL A 1 49 ? 4.817 -10.465 0.032 1.00 0.00 49 VAL A O 5
ATOM 4426 N N . ASN A 1 50 ? 3.080 -9.921 -1.289 1.00 0.00 50 ASN A N 5
ATOM 4427 C CA . ASN A 1 50 ? 3.873 -9.052 -2.152 1.00 0.00 50 ASN A CA 5
ATOM 4428 C C . ASN A 1 50 ? 3.817 -7.607 -1.667 1.00 0.00 50 ASN A C 5
ATOM 4429 O O . ASN A 1 50 ? 2.812 -7.165 -1.111 1.00 0.00 50 ASN A O 5
ATOM 4440 N N . LEU A 1 51 ? 4.906 -6.877 -1.879 1.00 0.00 51 LEU A N 5
ATOM 4441 C CA . LEU A 1 51 ? 4.989 -5.486 -1.464 1.00 0.00 51 LEU A CA 5
ATOM 4442 C C . LEU A 1 51 ? 6.093 -4.759 -2.230 1.00 0.00 51 LEU A C 5
ATOM 4443 O O . LEU A 1 51 ? 7.121 -5.351 -2.558 1.00 0.00 51 LEU A O 5
ATOM 4459 N N . ASN A 1 52 ? 5.879 -3.476 -2.510 1.00 0.00 52 ASN A N 5
ATOM 4460 C CA . ASN A 1 52 ? 6.871 -2.685 -3.234 1.00 0.00 52 ASN A CA 5
ATOM 4461 C C . ASN A 1 52 ? 6.790 -1.204 -2.857 1.00 0.00 52 ASN A C 5
ATOM 4462 O O . ASN A 1 52 ? 5.725 -0.591 -2.927 1.00 0.00 52 ASN A O 5
ATOM 4473 N N . CYS A 1 53 ? 7.927 -0.640 -2.458 1.00 0.00 53 CYS A N 5
ATOM 4474 C CA . CYS A 1 53 ? 7.999 0.760 -2.069 1.00 0.00 53 CYS A CA 5
ATOM 4475 C C . CYS A 1 53 ? 8.203 1.658 -3.285 1.00 0.00 53 CYS A C 5
ATOM 4476 O O . CYS A 1 53 ? 8.761 1.233 -4.297 1.00 0.00 53 CYS A O 5
ATOM 4483 N N . CYS A 1 54 ? 7.750 2.902 -3.174 1.00 0.00 54 CYS A N 5
ATOM 4484 C CA . CYS A 1 54 ? 7.884 3.868 -4.259 1.00 0.00 54 CYS A CA 5
ATOM 4485 C C . CYS A 1 54 ? 7.748 5.282 -3.748 1.00 0.00 54 CYS A C 5
ATOM 4486 O O . CYS A 1 54 ? 7.183 5.534 -2.683 1.00 0.00 54 CYS A O 5
ATOM 4493 N N . ARG A 1 55 ? 8.309 6.194 -4.514 1.00 0.00 55 ARG A N 5
ATOM 4494 C CA . ARG A 1 55 ? 8.310 7.592 -4.169 1.00 0.00 55 ARG A CA 5
ATOM 4495 C C . ARG A 1 55 ? 7.641 8.430 -5.257 1.00 0.00 55 ARG A C 5
ATOM 4496 O O . ARG A 1 55 ? 8.068 9.549 -5.542 1.00 0.00 55 ARG A O 5
ATOM 4517 N N . THR A 1 56 ? 6.591 7.881 -5.861 1.00 0.00 56 THR A N 5
ATOM 4518 C CA . THR A 1 56 ? 5.865 8.581 -6.915 1.00 0.00 56 THR A CA 5
ATOM 4519 C C . THR A 1 56 ? 4.436 8.893 -6.480 1.00 0.00 56 THR A C 5
ATOM 4520 O O . THR A 1 56 ? 3.879 8.215 -5.616 1.00 0.00 56 THR A O 5
ATOM 4531 N N . ASP A 1 57 ? 3.851 9.923 -7.082 1.00 0.00 57 ASP A N 5
ATOM 4532 C CA . ASP A 1 57 ? 2.488 10.326 -6.756 1.00 0.00 57 ASP A CA 5
ATOM 4533 C C . ASP A 1 57 ? 1.496 9.219 -7.098 1.00 0.00 57 ASP A C 5
ATOM 4534 O O . ASP A 1 57 ? 1.392 8.799 -8.251 1.00 0.00 57 ASP A O 5
ATOM 4543 N N . ARG A 1 58 ? 0.767 8.750 -6.089 1.00 0.00 58 ARG A N 5
ATOM 4544 C CA . ARG A 1 58 ? -0.218 7.692 -6.284 1.00 0.00 58 ARG A CA 5
ATOM 4545 C C . ARG A 1 58 ? 0.433 6.443 -6.871 1.00 0.00 58 ARG A C 5
ATOM 4546 O O . ARG A 1 58 ? -0.198 5.692 -7.615 1.00 0.00 58 ARG A O 5
ATOM 4567 N N . CYS A 1 59 ? 1.701 6.231 -6.534 1.00 0.00 59 CYS A N 5
ATOM 4568 C CA . CYS A 1 59 ? 2.445 5.082 -7.025 1.00 0.00 59 CYS A CA 5
ATOM 4569 C C . CYS A 1 59 ? 1.838 3.773 -6.523 1.00 0.00 59 CYS A C 5
ATOM 4570 O O . CYS A 1 59 ? 2.003 2.723 -7.146 1.00 0.00 59 CYS A O 5
ATOM 4577 N N . ASN A 1 60 ? 1.144 3.840 -5.391 1.00 0.00 60 ASN A N 5
ATOM 4578 C CA . ASN A 1 60 ? 0.522 2.657 -4.806 1.00 0.00 60 ASN A CA 5
ATOM 4579 C C . ASN A 1 60 ? -0.982 2.630 -5.071 1.00 0.00 60 ASN A C 5
ATOM 4580 O O . ASN A 1 60 ? -1.719 1.884 -4.426 1.00 0.00 60 ASN A O 5
ATOM 4591 N N . ASN A 1 61 ? -1.436 3.444 -6.019 1.00 0.00 61 ASN A N 5
ATOM 4592 C CA . ASN A 1 61 ? -2.847 3.507 -6.360 1.00 0.00 61 ASN A CA 5
ATOM 4593 C C . ASN A 1 61 ? -3.326 2.183 -6.948 1.00 0.00 61 ASN A C 5
ATOM 4594 O O . ASN A 1 61 ? -2.608 1.621 -7.801 1.00 0.00 61 ASN A O 5
ATOM 4606 N N . LEU A 1 1 ? 4.354 14.027 0.409 1.00 0.00 1 LEU A N 6
ATOM 4607 C CA . LEU A 1 1 ? 3.742 13.146 -0.619 1.00 0.00 1 LEU A CA 6
ATOM 4608 C C . LEU A 1 1 ? 2.222 13.250 -0.607 1.00 0.00 1 LEU A C 6
ATOM 4609 O O . LEU A 1 1 ? 1.652 14.133 0.035 1.00 0.00 1 LEU A O 6
ATOM 4627 N N . GLU A 1 2 ? 1.573 12.336 -1.317 1.00 0.00 2 GLU A N 6
ATOM 4628 C CA . GLU A 1 2 ? 0.117 12.312 -1.391 1.00 0.00 2 GLU A CA 6
ATOM 4629 C C . GLU A 1 2 ? -0.373 10.940 -1.840 1.00 0.00 2 GLU A C 6
ATOM 4630 O O . GLU A 1 2 ? -1.208 10.823 -2.737 1.00 0.00 2 GLU A O 6
ATOM 4642 N N . CYS A 1 3 ? 0.165 9.904 -1.212 1.00 0.00 3 CYS A N 6
ATOM 4643 C CA . CYS A 1 3 ? -0.195 8.535 -1.537 1.00 0.00 3 CYS A CA 6
ATOM 4644 C C . CYS A 1 3 ? -1.483 8.120 -0.836 1.00 0.00 3 CYS A C 6
ATOM 4645 O O . CYS A 1 3 ? -2.120 8.925 -0.156 1.00 0.00 3 CYS A O 6
ATOM 4652 N N . HIS A 1 4 ? -1.860 6.858 -1.008 1.00 0.00 4 HIS A N 6
ATOM 4653 C CA . HIS A 1 4 ? -3.071 6.329 -0.393 1.00 0.00 4 HIS A CA 6
ATOM 4654 C C . HIS A 1 4 ? -2.748 5.613 0.915 1.00 0.00 4 HIS A C 6
ATOM 4655 O O . HIS A 1 4 ? -1.603 5.613 1.367 1.00 0.00 4 HIS A O 6
ATOM 4670 N N . ASN A 1 5 ? -3.764 5.004 1.519 1.00 0.00 5 ASN A N 6
ATOM 4671 C CA . ASN A 1 5 ? -3.582 4.286 2.775 1.00 0.00 5 ASN A CA 6
ATOM 4672 C C . ASN A 1 5 ? -4.853 3.537 3.166 1.00 0.00 5 ASN A C 6
ATOM 4673 O O . ASN A 1 5 ? -5.189 3.440 4.347 1.00 0.00 5 ASN A O 6
ATOM 4684 N N . GLN A 1 6 ? -5.555 3.005 2.170 1.00 0.00 6 GLN A N 6
ATOM 4685 C CA . GLN A 1 6 ? -6.786 2.262 2.416 1.00 0.00 6 GLN A CA 6
ATOM 4686 C C . GLN A 1 6 ? -6.779 0.931 1.668 1.00 0.00 6 GLN A C 6
ATOM 4687 O O . GLN A 1 6 ? -6.358 0.860 0.514 1.00 0.00 6 GLN A O 6
ATOM 4701 N N . GLN A 1 7 ? -7.251 -0.119 2.334 1.00 0.00 7 GLN A N 6
ATOM 4702 C CA . GLN A 1 7 ? -7.301 -1.446 1.731 1.00 0.00 7 GLN A CA 6
ATOM 4703 C C . GLN A 1 7 ? -8.725 -1.790 1.306 1.00 0.00 7 GLN A C 6
ATOM 4704 O O . GLN A 1 7 ? -9.680 -1.538 2.040 1.00 0.00 7 GLN A O 6
ATOM 4718 N N . SER A 1 8 ? -8.860 -2.367 0.115 1.00 0.00 8 SER A N 6
ATOM 4719 C CA . SER A 1 8 ? -10.169 -2.743 -0.408 1.00 0.00 8 SER A CA 6
ATOM 4720 C C . SER A 1 8 ? -11.099 -1.535 -0.463 1.00 0.00 8 SER A C 6
ATOM 4721 O O . SER A 1 8 ? -10.668 -0.399 -0.271 1.00 0.00 8 SER A O 6
ATOM 4729 N N . SER A 1 9 ? -12.379 -1.788 -0.727 1.00 0.00 9 SER A N 6
ATOM 4730 C CA . SER A 1 9 ? -13.367 -0.719 -0.806 1.00 0.00 9 SER A CA 6
ATOM 4731 C C . SER A 1 9 ? -13.063 0.215 -1.972 1.00 0.00 9 SER A C 6
ATOM 4732 O O . SER A 1 9 ? -12.182 1.070 -1.883 1.00 0.00 9 SER A O 6
ATOM 4740 N N . GLN A 1 10 ? -13.797 0.043 -3.067 1.00 0.00 10 GLN A N 6
ATOM 4741 C CA . GLN A 1 10 ? -13.613 0.865 -4.256 1.00 0.00 10 GLN A CA 6
ATOM 4742 C C . GLN A 1 10 ? -13.589 2.351 -3.905 1.00 0.00 10 GLN A C 6
ATOM 4743 O O . GLN A 1 10 ? -13.813 2.732 -2.756 1.00 0.00 10 GLN A O 6
ATOM 4757 N N . ALA A 1 11 ? -13.313 3.185 -4.902 1.00 0.00 11 ALA A N 6
ATOM 4758 C CA . ALA A 1 11 ? -13.256 4.628 -4.701 1.00 0.00 11 ALA A CA 6
ATOM 4759 C C . ALA A 1 11 ? -12.143 5.000 -3.724 1.00 0.00 11 ALA A C 6
ATOM 4760 O O . ALA A 1 11 ? -12.405 5.494 -2.627 1.00 0.00 11 ALA A O 6
ATOM 4767 N N . PRO A 1 12 ? -10.880 4.759 -4.113 1.00 0.00 12 PRO A N 6
ATOM 4768 C CA . PRO A 1 12 ? -9.713 5.060 -3.274 1.00 0.00 12 PRO A CA 6
ATOM 4769 C C . PRO A 1 12 ? -9.746 6.473 -2.699 1.00 0.00 12 PRO A C 6
ATOM 4770 O O . PRO A 1 12 ? -10.581 7.292 -3.082 1.00 0.00 12 PRO A O 6
ATOM 4781 N N . THR A 1 13 ? -8.826 6.750 -1.780 1.00 0.00 13 THR A N 6
ATOM 4782 C CA . THR A 1 13 ? -8.740 8.063 -1.150 1.00 0.00 13 THR A CA 6
ATOM 4783 C C . THR A 1 13 ? -7.318 8.338 -0.673 1.00 0.00 13 THR A C 6
ATOM 4784 O O . THR A 1 13 ? -6.707 7.507 -0.001 1.00 0.00 13 THR A O 6
ATOM 4795 N N . THR A 1 14 ? -6.796 9.509 -1.025 1.00 0.00 14 THR A N 6
ATOM 4796 C CA . THR A 1 14 ? -5.442 9.888 -0.631 1.00 0.00 14 THR A CA 6
ATOM 4797 C C . THR A 1 14 ? -5.457 10.745 0.630 1.00 0.00 14 THR A C 6
ATOM 4798 O O . THR A 1 14 ? -6.508 11.219 1.061 1.00 0.00 14 THR A O 6
ATOM 4809 N N . LYS A 1 15 ? -4.280 10.938 1.214 1.00 0.00 15 LYS A N 6
ATOM 4810 C CA . LYS A 1 15 ? -4.145 11.735 2.424 1.00 0.00 15 LYS A CA 6
ATOM 4811 C C . LYS A 1 15 ? -2.750 12.349 2.512 1.00 0.00 15 LYS A C 6
ATOM 4812 O O . LYS A 1 15 ? -2.002 12.351 1.534 1.00 0.00 15 LYS A O 6
ATOM 4831 N N . THR A 1 16 ? -2.405 12.869 3.685 1.00 0.00 16 THR A N 6
ATOM 4832 C CA . THR A 1 16 ? -1.099 13.485 3.894 1.00 0.00 16 THR A CA 6
ATOM 4833 C C . THR A 1 16 ? -0.369 12.830 5.062 1.00 0.00 16 THR A C 6
ATOM 4834 O O . THR A 1 16 ? -0.924 12.686 6.152 1.00 0.00 16 THR A O 6
ATOM 4845 N N . CYS A 1 17 ? 0.879 12.434 4.828 1.00 0.00 17 CYS A N 6
ATOM 4846 C CA . CYS A 1 17 ? 1.684 11.795 5.863 1.00 0.00 17 CYS A CA 6
ATOM 4847 C C . CYS A 1 17 ? 2.416 12.836 6.703 1.00 0.00 17 CYS A C 6
ATOM 4848 O O . CYS A 1 17 ? 2.257 14.038 6.497 1.00 0.00 17 CYS A O 6
ATOM 4855 N N . SER A 1 18 ? 3.221 12.364 7.650 1.00 0.00 18 SER A N 6
ATOM 4856 C CA . SER A 1 18 ? 3.979 13.254 8.522 1.00 0.00 18 SER A CA 6
ATOM 4857 C C . SER A 1 18 ? 5.183 13.839 7.789 1.00 0.00 18 SER A C 6
ATOM 4858 O O . SER A 1 18 ? 5.394 15.052 7.793 1.00 0.00 18 SER A O 6
ATOM 4866 N N . GLY A 1 19 ? 5.967 12.969 7.161 1.00 0.00 19 GLY A N 6
ATOM 4867 C CA . GLY A 1 19 ? 7.139 13.419 6.433 1.00 0.00 19 GLY A CA 6
ATOM 4868 C C . GLY A 1 19 ? 8.030 12.272 6.001 1.00 0.00 19 GLY A C 6
ATOM 4869 O O . GLY A 1 19 ? 9.217 12.240 6.329 1.00 0.00 19 GLY A O 6
ATOM 4873 N N . GLU A 1 20 ? 7.459 11.326 5.263 1.00 0.00 20 GLU A N 6
ATOM 4874 C CA . GLU A 1 20 ? 8.208 10.170 4.783 1.00 0.00 20 GLU A CA 6
ATOM 4875 C C . GLU A 1 20 ? 8.973 10.510 3.507 1.00 0.00 20 GLU A C 6
ATOM 4876 O O . GLU A 1 20 ? 8.926 11.642 3.025 1.00 0.00 20 GLU A O 6
ATOM 4888 N N . THR A 1 21 ? 9.678 9.522 2.966 1.00 0.00 21 THR A N 6
ATOM 4889 C CA . THR A 1 21 ? 10.455 9.716 1.747 1.00 0.00 21 THR A CA 6
ATOM 4890 C C . THR A 1 21 ? 9.840 8.949 0.581 1.00 0.00 21 THR A C 6
ATOM 4891 O O . THR A 1 21 ? 9.897 9.393 -0.565 1.00 0.00 21 THR A O 6
ATOM 4902 N N . ASN A 1 22 ? 9.255 7.794 0.881 1.00 0.00 22 ASN A N 6
ATOM 4903 C CA . ASN A 1 22 ? 8.631 6.964 -0.147 1.00 0.00 22 ASN A CA 6
ATOM 4904 C C . ASN A 1 22 ? 7.498 6.130 0.442 1.00 0.00 22 ASN A C 6
ATOM 4905 O O . ASN A 1 22 ? 7.588 5.649 1.571 1.00 0.00 22 ASN A O 6
ATOM 4916 N N . CYS A 1 23 ? 6.434 5.957 -0.336 1.00 0.00 23 CYS A N 6
ATOM 4917 C CA . CYS A 1 23 ? 5.286 5.182 0.092 1.00 0.00 23 CYS A CA 6
ATOM 4918 C C . CYS A 1 23 ? 5.473 3.716 -0.272 1.00 0.00 23 CYS A C 6
ATOM 4919 O O . CYS A 1 23 ? 6.577 3.289 -0.610 1.00 0.00 23 CYS A O 6
ATOM 4926 N N . TYR A 1 24 ? 4.392 2.950 -0.211 1.00 0.00 24 TYR A N 6
ATOM 4927 C CA . TYR A 1 24 ? 4.453 1.537 -0.548 1.00 0.00 24 TYR A CA 6
ATOM 4928 C C . TYR A 1 24 ? 3.079 0.981 -0.880 1.00 0.00 24 TYR A C 6
ATOM 4929 O O . TYR A 1 24 ? 2.058 1.643 -0.693 1.00 0.00 24 TYR A O 6
ATOM 4947 N N . LYS A 1 25 ? 3.075 -0.248 -1.366 1.00 0.00 25 LYS A N 6
ATOM 4948 C CA . LYS A 1 25 ? 1.845 -0.935 -1.727 1.00 0.00 25 LYS A CA 6
ATOM 4949 C C . LYS A 1 25 ? 2.049 -2.439 -1.643 1.00 0.00 25 LYS A C 6
ATOM 4950 O O . LYS A 1 25 ? 2.863 -3.007 -2.371 1.00 0.00 25 LYS A O 6
ATOM 4969 N N . LYS A 1 26 ? 1.323 -3.078 -0.739 1.00 0.00 26 LYS A N 6
ATOM 4970 C CA . LYS A 1 26 ? 1.440 -4.516 -0.552 1.00 0.00 26 LYS A CA 6
ATOM 4971 C C . LYS A 1 26 ? 0.154 -5.230 -0.935 1.00 0.00 26 LYS A C 6
ATOM 4972 O O . LYS A 1 26 ? -0.934 -4.670 -0.828 1.00 0.00 26 LYS A O 6
ATOM 4991 N N . TRP A 1 27 ? 0.288 -6.477 -1.364 1.00 0.00 27 TRP A N 6
ATOM 4992 C CA . TRP A 1 27 ? -0.869 -7.276 -1.739 1.00 0.00 27 TRP A CA 6
ATOM 4993 C C . TRP A 1 27 ? -0.553 -8.759 -1.693 1.00 0.00 27 TRP A C 6
ATOM 4994 O O . TRP A 1 27 ? 0.610 -9.163 -1.636 1.00 0.00 27 TRP A O 6
ATOM 5015 N N . TRP A 1 28 ? -1.602 -9.563 -1.721 1.00 0.00 28 TRP A N 6
ATOM 5016 C CA . TRP A 1 28 ? -1.459 -11.011 -1.685 1.00 0.00 28 TRP A CA 6
ATOM 5017 C C . TRP A 1 28 ? -2.718 -11.690 -2.211 1.00 0.00 28 TRP A C 6
ATOM 5018 O O . TRP A 1 28 ? -3.700 -11.027 -2.550 1.00 0.00 28 TRP A O 6
ATOM 5039 N N . SER A 1 29 ? -2.681 -13.016 -2.266 1.00 0.00 29 SER A N 6
ATOM 5040 C CA . SER A 1 29 ? -3.818 -13.794 -2.744 1.00 0.00 29 SER A CA 6
ATOM 5041 C C . SER A 1 29 ? -4.185 -14.886 -1.745 1.00 0.00 29 SER A C 6
ATOM 5042 O O . SER A 1 29 ? -3.605 -15.972 -1.754 1.00 0.00 29 SER A O 6
ATOM 5050 N N . ASP A 1 30 ? -5.154 -14.592 -0.883 1.00 0.00 30 ASP A N 6
ATOM 5051 C CA . ASP A 1 30 ? -5.598 -15.549 0.121 1.00 0.00 30 ASP A CA 6
ATOM 5052 C C . ASP A 1 30 ? -6.763 -16.387 -0.401 1.00 0.00 30 ASP A C 6
ATOM 5053 O O . ASP A 1 30 ? -7.001 -16.452 -1.607 1.00 0.00 30 ASP A O 6
ATOM 5062 N N . HIS A 1 31 ? -7.484 -17.026 0.514 1.00 0.00 31 HIS A N 6
ATOM 5063 C CA . HIS A 1 31 ? -8.623 -17.859 0.145 1.00 0.00 31 HIS A CA 6
ATOM 5064 C C . HIS A 1 31 ? -9.793 -17.004 -0.330 1.00 0.00 31 HIS A C 6
ATOM 5065 O O . HIS A 1 31 ? -10.445 -17.323 -1.325 1.00 0.00 31 HIS A O 6
ATOM 5080 N N . ARG A 1 32 ? -10.054 -15.916 0.387 1.00 0.00 32 ARG A N 6
ATOM 5081 C CA . ARG A 1 32 ? -11.145 -15.013 0.037 1.00 0.00 32 ARG A CA 6
ATOM 5082 C C . ARG A 1 32 ? -10.902 -14.366 -1.323 1.00 0.00 32 ARG A C 6
ATOM 5083 O O . ARG A 1 32 ? -11.845 -14.042 -2.044 1.00 0.00 32 ARG A O 6
ATOM 5104 N N . GLY A 1 33 ? -9.631 -14.181 -1.665 1.00 0.00 33 GLY A N 6
ATOM 5105 C CA . GLY A 1 33 ? -9.287 -13.574 -2.937 1.00 0.00 33 GLY A CA 6
ATOM 5106 C C . GLY A 1 33 ? -7.962 -12.837 -2.887 1.00 0.00 33 GLY A C 6
ATOM 5107 O O . GLY A 1 33 ? -6.927 -13.428 -2.582 1.00 0.00 33 GLY A O 6
ATOM 5111 N N . THR A 1 34 ? -7.997 -11.542 -3.184 1.00 0.00 34 THR A N 6
ATOM 5112 C CA . THR A 1 34 ? -6.791 -10.723 -3.171 1.00 0.00 34 THR A CA 6
ATOM 5113 C C . THR A 1 34 ? -7.006 -9.452 -2.355 1.00 0.00 34 THR A C 6
ATOM 5114 O O . THR A 1 34 ? -8.074 -8.841 -2.409 1.00 0.00 34 THR A O 6
ATOM 5125 N N . ILE A 1 35 ? -5.985 -9.058 -1.603 1.00 0.00 35 ILE A N 6
ATOM 5126 C CA . ILE A 1 35 ? -6.063 -7.857 -0.776 1.00 0.00 35 ILE A CA 6
ATOM 5127 C C . ILE A 1 35 ? -4.854 -6.957 -1.008 1.00 0.00 35 ILE A C 6
ATOM 5128 O O . ILE A 1 35 ? -3.772 -7.436 -1.342 1.00 0.00 35 ILE A O 6
ATOM 5144 N N . ILE A 1 36 ? -5.045 -5.650 -0.836 1.00 0.00 36 ILE A N 6
ATOM 5145 C CA . ILE A 1 36 ? -3.964 -4.692 -1.036 1.00 0.00 36 ILE A CA 6
ATOM 5146 C C . ILE A 1 36 ? -4.001 -3.573 0.008 1.00 0.00 36 ILE A C 6
ATOM 5147 O O . ILE A 1 36 ? -5.042 -2.953 0.224 1.00 0.00 36 ILE A O 6
ATOM 5163 N N . GLU A 1 37 ? -2.860 -3.310 0.646 1.00 0.00 37 GLU A N 6
ATOM 5164 C CA . GLU A 1 37 ? -2.775 -2.256 1.651 1.00 0.00 37 GLU A CA 6
ATOM 5165 C C . GLU A 1 37 ? -1.660 -1.273 1.309 1.00 0.00 37 GLU A C 6
ATOM 5166 O O . GLU A 1 37 ? -0.793 -1.565 0.485 1.00 0.00 37 GLU A O 6
ATOM 5178 N N . ARG A 1 38 ? -1.691 -0.103 1.940 1.00 0.00 38 ARG A N 6
ATOM 5179 C CA . ARG A 1 38 ? -0.685 0.925 1.696 1.00 0.00 38 ARG A CA 6
ATOM 5180 C C . ARG A 1 38 ? -0.398 1.733 2.958 1.00 0.00 38 ARG A C 6
ATOM 5181 O O . ARG A 1 38 ? -0.917 1.431 4.033 1.00 0.00 38 ARG A O 6
ATOM 5202 N N . GLY A 1 39 ? 0.432 2.763 2.816 1.00 0.00 39 GLY A N 6
ATOM 5203 C CA . GLY A 1 39 ? 0.776 3.604 3.948 1.00 0.00 39 GLY A CA 6
ATOM 5204 C C . GLY A 1 39 ? 1.861 4.609 3.612 1.00 0.00 39 GLY A C 6
ATOM 5205 O O . GLY A 1 39 ? 1.768 5.321 2.612 1.00 0.00 39 GLY A O 6
ATOM 5209 N N . CYS A 1 40 ? 2.892 4.669 4.449 1.00 0.00 40 CYS A N 6
ATOM 5210 C CA . CYS A 1 40 ? 3.998 5.596 4.234 1.00 0.00 40 CYS A CA 6
ATOM 5211 C C . CYS A 1 40 ? 5.304 5.014 4.771 1.00 0.00 40 CYS A C 6
ATOM 5212 O O . CYS A 1 40 ? 5.478 4.864 5.980 1.00 0.00 40 CYS A O 6
ATOM 5219 N N . GLY A 1 41 ? 6.218 4.690 3.861 1.00 0.00 41 GLY A N 6
ATOM 5220 C CA . GLY A 1 41 ? 7.496 4.127 4.258 1.00 0.00 41 GLY A CA 6
ATOM 5221 C C . GLY A 1 41 ? 8.011 3.110 3.258 1.00 0.00 41 GLY A C 6
ATOM 5222 O O . GLY A 1 41 ? 7.701 3.191 2.069 1.00 0.00 41 GLY A O 6
ATOM 5226 N N . CYS A 1 42 ? 8.797 2.151 3.737 1.00 0.00 42 CYS A N 6
ATOM 5227 C CA . CYS A 1 42 ? 9.348 1.117 2.869 1.00 0.00 42 CYS A CA 6
ATOM 5228 C C . CYS A 1 42 ? 9.789 -0.103 3.678 1.00 0.00 42 CYS A C 6
ATOM 5229 O O . CYS A 1 42 ? 10.966 -0.467 3.679 1.00 0.00 42 CYS A O 6
ATOM 5236 N N . PRO A 1 43 ? 8.845 -0.753 4.381 1.00 0.00 43 PRO A N 6
ATOM 5237 C CA . PRO A 1 43 ? 9.139 -1.933 5.195 1.00 0.00 43 PRO A CA 6
ATOM 5238 C C . PRO A 1 43 ? 9.239 -3.207 4.360 1.00 0.00 43 PRO A C 6
ATOM 5239 O O . PRO A 1 43 ? 9.302 -3.151 3.131 1.00 0.00 43 PRO A O 6
ATOM 5250 N N . LYS A 1 44 ? 9.256 -4.352 5.034 1.00 0.00 44 LYS A N 6
ATOM 5251 C CA . LYS A 1 44 ? 9.349 -5.639 4.355 1.00 0.00 44 LYS A CA 6
ATOM 5252 C C . LYS A 1 44 ? 8.343 -6.631 4.932 1.00 0.00 44 LYS A C 6
ATOM 5253 O O . LYS A 1 44 ? 7.538 -6.281 5.795 1.00 0.00 44 LYS A O 6
ATOM 5272 N N . VAL A 1 45 ? 8.393 -7.868 4.449 1.00 0.00 45 VAL A N 6
ATOM 5273 C CA . VAL A 1 45 ? 7.484 -8.907 4.919 1.00 0.00 45 VAL A CA 6
ATOM 5274 C C . VAL A 1 45 ? 8.045 -10.300 4.649 1.00 0.00 45 VAL A C 6
ATOM 5275 O O . VAL A 1 45 ? 8.995 -10.460 3.882 1.00 0.00 45 VAL A O 6
ATOM 5288 N N . LYS A 1 46 ? 7.453 -11.303 5.289 1.00 0.00 46 LYS A N 6
ATOM 5289 C CA . LYS A 1 46 ? 7.884 -12.675 5.129 1.00 0.00 46 LYS A CA 6
ATOM 5290 C C . LYS A 1 46 ? 7.336 -13.274 3.837 1.00 0.00 46 LYS A C 6
ATOM 5291 O O . LYS A 1 46 ? 6.213 -12.973 3.432 1.00 0.00 46 LYS A O 6
ATOM 5310 N N . PRO A 1 47 ? 8.133 -14.126 3.167 1.00 0.00 47 PRO A N 6
ATOM 5311 C CA . PRO A 1 47 ? 7.751 -14.767 1.917 1.00 0.00 47 PRO A CA 6
ATOM 5312 C C . PRO A 1 47 ? 6.276 -15.159 1.881 1.00 0.00 47 PRO A C 6
ATOM 5313 O O . PRO A 1 47 ? 5.759 -15.764 2.821 1.00 0.00 47 PRO A O 6
ATOM 5324 N N . GLY A 1 48 ? 5.603 -14.803 0.792 1.00 0.00 48 GLY A N 6
ATOM 5325 C CA . GLY A 1 48 ? 4.193 -15.118 0.651 1.00 0.00 48 GLY A CA 6
ATOM 5326 C C . GLY A 1 48 ? 3.363 -13.891 0.334 1.00 0.00 48 GLY A C 6
ATOM 5327 O O . GLY A 1 48 ? 2.346 -13.978 -0.354 1.00 0.00 48 GLY A O 6
ATOM 5331 N N . VAL A 1 49 ? 3.805 -12.742 0.835 1.00 0.00 49 VAL A N 6
ATOM 5332 C CA . VAL A 1 49 ? 3.108 -11.484 0.604 1.00 0.00 49 VAL A CA 6
ATOM 5333 C C . VAL A 1 49 ? 3.952 -10.549 -0.255 1.00 0.00 49 VAL A C 6
ATOM 5334 O O . VAL A 1 49 ? 5.171 -10.482 -0.100 1.00 0.00 49 VAL A O 6
ATOM 5347 N N . ASN A 1 50 ? 3.299 -9.830 -1.164 1.00 0.00 50 ASN A N 6
ATOM 5348 C CA . ASN A 1 50 ? 4.001 -8.903 -2.046 1.00 0.00 50 ASN A CA 6
ATOM 5349 C C . ASN A 1 50 ? 3.952 -7.482 -1.497 1.00 0.00 50 ASN A C 6
ATOM 5350 O O . ASN A 1 50 ? 2.988 -7.091 -0.839 1.00 0.00 50 ASN A O 6
ATOM 5361 N N . LEU A 1 51 ? 5.000 -6.716 -1.773 1.00 0.00 51 LEU A N 6
ATOM 5362 C CA . LEU A 1 51 ? 5.088 -5.340 -1.313 1.00 0.00 51 LEU A CA 6
ATOM 5363 C C . LEU A 1 51 ? 6.108 -4.562 -2.143 1.00 0.00 51 LEU A C 6
ATOM 5364 O O . LEU A 1 51 ? 7.110 -5.123 -2.588 1.00 0.00 51 LEU A O 6
ATOM 5380 N N . ASN A 1 52 ? 5.857 -3.271 -2.348 1.00 0.00 52 ASN A N 6
ATOM 5381 C CA . ASN A 1 52 ? 6.775 -2.441 -3.126 1.00 0.00 52 ASN A CA 6
ATOM 5382 C C . ASN A 1 52 ? 6.670 -0.961 -2.751 1.00 0.00 52 ASN A C 6
ATOM 5383 O O . ASN A 1 52 ? 5.576 -0.399 -2.688 1.00 0.00 52 ASN A O 6
ATOM 5394 N N . CYS A 1 53 ? 7.825 -0.340 -2.511 1.00 0.00 53 CYS A N 6
ATOM 5395 C CA . CYS A 1 53 ? 7.896 1.069 -2.151 1.00 0.00 53 CYS A CA 6
ATOM 5396 C C . CYS A 1 53 ? 8.034 1.935 -3.398 1.00 0.00 53 CYS A C 6
ATOM 5397 O O . CYS A 1 53 ? 8.585 1.500 -4.409 1.00 0.00 53 CYS A O 6
ATOM 5404 N N . CYS A 1 54 ? 7.533 3.163 -3.321 1.00 0.00 54 CYS A N 6
ATOM 5405 C CA . CYS A 1 54 ? 7.604 4.087 -4.448 1.00 0.00 54 CYS A CA 6
ATOM 5406 C C . CYS A 1 54 ? 7.630 5.520 -3.978 1.00 0.00 54 CYS A C 6
ATOM 5407 O O . CYS A 1 54 ? 7.223 5.840 -2.863 1.00 0.00 54 CYS A O 6
ATOM 5414 N N . ARG A 1 55 ? 8.154 6.367 -4.839 1.00 0.00 55 ARG A N 6
ATOM 5415 C CA . ARG A 1 55 ? 8.299 7.768 -4.542 1.00 0.00 55 ARG A CA 6
ATOM 5416 C C . ARG A 1 55 ? 7.463 8.630 -5.487 1.00 0.00 55 ARG A C 6
ATOM 5417 O O . ARG A 1 55 ? 7.908 9.687 -5.934 1.00 0.00 55 ARG A O 6
ATOM 5438 N N . THR A 1 56 ? 6.249 8.176 -5.784 1.00 0.00 56 THR A N 6
ATOM 5439 C CA . THR A 1 56 ? 5.357 8.914 -6.670 1.00 0.00 56 THR A CA 6
ATOM 5440 C C . THR A 1 56 ? 4.001 9.136 -6.007 1.00 0.00 56 THR A C 6
ATOM 5441 O O . THR A 1 56 ? 3.535 8.303 -5.230 1.00 0.00 56 THR A O 6
ATOM 5452 N N . ASP A 1 57 ? 3.372 10.265 -6.316 1.00 0.00 57 ASP A N 6
ATOM 5453 C CA . ASP A 1 57 ? 2.073 10.594 -5.753 1.00 0.00 57 ASP A CA 6
ATOM 5454 C C . ASP A 1 57 ? 1.035 9.546 -6.143 1.00 0.00 57 ASP A C 6
ATOM 5455 O O . ASP A 1 57 ? 0.843 9.260 -7.324 1.00 0.00 57 ASP A O 6
ATOM 5464 N N . ARG A 1 58 ? 0.373 8.970 -5.143 1.00 0.00 58 ARG A N 6
ATOM 5465 C CA . ARG A 1 58 ? -0.639 7.948 -5.388 1.00 0.00 58 ARG A CA 6
ATOM 5466 C C . ARG A 1 58 ? -0.033 6.753 -6.119 1.00 0.00 58 ARG A C 6
ATOM 5467 O O . ARG A 1 58 ? -0.733 6.018 -6.816 1.00 0.00 58 ARG A O 6
ATOM 5488 N N . CYS A 1 59 ? 1.273 6.567 -5.956 1.00 0.00 59 CYS A N 6
ATOM 5489 C CA . CYS A 1 59 ? 1.981 5.472 -6.597 1.00 0.00 59 CYS A CA 6
ATOM 5490 C C . CYS A 1 59 ? 1.454 4.119 -6.123 1.00 0.00 59 CYS A C 6
ATOM 5491 O O . CYS A 1 59 ? 1.521 3.128 -6.849 1.00 0.00 59 CYS A O 6
ATOM 5498 N N . ASN A 1 60 ? 0.940 4.084 -4.898 1.00 0.00 60 ASN A N 6
ATOM 5499 C CA . ASN A 1 60 ? 0.412 2.851 -4.325 1.00 0.00 60 ASN A CA 6
ATOM 5500 C C . ASN A 1 60 ? -1.105 2.778 -4.479 1.00 0.00 60 ASN A C 6
ATOM 5501 O O . ASN A 1 60 ? -1.784 2.102 -3.707 1.00 0.00 60 ASN A O 6
ATOM 5512 N N . ASN A 1 61 ? -1.632 3.480 -5.476 1.00 0.00 61 ASN A N 6
ATOM 5513 C CA . ASN A 1 61 ? -3.063 3.495 -5.726 1.00 0.00 61 ASN A CA 6
ATOM 5514 C C . ASN A 1 61 ? -3.555 2.123 -6.181 1.00 0.00 61 ASN A C 6
ATOM 5515 O O . ASN A 1 61 ? -2.959 1.565 -7.127 1.00 0.00 61 ASN A O 6
ATOM 5527 N N . LEU A 1 1 ? 3.757 14.602 0.869 1.00 0.00 1 LEU A N 7
ATOM 5528 C CA . LEU A 1 1 ? 3.198 13.855 -0.289 1.00 0.00 1 LEU A CA 7
ATOM 5529 C C . LEU A 1 1 ? 1.765 13.409 -0.017 1.00 0.00 1 LEU A C 7
ATOM 5530 O O . LEU A 1 1 ? 1.337 13.330 1.134 1.00 0.00 1 LEU A O 7
ATOM 5548 N N . GLU A 1 2 ? 1.029 13.120 -1.085 1.00 0.00 2 GLU A N 7
ATOM 5549 C CA . GLU A 1 2 ? -0.358 12.683 -0.960 1.00 0.00 2 GLU A CA 7
ATOM 5550 C C . GLU A 1 2 ? -0.525 11.253 -1.466 1.00 0.00 2 GLU A C 7
ATOM 5551 O O . GLU A 1 2 ? -1.028 11.026 -2.566 1.00 0.00 2 GLU A O 7
ATOM 5563 N N . CYS A 1 3 ? -0.100 10.290 -0.654 1.00 0.00 3 CYS A N 7
ATOM 5564 C CA . CYS A 1 3 ? -0.200 8.886 -1.013 1.00 0.00 3 CYS A CA 7
ATOM 5565 C C . CYS A 1 3 ? -1.612 8.361 -0.771 1.00 0.00 3 CYS A C 7
ATOM 5566 O O . CYS A 1 3 ? -2.519 9.124 -0.437 1.00 0.00 3 CYS A O 7
ATOM 5573 N N . HIS A 1 4 ? -1.790 7.056 -0.939 1.00 0.00 4 HIS A N 7
ATOM 5574 C CA . HIS A 1 4 ? -3.092 6.430 -0.737 1.00 0.00 4 HIS A CA 7
ATOM 5575 C C . HIS A 1 4 ? -3.055 5.464 0.443 1.00 0.00 4 HIS A C 7
ATOM 5576 O O . HIS A 1 4 ? -1.984 5.071 0.904 1.00 0.00 4 HIS A O 7
ATOM 5591 N N . ASN A 1 5 ? -4.234 5.085 0.925 1.00 0.00 5 ASN A N 7
ATOM 5592 C CA . ASN A 1 5 ? -4.340 4.165 2.050 1.00 0.00 5 ASN A CA 7
ATOM 5593 C C . ASN A 1 5 ? -5.703 3.477 2.062 1.00 0.00 5 ASN A C 7
ATOM 5594 O O . ASN A 1 5 ? -6.383 3.438 3.088 1.00 0.00 5 ASN A O 7
ATOM 5605 N N . GLN A 1 6 ? -6.095 2.938 0.913 1.00 0.00 6 GLN A N 7
ATOM 5606 C CA . GLN A 1 6 ? -7.376 2.252 0.788 1.00 0.00 6 GLN A CA 7
ATOM 5607 C C . GLN A 1 6 ? -7.181 0.741 0.730 1.00 0.00 6 GLN A C 7
ATOM 5608 O O . GLN A 1 6 ? -6.625 0.212 -0.232 1.00 0.00 6 GLN A O 7
ATOM 5622 N N . GLN A 1 7 ? -7.642 0.049 1.768 1.00 0.00 7 GLN A N 7
ATOM 5623 C CA . GLN A 1 7 ? -7.517 -1.398 1.839 1.00 0.00 7 GLN A CA 7
ATOM 5624 C C . GLN A 1 7 ? -8.597 -2.080 1.004 1.00 0.00 7 GLN A C 7
ATOM 5625 O O . GLN A 1 7 ? -9.449 -1.417 0.412 1.00 0.00 7 GLN A O 7
ATOM 5639 N N . SER A 1 8 ? -8.553 -3.407 0.962 1.00 0.00 8 SER A N 7
ATOM 5640 C CA . SER A 1 8 ? -9.525 -4.184 0.202 1.00 0.00 8 SER A CA 7
ATOM 5641 C C . SER A 1 8 ? -9.449 -3.850 -1.287 1.00 0.00 8 SER A C 7
ATOM 5642 O O . SER A 1 8 ? -8.799 -4.556 -2.056 1.00 0.00 8 SER A O 7
ATOM 5650 N N . SER A 1 9 ? -10.116 -2.769 -1.687 1.00 0.00 9 SER A N 7
ATOM 5651 C CA . SER A 1 9 ? -10.120 -2.345 -3.084 1.00 0.00 9 SER A CA 7
ATOM 5652 C C . SER A 1 9 ? -10.987 -1.105 -3.273 1.00 0.00 9 SER A C 7
ATOM 5653 O O . SER A 1 9 ? -10.479 -0.015 -3.539 1.00 0.00 9 SER A O 7
ATOM 5661 N N . GLN A 1 10 ? -12.298 -1.278 -3.135 1.00 0.00 10 GLN A N 7
ATOM 5662 C CA . GLN A 1 10 ? -13.236 -0.172 -3.292 1.00 0.00 10 GLN A CA 7
ATOM 5663 C C . GLN A 1 10 ? -13.062 0.855 -2.179 1.00 0.00 10 GLN A C 7
ATOM 5664 O O . GLN A 1 10 ? -12.166 0.735 -1.342 1.00 0.00 10 GLN A O 7
ATOM 5678 N N . ALA A 1 11 ? -13.925 1.866 -2.176 1.00 0.00 11 ALA A N 7
ATOM 5679 C CA . ALA A 1 11 ? -13.871 2.916 -1.166 1.00 0.00 11 ALA A CA 7
ATOM 5680 C C . ALA A 1 11 ? -12.517 3.624 -1.178 1.00 0.00 11 ALA A C 7
ATOM 5681 O O . ALA A 1 11 ? -11.724 3.481 -0.247 1.00 0.00 11 ALA A O 7
ATOM 5688 N N . PRO A 1 12 ? -12.235 4.398 -2.240 1.00 0.00 12 PRO A N 7
ATOM 5689 C CA . PRO A 1 12 ? -10.972 5.133 -2.378 1.00 0.00 12 PRO A CA 7
ATOM 5690 C C . PRO A 1 12 ? -10.587 5.887 -1.110 1.00 0.00 12 PRO A C 7
ATOM 5691 O O . PRO A 1 12 ? -11.432 6.163 -0.258 1.00 0.00 12 PRO A O 7
ATOM 5702 N N . THR A 1 13 ? -9.306 6.219 -0.991 1.00 0.00 13 THR A N 7
ATOM 5703 C CA . THR A 1 13 ? -8.808 6.943 0.173 1.00 0.00 13 THR A CA 7
ATOM 5704 C C . THR A 1 13 ? -7.476 7.617 -0.135 1.00 0.00 13 THR A C 7
ATOM 5705 O O . THR A 1 13 ? -6.797 7.263 -1.099 1.00 0.00 13 THR A O 7
ATOM 5716 N N . THR A 1 14 ? -7.106 8.591 0.691 1.00 0.00 14 THR A N 7
ATOM 5717 C CA . THR A 1 14 ? -5.853 9.314 0.507 1.00 0.00 14 THR A CA 7
ATOM 5718 C C . THR A 1 14 ? -5.427 10.003 1.800 1.00 0.00 14 THR A C 7
ATOM 5719 O O . THR A 1 14 ? -6.263 10.368 2.626 1.00 0.00 14 THR A O 7
ATOM 5730 N N . LYS A 1 15 ? -4.119 10.175 1.970 1.00 0.00 15 LYS A N 7
ATOM 5731 C CA . LYS A 1 15 ? -3.581 10.818 3.163 1.00 0.00 15 LYS A CA 7
ATOM 5732 C C . LYS A 1 15 ? -2.312 11.600 2.833 1.00 0.00 15 LYS A C 7
ATOM 5733 O O . LYS A 1 15 ? -1.981 11.801 1.665 1.00 0.00 15 LYS A O 7
ATOM 5752 N N . THR A 1 16 ? -1.607 12.039 3.871 1.00 0.00 16 THR A N 7
ATOM 5753 C CA . THR A 1 16 ? -0.374 12.798 3.692 1.00 0.00 16 THR A CA 7
ATOM 5754 C C . THR A 1 16 ? 0.586 12.560 4.852 1.00 0.00 16 THR A C 7
ATOM 5755 O O . THR A 1 16 ? 0.176 12.518 6.012 1.00 0.00 16 THR A O 7
ATOM 5766 N N . CYS A 1 17 ? 1.868 12.408 4.532 1.00 0.00 17 CYS A N 7
ATOM 5767 C CA . CYS A 1 17 ? 2.887 12.175 5.549 1.00 0.00 17 CYS A CA 7
ATOM 5768 C C . CYS A 1 17 ? 3.869 13.341 5.611 1.00 0.00 17 CYS A C 7
ATOM 5769 O O . CYS A 1 17 ? 4.551 13.643 4.631 1.00 0.00 17 CYS A O 7
ATOM 5776 N N . SER A 1 18 ? 3.936 13.991 6.767 1.00 0.00 18 SER A N 7
ATOM 5777 C CA . SER A 1 18 ? 4.835 15.124 6.955 1.00 0.00 18 SER A CA 7
ATOM 5778 C C . SER A 1 18 ? 6.110 14.693 7.674 1.00 0.00 18 SER A C 7
ATOM 5779 O O . SER A 1 18 ? 6.713 15.474 8.410 1.00 0.00 18 SER A O 7
ATOM 5787 N N . GLY A 1 19 ? 6.515 13.446 7.454 1.00 0.00 19 GLY A N 7
ATOM 5788 C CA . GLY A 1 19 ? 7.716 12.934 8.087 1.00 0.00 19 GLY A CA 7
ATOM 5789 C C . GLY A 1 19 ? 8.481 11.980 7.191 1.00 0.00 19 GLY A C 7
ATOM 5790 O O . GLY A 1 19 ? 9.684 12.137 6.990 1.00 0.00 19 GLY A O 7
ATOM 5794 N N . GLU A 1 20 ? 7.778 10.988 6.651 1.00 0.00 20 GLU A N 7
ATOM 5795 C CA . GLU A 1 20 ? 8.399 10.005 5.771 1.00 0.00 20 GLU A CA 7
ATOM 5796 C C . GLU A 1 20 ? 8.849 10.653 4.465 1.00 0.00 20 GLU A C 7
ATOM 5797 O O . GLU A 1 20 ? 8.763 11.870 4.304 1.00 0.00 20 GLU A O 7
ATOM 5809 N N . THR A 1 21 ? 9.327 9.832 3.537 1.00 0.00 21 THR A N 7
ATOM 5810 C CA . THR A 1 21 ? 9.791 10.327 2.246 1.00 0.00 21 THR A CA 7
ATOM 5811 C C . THR A 1 21 ? 9.149 9.553 1.101 1.00 0.00 21 THR A C 7
ATOM 5812 O O . THR A 1 21 ? 8.528 10.136 0.212 1.00 0.00 21 THR A O 7
ATOM 5823 N N . ASN A 1 22 ? 9.30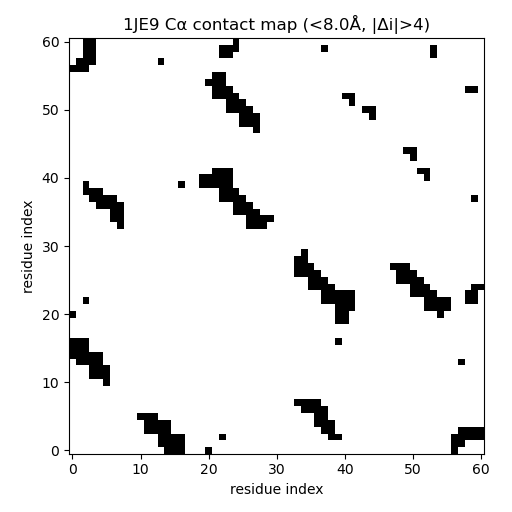7 8.238 1.131 1.00 0.00 22 ASN A N 7
ATOM 5824 C CA . ASN A 1 22 ? 8.748 7.374 0.099 1.00 0.00 22 ASN A CA 7
ATOM 5825 C C . ASN A 1 22 ? 7.564 6.575 0.635 1.00 0.00 22 ASN A C 7
ATOM 5826 O O . ASN A 1 22 ? 7.434 6.372 1.842 1.00 0.00 22 ASN A O 7
ATOM 5837 N N . CYS A 1 23 ? 6.708 6.123 -0.274 1.00 0.00 23 CYS A N 7
ATOM 5838 C CA . CYS A 1 23 ? 5.537 5.344 0.090 1.00 0.00 23 CYS A CA 7
ATOM 5839 C C . CYS A 1 23 ? 5.653 3.935 -0.481 1.00 0.00 23 CYS A C 7
ATOM 5840 O O . CYS A 1 23 ? 6.703 3.559 -0.996 1.00 0.00 23 CYS A O 7
ATOM 5847 N N . TYR A 1 24 ? 4.582 3.155 -0.394 1.00 0.00 24 TYR A N 7
ATOM 5848 C CA . TYR A 1 24 ? 4.608 1.796 -0.919 1.00 0.00 24 TYR A CA 7
ATOM 5849 C C . TYR A 1 24 ? 3.207 1.253 -1.163 1.00 0.00 24 TYR A C 7
ATOM 5850 O O . TYR A 1 24 ? 2.206 1.921 -0.908 1.00 0.00 24 TYR A O 7
ATOM 5868 N N . LYS A 1 25 ? 3.164 0.023 -1.652 1.00 0.00 25 LYS A N 7
ATOM 5869 C CA . LYS A 1 25 ? 1.913 -0.662 -1.936 1.00 0.00 25 LYS A CA 7
ATOM 5870 C C . LYS A 1 25 ? 2.123 -2.167 -1.835 1.00 0.00 25 LYS A C 7
ATOM 5871 O O . LYS A 1 25 ? 2.961 -2.733 -2.536 1.00 0.00 25 LYS A O 7
ATOM 5890 N N . LYS A 1 26 ? 1.382 -2.809 -0.941 1.00 0.00 26 LYS A N 7
ATOM 5891 C CA . LYS A 1 26 ? 1.519 -4.246 -0.737 1.00 0.00 26 LYS A CA 7
ATOM 5892 C C . LYS A 1 26 ? 0.227 -4.988 -1.048 1.00 0.00 26 LYS A C 7
ATOM 5893 O O . LYS A 1 26 ? -0.864 -4.439 -0.924 1.00 0.00 26 LYS A O 7
ATOM 5912 N N . TRP A 1 27 ? 0.368 -6.252 -1.429 1.00 0.00 27 TRP A N 7
ATOM 5913 C CA . TRP A 1 27 ? -0.778 -7.095 -1.731 1.00 0.00 27 TRP A CA 7
ATOM 5914 C C . TRP A 1 27 ? -0.399 -8.559 -1.666 1.00 0.00 27 TRP A C 7
ATOM 5915 O O . TRP A 1 27 ? 0.770 -8.920 -1.783 1.00 0.00 27 TRP A O 7
ATOM 5936 N N . TRP A 1 28 ? -1.402 -9.398 -1.488 1.00 0.00 28 TRP A N 7
ATOM 5937 C CA . TRP A 1 28 ? -1.180 -10.836 -1.413 1.00 0.00 28 TRP A CA 7
ATOM 5938 C C . TRP A 1 28 ? -2.429 -11.603 -1.828 1.00 0.00 28 TRP A C 7
ATOM 5939 O O . TRP A 1 28 ? -3.450 -11.008 -2.179 1.00 0.00 28 TRP A O 7
ATOM 5960 N N . SER A 1 29 ? -2.341 -12.926 -1.781 1.00 0.00 29 SER A N 7
ATOM 5961 C CA . SER A 1 29 ? -3.463 -13.782 -2.149 1.00 0.00 29 SER A CA 7
ATOM 5962 C C . SER A 1 29 ? -3.751 -14.802 -1.051 1.00 0.00 29 SER A C 7
ATOM 5963 O O . SER A 1 29 ? -3.063 -15.816 -0.935 1.00 0.00 29 SER A O 7
ATOM 5971 N N . ASP A 1 30 ? -4.774 -14.525 -0.249 1.00 0.00 30 ASP A N 7
ATOM 5972 C CA . ASP A 1 30 ? -5.154 -15.418 0.840 1.00 0.00 30 ASP A CA 7
ATOM 5973 C C . ASP A 1 30 ? -6.328 -16.302 0.431 1.00 0.00 30 ASP A C 7
ATOM 5974 O O . ASP A 1 30 ? -6.800 -16.239 -0.705 1.00 0.00 30 ASP A O 7
ATOM 5983 N N . HIS A 1 31 ? -6.795 -17.127 1.364 1.00 0.00 31 HIS A N 7
ATOM 5984 C CA . HIS A 1 31 ? -7.912 -18.025 1.100 1.00 0.00 31 HIS A CA 7
ATOM 5985 C C . HIS A 1 31 ? -9.154 -17.242 0.680 1.00 0.00 31 HIS A C 7
ATOM 5986 O O . HIS A 1 31 ? -9.889 -17.657 -0.215 1.00 0.00 31 HIS A O 7
ATOM 6001 N N . ARG A 1 32 ? -9.381 -16.108 1.335 1.00 0.00 32 ARG A N 7
ATOM 6002 C CA . ARG A 1 32 ? -10.533 -15.267 1.031 1.00 0.00 32 ARG A CA 7
ATOM 6003 C C . ARG A 1 32 ? -10.405 -14.651 -0.358 1.00 0.00 32 ARG A C 7
ATOM 6004 O O . ARG A 1 32 ? -11.403 -14.424 -1.042 1.00 0.00 32 ARG A O 7
ATOM 6025 N N . GLY A 1 33 ? -9.169 -14.381 -0.769 1.00 0.00 33 GLY A N 7
ATOM 6026 C CA . GLY A 1 33 ? -8.933 -13.793 -2.075 1.00 0.00 33 GLY A CA 7
ATOM 6027 C C . GLY A 1 33 ? -7.641 -13.003 -2.128 1.00 0.00 33 GLY A C 7
ATOM 6028 O O . GLY A 1 33 ? -6.571 -13.527 -1.822 1.00 0.00 33 GLY A O 7
ATOM 6032 N N . THR A 1 34 ? -7.740 -11.736 -2.521 1.00 0.00 34 THR A N 7
ATOM 6033 C CA . THR A 1 34 ? -6.571 -10.870 -2.614 1.00 0.00 34 THR A CA 7
ATOM 6034 C C . THR A 1 34 ? -6.798 -9.566 -1.857 1.00 0.00 34 THR A C 7
ATOM 6035 O O . THR A 1 34 ? -7.915 -9.050 -1.812 1.00 0.00 34 THR A O 7
ATOM 6046 N N . ILE A 1 35 ? -5.733 -9.037 -1.262 1.00 0.00 35 ILE A N 7
ATOM 6047 C CA . ILE A 1 35 ? -5.821 -7.791 -0.509 1.00 0.00 35 ILE A CA 7
ATOM 6048 C C . ILE A 1 35 ? -4.700 -6.832 -0.896 1.00 0.00 35 ILE A C 7
ATOM 6049 O O . ILE A 1 35 ? -3.657 -7.254 -1.395 1.00 0.00 35 ILE A O 7
ATOM 6065 N N . ILE A 1 36 ? -4.926 -5.540 -0.668 1.00 0.00 36 ILE A N 7
ATOM 6066 C CA . ILE A 1 36 ? -3.939 -4.518 -1.001 1.00 0.00 36 ILE A CA 7
ATOM 6067 C C . ILE A 1 36 ? -3.911 -3.406 0.049 1.00 0.00 36 ILE A C 7
ATOM 6068 O O . ILE A 1 36 ? -4.926 -2.749 0.289 1.00 0.00 36 ILE A O 7
ATOM 6084 N N . GLU A 1 37 ? -2.750 -3.185 0.666 1.00 0.00 37 GLU A N 7
ATOM 6085 C CA . GLU A 1 37 ? -2.617 -2.137 1.675 1.00 0.00 37 GLU A CA 7
ATOM 6086 C C . GLU A 1 37 ? -1.549 -1.125 1.266 1.00 0.00 37 GLU A C 7
ATOM 6087 O O . GLU A 1 37 ? -0.749 -1.383 0.369 1.00 0.00 37 GLU A O 7
ATOM 6099 N N . ARG A 1 38 ? -1.546 0.027 1.931 1.00 0.00 38 ARG A N 7
ATOM 6100 C CA . ARG A 1 38 ? -0.578 1.077 1.631 1.00 0.00 38 ARG A CA 7
ATOM 6101 C C . ARG A 1 38 ? 0.105 1.568 2.904 1.00 0.00 38 ARG A C 7
ATOM 6102 O O . ARG A 1 38 ? -0.139 1.047 3.992 1.00 0.00 38 ARG A O 7
ATOM 6123 N N . GLY A 1 39 ? 0.961 2.576 2.760 1.00 0.00 39 GLY A N 7
ATOM 6124 C CA . GLY A 1 39 ? 1.664 3.123 3.904 1.00 0.00 39 GLY A CA 7
ATOM 6125 C C . GLY A 1 39 ? 2.797 4.046 3.500 1.00 0.00 39 GLY A C 7
ATOM 6126 O O . GLY A 1 39 ? 3.085 4.202 2.314 1.00 0.00 39 GLY A O 7
ATOM 6130 N N . CYS A 1 40 ? 3.440 4.661 4.488 1.00 0.00 40 CYS A N 7
ATOM 6131 C CA . CYS A 1 40 ? 4.545 5.575 4.229 1.00 0.00 40 CYS A CA 7
ATOM 6132 C C . CYS A 1 40 ? 5.872 4.967 4.677 1.00 0.00 40 CYS A C 7
ATOM 6133 O O . CYS A 1 40 ? 6.179 4.935 5.869 1.00 0.00 40 CYS A O 7
ATOM 6140 N N . GLY A 1 41 ? 6.653 4.488 3.715 1.00 0.00 41 GLY A N 7
ATOM 6141 C CA . GLY A 1 41 ? 7.938 3.891 4.031 1.00 0.00 41 GLY A CA 7
ATOM 6142 C C . GLY A 1 41 ? 8.358 2.844 3.016 1.00 0.00 41 GLY A C 7
ATOM 6143 O O . GLY A 1 41 ? 7.971 2.909 1.850 1.00 0.00 41 GLY A O 7
ATOM 6147 N N . CYS A 1 42 ? 9.156 1.879 3.464 1.00 0.00 42 CYS A N 7
ATOM 6148 C CA . CYS A 1 42 ? 9.633 0.812 2.590 1.00 0.00 42 CYS A CA 7
ATOM 6149 C C . CYS A 1 42 ? 10.098 -0.389 3.412 1.00 0.00 42 CYS A C 7
ATOM 6150 O O . CYS A 1 42 ? 11.286 -0.712 3.440 1.00 0.00 42 CYS A O 7
ATOM 6157 N N . PRO A 1 43 ? 9.161 -1.066 4.100 1.00 0.00 43 PRO A N 7
ATOM 6158 C CA . PRO A 1 43 ? 9.475 -2.230 4.932 1.00 0.00 43 PRO A CA 7
ATOM 6159 C C . PRO A 1 43 ? 9.641 -3.510 4.118 1.00 0.00 43 PRO A C 7
ATOM 6160 O O . PRO A 1 43 ? 9.707 -3.473 2.889 1.00 0.00 43 PRO A O 7
ATOM 6171 N N . LYS A 1 44 ? 9.708 -4.639 4.816 1.00 0.00 44 LYS A N 7
ATOM 6172 C CA . LYS A 1 44 ? 9.867 -5.936 4.167 1.00 0.00 44 LYS A CA 7
ATOM 6173 C C . LYS A 1 44 ? 8.527 -6.658 4.060 1.00 0.00 44 LYS A C 7
ATOM 6174 O O . LYS A 1 44 ? 7.481 -6.095 4.380 1.00 0.00 44 LYS A O 7
ATOM 6193 N N . VAL A 1 45 ? 8.565 -7.908 3.607 1.00 0.00 45 VAL A N 7
ATOM 6194 C CA . VAL A 1 45 ? 7.352 -8.703 3.459 1.00 0.00 45 VAL A CA 7
ATOM 6195 C C . VAL A 1 45 ? 7.633 -10.189 3.651 1.00 0.00 45 VAL A C 7
ATOM 6196 O O . VAL A 1 45 ? 8.774 -10.638 3.535 1.00 0.00 45 VAL A O 7
ATOM 6209 N N . LYS A 1 46 ? 6.583 -10.946 3.949 1.00 0.00 46 LYS A N 7
ATOM 6210 C CA . LYS A 1 46 ? 6.699 -12.376 4.162 1.00 0.00 46 LYS A CA 7
ATOM 6211 C C . LYS A 1 46 ? 6.767 -13.119 2.828 1.00 0.00 46 LYS A C 7
ATOM 6212 O O . LYS A 1 46 ? 6.571 -12.521 1.770 1.00 0.00 46 LYS A O 7
ATOM 6231 N N . PRO A 1 47 ? 7.044 -14.438 2.854 1.00 0.00 47 PRO A N 7
ATOM 6232 C CA . PRO A 1 47 ? 7.127 -15.235 1.642 1.00 0.00 47 PRO A CA 7
ATOM 6233 C C . PRO A 1 47 ? 5.750 -15.548 1.068 1.00 0.00 47 PRO A C 7
ATOM 6234 O O . PRO A 1 47 ? 5.098 -16.511 1.471 1.00 0.00 47 PRO A O 7
ATOM 6245 N N . GLY A 1 48 ? 5.314 -14.717 0.127 1.00 0.00 48 GLY A N 7
ATOM 6246 C CA . GLY A 1 48 ? 4.017 -14.900 -0.495 1.00 0.00 48 GLY A CA 7
ATOM 6247 C C . GLY A 1 48 ? 3.364 -13.576 -0.831 1.00 0.00 48 GLY A C 7
ATOM 6248 O O . GLY A 1 48 ? 2.880 -13.374 -1.945 1.00 0.00 48 GLY A O 7
ATOM 6252 N N . VAL A 1 49 ? 3.364 -12.674 0.138 1.00 0.00 49 VAL A N 7
ATOM 6253 C CA . VAL A 1 49 ? 2.783 -11.353 -0.036 1.00 0.00 49 VAL A CA 7
ATOM 6254 C C . VAL A 1 49 ? 3.742 -10.433 -0.791 1.00 0.00 49 VAL A C 7
ATOM 6255 O O . VAL A 1 49 ? 4.945 -10.423 -0.527 1.00 0.00 49 VAL A O 7
ATOM 6268 N N . ASN A 1 50 ? 3.202 -9.674 -1.740 1.00 0.00 50 ASN A N 7
ATOM 6269 C CA . ASN A 1 50 ? 4.009 -8.761 -2.544 1.00 0.00 50 ASN A CA 7
ATOM 6270 C C . ASN A 1 50 ? 4.015 -7.352 -1.957 1.00 0.00 50 ASN A C 7
ATOM 6271 O O . ASN A 1 50 ? 3.126 -6.980 -1.191 1.00 0.00 50 ASN A O 7
ATOM 6282 N N . LEU A 1 51 ? 5.029 -6.577 -2.328 1.00 0.00 51 LEU A N 7
ATOM 6283 C CA . LEU A 1 51 ? 5.172 -5.208 -1.855 1.00 0.00 51 LEU A CA 7
ATOM 6284 C C . LEU A 1 51 ? 6.095 -4.420 -2.781 1.00 0.00 51 LEU A C 7
ATOM 6285 O O . LEU A 1 51 ? 7.034 -4.977 -3.351 1.00 0.00 51 LEU A O 7
ATOM 6301 N N . ASN A 1 52 ? 5.828 -3.126 -2.933 1.00 0.00 52 ASN A N 7
ATOM 6302 C CA . ASN A 1 52 ? 6.649 -2.283 -3.796 1.00 0.00 52 ASN A CA 7
ATOM 6303 C C . ASN A 1 52 ? 6.629 -0.823 -3.344 1.00 0.00 52 ASN A C 7
ATOM 6304 O O . ASN A 1 52 ? 5.571 -0.201 -3.256 1.00 0.00 52 ASN A O 7
ATOM 6315 N N . CYS A 1 53 ? 7.813 -0.282 -3.062 1.00 0.00 53 CYS A N 7
ATOM 6316 C CA . CYS A 1 53 ? 7.946 1.097 -2.627 1.00 0.00 53 CYS A CA 7
ATOM 6317 C C . CYS A 1 53 ? 8.084 2.026 -3.829 1.00 0.00 53 CYS A C 7
ATOM 6318 O O . CYS A 1 53 ? 8.510 1.607 -4.905 1.00 0.00 53 CYS A O 7
ATOM 6325 N N . CYS A 1 54 ? 7.713 3.286 -3.641 1.00 0.00 54 CYS A N 7
ATOM 6326 C CA . CYS A 1 54 ? 7.786 4.275 -4.710 1.00 0.00 54 CYS A CA 7
ATOM 6327 C C . CYS A 1 54 ? 7.778 5.679 -4.156 1.00 0.00 54 CYS A C 7
ATOM 6328 O O . CYS A 1 54 ? 7.333 5.928 -3.036 1.00 0.00 54 CYS A O 7
ATOM 6335 N N . ARG A 1 55 ? 8.310 6.586 -4.950 1.00 0.00 55 ARG A N 7
ATOM 6336 C CA . ARG A 1 55 ? 8.421 7.970 -4.569 1.00 0.00 55 ARG A CA 7
ATOM 6337 C C . ARG A 1 55 ? 7.648 8.877 -5.526 1.00 0.00 55 ARG A C 7
ATOM 6338 O O . ARG A 1 55 ? 8.103 9.971 -5.859 1.00 0.00 55 ARG A O 7
ATOM 6359 N N . THR A 1 56 ? 6.477 8.420 -5.962 1.00 0.00 56 THR A N 7
ATOM 6360 C CA . THR A 1 56 ? 5.649 9.200 -6.876 1.00 0.00 56 THR A CA 7
ATOM 6361 C C . THR A 1 56 ? 4.252 9.412 -6.301 1.00 0.00 56 THR A C 7
ATOM 6362 O O . THR A 1 56 ? 3.786 8.629 -5.474 1.00 0.00 56 THR A O 7
ATOM 6373 N N . ASP A 1 57 ? 3.590 10.476 -6.744 1.00 0.00 57 ASP A N 7
ATOM 6374 C CA . ASP A 1 57 ? 2.246 10.789 -6.273 1.00 0.00 57 ASP A CA 7
ATOM 6375 C C . ASP A 1 57 ? 1.251 9.730 -6.735 1.00 0.00 57 ASP A C 7
ATOM 6376 O O . ASP A 1 57 ? 1.173 9.415 -7.922 1.00 0.00 57 ASP A O 7
ATOM 6385 N N . ARG A 1 58 ? 0.495 9.180 -5.790 1.00 0.00 58 ARG A N 7
ATOM 6386 C CA . ARG A 1 58 ? -0.490 8.153 -6.105 1.00 0.00 58 ARG A CA 7
ATOM 6387 C C . ARG A 1 58 ? 0.180 6.938 -6.739 1.00 0.00 58 ARG A C 7
ATOM 6388 O O . ARG A 1 58 ? -0.432 6.220 -7.529 1.00 0.00 58 ARG A O 7
ATOM 6409 N N . CYS A 1 59 ? 1.444 6.719 -6.390 1.00 0.00 59 CYS A N 7
ATOM 6410 C CA . CYS A 1 59 ? 2.205 5.602 -6.923 1.00 0.00 59 CYS A CA 7
ATOM 6411 C C . CYS A 1 59 ? 1.645 4.265 -6.440 1.00 0.00 59 CYS A C 7
ATOM 6412 O O . CYS A 1 59 ? 1.764 3.247 -7.124 1.00 0.00 59 CYS A O 7
ATOM 6419 N N . ASN A 1 60 ? 1.039 4.272 -5.256 1.00 0.00 60 ASN A N 7
ATOM 6420 C CA . ASN A 1 60 ? 0.465 3.059 -4.680 1.00 0.00 60 ASN A CA 7
ATOM 6421 C C . ASN A 1 60 ? -1.047 3.020 -4.875 1.00 0.00 60 ASN A C 7
ATOM 6422 O O . ASN A 1 60 ? -1.758 2.336 -4.139 1.00 0.00 60 ASN A O 7
ATOM 6433 N N . ASN A 1 61 ? -1.536 3.758 -5.868 1.00 0.00 61 ASN A N 7
ATOM 6434 C CA . ASN A 1 61 ? -2.961 3.807 -6.155 1.00 0.00 61 ASN A CA 7
ATOM 6435 C C . ASN A 1 61 ? -3.468 2.452 -6.639 1.00 0.00 61 ASN A C 7
ATOM 6436 O O . ASN A 1 61 ? -2.666 1.494 -6.661 1.00 0.00 61 ASN A O 7
ATOM 6448 N N . LEU A 1 1 ? 4.810 14.840 -2.433 1.00 0.00 1 LEU A N 8
ATOM 6449 C CA . LEU A 1 1 ? 3.679 14.161 -3.118 1.00 0.00 1 LEU A CA 8
ATOM 6450 C C . LEU A 1 1 ? 2.613 13.719 -2.122 1.00 0.00 1 LEU A C 8
ATOM 6451 O O . LEU A 1 1 ? 2.736 13.954 -0.920 1.00 0.00 1 LEU A O 8
ATOM 6469 N N . GLU A 1 2 ? 1.567 13.076 -2.631 1.00 0.00 2 GLU A N 8
ATOM 6470 C CA . GLU A 1 2 ? 0.477 12.599 -1.787 1.00 0.00 2 GLU A CA 8
ATOM 6471 C C . GLU A 1 2 ? 0.042 11.197 -2.204 1.00 0.00 2 GLU A C 8
ATOM 6472 O O . GLU A 1 2 ? -0.445 10.995 -3.316 1.00 0.00 2 GLU A O 8
ATOM 6484 N N . CYS A 1 3 ? 0.219 10.233 -1.307 1.00 0.00 3 CYS A N 8
ATOM 6485 C CA . CYS A 1 3 ? -0.155 8.856 -1.581 1.00 0.00 3 CYS A CA 8
ATOM 6486 C C . CYS A 1 3 ? -1.657 8.655 -1.398 1.00 0.00 3 CYS A C 8
ATOM 6487 O O . CYS A 1 3 ? -2.422 9.619 -1.368 1.00 0.00 3 CYS A O 8
ATOM 6494 N N . HIS A 1 4 ? -2.075 7.398 -1.282 1.00 0.00 4 HIS A N 8
ATOM 6495 C CA . HIS A 1 4 ? -3.488 7.075 -1.110 1.00 0.00 4 HIS A CA 8
ATOM 6496 C C . HIS A 1 4 ? -3.743 6.435 0.251 1.00 0.00 4 HIS A C 8
ATOM 6497 O O . HIS A 1 4 ? -4.759 6.700 0.892 1.00 0.00 4 HIS A O 8
ATOM 6512 N N . ASN A 1 5 ? -2.809 5.594 0.686 1.00 0.00 5 ASN A N 8
ATOM 6513 C CA . ASN A 1 5 ? -2.912 4.908 1.975 1.00 0.00 5 ASN A CA 8
ATOM 6514 C C . ASN A 1 5 ? -4.322 4.370 2.228 1.00 0.00 5 ASN A C 8
ATOM 6515 O O . ASN A 1 5 ? -4.871 4.529 3.318 1.00 0.00 5 ASN A O 8
ATOM 6526 N N . GLN A 1 6 ? -4.896 3.723 1.218 1.00 0.00 6 GLN A N 8
ATOM 6527 C CA . GLN A 1 6 ? -6.235 3.151 1.338 1.00 0.00 6 GLN A CA 8
ATOM 6528 C C . GLN A 1 6 ? -6.203 1.651 1.063 1.00 0.00 6 GLN A C 8
ATOM 6529 O O . GLN A 1 6 ? -6.349 1.215 -0.080 1.00 0.00 6 GLN A O 8
ATOM 6543 N N . GLN A 1 7 ? -6.002 0.866 2.117 1.00 0.00 7 GLN A N 8
ATOM 6544 C CA . GLN A 1 7 ? -5.941 -0.583 1.994 1.00 0.00 7 GLN A CA 8
ATOM 6545 C C . GLN A 1 7 ? -7.340 -1.184 1.906 1.00 0.00 7 GLN A C 8
ATOM 6546 O O . GLN A 1 7 ? -8.317 -0.574 2.339 1.00 0.00 7 GLN A O 8
ATOM 6560 N N . SER A 1 8 ? -7.428 -2.385 1.342 1.00 0.00 8 SER A N 8
ATOM 6561 C CA . SER A 1 8 ? -8.708 -3.069 1.199 1.00 0.00 8 SER A CA 8
ATOM 6562 C C . SER A 1 8 ? -9.668 -2.248 0.342 1.00 0.00 8 SER A C 8
ATOM 6563 O O . SER A 1 8 ? -9.267 -1.276 -0.296 1.00 0.00 8 SER A O 8
ATOM 6571 N N . SER A 1 9 ? -10.935 -2.646 0.335 1.00 0.00 9 SER A N 8
ATOM 6572 C CA . SER A 1 9 ? -11.950 -1.945 -0.444 1.00 0.00 9 SER A CA 8
ATOM 6573 C C . SER A 1 9 ? -12.698 -0.929 0.416 1.00 0.00 9 SER A C 8
ATOM 6574 O O . SER A 1 9 ? -13.829 -0.555 0.106 1.00 0.00 9 SER A O 8
ATOM 6582 N N . GLN A 1 10 ? -12.060 -0.483 1.495 1.00 0.00 10 GLN A N 8
ATOM 6583 C CA . GLN A 1 10 ? -12.668 0.491 2.393 1.00 0.00 10 GLN A CA 8
ATOM 6584 C C . GLN A 1 10 ? -12.702 1.875 1.754 1.00 0.00 10 GLN A C 8
ATOM 6585 O O . GLN A 1 10 ? -12.306 2.045 0.601 1.00 0.00 10 GLN A O 8
ATOM 6599 N N . ALA A 1 11 ? -13.176 2.860 2.510 1.00 0.00 11 ALA A N 8
ATOM 6600 C CA . ALA A 1 11 ? -13.263 4.231 2.019 1.00 0.00 11 ALA A CA 8
ATOM 6601 C C . ALA A 1 11 ? -11.902 4.732 1.534 1.00 0.00 11 ALA A C 8
ATOM 6602 O O . ALA A 1 11 ? -11.008 4.995 2.338 1.00 0.00 11 ALA A O 8
ATOM 6609 N N . PRO A 1 12 ? -11.724 4.871 0.206 1.00 0.00 12 PRO A N 8
ATOM 6610 C CA . PRO A 1 12 ? -10.464 5.342 -0.382 1.00 0.00 12 PRO A CA 8
ATOM 6611 C C . PRO A 1 12 ? -9.912 6.582 0.314 1.00 0.00 12 PRO A C 8
ATOM 6612 O O . PRO A 1 12 ? -10.565 7.162 1.182 1.00 0.00 12 PRO A O 8
ATOM 6623 N N . THR A 1 13 ? -8.706 6.983 -0.075 1.00 0.00 13 THR A N 8
ATOM 6624 C CA . THR A 1 13 ? -8.063 8.157 0.507 1.00 0.00 13 THR A CA 8
ATOM 6625 C C . THR A 1 13 ? -7.007 8.717 -0.441 1.00 0.00 13 THR A C 8
ATOM 6626 O O . THR A 1 13 ? -6.279 7.965 -1.089 1.00 0.00 13 THR A O 8
ATOM 6637 N N . THR A 1 14 ? -6.932 10.042 -0.522 1.00 0.00 14 THR A N 8
ATOM 6638 C CA . THR A 1 14 ? -5.967 10.703 -1.397 1.00 0.00 14 THR A CA 8
ATOM 6639 C C . THR A 1 14 ? -5.054 11.646 -0.615 1.00 0.00 14 THR A C 8
ATOM 6640 O O . THR A 1 14 ? -4.166 12.276 -1.189 1.00 0.00 14 THR A O 8
ATOM 6651 N N . LYS A 1 15 ? -5.276 11.746 0.691 1.00 0.00 15 LYS A N 8
ATOM 6652 C CA . LYS A 1 15 ? -4.471 12.619 1.538 1.00 0.00 15 LYS A CA 8
ATOM 6653 C C . LYS A 1 15 ? -3.135 11.966 1.883 1.00 0.00 15 LYS A C 8
ATOM 6654 O O . LYS A 1 15 ? -3.002 10.743 1.845 1.00 0.00 15 LYS A O 8
ATOM 6673 N N . THR A 1 16 ? -2.148 12.792 2.216 1.00 0.00 16 THR A N 8
ATOM 6674 C CA . THR A 1 16 ? -0.819 12.299 2.564 1.00 0.00 16 THR A CA 8
ATOM 6675 C C . THR A 1 16 ? -0.781 11.796 4.004 1.00 0.00 16 THR A C 8
ATOM 6676 O O . THR A 1 16 ? -1.809 11.735 4.678 1.00 0.00 16 THR A O 8
ATOM 6687 N N . CYS A 1 17 ? 0.412 11.439 4.467 1.00 0.00 17 CYS A N 8
ATOM 6688 C CA . CYS A 1 17 ? 0.588 10.943 5.827 1.00 0.00 17 CYS A CA 8
ATOM 6689 C C . CYS A 1 17 ? 0.979 12.074 6.772 1.00 0.00 17 CYS A C 8
ATOM 6690 O O . CYS A 1 17 ? 0.999 13.242 6.383 1.00 0.00 17 CYS A O 8
ATOM 6697 N N . SER A 1 18 ? 1.287 11.720 8.015 1.00 0.00 18 SER A N 8
ATOM 6698 C CA . SER A 1 18 ? 1.676 12.705 9.016 1.00 0.00 18 SER A CA 8
ATOM 6699 C C . SER A 1 18 ? 2.928 13.461 8.578 1.00 0.00 18 SER A C 8
ATOM 6700 O O . SER A 1 18 ? 2.932 14.691 8.512 1.00 0.00 18 SER A O 8
ATOM 6708 N N . GLY A 1 19 ? 3.988 12.717 8.280 1.00 0.00 19 GLY A N 8
ATOM 6709 C CA . GLY A 1 19 ? 5.230 13.336 7.854 1.00 0.00 19 GLY A CA 8
ATOM 6710 C C . GLY A 1 19 ? 6.272 12.316 7.437 1.00 0.00 19 GLY A C 8
ATOM 6711 O O . GLY A 1 19 ? 7.343 12.233 8.039 1.00 0.00 19 GLY A O 8
ATOM 6715 N N . GLU A 1 20 ? 5.959 11.540 6.405 1.00 0.00 20 GLU A N 8
ATOM 6716 C CA . GLU A 1 20 ? 6.877 10.522 5.907 1.00 0.00 20 GLU A CA 8
ATOM 6717 C C . GLU A 1 20 ? 7.540 10.976 4.610 1.00 0.00 20 GLU A C 8
ATOM 6718 O O . GLU A 1 20 ? 7.386 12.123 4.192 1.00 0.00 20 GLU A O 8
ATOM 6730 N N . THR A 1 21 ? 8.282 10.070 3.979 1.00 0.00 21 THR A N 8
ATOM 6731 C CA . THR A 1 21 ? 8.973 10.383 2.733 1.00 0.00 21 THR A CA 8
ATOM 6732 C C . THR A 1 21 ? 8.484 9.501 1.592 1.00 0.00 21 THR A C 8
ATOM 6733 O O . THR A 1 21 ? 7.849 9.977 0.651 1.00 0.00 21 THR A O 8
ATOM 6744 N N . ASN A 1 22 ? 8.791 8.213 1.677 1.00 0.00 22 ASN A N 8
ATOM 6745 C CA . ASN A 1 22 ? 8.392 7.260 0.647 1.00 0.00 22 ASN A CA 8
ATOM 6746 C C . ASN A 1 22 ? 7.164 6.465 1.077 1.00 0.00 22 ASN A C 8
ATOM 6747 O O . ASN A 1 22 ? 6.887 6.320 2.267 1.00 0.00 22 ASN A O 8
ATOM 6758 N N . CYS A 1 23 ? 6.441 5.939 0.094 1.00 0.00 23 CYS A N 8
ATOM 6759 C CA . CYS A 1 23 ? 5.253 5.142 0.350 1.00 0.00 23 CYS A CA 8
ATOM 6760 C C . CYS A 1 23 ? 5.461 3.725 -0.174 1.00 0.00 23 CYS A C 8
ATOM 6761 O O . CYS A 1 23 ? 6.566 3.371 -0.585 1.00 0.00 23 CYS A O 8
ATOM 6768 N N . TYR A 1 24 ? 4.409 2.913 -0.162 1.00 0.00 24 TYR A N 8
ATOM 6769 C CA . TYR A 1 24 ? 4.525 1.541 -0.645 1.00 0.00 24 TYR A CA 8
ATOM 6770 C C . TYR A 1 24 ? 3.177 0.960 -1.048 1.00 0.00 24 TYR A C 8
ATOM 6771 O O . TYR A 1 24 ? 2.131 1.587 -0.876 1.00 0.00 24 TYR A O 8
ATOM 6789 N N . LYS A 1 25 ? 3.224 -0.255 -1.580 1.00 0.00 25 LYS A N 8
ATOM 6790 C CA . LYS A 1 25 ? 2.028 -0.965 -2.013 1.00 0.00 25 LYS A CA 8
ATOM 6791 C C . LYS A 1 25 ? 2.243 -2.468 -1.882 1.00 0.00 25 LYS A C 8
ATOM 6792 O O . LYS A 1 25 ? 3.169 -3.024 -2.471 1.00 0.00 25 LYS A O 8
ATOM 6811 N N . LYS A 1 26 ? 1.397 -3.119 -1.092 1.00 0.00 26 LYS A N 8
ATOM 6812 C CA . LYS A 1 26 ? 1.515 -4.555 -0.876 1.00 0.00 26 LYS A CA 8
ATOM 6813 C C . LYS A 1 26 ? 0.251 -5.290 -1.299 1.00 0.00 26 LYS A C 8
ATOM 6814 O O . LYS A 1 26 ? -0.848 -4.741 -1.245 1.00 0.00 26 LYS A O 8
ATOM 6833 N N . TRP A 1 27 ? 0.415 -6.543 -1.707 1.00 0.00 27 TRP A N 8
ATOM 6834 C CA . TRP A 1 27 ? -0.713 -7.367 -2.123 1.00 0.00 27 TRP A CA 8
ATOM 6835 C C . TRP A 1 27 ? -0.362 -8.842 -2.071 1.00 0.00 27 TRP A C 8
ATOM 6836 O O . TRP A 1 27 ? 0.807 -9.215 -1.959 1.00 0.00 27 TRP A O 8
ATOM 6857 N N . TRP A 1 28 ? -1.386 -9.675 -2.159 1.00 0.00 28 TRP A N 8
ATOM 6858 C CA . TRP A 1 28 ? -1.200 -11.120 -2.130 1.00 0.00 28 TRP A CA 8
ATOM 6859 C C . TRP A 1 28 ? -2.407 -11.834 -2.723 1.00 0.00 28 TRP A C 8
ATOM 6860 O O . TRP A 1 28 ? -3.412 -11.207 -3.062 1.00 0.00 28 TRP A O 8
ATOM 6881 N N . SER A 1 29 ? -2.30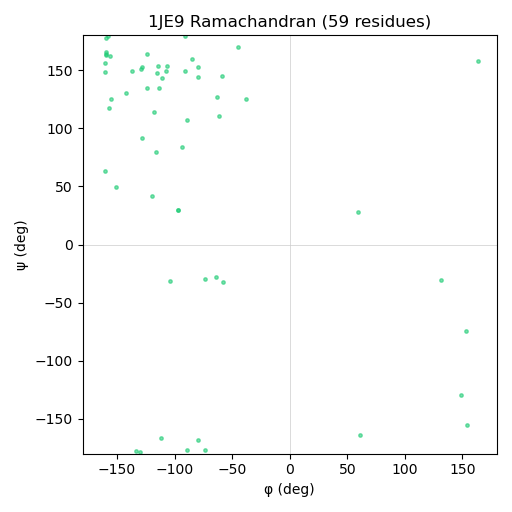2 -13.152 -2.836 1.00 0.00 29 SER A N 8
ATOM 6882 C CA . SER A 1 29 ? -3.384 -13.964 -3.381 1.00 0.00 29 SER A CA 8
ATOM 6883 C C . SER A 1 29 ? -3.776 -15.070 -2.407 1.00 0.00 29 SER A C 8
ATOM 6884 O O . SER A 1 29 ? -3.178 -16.147 -2.400 1.00 0.00 29 SER A O 8
ATOM 6892 N N . ASP A 1 30 ? -4.782 -14.797 -1.583 1.00 0.00 30 ASP A N 8
ATOM 6893 C CA . ASP A 1 30 ? -5.253 -15.768 -0.603 1.00 0.00 30 ASP A CA 8
ATOM 6894 C C . ASP A 1 30 ? -6.170 -16.800 -1.255 1.00 0.00 30 ASP A C 8
ATOM 6895 O O . ASP A 1 30 ? -6.181 -16.950 -2.477 1.00 0.00 30 ASP A O 8
ATOM 6904 N N . HIS A 1 31 ? -6.939 -17.507 -0.433 1.00 0.00 31 HIS A N 8
ATOM 6905 C CA . HIS A 1 31 ? -7.859 -18.523 -0.930 1.00 0.00 31 HIS A CA 8
ATOM 6906 C C . HIS A 1 31 ? -9.129 -17.883 -1.485 1.00 0.00 31 HIS A C 8
ATOM 6907 O O . HIS A 1 31 ? -9.744 -18.407 -2.414 1.00 0.00 31 HIS A O 8
ATOM 6922 N N . ARG A 1 32 ? -9.514 -16.750 -0.910 1.00 0.00 32 ARG A N 8
ATOM 6923 C CA . ARG A 1 32 ? -10.710 -16.040 -1.347 1.00 0.00 32 ARG A CA 8
ATOM 6924 C C . ARG A 1 32 ? -10.436 -15.243 -2.618 1.00 0.00 32 ARG A C 8
ATOM 6925 O O . ARG A 1 32 ? -11.307 -15.106 -3.477 1.00 0.00 32 ARG A O 8
ATOM 6946 N N . GLY A 1 33 ? -9.220 -14.719 -2.731 1.00 0.00 33 GLY A N 8
ATOM 6947 C CA . GLY A 1 33 ? -8.852 -13.941 -3.900 1.00 0.00 33 GLY A CA 8
ATOM 6948 C C . GLY A 1 33 ? -7.548 -13.193 -3.711 1.00 0.00 33 GLY A C 8
ATOM 6949 O O . GLY A 1 33 ? -6.511 -13.798 -3.437 1.00 0.00 33 GLY A O 8
ATOM 6953 N N . THR A 1 34 ? -7.599 -11.873 -3.858 1.00 0.00 34 THR A N 8
ATOM 6954 C CA . THR A 1 34 ? -6.411 -11.042 -3.702 1.00 0.00 34 THR A CA 8
ATOM 6955 C C . THR A 1 34 ? -6.726 -9.780 -2.902 1.00 0.00 34 THR A C 8
ATOM 6956 O O . THR A 1 34 ? -7.837 -9.254 -2.966 1.00 0.00 34 THR A O 8
ATOM 6967 N N . ILE A 1 35 ? -5.739 -9.299 -2.155 1.00 0.00 35 ILE A N 8
ATOM 6968 C CA . ILE A 1 35 ? -5.908 -8.095 -1.347 1.00 0.00 35 ILE A CA 8
ATOM 6969 C C . ILE A 1 35 ? -4.727 -7.150 -1.533 1.00 0.00 35 ILE A C 8
ATOM 6970 O O . ILE A 1 35 ? -3.630 -7.583 -1.884 1.00 0.00 35 ILE A O 8
ATOM 6986 N N . ILE A 1 36 ? -4.955 -5.860 -1.305 1.00 0.00 36 ILE A N 8
ATOM 6987 C CA . ILE A 1 36 ? -3.900 -4.866 -1.459 1.00 0.00 36 ILE A CA 8
ATOM 6988 C C . ILE A 1 36 ? -3.971 -3.792 -0.374 1.00 0.00 36 ILE A C 8
ATOM 6989 O O . ILE A 1 36 ? -5.025 -3.202 -0.139 1.00 0.00 36 ILE A O 8
ATOM 7005 N N . GLU A 1 37 ? -2.839 -3.534 0.279 1.00 0.00 37 GLU A N 8
ATOM 7006 C CA . GLU A 1 37 ? -2.772 -2.522 1.324 1.00 0.00 37 GLU A CA 8
ATOM 7007 C C . GLU A 1 37 ? -1.689 -1.497 1.004 1.00 0.00 37 GLU A C 8
ATOM 7008 O O . GLU A 1 37 ? -0.852 -1.718 0.128 1.00 0.00 37 GLU A O 8
ATOM 7020 N N . ARG A 1 38 ? -1.711 -0.376 1.714 1.00 0.00 38 ARG A N 8
ATOM 7021 C CA . ARG A 1 38 ? -0.730 0.681 1.500 1.00 0.00 38 ARG A CA 8
ATOM 7022 C C . ARG A 1 38 ? -0.377 1.369 2.814 1.00 0.00 38 ARG A C 8
ATOM 7023 O O . ARG A 1 38 ? -0.862 0.984 3.878 1.00 0.00 38 ARG A O 8
ATOM 7044 N N . GLY A 1 39 ? 0.469 2.390 2.733 1.00 0.00 39 GLY A N 8
ATOM 7045 C CA . GLY A 1 39 ? 0.872 3.117 3.922 1.00 0.00 39 GLY A CA 8
ATOM 7046 C C . GLY A 1 39 ? 1.950 4.143 3.636 1.00 0.00 39 GLY A C 8
ATOM 7047 O O . GLY A 1 39 ? 1.949 4.777 2.581 1.00 0.00 39 GLY A O 8
ATOM 7051 N N . CYS A 1 40 ? 2.872 4.306 4.578 1.00 0.00 40 CYS A N 8
ATOM 7052 C CA . CYS A 1 40 ? 3.962 5.262 4.423 1.00 0.00 40 CYS A CA 8
ATOM 7053 C C . CYS A 1 40 ? 5.275 4.672 4.928 1.00 0.00 40 CYS A C 8
ATOM 7054 O O . CYS A 1 40 ? 5.403 4.327 6.104 1.00 0.00 40 CYS A O 8
ATOM 7061 N N . GLY A 1 41 ? 6.248 4.555 4.031 1.00 0.00 41 GLY A N 8
ATOM 7062 C CA . GLY A 1 41 ? 7.539 4.005 4.400 1.00 0.00 41 GLY A CA 8
ATOM 7063 C C . GLY A 1 41 ? 8.022 2.957 3.415 1.00 0.00 41 GLY A C 8
ATOM 7064 O O . GLY A 1 41 ? 7.653 2.985 2.241 1.00 0.00 41 GLY A O 8
ATOM 7068 N N . CYS A 1 42 ? 8.847 2.032 3.893 1.00 0.00 42 CYS A N 8
ATOM 7069 C CA . CYS A 1 42 ? 9.376 0.971 3.046 1.00 0.00 42 CYS A CA 8
ATOM 7070 C C . CYS A 1 42 ? 9.874 -0.202 3.888 1.00 0.00 42 CYS A C 8
ATOM 7071 O O . CYS A 1 42 ? 11.047 -0.570 3.826 1.00 0.00 42 CYS A O 8
ATOM 7078 N N . PRO A 1 43 ? 8.982 -0.805 4.693 1.00 0.00 43 PRO A N 8
ATOM 7079 C CA . PRO A 1 43 ? 9.333 -1.938 5.553 1.00 0.00 43 PRO A CA 8
ATOM 7080 C C . PRO A 1 43 ? 9.377 -3.258 4.790 1.00 0.00 43 PRO A C 8
ATOM 7081 O O . PRO A 1 43 ? 9.042 -3.315 3.607 1.00 0.00 43 PRO A O 8
ATOM 7092 N N . LYS A 1 44 ? 9.794 -4.318 5.477 1.00 0.00 44 LYS A N 8
ATOM 7093 C CA . LYS A 1 44 ? 9.883 -5.640 4.868 1.00 0.00 44 LYS A CA 8
ATOM 7094 C C . LYS A 1 44 ? 8.525 -6.333 4.874 1.00 0.00 44 LYS A C 8
ATOM 7095 O O . LYS A 1 44 ? 7.507 -5.722 5.198 1.00 0.00 44 LYS A O 8
ATOM 7114 N N . VAL A 1 45 ? 8.515 -7.612 4.512 1.00 0.00 45 VAL A N 8
ATOM 7115 C CA . VAL A 1 45 ? 7.280 -8.385 4.478 1.00 0.00 45 VAL A CA 8
ATOM 7116 C C . VAL A 1 45 ? 7.545 -9.864 4.738 1.00 0.00 45 VAL A C 8
ATOM 7117 O O . VAL A 1 45 ? 8.694 -10.306 4.761 1.00 0.00 45 VAL A O 8
ATOM 7130 N N . LYS A 1 46 ? 6.472 -10.624 4.934 1.00 0.00 46 LYS A N 8
ATOM 7131 C CA . LYS A 1 46 ? 6.580 -12.050 5.193 1.00 0.00 46 LYS A CA 8
ATOM 7132 C C . LYS A 1 46 ? 6.802 -12.823 3.895 1.00 0.00 46 LYS A C 8
ATOM 7133 O O . LYS A 1 46 ? 6.717 -12.256 2.806 1.00 0.00 46 LYS A O 8
ATOM 7152 N N . PRO A 1 47 ? 7.086 -14.134 3.992 1.00 0.00 47 PRO A N 8
ATOM 7153 C CA . PRO A 1 47 ? 7.313 -14.971 2.828 1.00 0.00 47 PRO A CA 8
ATOM 7154 C C . PRO A 1 47 ? 6.008 -15.405 2.170 1.00 0.00 47 PRO A C 8
ATOM 7155 O O . PRO A 1 47 ? 5.240 -16.181 2.738 1.00 0.00 47 PRO A O 8
ATOM 7166 N N . GLY A 1 48 ? 5.762 -14.891 0.969 1.00 0.00 48 GLY A N 8
ATOM 7167 C CA . GLY A 1 48 ? 4.547 -15.227 0.250 1.00 0.00 48 GLY A CA 8
ATOM 7168 C C . GLY A 1 48 ? 3.762 -13.994 -0.156 1.00 0.00 48 GLY A C 8
ATOM 7169 O O . GLY A 1 48 ? 2.997 -14.026 -1.118 1.00 0.00 48 GLY A O 8
ATOM 7173 N N . VAL A 1 49 ? 3.954 -12.906 0.584 1.00 0.00 49 VAL A N 8
ATOM 7174 C CA . VAL A 1 49 ? 3.262 -11.654 0.300 1.00 0.00 49 VAL A CA 8
ATOM 7175 C C . VAL A 1 49 ? 4.114 -10.747 -0.582 1.00 0.00 49 VAL A C 8
ATOM 7176 O O . VAL A 1 49 ? 5.343 -10.796 -0.533 1.00 0.00 49 VAL A O 8
ATOM 7189 N N . ASN A 1 50 ? 3.456 -9.920 -1.389 1.00 0.00 50 ASN A N 8
ATOM 7190 C CA . ASN A 1 50 ? 4.162 -9.004 -2.281 1.00 0.00 50 ASN A CA 8
ATOM 7191 C C . ASN A 1 50 ? 4.094 -7.573 -1.757 1.00 0.00 50 ASN A C 8
ATOM 7192 O O . ASN A 1 50 ? 3.116 -7.178 -1.124 1.00 0.00 50 ASN A O 8
ATOM 7203 N N . LEU A 1 51 ? 5.142 -6.804 -2.026 1.00 0.00 51 LEU A N 8
ATOM 7204 C CA . LEU A 1 51 ? 5.212 -5.419 -1.588 1.00 0.00 51 LEU A CA 8
ATOM 7205 C C . LEU A 1 51 ? 6.240 -4.646 -2.411 1.00 0.00 51 LEU A C 8
ATOM 7206 O O . LEU A 1 51 ? 7.247 -5.207 -2.844 1.00 0.00 51 LEU A O 8
ATOM 7222 N N . ASN A 1 52 ? 5.987 -3.357 -2.620 1.00 0.00 52 ASN A N 8
ATOM 7223 C CA . ASN A 1 52 ? 6.906 -2.523 -3.389 1.00 0.00 52 ASN A CA 8
ATOM 7224 C C . ASN A 1 52 ? 6.812 -1.054 -2.973 1.00 0.00 52 ASN A C 8
ATOM 7225 O O . ASN A 1 52 ? 5.738 -0.453 -3.008 1.00 0.00 52 ASN A O 8
ATOM 7236 N N . CYS A 1 53 ? 7.949 -0.484 -2.580 1.00 0.00 53 CYS A N 8
ATOM 7237 C CA . CYS A 1 53 ? 8.008 0.908 -2.159 1.00 0.00 53 CYS A CA 8
ATOM 7238 C C . CYS A 1 53 ? 8.154 1.832 -3.364 1.00 0.00 53 CYS A C 8
ATOM 7239 O O . CYS A 1 53 ? 8.653 1.427 -4.414 1.00 0.00 53 CYS A O 8
ATOM 7246 N N . CYS A 1 54 ? 7.718 3.077 -3.206 1.00 0.00 54 CYS A N 8
ATOM 7247 C CA . CYS A 1 54 ? 7.806 4.060 -4.280 1.00 0.00 54 CYS A CA 8
ATOM 7248 C C . CYS A 1 54 ? 7.712 5.468 -3.747 1.00 0.00 54 CYS A C 8
ATOM 7249 O O . CYS A 1 54 ? 7.278 5.703 -2.621 1.00 0.00 54 CYS A O 8
ATOM 7256 N N . ARG A 1 55 ? 8.164 6.394 -4.566 1.00 0.00 55 ARG A N 8
ATOM 7257 C CA . ARG A 1 55 ? 8.188 7.787 -4.209 1.00 0.00 55 ARG A CA 8
ATOM 7258 C C . ARG A 1 55 ? 7.470 8.641 -5.253 1.00 0.00 55 ARG A C 8
ATOM 7259 O O . ARG A 1 55 ? 7.891 9.761 -5.546 1.00 0.00 55 ARG A O 8
ATOM 7280 N N . THR A 1 56 ? 6.384 8.111 -5.809 1.00 0.00 56 THR A N 8
ATOM 7281 C CA . THR A 1 56 ? 5.614 8.832 -6.816 1.00 0.00 56 THR A CA 8
ATOM 7282 C C . THR A 1 56 ? 4.163 8.997 -6.377 1.00 0.00 56 THR A C 8
ATOM 7283 O O . THR A 1 56 ? 3.629 8.168 -5.639 1.00 0.00 56 THR A O 8
ATOM 7294 N N . ASP A 1 57 ? 3.529 10.072 -6.833 1.00 0.00 57 ASP A N 8
ATOM 7295 C CA . ASP A 1 57 ? 2.139 10.342 -6.487 1.00 0.00 57 ASP A CA 8
ATOM 7296 C C . ASP A 1 57 ? 1.229 9.240 -7.017 1.00 0.00 57 ASP A C 8
ATOM 7297 O O . ASP A 1 57 ? 1.254 8.920 -8.205 1.00 0.00 57 ASP A O 8
ATOM 7306 N N . ARG A 1 58 ? 0.430 8.656 -6.129 1.00 0.00 58 ARG A N 8
ATOM 7307 C CA . ARG A 1 58 ? -0.481 7.584 -6.514 1.00 0.00 58 ARG A CA 8
ATOM 7308 C C . ARG A 1 58 ? 0.296 6.393 -7.067 1.00 0.00 58 ARG A C 8
ATOM 7309 O O . ARG A 1 58 ? -0.206 5.647 -7.907 1.00 0.00 58 ARG A O 8
ATOM 7330 N N . CYS A 1 59 ? 1.527 6.230 -6.592 1.00 0.00 59 CYS A N 8
ATOM 7331 C CA . CYS A 1 59 ? 2.385 5.143 -7.034 1.00 0.00 59 CYS A CA 8
ATOM 7332 C C . CYS A 1 59 ? 1.946 3.799 -6.450 1.00 0.00 59 CYS A C 8
ATOM 7333 O O . CYS A 1 59 ? 2.487 2.755 -6.812 1.00 0.00 59 CYS A O 8
ATOM 7340 N N . ASN A 1 60 ? 0.974 3.826 -5.540 1.00 0.00 60 ASN A N 8
ATOM 7341 C CA . ASN A 1 60 ? 0.490 2.602 -4.912 1.00 0.00 60 ASN A CA 8
ATOM 7342 C C . ASN A 1 60 ? -0.973 2.332 -5.260 1.00 0.00 60 ASN A C 8
ATOM 7343 O O . ASN A 1 60 ? -1.635 1.525 -4.609 1.00 0.00 60 ASN A O 8
ATOM 7354 N N . ASN A 1 61 ? -1.476 3.011 -6.287 1.00 0.00 61 ASN A N 8
ATOM 7355 C CA . ASN A 1 61 ? -2.856 2.838 -6.709 1.00 0.00 61 ASN A CA 8
ATOM 7356 C C . ASN A 1 61 ? -3.014 1.584 -7.566 1.00 0.00 61 ASN A C 8
ATOM 7357 O O . ASN A 1 61 ? -4.153 1.080 -7.671 1.00 0.00 61 ASN A O 8
ATOM 7369 N N . LEU A 1 1 ? 4.351 15.315 0.402 1.00 0.00 1 LEU A N 9
ATOM 7370 C CA . LEU A 1 1 ? 3.925 14.302 -0.599 1.00 0.00 1 LEU A CA 9
ATOM 7371 C C . LEU A 1 1 ? 2.427 14.034 -0.502 1.00 0.00 1 LEU A C 9
ATOM 7372 O O . LEU A 1 1 ? 1.743 14.579 0.364 1.00 0.00 1 LEU A O 9
ATOM 7390 N N . GLU A 1 2 ? 1.924 13.190 -1.395 1.00 0.00 2 GLU A N 9
ATOM 7391 C CA . GLU A 1 2 ? 0.506 12.848 -1.412 1.00 0.00 2 GLU A CA 9
ATOM 7392 C C . GLU A 1 2 ? 0.298 11.416 -1.893 1.00 0.00 2 GLU A C 9
ATOM 7393 O O . GLU A 1 2 ? 0.133 11.169 -3.088 1.00 0.00 2 GLU A O 9
ATOM 7405 N N . CYS A 1 3 ? 0.310 10.474 -0.955 1.00 0.00 3 CYS A N 9
ATOM 7406 C CA . CYS A 1 3 ? 0.124 9.066 -1.283 1.00 0.00 3 CYS A CA 9
ATOM 7407 C C . CYS A 1 3 ? -1.233 8.567 -0.795 1.00 0.00 3 CYS A C 9
ATOM 7408 O O . CYS A 1 3 ? -2.027 9.334 -0.249 1.00 0.00 3 CYS A O 9
ATOM 7415 N N . HIS A 1 4 ? -1.491 7.279 -0.996 1.00 0.00 4 HIS A N 9
ATOM 7416 C CA . HIS A 1 4 ? -2.751 6.678 -0.578 1.00 0.00 4 HIS A CA 9
ATOM 7417 C C . HIS A 1 4 ? -2.579 5.910 0.730 1.00 0.00 4 HIS A C 9
ATOM 7418 O O . HIS A 1 4 ? -1.496 5.895 1.313 1.00 0.00 4 HIS A O 9
ATOM 7433 N N . ASN A 1 5 ? -3.655 5.273 1.184 1.00 0.00 5 ASN A N 9
ATOM 7434 C CA . ASN A 1 5 ? -3.619 4.505 2.424 1.00 0.00 5 ASN A CA 9
ATOM 7435 C C . ASN A 1 5 ? -4.933 3.758 2.643 1.00 0.00 5 ASN A C 9
ATOM 7436 O O . ASN A 1 5 ? -5.523 3.824 3.722 1.00 0.00 5 ASN A O 9
ATOM 7447 N N . GLN A 1 6 ? -5.387 3.047 1.616 1.00 0.00 6 GLN A N 9
ATOM 7448 C CA . GLN A 1 6 ? -6.633 2.291 1.703 1.00 0.00 6 GLN A CA 9
ATOM 7449 C C . GLN A 1 6 ? -6.509 0.942 1.001 1.00 0.00 6 GLN A C 9
ATOM 7450 O O . GLN A 1 6 ? -5.605 0.730 0.193 1.00 0.00 6 GLN A O 9
ATOM 7464 N N . GLN A 1 7 ? -7.431 0.037 1.312 1.00 0.00 7 GLN A N 9
ATOM 7465 C CA . GLN A 1 7 ? -7.436 -1.290 0.712 1.00 0.00 7 GLN A CA 9
ATOM 7466 C C . GLN A 1 7 ? -8.565 -1.411 -0.308 1.00 0.00 7 GLN A C 9
ATOM 7467 O O . GLN A 1 7 ? -9.654 -0.875 -0.108 1.00 0.00 7 GLN A O 9
ATOM 7481 N N . SER A 1 8 ? -8.297 -2.116 -1.402 1.00 0.00 8 SER A N 9
ATOM 7482 C CA . SER A 1 8 ? -9.293 -2.301 -2.454 1.00 0.00 8 SER A CA 9
ATOM 7483 C C . SER A 1 8 ? -10.589 -2.874 -1.891 1.00 0.00 8 SER A C 9
ATOM 7484 O O . SER A 1 8 ? -10.616 -3.993 -1.379 1.00 0.00 8 SER A O 9
ATOM 7492 N N . SER A 1 9 ? -11.662 -2.094 -1.991 1.00 0.00 9 SER A N 9
ATOM 7493 C CA . SER A 1 9 ? -12.972 -2.511 -1.496 1.00 0.00 9 SER A CA 9
ATOM 7494 C C . SER A 1 9 ? -13.940 -1.332 -1.469 1.00 0.00 9 SER A C 9
ATOM 7495 O O . SER A 1 9 ? -14.785 -1.188 -2.353 1.00 0.00 9 SER A O 9
ATOM 7503 N N . GLN A 1 10 ? -13.814 -0.492 -0.445 1.00 0.00 10 GLN A N 9
ATOM 7504 C CA . GLN A 1 10 ? -14.678 0.672 -0.297 1.00 0.00 10 GLN A CA 9
ATOM 7505 C C . GLN A 1 10 ? -14.133 1.864 -1.078 1.00 0.00 10 GLN A C 9
ATOM 7506 O O . GLN A 1 10 ? -13.122 1.756 -1.773 1.00 0.00 10 GLN A O 9
ATOM 7520 N N . ALA A 1 11 ? -14.812 3.002 -0.959 1.00 0.00 11 ALA A N 9
ATOM 7521 C CA . ALA A 1 11 ? -14.402 4.217 -1.652 1.00 0.00 11 ALA A CA 9
ATOM 7522 C C . ALA A 1 11 ? -13.005 4.659 -1.215 1.00 0.00 11 ALA A C 9
ATOM 7523 O O . ALA A 1 11 ? -12.812 5.087 -0.077 1.00 0.00 11 ALA A O 9
ATOM 7530 N N . PRO A 1 12 ? -12.008 4.559 -2.116 1.00 0.00 12 PRO A N 9
ATOM 7531 C CA . PRO A 1 12 ? -10.623 4.949 -1.819 1.00 0.00 12 PRO A CA 9
ATOM 7532 C C . PRO A 1 12 ? -10.522 6.292 -1.101 1.00 0.00 12 PRO A C 9
ATOM 7533 O O . PRO A 1 12 ? -11.516 7.002 -0.945 1.00 0.00 12 PRO A O 9
ATOM 7544 N N . THR A 1 13 ? -9.312 6.636 -0.671 1.00 0.00 13 THR A N 9
ATOM 7545 C CA . THR A 1 13 ? -9.072 7.893 0.027 1.00 0.00 13 THR A CA 9
ATOM 7546 C C . THR A 1 13 ? -7.606 8.300 -0.090 1.00 0.00 13 THR A C 9
ATOM 7547 O O . THR A 1 13 ? -6.844 7.693 -0.843 1.00 0.00 13 THR A O 9
ATOM 7558 N N . THR A 1 14 ? -7.216 9.328 0.655 1.00 0.00 14 THR A N 9
ATOM 7559 C CA . THR A 1 14 ? -5.840 9.809 0.629 1.00 0.00 14 THR A CA 9
ATOM 7560 C C . THR A 1 14 ? -5.458 10.455 1.955 1.00 0.00 14 THR A C 9
ATOM 7561 O O . THR A 1 14 ? -6.314 10.730 2.796 1.00 0.00 14 THR A O 9
ATOM 7572 N N . LYS A 1 15 ? -4.164 10.694 2.132 1.00 0.00 15 LYS A N 9
ATOM 7573 C CA . LYS A 1 15 ? -3.657 11.309 3.353 1.00 0.00 15 LYS A CA 9
ATOM 7574 C C . LYS A 1 15 ? -2.275 11.912 3.121 1.00 0.00 15 LYS A C 9
ATOM 7575 O O . LYS A 1 15 ? -1.567 11.525 2.192 1.00 0.00 15 LYS A O 9
ATOM 7594 N N . THR A 1 16 ? -1.897 12.860 3.972 1.00 0.00 16 THR A N 9
ATOM 7595 C CA . THR A 1 16 ? -0.599 13.516 3.858 1.00 0.00 16 THR A CA 9
ATOM 7596 C C . THR A 1 16 ? 0.305 13.141 5.028 1.00 0.00 16 THR A C 9
ATOM 7597 O O . THR A 1 16 ? -0.008 13.428 6.184 1.00 0.00 16 THR A O 9
ATOM 7608 N N . CYS A 1 17 ? 1.429 12.502 4.720 1.00 0.00 17 CYS A N 9
ATOM 7609 C CA . CYS A 1 17 ? 2.379 12.090 5.746 1.00 0.00 17 CYS A CA 9
ATOM 7610 C C . CYS A 1 17 ? 3.260 13.260 6.172 1.00 0.00 17 CYS A C 9
ATOM 7611 O O . CYS A 1 17 ? 3.349 14.269 5.472 1.00 0.00 17 CYS A O 9
ATOM 7618 N N . SER A 1 18 ? 3.906 13.121 7.326 1.00 0.00 18 SER A N 9
ATOM 7619 C CA . SER A 1 18 ? 4.779 14.168 7.844 1.00 0.00 18 SER A CA 9
ATOM 7620 C C . SER A 1 18 ? 5.896 14.486 6.857 1.00 0.00 18 SER A C 9
ATOM 7621 O O . SER A 1 18 ? 5.871 15.520 6.188 1.00 0.00 18 SER A O 9
ATOM 7629 N N . GLY A 1 19 ? 6.876 13.593 6.770 1.00 0.00 19 GLY A N 9
ATOM 7630 C CA . GLY A 1 19 ? 7.988 13.796 5.861 1.00 0.00 19 GLY A CA 9
ATOM 7631 C C . GLY A 1 19 ? 8.742 12.514 5.572 1.00 0.00 19 GLY A C 9
ATOM 7632 O O . GLY A 1 19 ? 9.925 12.395 5.891 1.00 0.00 19 GLY A O 9
ATOM 7636 N N . GLU A 1 20 ? 8.054 11.551 4.966 1.00 0.00 20 GLU A N 9
ATOM 7637 C CA . GLU A 1 20 ? 8.666 10.270 4.634 1.00 0.00 20 GLU A CA 9
ATOM 7638 C C . GLU A 1 20 ? 9.417 10.354 3.309 1.00 0.00 20 GLU A C 9
ATOM 7639 O O . GLU A 1 20 ? 9.288 11.333 2.573 1.00 0.00 20 GLU A O 9
ATOM 7651 N N . THR A 1 21 ? 10.202 9.324 3.013 1.00 0.00 21 THR A N 9
ATOM 7652 C CA . THR A 1 21 ? 10.972 9.283 1.775 1.00 0.00 21 THR A CA 9
ATOM 7653 C C . THR A 1 21 ? 10.134 8.736 0.628 1.00 0.00 21 THR A C 9
ATOM 7654 O O . THR A 1 21 ? 9.823 9.449 -0.327 1.00 0.00 21 THR A O 9
ATOM 7665 N N . ASN A 1 22 ? 9.773 7.464 0.730 1.00 0.00 22 ASN A N 9
ATOM 7666 C CA . ASN A 1 22 ? 8.970 6.809 -0.297 1.00 0.00 22 ASN A CA 9
ATOM 7667 C C . ASN A 1 22 ? 7.816 6.032 0.331 1.00 0.00 22 ASN A C 9
ATOM 7668 O O . ASN A 1 22 ? 7.894 5.609 1.484 1.00 0.00 22 ASN A O 9
ATOM 7679 N N . CYS A 1 23 ? 6.749 5.843 -0.438 1.00 0.00 23 CYS A N 9
ATOM 7680 C CA . CYS A 1 23 ? 5.585 5.117 0.027 1.00 0.00 23 CYS A CA 9
ATOM 7681 C C . CYS A 1 23 ? 5.725 3.637 -0.300 1.00 0.00 23 CYS A C 9
ATOM 7682 O O . CYS A 1 23 ? 6.816 3.167 -0.623 1.00 0.00 23 CYS A O 9
ATOM 7689 N N . TYR A 1 24 ? 4.622 2.902 -0.228 1.00 0.00 24 TYR A N 9
ATOM 7690 C CA . TYR A 1 24 ? 4.650 1.480 -0.531 1.00 0.00 24 TYR A CA 9
ATOM 7691 C C . TYR A 1 24 ? 3.265 0.947 -0.858 1.00 0.00 24 TYR A C 9
ATOM 7692 O O . TYR A 1 24 ? 2.262 1.652 -0.745 1.00 0.00 24 TYR A O 9
ATOM 7710 N N . LYS A 1 25 ? 3.232 -0.312 -1.261 1.00 0.00 25 LYS A N 9
ATOM 7711 C CA . LYS A 1 25 ? 1.991 -0.986 -1.610 1.00 0.00 25 LYS A CA 9
ATOM 7712 C C . LYS A 1 25 ? 2.185 -2.494 -1.538 1.00 0.00 25 LYS A C 9
ATOM 7713 O O . LYS A 1 25 ? 2.991 -3.062 -2.273 1.00 0.00 25 LYS A O 9
ATOM 7732 N N . LYS A 1 26 ? 1.458 -3.133 -0.634 1.00 0.00 26 LYS A N 9
ATOM 7733 C CA . LYS A 1 26 ? 1.564 -4.575 -0.455 1.00 0.00 26 LYS A CA 9
ATOM 7734 C C . LYS A 1 26 ? 0.262 -5.270 -0.811 1.00 0.00 26 LYS A C 9
ATOM 7735 O O . LYS A 1 26 ? -0.815 -4.692 -0.691 1.00 0.00 26 LYS A O 9
ATOM 7754 N N . TRP A 1 27 ? 0.368 -6.523 -1.237 1.00 0.00 27 TRP A N 9
ATOM 7755 C CA . TRP A 1 27 ? -0.812 -7.302 -1.588 1.00 0.00 27 TRP A CA 9
ATOM 7756 C C . TRP A 1 27 ? -0.547 -8.791 -1.484 1.00 0.00 27 TRP A C 9
ATOM 7757 O O . TRP A 1 27 ? 0.600 -9.239 -1.506 1.00 0.00 27 TRP A O 9
ATOM 7778 N N . TRP A 1 28 ? -1.625 -9.549 -1.371 1.00 0.00 28 TRP A N 9
ATOM 7779 C CA . TRP A 1 28 ? -1.535 -10.996 -1.261 1.00 0.00 28 TRP A CA 9
ATOM 7780 C C . TRP A 1 28 ? -2.864 -11.651 -1.626 1.00 0.00 28 TRP A C 9
ATOM 7781 O O . TRP A 1 28 ? -3.818 -10.974 -2.014 1.00 0.00 28 TRP A O 9
ATOM 7802 N N . SER A 1 29 ? -2.922 -12.969 -1.479 1.00 0.00 29 SER A N 9
ATOM 7803 C CA . SER A 1 29 ? -4.134 -13.722 -1.773 1.00 0.00 29 SER A CA 9
ATOM 7804 C C . SER A 1 29 ? -4.617 -14.454 -0.525 1.00 0.00 29 SER A C 9
ATOM 7805 O O . SER A 1 29 ? -3.822 -15.058 0.195 1.00 0.00 29 SER A O 9
ATOM 7813 N N . ASP A 1 30 ? -5.920 -14.398 -0.267 1.00 0.00 30 ASP A N 9
ATOM 7814 C CA . ASP A 1 30 ? -6.489 -15.057 0.903 1.00 0.00 30 ASP A CA 9
ATOM 7815 C C . ASP A 1 30 ? -7.230 -16.327 0.503 1.00 0.00 30 ASP A C 9
ATOM 7816 O O . ASP A 1 30 ? -6.796 -17.436 0.814 1.00 0.00 30 ASP A O 9
ATOM 7825 N N . HIS A 1 31 ? -8.347 -16.155 -0.190 1.00 0.00 31 HIS A N 9
ATOM 7826 C CA . HIS A 1 31 ? -9.153 -17.285 -0.639 1.00 0.00 31 HIS A CA 9
ATOM 7827 C C . HIS A 1 31 ? -9.795 -16.980 -1.988 1.00 0.00 31 HIS A C 9
ATOM 7828 O O . HIS A 1 31 ? -9.326 -17.442 -3.028 1.00 0.00 31 HIS A O 9
ATOM 7843 N N . ARG A 1 32 ? -10.866 -16.197 -1.964 1.00 0.00 32 ARG A N 9
ATOM 7844 C CA . ARG A 1 32 ? -11.569 -15.827 -3.181 1.00 0.00 32 ARG A CA 9
ATOM 7845 C C . ARG A 1 32 ? -11.371 -14.347 -3.493 1.00 0.00 32 ARG A C 9
ATOM 7846 O O . ARG A 1 32 ? -12.213 -13.722 -4.138 1.00 0.00 32 ARG A O 9
ATOM 7867 N N . GLY A 1 33 ? -10.254 -13.787 -3.031 1.00 0.00 33 GLY A N 9
ATOM 7868 C CA . GLY A 1 33 ? -9.979 -12.384 -3.276 1.00 0.00 33 GLY A CA 9
ATOM 7869 C C . GLY A 1 33 ? -8.563 -11.992 -2.902 1.00 0.00 33 GLY A C 9
ATOM 7870 O O . GLY A 1 33 ? -7.895 -12.694 -2.142 1.00 0.00 33 GLY A O 9
ATOM 7874 N N . THR A 1 34 ? -8.107 -10.864 -3.438 1.00 0.00 34 THR A N 9
ATOM 7875 C CA . THR A 1 34 ? -6.764 -10.372 -3.161 1.00 0.00 34 THR A CA 9
ATOM 7876 C C . THR A 1 34 ? -6.819 -9.083 -2.345 1.00 0.00 34 THR A C 9
ATOM 7877 O O . THR A 1 34 ? -7.551 -8.155 -2.686 1.00 0.00 34 THR A O 9
ATOM 7888 N N . ILE A 1 35 ? -6.040 -9.034 -1.270 1.00 0.00 35 ILE A N 9
ATOM 7889 C CA . ILE A 1 35 ? -6.002 -7.857 -0.410 1.00 0.00 35 ILE A CA 9
ATOM 7890 C C . ILE A 1 35 ? -4.771 -7.010 -0.707 1.00 0.00 35 ILE A C 9
ATOM 7891 O O . ILE A 1 35 ? -3.708 -7.540 -1.026 1.00 0.00 35 ILE A O 9
ATOM 7907 N N . ILE A 1 36 ? -4.920 -5.692 -0.606 1.00 0.00 36 ILE A N 9
ATOM 7908 C CA . ILE A 1 36 ? -3.816 -4.780 -0.873 1.00 0.00 36 ILE A CA 9
ATOM 7909 C C . ILE A 1 36 ? -3.806 -3.608 0.111 1.00 0.00 36 ILE A C 9
ATOM 7910 O O . ILE A 1 36 ? -4.791 -2.879 0.227 1.00 0.00 36 ILE A O 9
ATOM 7926 N N . GLU A 1 37 ? -2.688 -3.423 0.813 1.00 0.00 37 GLU A N 9
ATOM 7927 C CA . GLU A 1 37 ? -2.565 -2.328 1.772 1.00 0.00 37 GLU A CA 9
ATOM 7928 C C . GLU A 1 37 ? -1.470 -1.358 1.339 1.00 0.00 37 GLU A C 9
ATOM 7929 O O . GLU A 1 37 ? -0.723 -1.630 0.399 1.00 0.00 37 GLU A O 9
ATOM 7941 N N . ARG A 1 38 ? -1.381 -0.224 2.026 1.00 0.00 38 ARG A N 9
ATOM 7942 C CA . ARG A 1 38 ? -0.378 0.786 1.703 1.00 0.00 38 ARG A CA 9
ATOM 7943 C C . ARG A 1 38 ? -0.148 1.730 2.879 1.00 0.00 38 ARG A C 9
ATOM 7944 O O . ARG A 1 38 ? -0.783 1.602 3.926 1.00 0.00 38 ARG A O 9
ATOM 7965 N N . GLY A 1 39 ? 0.766 2.679 2.698 1.00 0.00 39 GLY A N 9
ATOM 7966 C CA . GLY A 1 39 ? 1.067 3.632 3.751 1.00 0.00 39 GLY A CA 9
ATOM 7967 C C . GLY A 1 39 ? 2.203 4.566 3.380 1.00 0.00 39 GLY A C 9
ATOM 7968 O O . GLY A 1 39 ? 2.253 5.081 2.264 1.00 0.00 39 GLY A O 9
ATOM 7972 N N . CYS A 1 40 ? 3.118 4.785 4.319 1.00 0.00 40 CYS A N 9
ATOM 7973 C CA . CYS A 1 40 ? 4.259 5.664 4.085 1.00 0.00 40 CYS A CA 9
ATOM 7974 C C . CYS A 1 40 ? 5.552 5.016 4.572 1.00 0.00 40 CYS A C 9
ATOM 7975 O O . CYS A 1 40 ? 5.623 4.518 5.696 1.00 0.00 40 CYS A O 9
ATOM 7982 N N . GLY A 1 41 ? 6.572 5.026 3.719 1.00 0.00 41 GLY A N 9
ATOM 7983 C CA . GLY A 1 41 ? 7.848 4.435 4.081 1.00 0.00 41 GLY A CA 9
ATOM 7984 C C . GLY A 1 41 ? 8.251 3.312 3.146 1.00 0.00 41 GLY A C 9
ATOM 7985 O O . GLY A 1 41 ? 7.721 3.193 2.043 1.00 0.00 41 GLY A O 9
ATOM 7989 N N . CYS A 1 42 ? 9.194 2.486 3.589 1.00 0.00 42 CYS A N 9
ATOM 7990 C CA . CYS A 1 42 ? 9.667 1.366 2.782 1.00 0.00 42 CYS A CA 9
ATOM 7991 C C . CYS A 1 42 ? 10.347 0.314 3.657 1.00 0.00 42 CYS A C 9
ATOM 7992 O O . CYS A 1 42 ? 11.532 0.027 3.490 1.00 0.00 42 CYS A O 9
ATOM 7999 N N . PRO A 1 43 ? 9.601 -0.277 4.606 1.00 0.00 43 PRO A N 9
ATOM 8000 C CA . PRO A 1 43 ? 10.134 -1.298 5.507 1.00 0.00 43 PRO A CA 9
ATOM 8001 C C . PRO A 1 43 ? 10.201 -2.672 4.849 1.00 0.00 43 PRO A C 9
ATOM 8002 O O . PRO A 1 43 ? 10.037 -2.799 3.635 1.00 0.00 43 PRO A O 9
ATOM 8013 N N . LYS A 1 44 ? 10.441 -3.700 5.658 1.00 0.00 44 LYS A N 9
ATOM 8014 C CA . LYS A 1 44 ? 10.528 -5.065 5.152 1.00 0.00 44 LYS A CA 9
ATOM 8015 C C . LYS A 1 44 ? 9.178 -5.767 5.251 1.00 0.00 44 LYS A C 9
ATOM 8016 O O . LYS A 1 44 ? 8.191 -5.178 5.691 1.00 0.00 44 LYS A O 9
ATOM 8035 N N . VAL A 1 45 ? 9.142 -7.031 4.841 1.00 0.00 45 VAL A N 9
ATOM 8036 C CA . VAL A 1 45 ? 7.914 -7.813 4.885 1.00 0.00 45 VAL A CA 9
ATOM 8037 C C . VAL A 1 45 ? 8.208 -9.292 5.111 1.00 0.00 45 VAL A C 9
ATOM 8038 O O . VAL A 1 45 ? 9.333 -9.750 4.913 1.00 0.00 45 VAL A O 9
ATOM 8051 N N . LYS A 1 46 ? 7.189 -10.033 5.532 1.00 0.00 46 LYS A N 9
ATOM 8052 C CA . LYS A 1 46 ? 7.327 -11.451 5.790 1.00 0.00 46 LYS A CA 9
ATOM 8053 C C . LYS A 1 46 ? 7.278 -12.253 4.491 1.00 0.00 46 LYS A C 9
ATOM 8054 O O . LYS A 1 46 ? 6.967 -11.711 3.431 1.00 0.00 46 LYS A O 9
ATOM 8073 N N . PRO A 1 47 ? 7.584 -13.560 4.558 1.00 0.00 47 PRO A N 9
ATOM 8074 C CA . PRO A 1 47 ? 7.569 -14.427 3.393 1.00 0.00 47 PRO A CA 9
ATOM 8075 C C . PRO A 1 47 ? 6.160 -14.893 3.039 1.00 0.00 47 PRO A C 9
ATOM 8076 O O . PRO A 1 47 ? 5.500 -15.563 3.833 1.00 0.00 47 PRO A O 9
ATOM 8087 N N . GLY A 1 48 ? 5.707 -14.529 1.845 1.00 0.00 48 GLY A N 9
ATOM 8088 C CA . GLY A 1 48 ? 4.379 -14.912 1.404 1.00 0.00 48 GLY A CA 9
ATOM 8089 C C . GLY A 1 48 ? 3.558 -13.721 0.951 1.00 0.00 48 GLY A C 9
ATOM 8090 O O . GLY A 1 48 ? 2.665 -13.854 0.114 1.00 0.00 48 GLY A O 9
ATOM 8094 N N . VAL A 1 49 ? 3.865 -12.551 1.505 1.00 0.00 49 VAL A N 9
ATOM 8095 C CA . VAL A 1 49 ? 3.154 -11.327 1.156 1.00 0.00 49 VAL A CA 9
ATOM 8096 C C . VAL A 1 49 ? 3.999 -10.449 0.239 1.00 0.00 49 VAL A C 9
ATOM 8097 O O . VAL A 1 49 ? 5.201 -10.293 0.448 1.00 0.00 49 VAL A O 9
ATOM 8110 N N . ASN A 1 50 ? 3.363 -9.878 -0.779 1.00 0.00 50 ASN A N 9
ATOM 8111 C CA . ASN A 1 50 ? 4.062 -9.015 -1.727 1.00 0.00 50 ASN A CA 9
ATOM 8112 C C . ASN A 1 50 ? 4.051 -7.565 -1.254 1.00 0.00 50 ASN A C 9
ATOM 8113 O O . ASN A 1 50 ? 3.135 -7.137 -0.552 1.00 0.00 50 ASN A O 9
ATOM 8124 N N . LEU A 1 51 ? 5.076 -6.817 -1.644 1.00 0.00 51 LEU A N 9
ATOM 8125 C CA . LEU A 1 51 ? 5.195 -5.420 -1.263 1.00 0.00 51 LEU A CA 9
ATOM 8126 C C . LEU A 1 51 ? 6.148 -4.685 -2.205 1.00 0.00 51 LEU A C 9
ATOM 8127 O O . LEU A 1 51 ? 7.097 -5.275 -2.719 1.00 0.00 51 LEU A O 9
ATOM 8143 N N . ASN A 1 52 ? 5.896 -3.396 -2.428 1.00 0.00 52 ASN A N 9
ATOM 8144 C CA . ASN A 1 52 ? 6.748 -2.602 -3.310 1.00 0.00 52 ASN A CA 9
ATOM 8145 C C . ASN A 1 52 ? 6.686 -1.111 -2.968 1.00 0.00 52 ASN A C 9
ATOM 8146 O O . ASN A 1 52 ? 5.607 -0.523 -2.898 1.00 0.00 52 ASN A O 9
ATOM 8157 N N . CYS A 1 53 ? 7.857 -0.508 -2.763 1.00 0.00 53 CYS A N 9
ATOM 8158 C CA . CYS A 1 53 ? 7.952 0.906 -2.437 1.00 0.00 53 CYS A CA 9
ATOM 8159 C C . CYS A 1 53 ? 8.001 1.755 -3.703 1.00 0.00 53 CYS A C 9
ATOM 8160 O O . CYS A 1 53 ? 8.374 1.272 -4.772 1.00 0.00 53 CYS A O 9
ATOM 8167 N N . CYS A 1 54 ? 7.624 3.021 -3.571 1.00 0.00 54 CYS A N 9
ATOM 8168 C CA . CYS A 1 54 ? 7.624 3.943 -4.701 1.00 0.00 54 CYS A CA 9
ATOM 8169 C C . CYS A 1 54 ? 7.632 5.376 -4.231 1.00 0.00 54 CYS A C 9
ATOM 8170 O O . CYS A 1 54 ? 7.253 5.685 -3.102 1.00 0.00 54 CYS A O 9
ATOM 8177 N N . ARG A 1 55 ? 8.102 6.237 -5.106 1.00 0.00 55 ARG A N 9
ATOM 8178 C CA . ARG A 1 55 ? 8.216 7.641 -4.813 1.00 0.00 55 ARG A CA 9
ATOM 8179 C C . ARG A 1 55 ? 7.400 8.482 -5.793 1.00 0.00 55 ARG A C 9
ATOM 8180 O O . ARG A 1 55 ? 7.826 9.560 -6.206 1.00 0.00 55 ARG A O 9
ATOM 8201 N N . THR A 1 56 ? 6.223 7.982 -6.160 1.00 0.00 56 THR A N 9
ATOM 8202 C CA . THR A 1 56 ? 5.349 8.690 -7.089 1.00 0.00 56 THR A CA 9
ATOM 8203 C C . THR A 1 56 ? 3.981 8.943 -6.462 1.00 0.00 56 THR A C 9
ATOM 8204 O O . THR A 1 56 ? 3.514 8.162 -5.633 1.00 0.00 56 THR A O 9
ATOM 8215 N N . ASP A 1 57 ? 3.344 10.037 -6.864 1.00 0.00 57 ASP A N 9
ATOM 8216 C CA . ASP A 1 57 ? 2.029 10.389 -6.342 1.00 0.00 57 ASP A CA 9
ATOM 8217 C C . ASP A 1 57 ? 1.001 9.318 -6.698 1.00 0.00 57 ASP A C 9
ATOM 8218 O O . ASP A 1 57 ? 0.819 8.986 -7.869 1.00 0.00 57 ASP A O 9
ATOM 8227 N N . ARG A 1 58 ? 0.336 8.780 -5.681 1.00 0.00 58 ARG A N 9
ATOM 8228 C CA . ARG A 1 58 ? -0.671 7.745 -5.890 1.00 0.00 58 ARG A CA 9
ATOM 8229 C C . ARG A 1 58 ? -0.050 6.505 -6.527 1.00 0.00 58 ARG A C 9
ATOM 8230 O O . ARG A 1 58 ? -0.722 5.758 -7.238 1.00 0.00 58 ARG A O 9
ATOM 8251 N N . CYS A 1 59 ? 1.236 6.295 -6.269 1.00 0.00 59 CYS A N 9
ATOM 8252 C CA . CYS A 1 59 ? 1.952 5.154 -6.814 1.00 0.00 59 CYS A CA 9
ATOM 8253 C C . CYS A 1 59 ? 1.411 3.839 -6.255 1.00 0.00 59 CYS A C 9
ATOM 8254 O O . CYS A 1 59 ? 1.491 2.796 -6.906 1.00 0.00 59 CYS A O 9
ATOM 8261 N N . ASN A 1 60 ? 0.864 3.895 -5.044 1.00 0.00 60 ASN A N 9
ATOM 8262 C CA . ASN A 1 60 ? 0.316 2.705 -4.397 1.00 0.00 60 ASN A CA 9
ATOM 8263 C C . ASN A 1 60 ? -1.204 2.661 -4.525 1.00 0.00 60 ASN A C 9
ATOM 8264 O O . ASN A 1 60 ? -1.883 2.019 -3.724 1.00 0.00 60 ASN A O 9
ATOM 8275 N N . ASN A 1 61 ? -1.735 3.343 -5.536 1.00 0.00 61 ASN A N 9
ATOM 8276 C CA . ASN A 1 61 ? -3.170 3.376 -5.763 1.00 0.00 61 ASN A CA 9
ATOM 8277 C C . ASN A 1 61 ? -3.694 2.000 -6.161 1.00 0.00 61 ASN A C 9
ATOM 8278 O O . ASN A 1 61 ? -4.869 1.706 -5.860 1.00 0.00 61 ASN A O 9
ATOM 8290 N N . LEU A 1 1 ? 4.709 13.718 1.659 1.00 0.00 1 LEU A N 10
ATOM 8291 C CA . LEU A 1 1 ? 4.113 13.149 0.423 1.00 0.00 1 LEU A CA 10
ATOM 8292 C C . LEU A 1 1 ? 2.596 13.280 0.425 1.00 0.00 1 LEU A C 10
ATOM 8293 O O . LEU A 1 1 ? 2.021 14.012 1.231 1.00 0.00 1 LEU A O 10
ATOM 8311 N N . GLU A 1 2 ? 1.958 12.557 -0.485 1.00 0.00 2 GLU A N 10
ATOM 8312 C CA . GLU A 1 2 ? 0.505 12.574 -0.603 1.00 0.00 2 GLU A CA 10
ATOM 8313 C C . GLU A 1 2 ? 0.018 11.343 -1.363 1.00 0.00 2 GLU A C 10
ATOM 8314 O O . GLU A 1 2 ? -0.714 11.451 -2.347 1.00 0.00 2 GLU A O 10
ATOM 8326 N N . CYS A 1 3 ? 0.440 10.172 -0.902 1.00 0.00 3 CYS A N 10
ATOM 8327 C CA . CYS A 1 3 ? 0.064 8.918 -1.534 1.00 0.00 3 CYS A CA 10
ATOM 8328 C C . CYS A 1 3 ? -1.332 8.478 -1.105 1.00 0.00 3 CYS A C 10
ATOM 8329 O O . CYS A 1 3 ? -1.999 9.159 -0.327 1.00 0.00 3 CYS A O 10
ATOM 8336 N N . HIS A 1 4 ? -1.764 7.332 -1.621 1.00 0.00 4 HIS A N 10
ATOM 8337 C CA . HIS A 1 4 ? -3.080 6.793 -1.300 1.00 0.00 4 HIS A CA 10
ATOM 8338 C C . HIS A 1 4 ? -3.058 6.058 0.037 1.00 0.00 4 HIS A C 10
ATOM 8339 O O . HIS A 1 4 ? -2.033 6.014 0.718 1.00 0.00 4 HIS A O 10
ATOM 8354 N N . ASN A 1 5 ? -4.198 5.481 0.406 1.00 0.00 5 ASN A N 10
ATOM 8355 C CA . ASN A 1 5 ? -4.314 4.747 1.660 1.00 0.00 5 ASN A CA 10
ATOM 8356 C C . ASN A 1 5 ? -5.646 4.007 1.731 1.00 0.00 5 ASN A C 10
ATOM 8357 O O . ASN A 1 5 ? -6.275 3.938 2.788 1.00 0.00 5 ASN A O 10
ATOM 8368 N N . GLN A 1 6 ? -6.072 3.459 0.598 1.00 0.00 6 GLN A N 10
ATOM 8369 C CA . GLN A 1 6 ? -7.331 2.726 0.528 1.00 0.00 6 GLN A CA 10
ATOM 8370 C C . GLN A 1 6 ? -7.119 1.244 0.817 1.00 0.00 6 GLN A C 10
ATOM 8371 O O . GLN A 1 6 ? -6.177 0.632 0.315 1.00 0.00 6 GLN A O 10
ATOM 8385 N N . GLN A 1 7 ? -8.004 0.672 1.626 1.00 0.00 7 GLN A N 10
ATOM 8386 C CA . GLN A 1 7 ? -7.920 -0.739 1.981 1.00 0.00 7 GLN A CA 10
ATOM 8387 C C . GLN A 1 7 ? -9.061 -1.523 1.340 1.00 0.00 7 GLN A C 10
ATOM 8388 O O . GLN A 1 7 ? -10.176 -1.016 1.209 1.00 0.00 7 GLN A O 10
ATOM 8402 N N . SER A 1 8 ? -8.777 -2.758 0.940 1.00 0.00 8 SER A N 10
ATOM 8403 C CA . SER A 1 8 ? -9.785 -3.605 0.312 1.00 0.00 8 SER A CA 10
ATOM 8404 C C . SER A 1 8 ? -10.286 -2.972 -0.985 1.00 0.00 8 SER A C 10
ATOM 8405 O O . SER A 1 8 ? -9.616 -2.119 -1.567 1.00 0.00 8 SER A O 10
ATOM 8413 N N . SER A 1 9 ? -11.467 -3.390 -1.435 1.00 0.00 9 SER A N 10
ATOM 8414 C CA . SER A 1 9 ? -12.048 -2.858 -2.663 1.00 0.00 9 SER A CA 10
ATOM 8415 C C . SER A 1 9 ? -12.999 -1.701 -2.364 1.00 0.00 9 SER A C 10
ATOM 8416 O O . SER A 1 9 ? -13.948 -1.459 -3.110 1.00 0.00 9 SER A O 10
ATOM 8424 N N . GLN A 1 10 ? -12.738 -0.988 -1.272 1.00 0.00 10 GLN A N 10
ATOM 8425 C CA . GLN A 1 10 ? -13.571 0.142 -0.880 1.00 0.00 10 GLN A CA 10
ATOM 8426 C C . GLN A 1 10 ? -13.342 1.334 -1.802 1.00 0.00 10 GLN A C 10
ATOM 8427 O O . GLN A 1 10 ? -12.594 1.244 -2.776 1.00 0.00 10 GLN A O 10
ATOM 8441 N N . ALA A 1 11 ? -13.991 2.451 -1.489 1.00 0.00 11 ALA A N 10
ATOM 8442 C CA . ALA A 1 11 ? -13.858 3.662 -2.289 1.00 0.00 11 ALA A CA 10
ATOM 8443 C C . ALA A 1 11 ? -12.512 4.342 -2.038 1.00 0.00 11 ALA A C 10
ATOM 8444 O O . ALA A 1 11 ? -12.257 4.840 -0.941 1.00 0.00 11 ALA A O 10
ATOM 8451 N N . PRO A 1 12 ? -11.628 4.371 -3.053 1.00 0.00 12 PRO A N 10
ATOM 8452 C CA . PRO A 1 12 ? -10.303 4.992 -2.937 1.00 0.00 12 PRO A CA 10
ATOM 8453 C C . PRO A 1 12 ? -10.336 6.330 -2.204 1.00 0.00 12 PRO A C 10
ATOM 8454 O O . PRO A 1 12 ? -11.397 6.935 -2.040 1.00 0.00 12 PRO A O 10
ATOM 8465 N N . THR A 1 13 ? -9.169 6.787 -1.764 1.00 0.00 13 THR A N 10
ATOM 8466 C CA . THR A 1 13 ? -9.063 8.053 -1.047 1.00 0.00 13 THR A CA 10
ATOM 8467 C C . THR A 1 13 ? -7.683 8.672 -1.240 1.00 0.00 13 THR A C 10
ATOM 8468 O O . THR A 1 13 ? -6.746 8.002 -1.673 1.00 0.00 13 THR A O 10
ATOM 8479 N N . THR A 1 14 ? -7.566 9.956 -0.917 1.00 0.00 14 THR A N 10
ATOM 8480 C CA . THR A 1 14 ? -6.300 10.667 -1.055 1.00 0.00 14 THR A CA 10
ATOM 8481 C C . THR A 1 14 ? -6.032 11.544 0.163 1.00 0.00 14 THR A C 10
ATOM 8482 O O . THR A 1 14 ? -6.843 12.401 0.514 1.00 0.00 14 THR A O 10
ATOM 8493 N N . LYS A 1 15 ? -4.888 11.325 0.805 1.00 0.00 15 LYS A N 10
ATOM 8494 C CA . LYS A 1 15 ? -4.513 12.096 1.983 1.00 0.00 15 LYS A CA 10
ATOM 8495 C C . LYS A 1 15 ? -2.998 12.266 2.062 1.00 0.00 15 LYS A C 10
ATOM 8496 O O . LYS A 1 15 ? -2.259 11.699 1.258 1.00 0.00 15 LYS A O 10
ATOM 8515 N N . THR A 1 16 ? -2.546 13.048 3.036 1.00 0.00 16 THR A N 10
ATOM 8516 C CA . THR A 1 16 ? -1.119 13.290 3.219 1.00 0.00 16 THR A CA 10
ATOM 8517 C C . THR A 1 16 ? -0.590 12.532 4.433 1.00 0.00 16 THR A C 10
ATOM 8518 O O . THR A 1 16 ? -1.305 12.337 5.416 1.00 0.00 16 THR A O 10
ATOM 8529 N N . CYS A 1 17 ? 0.666 12.106 4.357 1.00 0.00 17 CYS A N 10
ATOM 8530 C CA . CYS A 1 17 ? 1.291 11.368 5.449 1.00 0.00 17 CYS A CA 10
ATOM 8531 C C . CYS A 1 17 ? 1.814 12.320 6.519 1.00 0.00 17 CYS A C 10
ATOM 8532 O O . CYS A 1 17 ? 1.728 13.540 6.377 1.00 0.00 17 CYS A O 10
ATOM 8539 N N . SER A 1 18 ? 2.355 11.753 7.593 1.00 0.00 18 SER A N 10
ATOM 8540 C CA . SER A 1 18 ? 2.892 12.551 8.690 1.00 0.00 18 SER A CA 10
ATOM 8541 C C . SER A 1 18 ? 4.187 13.242 8.278 1.00 0.00 18 SER A C 10
ATOM 8542 O O . SER A 1 18 ? 4.499 14.334 8.754 1.00 0.00 18 SER A O 10
ATOM 8550 N N . GLY A 1 19 ? 4.938 12.600 7.388 1.00 0.00 19 GLY A N 10
ATOM 8551 C CA . GLY A 1 19 ? 6.191 13.168 6.928 1.00 0.00 19 GLY A CA 10
ATOM 8552 C C . GLY A 1 19 ? 7.220 12.106 6.592 1.00 0.00 19 GLY A C 10
ATOM 8553 O O . GLY A 1 19 ? 8.386 12.223 6.967 1.00 0.00 19 GLY A O 10
ATOM 8557 N N . GLU A 1 20 ? 6.786 11.069 5.885 1.00 0.00 20 GLU A N 10
ATOM 8558 C CA . GLU A 1 20 ? 7.677 9.980 5.499 1.00 0.00 20 GLU A CA 10
ATOM 8559 C C . GLU A 1 20 ? 8.443 10.331 4.227 1.00 0.00 20 GLU A C 10
ATOM 8560 O O . GLU A 1 20 ? 8.368 11.458 3.736 1.00 0.00 20 GLU A O 10
ATOM 8572 N N . THR A 1 21 ? 9.180 9.360 3.698 1.00 0.00 21 THR A N 10
ATOM 8573 C CA . THR A 1 21 ? 9.961 9.569 2.484 1.00 0.00 21 THR A CA 10
ATOM 8574 C C . THR A 1 21 ? 9.283 8.927 1.278 1.00 0.00 21 THR A C 10
ATOM 8575 O O . THR A 1 21 ? 8.731 9.618 0.422 1.00 0.00 21 THR A O 10
ATOM 8586 N N . ASN A 1 22 ? 9.332 7.603 1.219 1.00 0.00 22 ASN A N 10
ATOM 8587 C CA . ASN A 1 22 ? 8.725 6.861 0.115 1.00 0.00 22 ASN A CA 10
ATOM 8588 C C . ASN A 1 22 ? 7.539 6.036 0.602 1.00 0.00 22 ASN A C 10
ATOM 8589 O O . ASN A 1 22 ? 7.552 5.504 1.712 1.00 0.00 22 ASN A O 10
ATOM 8600 N N . CYS A 1 23 ? 6.515 5.928 -0.240 1.00 0.00 23 CYS A N 10
ATOM 8601 C CA . CYS A 1 23 ? 5.325 5.170 0.090 1.00 0.00 23 CYS A CA 10
ATOM 8602 C C . CYS A 1 23 ? 5.485 3.721 -0.341 1.00 0.00 23 CYS A C 10
ATOM 8603 O O . CYS A 1 23 ? 6.585 3.277 -0.666 1.00 0.00 23 CYS A O 10
ATOM 8610 N N . TYR A 1 24 ? 4.379 2.988 -0.354 1.00 0.00 24 TYR A N 10
ATOM 8611 C CA . TYR A 1 24 ? 4.405 1.596 -0.764 1.00 0.00 24 TYR A CA 10
ATOM 8612 C C . TYR A 1 24 ? 3.023 1.106 -1.160 1.00 0.00 24 TYR A C 10
ATOM 8613 O O . TYR A 1 24 ? 2.014 1.775 -0.932 1.00 0.00 24 TYR A O 10
ATOM 8631 N N . LYS A 1 25 ? 3.000 -0.081 -1.737 1.00 0.00 25 LYS A N 10
ATOM 8632 C CA . LYS A 1 25 ? 1.764 -0.713 -2.164 1.00 0.00 25 LYS A CA 10
ATOM 8633 C C . LYS A 1 25 ? 1.931 -2.222 -2.109 1.00 0.00 25 LYS A C 10
ATOM 8634 O O . LYS A 1 25 ? 2.792 -2.788 -2.782 1.00 0.00 25 LYS A O 10
ATOM 8653 N N . LYS A 1 26 ? 1.128 -2.868 -1.276 1.00 0.00 26 LYS A N 10
ATOM 8654 C CA . LYS A 1 26 ? 1.214 -4.311 -1.111 1.00 0.00 26 LYS A CA 10
ATOM 8655 C C . LYS A 1 26 ? -0.082 -4.998 -1.506 1.00 0.00 26 LYS A C 10
ATOM 8656 O O . LYS A 1 26 ? -1.161 -4.417 -1.422 1.00 0.00 26 LYS A O 10
ATOM 8675 N N . TRP A 1 27 ? 0.039 -6.251 -1.919 1.00 0.00 27 TRP A N 10
ATOM 8676 C CA . TRP A 1 27 ? -1.122 -7.040 -2.306 1.00 0.00 27 TRP A CA 10
ATOM 8677 C C . TRP A 1 27 ? -0.815 -8.524 -2.264 1.00 0.00 27 TRP A C 10
ATOM 8678 O O . TRP A 1 27 ? 0.345 -8.934 -2.225 1.00 0.00 27 TRP A O 10
ATOM 8699 N N . TRP A 1 28 ? -1.870 -9.323 -2.272 1.00 0.00 28 TRP A N 10
ATOM 8700 C CA . TRP A 1 28 ? -1.728 -10.771 -2.236 1.00 0.00 28 TRP A CA 10
ATOM 8701 C C . TRP A 1 28 ? -2.993 -11.456 -2.735 1.00 0.00 28 TRP A C 10
ATOM 8702 O O . TRP A 1 28 ? -3.991 -10.801 -3.043 1.00 0.00 28 TRP A O 10
ATOM 8723 N N . SER A 1 29 ? -2.942 -12.781 -2.799 1.00 0.00 29 SER A N 10
ATOM 8724 C CA . SER A 1 29 ? -4.077 -13.577 -3.248 1.00 0.00 29 SER A CA 10
ATOM 8725 C C . SER A 1 29 ? -4.094 -14.928 -2.541 1.00 0.00 29 SER A C 10
ATOM 8726 O O . SER A 1 29 ? -3.647 -15.934 -3.092 1.00 0.00 29 SER A O 10
ATOM 8734 N N . ASP A 1 30 ? -4.606 -14.941 -1.315 1.00 0.00 30 ASP A N 10
ATOM 8735 C CA . ASP A 1 30 ? -4.671 -16.167 -0.527 1.00 0.00 30 ASP A CA 10
ATOM 8736 C C . ASP A 1 30 ? -6.107 -16.674 -0.418 1.00 0.00 30 ASP A C 10
ATOM 8737 O O . ASP A 1 30 ? -6.976 -16.279 -1.196 1.00 0.00 30 ASP A O 10
ATOM 8746 N N . HIS A 1 31 ? -6.349 -17.552 0.553 1.00 0.00 31 HIS A N 10
ATOM 8747 C CA . HIS A 1 31 ? -7.678 -18.115 0.767 1.00 0.00 31 HIS A CA 10
ATOM 8748 C C . HIS A 1 31 ? -8.721 -17.010 0.909 1.00 0.00 31 HIS A C 10
ATOM 8749 O O . HIS A 1 31 ? -9.790 -17.068 0.301 1.00 0.00 31 HIS A O 10
ATOM 8764 N N . ARG A 1 32 ? -8.399 -16.000 1.712 1.00 0.00 32 ARG A N 10
ATOM 8765 C CA . ARG A 1 32 ? -9.304 -14.879 1.929 1.00 0.00 32 ARG A CA 10
ATOM 8766 C C . ARG A 1 32 ? -9.631 -14.183 0.610 1.00 0.00 32 ARG A C 10
ATOM 8767 O O . ARG A 1 32 ? -10.676 -13.547 0.475 1.00 0.00 32 ARG A O 10
ATOM 8788 N N . GLY A 1 33 ? -8.730 -14.309 -0.360 1.00 0.00 33 GLY A N 10
ATOM 8789 C CA . GLY A 1 33 ? -8.939 -13.689 -1.654 1.00 0.00 33 GLY A CA 10
ATOM 8790 C C . GLY A 1 33 ? -7.828 -12.724 -2.018 1.00 0.00 33 GLY A C 10
ATOM 8791 O O . GLY A 1 33 ? -6.692 -12.875 -1.565 1.00 0.00 33 GLY A O 10
ATOM 8795 N N . THR A 1 34 ? -8.154 -11.732 -2.838 1.00 0.00 34 THR A N 10
ATOM 8796 C CA . THR A 1 34 ? -7.177 -10.736 -3.261 1.00 0.00 34 THR A CA 10
ATOM 8797 C C . THR A 1 34 ? -7.368 -9.433 -2.493 1.00 0.00 34 THR A C 10
ATOM 8798 O O . THR A 1 34 ? -8.480 -8.912 -2.403 1.00 0.00 34 THR A O 10
ATOM 8809 N N . ILE A 1 35 ? -6.279 -8.909 -1.939 1.00 0.00 35 ILE A N 10
ATOM 8810 C CA . ILE A 1 35 ? -6.336 -7.666 -1.177 1.00 0.00 35 ILE A CA 10
ATOM 8811 C C . ILE A 1 35 ? -5.126 -6.783 -1.466 1.00 0.00 35 ILE A C 10
ATOM 8812 O O . ILE A 1 35 ? -4.064 -7.275 -1.846 1.00 0.00 35 ILE A O 10
ATOM 8828 N N . ILE A 1 36 ? -5.298 -5.475 -1.287 1.00 0.00 36 ILE A N 10
ATOM 8829 C CA . ILE A 1 36 ? -4.221 -4.521 -1.533 1.00 0.00 36 ILE A CA 10
ATOM 8830 C C . ILE A 1 36 ? -4.226 -3.399 -0.495 1.00 0.00 36 ILE A C 10
ATOM 8831 O O . ILE A 1 36 ? -5.252 -2.756 -0.272 1.00 0.00 36 ILE A O 10
ATOM 8847 N N . GLU A 1 37 ? -3.076 -3.160 0.137 1.00 0.00 37 GLU A N 10
ATOM 8848 C CA . GLU A 1 37 ? -2.965 -2.106 1.141 1.00 0.00 37 GLU A CA 10
ATOM 8849 C C . GLU A 1 37 ? -1.876 -1.107 0.760 1.00 0.00 37 GLU A C 10
ATOM 8850 O O . GLU A 1 37 ? -1.036 -1.385 -0.095 1.00 0.00 37 GLU A O 10
ATOM 8862 N N . ARG A 1 38 ? -1.900 0.059 1.399 1.00 0.00 38 ARG A N 10
ATOM 8863 C CA . ARG A 1 38 ? -0.917 1.103 1.124 1.00 0.00 38 ARG A CA 10
ATOM 8864 C C . ARG A 1 38 ? -0.440 1.762 2.415 1.00 0.00 38 ARG A C 10
ATOM 8865 O O . ARG A 1 38 ? -0.806 1.342 3.512 1.00 0.00 38 ARG A O 10
ATOM 8886 N N . GLY A 1 39 ? 0.379 2.801 2.273 1.00 0.00 39 GLY A N 10
ATOM 8887 C CA . GLY A 1 39 ? 0.895 3.506 3.431 1.00 0.00 39 GLY A CA 10
ATOM 8888 C C . GLY A 1 39 ? 2.151 4.294 3.113 1.00 0.00 39 GLY A C 10
ATOM 8889 O O . GLY A 1 39 ? 2.436 4.575 1.949 1.00 0.00 39 GLY A O 10
ATOM 8893 N N . CYS A 1 40 ? 2.903 4.652 4.148 1.00 0.00 40 CYS A N 10
ATOM 8894 C CA . CYS A 1 40 ? 4.134 5.412 3.970 1.00 0.00 40 CYS A CA 10
ATOM 8895 C C . CYS A 1 40 ? 5.326 4.669 4.567 1.00 0.00 40 CYS A C 10
ATOM 8896 O O . CYS A 1 40 ? 5.314 4.296 5.740 1.00 0.00 40 CYS A O 10
ATOM 8903 N N . GLY A 1 41 ? 6.354 4.457 3.752 1.00 0.00 41 GLY A N 10
ATOM 8904 C CA . GLY A 1 41 ? 7.540 3.760 4.215 1.00 0.00 41 GLY A CA 10
ATOM 8905 C C . GLY A 1 41 ? 8.027 2.723 3.221 1.00 0.00 41 GLY A C 10
ATOM 8906 O O . GLY A 1 41 ? 7.708 2.793 2.034 1.00 0.00 41 GLY A O 10
ATOM 8910 N N . CYS A 1 42 ? 8.805 1.759 3.706 1.00 0.00 42 CYS A N 10
ATOM 8911 C CA . CYS A 1 42 ? 9.336 0.704 2.851 1.00 0.00 42 CYS A CA 10
ATOM 8912 C C . CYS A 1 42 ? 9.763 -0.507 3.679 1.00 0.00 42 CYS A C 10
ATOM 8913 O O . CYS A 1 42 ? 10.928 -0.906 3.657 1.00 0.00 42 CYS A O 10
ATOM 8920 N N . PRO A 1 43 ? 8.821 -1.108 4.425 1.00 0.00 43 PRO A N 10
ATOM 8921 C CA . PRO A 1 43 ? 9.101 -2.274 5.264 1.00 0.00 43 PRO A CA 10
ATOM 8922 C C . PRO A 1 43 ? 9.142 -3.571 4.463 1.00 0.00 43 PRO A C 10
ATOM 8923 O O . PRO A 1 43 ? 8.953 -3.569 3.247 1.00 0.00 43 PRO A O 10
ATOM 8934 N N . LYS A 1 44 ? 9.389 -4.680 5.155 1.00 0.00 44 LYS A N 10
ATOM 8935 C CA . LYS A 1 44 ? 9.454 -5.987 4.509 1.00 0.00 44 LYS A CA 10
ATOM 8936 C C . LYS A 1 44 ? 8.177 -6.781 4.765 1.00 0.00 44 LYS A C 10
ATOM 8937 O O . LYS A 1 44 ? 7.237 -6.280 5.382 1.00 0.00 44 LYS A O 10
ATOM 8956 N N . VAL A 1 45 ? 8.149 -8.021 4.287 1.00 0.00 45 VAL A N 10
ATOM 8957 C CA . VAL A 1 45 ? 6.985 -8.881 4.467 1.00 0.00 45 VAL A CA 10
ATOM 8958 C C . VAL A 1 45 ? 7.378 -10.355 4.457 1.00 0.00 45 VAL A C 10
ATOM 8959 O O . VAL A 1 45 ? 8.543 -10.697 4.255 1.00 0.00 45 VAL A O 10
ATOM 8972 N N . LYS A 1 46 ? 6.396 -11.221 4.682 1.00 0.00 46 LYS A N 10
ATOM 8973 C CA . LYS A 1 46 ? 6.624 -12.652 4.707 1.00 0.00 46 LYS A CA 10
ATOM 8974 C C . LYS A 1 46 ? 6.701 -13.218 3.289 1.00 0.00 46 LYS A C 10
ATOM 8975 O O . LYS A 1 46 ? 6.418 -12.514 2.319 1.00 0.00 46 LYS A O 10
ATOM 8994 N N . PRO A 1 47 ? 7.081 -14.501 3.147 1.00 0.00 47 PRO A N 10
ATOM 8995 C CA . PRO A 1 47 ? 7.185 -15.141 1.847 1.00 0.00 47 PRO A CA 10
ATOM 8996 C C . PRO A 1 47 ? 5.824 -15.562 1.305 1.00 0.00 47 PRO A C 10
ATOM 8997 O O . PRO A 1 47 ? 5.435 -16.727 1.401 1.00 0.00 47 PRO A O 10
ATOM 9008 N N . GLY A 1 48 ? 5.105 -14.601 0.734 1.00 0.00 48 GLY A N 10
ATOM 9009 C CA . GLY A 1 48 ? 3.792 -14.877 0.182 1.00 0.00 48 GLY A CA 10
ATOM 9010 C C . GLY A 1 48 ? 3.044 -13.608 -0.174 1.00 0.00 48 GLY A C 10
ATOM 9011 O O . GLY A 1 48 ? 2.268 -13.580 -1.128 1.00 0.00 48 GLY A O 10
ATOM 9015 N N . VAL A 1 49 ? 3.285 -12.554 0.599 1.00 0.00 49 VAL A N 10
ATOM 9016 C CA . VAL A 1 49 ? 2.639 -11.268 0.367 1.00 0.00 49 VAL A CA 10
ATOM 9017 C C . VAL A 1 49 ? 3.524 -10.361 -0.482 1.00 0.00 49 VAL A C 10
ATOM 9018 O O . VAL A 1 49 ? 4.737 -10.305 -0.287 1.00 0.00 49 VAL A O 10
ATOM 9031 N N . ASN A 1 50 ? 2.911 -9.655 -1.427 1.00 0.00 50 ASN A N 10
ATOM 9032 C CA . ASN A 1 50 ? 3.653 -8.755 -2.303 1.00 0.00 50 ASN A CA 10
ATOM 9033 C C . ASN A 1 50 ? 3.688 -7.341 -1.735 1.00 0.00 50 ASN A C 10
ATOM 9034 O O . ASN A 1 50 ? 2.791 -6.932 -0.997 1.00 0.00 50 ASN A O 10
ATOM 9045 N N . LEU A 1 51 ? 4.735 -6.603 -2.082 1.00 0.00 51 LEU A N 10
ATOM 9046 C CA . LEU A 1 51 ? 4.907 -5.237 -1.613 1.00 0.00 51 LEU A CA 10
ATOM 9047 C C . LEU A 1 51 ? 5.826 -4.457 -2.550 1.00 0.00 51 LEU A C 10
ATOM 9048 O O . LEU A 1 51 ? 6.707 -5.036 -3.187 1.00 0.00 51 LEU A O 10
ATOM 9064 N N . ASN A 1 52 ? 5.630 -3.142 -2.628 1.00 0.00 52 ASN A N 10
ATOM 9065 C CA . ASN A 1 52 ? 6.466 -2.309 -3.489 1.00 0.00 52 ASN A CA 10
ATOM 9066 C C . ASN A 1 52 ? 6.469 -0.844 -3.039 1.00 0.00 52 ASN A C 10
ATOM 9067 O O . ASN A 1 52 ? 5.429 -0.187 -3.002 1.00 0.00 52 ASN A O 10
ATOM 9078 N N . CYS A 1 53 ? 7.657 -0.342 -2.703 1.00 0.00 53 CYS A N 10
ATOM 9079 C CA . CYS A 1 53 ? 7.828 1.037 -2.263 1.00 0.00 53 CYS A CA 10
ATOM 9080 C C . CYS A 1 53 ? 8.012 1.961 -3.461 1.00 0.00 53 CYS A C 10
ATOM 9081 O O . CYS A 1 53 ? 8.460 1.532 -4.525 1.00 0.00 53 CYS A O 10
ATOM 9088 N N . CYS A 1 54 ? 7.663 3.230 -3.284 1.00 0.00 54 CYS A N 10
ATOM 9089 C CA . CYS A 1 54 ? 7.789 4.211 -4.355 1.00 0.00 54 CYS A CA 10
ATOM 9090 C C . CYS A 1 54 ? 7.896 5.610 -3.798 1.00 0.00 54 CYS A C 10
ATOM 9091 O O . CYS A 1 54 ? 7.528 5.878 -2.657 1.00 0.00 54 CYS A O 10
ATOM 9098 N N . ARG A 1 55 ? 8.448 6.485 -4.613 1.00 0.00 55 ARG A N 10
ATOM 9099 C CA . ARG A 1 55 ? 8.667 7.854 -4.227 1.00 0.00 55 ARG A CA 10
ATOM 9100 C C . ARG A 1 55 ? 7.921 8.824 -5.141 1.00 0.00 55 ARG A C 10
ATOM 9101 O O . ARG A 1 55 ? 8.448 9.876 -5.505 1.00 0.00 55 ARG A O 10
ATOM 9122 N N . THR A 1 56 ? 6.692 8.471 -5.506 1.00 0.00 56 THR A N 10
ATOM 9123 C CA . THR A 1 56 ? 5.884 9.321 -6.373 1.00 0.00 56 THR A CA 10
ATOM 9124 C C . THR A 1 56 ? 4.482 9.504 -5.800 1.00 0.00 56 THR A C 10
ATOM 9125 O O . THR A 1 56 ? 3.969 8.632 -5.099 1.00 0.00 56 THR A O 10
ATOM 9136 N N . ASP A 1 57 ? 3.868 10.642 -6.104 1.00 0.00 57 ASP A N 10
ATOM 9137 C CA . ASP A 1 57 ? 2.524 10.934 -5.620 1.00 0.00 57 ASP A CA 10
ATOM 9138 C C . ASP A 1 57 ? 1.516 9.950 -6.208 1.00 0.00 57 ASP A C 10
ATOM 9139 O O . ASP A 1 57 ? 1.469 9.750 -7.422 1.00 0.00 57 ASP A O 10
ATOM 9148 N N . ARG A 1 58 ? 0.718 9.335 -5.342 1.00 0.00 58 ARG A N 10
ATOM 9149 C CA . ARG A 1 58 ? -0.281 8.367 -5.782 1.00 0.00 58 ARG A CA 10
ATOM 9150 C C . ARG A 1 58 ? 0.384 7.196 -6.499 1.00 0.00 58 ARG A C 10
ATOM 9151 O O . ARG A 1 58 ? -0.215 6.563 -7.369 1.00 0.00 58 ARG A O 10
ATOM 9172 N N . CYS A 1 59 ? 1.629 6.921 -6.130 1.00 0.00 59 CYS A N 10
ATOM 9173 C CA . CYS A 1 59 ? 2.391 5.838 -6.730 1.00 0.00 59 CYS A CA 10
ATOM 9174 C C . CYS A 1 59 ? 1.808 4.475 -6.360 1.00 0.00 59 CYS A C 10
ATOM 9175 O O . CYS A 1 59 ? 1.910 3.518 -7.127 1.00 0.00 59 CYS A O 10
ATOM 9182 N N . ASN A 1 60 ? 1.203 4.394 -5.178 1.00 0.00 60 ASN A N 10
ATOM 9183 C CA . ASN A 1 60 ? 0.608 3.147 -4.704 1.00 0.00 60 ASN A CA 10
ATOM 9184 C C . ASN A 1 60 ? -0.888 3.108 -4.998 1.00 0.00 60 ASN A C 10
ATOM 9185 O O . ASN A 1 60 ? -1.662 2.512 -4.250 1.00 0.00 60 ASN A O 10
ATOM 9196 N N . ASN A 1 61 ? -1.289 3.747 -6.093 1.00 0.00 61 ASN A N 10
ATOM 9197 C CA . ASN A 1 61 ? -2.687 3.788 -6.487 1.00 0.00 61 ASN A CA 10
ATOM 9198 C C . ASN A 1 61 ? -3.199 2.393 -6.834 1.00 0.00 61 ASN A C 10
ATOM 9199 O O . ASN A 1 61 ? -4.430 2.186 -6.789 1.00 0.00 61 ASN A O 10
ATOM 9211 N N . LEU A 1 1 ? 4.377 15.445 -1.749 1.00 0.00 1 LEU A N 11
ATOM 9212 C CA . LEU A 1 1 ? 3.442 14.596 -2.531 1.00 0.00 1 LEU A CA 11
ATOM 9213 C C . LEU A 1 1 ? 2.319 14.053 -1.652 1.00 0.00 1 LEU A C 11
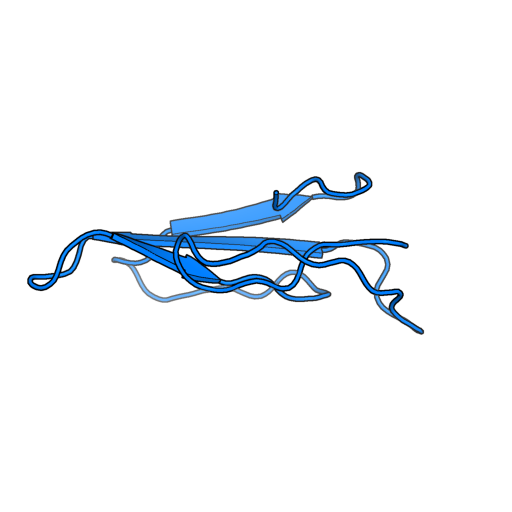ATOM 9214 O O . LEU A 1 1 ? 2.229 14.382 -0.468 1.00 0.00 1 LEU A O 11
ATOM 9232 N N . GLU A 1 2 ? 1.467 13.221 -2.239 1.00 0.00 2 GLU A N 11
ATOM 9233 C CA . GLU A 1 2 ? 0.349 12.631 -1.511 1.00 0.00 2 GLU A CA 11
ATOM 9234 C C . GLU A 1 2 ? 0.070 11.213 -2.000 1.00 0.00 2 GLU A C 11
ATOM 9235 O O . GLU A 1 2 ? -0.458 11.017 -3.095 1.00 0.00 2 GLU A O 11
ATOM 9247 N N . CYS A 1 3 ? 0.431 10.229 -1.184 1.00 0.00 3 CYS A N 11
ATOM 9248 C CA . CYS A 1 3 ? 0.225 8.834 -1.530 1.00 0.00 3 CYS A CA 11
ATOM 9249 C C . CYS A 1 3 ? -1.221 8.419 -1.276 1.00 0.00 3 CYS A C 11
ATOM 9250 O O . CYS A 1 3 ? -2.098 9.263 -1.099 1.00 0.00 3 CYS A O 11
ATOM 9257 N N . HIS A 1 4 ? -1.461 7.111 -1.261 1.00 0.00 4 HIS A N 11
ATOM 9258 C CA . HIS A 1 4 ? -2.799 6.583 -1.029 1.00 0.00 4 HIS A CA 11
ATOM 9259 C C . HIS A 1 4 ? -2.822 5.680 0.200 1.00 0.00 4 HIS A C 11
ATOM 9260 O O . HIS A 1 4 ? -1.778 5.233 0.675 1.00 0.00 4 HIS A O 11
ATOM 9275 N N . ASN A 1 5 ? -4.021 5.415 0.707 1.00 0.00 5 ASN A N 11
ATOM 9276 C CA . ASN A 1 5 ? -4.187 4.565 1.879 1.00 0.00 5 ASN A CA 11
ATOM 9277 C C . ASN A 1 5 ? -5.576 3.936 1.891 1.00 0.00 5 ASN A C 11
ATOM 9278 O O . ASN A 1 5 ? -6.289 3.996 2.892 1.00 0.00 5 ASN A O 11
ATOM 9289 N N . GLN A 1 6 ? -5.955 3.340 0.765 1.00 0.00 6 GLN A N 11
ATOM 9290 C CA . GLN A 1 6 ? -7.262 2.707 0.641 1.00 0.00 6 GLN A CA 11
ATOM 9291 C C . GLN A 1 6 ? -7.130 1.206 0.405 1.00 0.00 6 GLN A C 11
ATOM 9292 O O . GLN A 1 6 ? -6.774 0.769 -0.690 1.00 0.00 6 GLN A O 11
ATOM 9306 N N . GLN A 1 7 ? -7.429 0.422 1.435 1.00 0.00 7 GLN A N 11
ATOM 9307 C CA . GLN A 1 7 ? -7.356 -1.026 1.340 1.00 0.00 7 GLN A CA 11
ATOM 9308 C C . GLN A 1 7 ? -8.599 -1.570 0.645 1.00 0.00 7 GLN A C 11
ATOM 9309 O O . GLN A 1 7 ? -9.420 -0.801 0.142 1.00 0.00 7 GLN A O 11
ATOM 9323 N N . SER A 1 8 ? -8.743 -2.892 0.614 1.00 0.00 8 SER A N 11
ATOM 9324 C CA . SER A 1 8 ? -9.900 -3.511 -0.026 1.00 0.00 8 SER A CA 11
ATOM 9325 C C . SER A 1 8 ? -11.196 -2.882 0.473 1.00 0.00 8 SER A C 11
ATOM 9326 O O . SER A 1 8 ? -11.552 -3.016 1.644 1.00 0.00 8 SER A O 11
ATOM 9334 N N . SER A 1 9 ? -11.889 -2.195 -0.432 1.00 0.00 9 SER A N 11
ATOM 9335 C CA . SER A 1 9 ? -13.151 -1.523 -0.120 1.00 0.00 9 SER A CA 11
ATOM 9336 C C . SER A 1 9 ? -13.384 -0.370 -1.089 1.00 0.00 9 SER A C 11
ATOM 9337 O O . SER A 1 9 ? -12.657 0.624 -1.069 1.00 0.00 9 SER A O 11
ATOM 9345 N N . GLN A 1 10 ? -14.396 -0.511 -1.941 1.00 0.00 10 GLN A N 11
ATOM 9346 C CA . GLN A 1 10 ? -14.728 0.517 -2.926 1.00 0.00 10 GLN A CA 11
ATOM 9347 C C . GLN A 1 10 ? -14.667 1.916 -2.313 1.00 0.00 10 GLN A C 11
ATOM 9348 O O . GLN A 1 10 ? -14.663 2.070 -1.092 1.00 0.00 10 GLN A O 11
ATOM 9362 N N . ALA A 1 11 ? -14.616 2.932 -3.171 1.00 0.00 11 ALA A N 11
ATOM 9363 C CA . ALA A 1 11 ? -14.549 4.320 -2.720 1.00 0.00 11 ALA A CA 11
ATOM 9364 C C . ALA A 1 11 ? -13.163 4.655 -2.174 1.00 0.00 11 ALA A C 11
ATOM 9365 O O . ALA A 1 11 ? -12.990 4.854 -0.972 1.00 0.00 11 ALA A O 11
ATOM 9372 N N . PRO A 1 12 ? -12.152 4.717 -3.059 1.00 0.00 12 PRO A N 11
ATOM 9373 C CA . PRO A 1 12 ? -10.768 5.025 -2.675 1.00 0.00 12 PRO A CA 11
ATOM 9374 C C . PRO A 1 12 ? -10.660 6.223 -1.735 1.00 0.00 12 PRO A C 11
ATOM 9375 O O . PRO A 1 12 ? -11.654 6.889 -1.443 1.00 0.00 12 PRO A O 11
ATOM 9386 N N . THR A 1 13 ? -9.444 6.490 -1.268 1.00 0.00 13 THR A N 11
ATOM 9387 C CA . THR A 1 13 ? -9.198 7.609 -0.364 1.00 0.00 13 THR A CA 11
ATOM 9388 C C . THR A 1 13 ? -7.772 8.131 -0.524 1.00 0.00 13 THR A C 11
ATOM 9389 O O . THR A 1 13 ? -6.914 7.453 -1.091 1.00 0.00 13 THR A O 1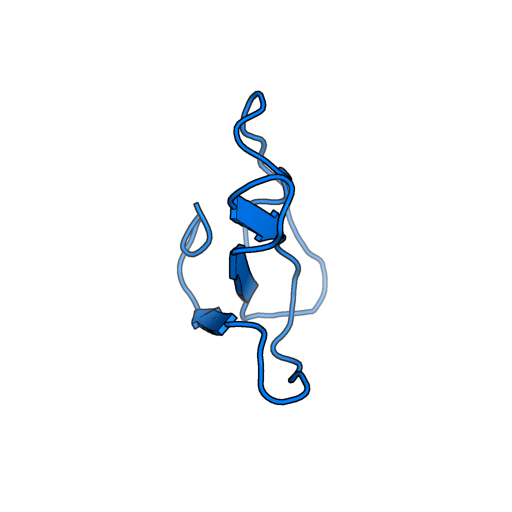1
ATOM 9400 N N . THR A 1 14 ? -7.527 9.338 -0.025 1.00 0.00 14 THR A N 11
ATOM 9401 C CA . THR A 1 14 ? -6.204 9.947 -0.116 1.00 0.00 14 THR A CA 11
ATOM 9402 C C . THR A 1 14 ? -5.780 10.537 1.225 1.00 0.00 14 THR A C 11
ATOM 9403 O O . THR A 1 14 ? -6.618 10.958 2.023 1.00 0.00 14 THR A O 11
ATOM 9414 N N . LYS A 1 15 ? -4.472 10.566 1.465 1.00 0.00 15 LYS A N 11
ATOM 9415 C CA . LYS A 1 15 ? -3.934 11.106 2.709 1.00 0.00 15 LYS A CA 11
ATOM 9416 C C . LYS A 1 15 ? -2.463 11.477 2.550 1.00 0.00 15 LYS A C 11
ATOM 9417 O O . LYS A 1 15 ? -1.934 11.500 1.438 1.00 0.00 15 LYS A O 11
ATOM 9436 N N . THR A 1 16 ? -1.806 11.767 3.668 1.00 0.00 16 THR A N 11
ATOM 9437 C CA . THR A 1 16 ? -0.395 12.138 3.653 1.00 0.00 16 THR A CA 11
ATOM 9438 C C . THR A 1 16 ? 0.281 11.766 4.971 1.00 0.00 16 THR A C 11
ATOM 9439 O O . THR A 1 16 ? -0.353 11.215 5.870 1.00 0.00 16 THR A O 11
ATOM 9450 N N . CYS A 1 17 ? 1.571 12.070 5.075 1.00 0.00 17 CYS A N 11
ATOM 9451 C CA . CYS A 1 17 ? 2.332 11.769 6.283 1.00 0.00 17 CYS A CA 11
ATOM 9452 C C . CYS A 1 17 ? 3.341 12.874 6.579 1.00 0.00 17 CYS A C 11
ATOM 9453 O O . CYS A 1 17 ? 3.777 13.587 5.675 1.00 0.00 17 CYS A O 11
ATOM 9460 N N . SER A 1 18 ? 3.711 13.007 7.848 1.00 0.00 18 SER A N 11
ATOM 9461 C CA . SER A 1 18 ? 4.674 14.022 8.261 1.00 0.00 18 SER A CA 11
ATOM 9462 C C . SER A 1 18 ? 6.085 13.628 7.839 1.00 0.00 18 SER A C 11
ATOM 9463 O O . SER A 1 18 ? 6.527 12.507 8.091 1.00 0.00 18 SER A O 11
ATOM 9471 N N . GLY A 1 19 ? 6.787 14.553 7.193 1.00 0.00 19 GLY A N 11
ATOM 9472 C CA . GLY A 1 19 ? 8.139 14.275 6.744 1.00 0.00 19 GLY A CA 11
ATOM 9473 C C . GLY A 1 19 ? 8.195 13.091 5.800 1.00 0.00 19 GLY A C 11
ATOM 9474 O O . GLY A 1 19 ? 9.102 12.263 5.881 1.00 0.00 19 GLY A O 11
ATOM 9478 N N . GLU A 1 20 ? 7.216 13.011 4.903 1.00 0.00 20 GLU A N 11
ATOM 9479 C CA . GLU A 1 20 ? 7.143 11.919 3.938 1.00 0.00 20 GLU A CA 11
ATOM 9480 C C . GLU A 1 20 ? 8.446 11.784 3.154 1.00 0.00 20 GLU A C 11
ATOM 9481 O O . GLU A 1 20 ? 8.936 12.750 2.569 1.00 0.00 20 GLU A O 11
ATOM 9493 N N . THR A 1 21 ? 8.996 10.574 3.142 1.00 0.00 21 THR A N 11
ATOM 9494 C CA . THR A 1 21 ? 10.236 10.302 2.426 1.00 0.00 21 THR A CA 11
ATOM 9495 C C . THR A 1 21 ? 9.993 9.300 1.304 1.00 0.00 21 THR A C 11
ATOM 9496 O O . THR A 1 21 ? 10.384 9.523 0.158 1.00 0.00 21 THR A O 11
ATOM 9507 N N . ASN A 1 22 ? 9.336 8.200 1.645 1.00 0.00 22 ASN A N 11
ATOM 9508 C CA . ASN A 1 22 ? 9.024 7.156 0.675 1.00 0.00 22 ASN A CA 11
ATOM 9509 C C . ASN A 1 22 ? 7.743 6.428 1.066 1.00 0.00 22 ASN A C 11
ATOM 9510 O O . ASN A 1 22 ? 7.467 6.230 2.249 1.00 0.00 22 ASN A O 11
ATOM 9521 N N . CYS A 1 23 ? 6.967 6.025 0.066 1.00 0.00 23 CYS A N 11
ATOM 9522 C CA . CYS A 1 23 ? 5.722 5.314 0.303 1.00 0.00 23 CYS A CA 11
ATOM 9523 C C . CYS A 1 23 ? 5.822 3.889 -0.223 1.00 0.00 23 CYS A C 11
ATOM 9524 O O . CYS A 1 23 ? 6.877 3.470 -0.698 1.00 0.00 23 CYS A O 11
ATOM 9531 N N . TYR A 1 24 ? 4.729 3.142 -0.137 1.00 0.00 24 TYR A N 11
ATOM 9532 C CA . TYR A 1 24 ? 4.727 1.764 -0.612 1.00 0.00 24 TYR A CA 11
ATOM 9533 C C . TYR A 1 24 ? 3.316 1.249 -0.863 1.00 0.00 24 TYR A C 11
ATOM 9534 O O . TYR A 1 24 ? 2.326 1.923 -0.578 1.00 0.00 24 TYR A O 11
ATOM 9552 N N . LYS A 1 25 ? 3.249 0.031 -1.385 1.00 0.00 25 LYS A N 11
ATOM 9553 C CA . LYS A 1 25 ? 1.983 -0.630 -1.672 1.00 0.00 25 LYS A CA 11
ATOM 9554 C C . LYS A 1 25 ? 2.185 -2.136 -1.668 1.00 0.00 25 LYS A C 11
ATOM 9555 O O . LYS A 1 25 ? 3.005 -2.661 -2.420 1.00 0.00 25 LYS A O 11
ATOM 9574 N N . LYS A 1 26 ? 1.451 -2.828 -0.811 1.00 0.00 26 LYS A N 11
ATOM 9575 C CA . LYS A 1 26 ? 1.578 -4.275 -0.714 1.00 0.00 26 LYS A CA 11
ATOM 9576 C C . LYS A 1 26 ? 0.277 -4.978 -1.044 1.00 0.00 26 LYS A C 11
ATOM 9577 O O . LYS A 1 26 ? -0.807 -4.412 -0.918 1.00 0.00 26 LYS A O 11
ATOM 9596 N N . TRP A 1 27 ? 0.404 -6.232 -1.442 1.00 0.00 27 TRP A N 11
ATOM 9597 C CA . TRP A 1 27 ? -0.751 -7.052 -1.764 1.00 0.00 27 TRP A CA 11
ATOM 9598 C C . TRP A 1 27 ? -0.392 -8.522 -1.724 1.00 0.00 27 TRP A C 11
ATOM 9599 O O . TRP A 1 27 ? 0.775 -8.896 -1.846 1.00 0.00 27 TRP A O 11
ATOM 9620 N N . TRP A 1 28 ? -1.403 -9.351 -1.544 1.00 0.00 28 TRP A N 11
ATOM 9621 C CA . TRP A 1 28 ? -1.196 -10.790 -1.477 1.00 0.00 28 TRP A CA 11
ATOM 9622 C C . TRP A 1 28 ? -2.480 -11.547 -1.798 1.00 0.00 28 TRP A C 11
ATOM 9623 O O . TRP A 1 28 ? -3.507 -10.947 -2.114 1.00 0.00 28 TRP A O 11
ATOM 9644 N N . SER A 1 29 ? -2.413 -12.870 -1.702 1.00 0.00 29 SER A N 11
ATOM 9645 C CA . SER A 1 29 ? -3.565 -13.722 -1.970 1.00 0.00 29 SER A CA 11
ATOM 9646 C C . SER A 1 29 ? -3.540 -14.948 -1.064 1.00 0.00 29 SER A C 11
ATOM 9647 O O . SER A 1 29 ? -2.516 -15.620 -0.946 1.00 0.00 29 SER A O 11
ATOM 9655 N N . ASP A 1 30 ? -4.666 -15.233 -0.418 1.00 0.00 30 ASP A N 11
ATOM 9656 C CA . ASP A 1 30 ? -4.752 -16.379 0.482 1.00 0.00 30 ASP A CA 11
ATOM 9657 C C . ASP A 1 30 ? -5.849 -17.352 0.040 1.00 0.00 30 ASP A C 11
ATOM 9658 O O . ASP A 1 30 ? -5.599 -18.250 -0.765 1.00 0.00 30 ASP A O 11
ATOM 9667 N N . HIS A 1 31 ? -7.062 -17.174 0.563 1.00 0.00 31 HIS A N 11
ATOM 9668 C CA . HIS A 1 31 ? -8.177 -18.044 0.210 1.00 0.00 31 HIS A CA 11
ATOM 9669 C C . HIS A 1 31 ? -9.435 -17.225 -0.057 1.00 0.00 31 HIS A C 11
ATOM 9670 O O . HIS A 1 31 ? -10.135 -17.448 -1.045 1.00 0.00 31 HIS A O 11
ATOM 9685 N N . ARG A 1 32 ? -9.715 -16.273 0.827 1.00 0.00 32 ARG A N 11
ATOM 9686 C CA . ARG A 1 32 ? -10.885 -15.417 0.678 1.00 0.00 32 ARG A CA 11
ATOM 9687 C C . ARG A 1 32 ? -10.749 -14.531 -0.556 1.00 0.00 32 ARG A C 11
ATOM 9688 O O . ARG A 1 32 ? -11.746 -14.097 -1.133 1.00 0.00 32 ARG A O 11
ATOM 9709 N N . GLY A 1 33 ? -9.509 -14.269 -0.956 1.00 0.00 33 GLY A N 11
ATOM 9710 C CA . GLY A 1 33 ? -9.266 -13.439 -2.120 1.00 0.00 33 GLY A CA 11
ATOM 9711 C C . GLY A 1 33 ? -7.920 -12.743 -2.068 1.00 0.00 33 GLY A C 11
ATOM 9712 O O . GLY A 1 33 ? -6.950 -13.284 -1.531 1.00 0.00 33 GLY A O 11
ATOM 9716 N N . THR A 1 34 ? -7.863 -11.538 -2.629 1.00 0.00 34 THR A N 11
ATOM 9717 C CA . THR A 1 34 ? -6.632 -10.758 -2.652 1.00 0.00 34 THR A CA 11
ATOM 9718 C C . THR A 1 34 ? -6.801 -9.457 -1.872 1.00 0.00 34 THR A C 11
ATOM 9719 O O . THR A 1 34 ? -7.830 -8.788 -1.977 1.00 0.00 34 THR A O 11
ATOM 9730 N N . ILE A 1 35 ? -5.785 -9.104 -1.092 1.00 0.00 35 ILE A N 11
ATOM 9731 C CA . ILE A 1 35 ? -5.821 -7.881 -0.297 1.00 0.00 35 ILE A CA 11
ATOM 9732 C C . ILE A 1 35 ? -4.674 -6.951 -0.676 1.00 0.00 35 ILE A C 11
ATOM 9733 O O . ILE A 1 35 ? -3.609 -7.404 -1.092 1.00 0.00 35 ILE A O 11
ATOM 9749 N N . ILE A 1 36 ? -4.900 -5.649 -0.531 1.00 0.00 36 ILE A N 11
ATOM 9750 C CA . ILE A 1 36 ? -3.886 -4.654 -0.861 1.00 0.00 36 ILE A CA 11
ATOM 9751 C C . ILE A 1 36 ? -3.885 -3.510 0.154 1.00 0.00 36 ILE A C 11
ATOM 9752 O O . ILE A 1 36 ? -4.929 -2.922 0.435 1.00 0.00 36 ILE A O 11
ATOM 9768 N N . GLU A 1 37 ? -2.713 -3.194 0.704 1.00 0.00 37 GLU A N 11
ATOM 9769 C CA . GLU A 1 37 ? -2.598 -2.118 1.683 1.00 0.00 37 GLU A CA 11
ATOM 9770 C C . GLU A 1 37 ? -1.515 -1.121 1.281 1.00 0.00 37 GLU A C 11
ATOM 9771 O O . GLU A 1 37 ? -0.710 -1.389 0.390 1.00 0.00 37 GLU A O 11
ATOM 9783 N N . ARG A 1 38 ? -1.507 0.032 1.942 1.00 0.00 38 ARG A N 11
ATOM 9784 C CA . ARG A 1 38 ? -0.528 1.075 1.653 1.00 0.00 38 ARG A CA 11
ATOM 9785 C C . ARG A 1 38 ? -0.026 1.725 2.941 1.00 0.00 38 ARG A C 11
ATOM 9786 O O . ARG A 1 38 ? -0.486 1.397 4.034 1.00 0.00 38 ARG A O 11
ATOM 9807 N N . GLY A 1 39 ? 0.921 2.649 2.802 1.00 0.00 39 GLY A N 11
ATOM 9808 C CA . GLY A 1 39 ? 1.469 3.331 3.962 1.00 0.00 39 GLY A CA 11
ATOM 9809 C C . GLY A 1 39 ? 2.604 4.269 3.602 1.00 0.00 39 GLY A C 11
ATOM 9810 O O . GLY A 1 39 ? 2.812 4.582 2.429 1.00 0.00 39 GLY A O 11
ATOM 9814 N N . CYS A 1 40 ? 3.342 4.721 4.614 1.00 0.00 40 CYS A N 11
ATOM 9815 C CA . CYS A 1 40 ? 4.462 5.630 4.400 1.00 0.00 40 CYS A CA 11
ATOM 9816 C C . CYS A 1 40 ? 5.769 5.008 4.884 1.00 0.00 40 CYS A C 11
ATOM 9817 O O . CYS A 1 40 ? 6.059 5.001 6.081 1.00 0.00 40 CYS A O 11
ATOM 9824 N N . GLY A 1 41 ? 6.551 4.482 3.947 1.00 0.00 41 GLY A N 11
ATOM 9825 C CA . GLY A 1 41 ? 7.817 3.861 4.294 1.00 0.00 41 GLY A CA 11
ATOM 9826 C C . GLY A 1 41 ? 8.265 2.850 3.257 1.00 0.00 41 GLY A C 11
ATOM 9827 O O . GLY A 1 41 ? 7.883 2.937 2.090 1.00 0.00 41 GLY A O 11
ATOM 9831 N N . CYS A 1 42 ? 9.079 1.887 3.680 1.00 0.00 42 CYS A N 11
ATOM 9832 C CA . CYS A 1 42 ? 9.576 0.856 2.776 1.00 0.00 42 CYS A CA 11
ATOM 9833 C C . CYS A 1 42 ? 10.064 -0.366 3.553 1.00 0.00 42 CYS A C 11
ATOM 9834 O O . CYS A 1 42 ? 11.249 -0.701 3.524 1.00 0.00 42 CYS A O 11
ATOM 9841 N N . PRO A 1 43 ? 9.152 -1.051 4.265 1.00 0.00 43 PRO A N 11
ATOM 9842 C CA . PRO A 1 43 ? 9.491 -2.237 5.055 1.00 0.00 43 PRO A CA 11
ATOM 9843 C C . PRO A 1 43 ? 9.606 -3.496 4.199 1.00 0.00 43 PRO A C 11
ATOM 9844 O O . PRO A 1 43 ? 9.653 -3.421 2.971 1.00 0.00 43 PRO A O 11
ATOM 9855 N N . LYS A 1 44 ? 9.651 -4.652 4.856 1.00 0.00 44 LYS A N 11
ATOM 9856 C CA . LYS A 1 44 ? 9.758 -5.928 4.155 1.00 0.00 44 LYS A CA 11
ATOM 9857 C C . LYS A 1 44 ? 8.428 -6.675 4.180 1.00 0.00 44 LYS A C 11
ATOM 9858 O O . LYS A 1 44 ? 7.404 -6.124 4.580 1.00 0.00 44 LYS A O 11
ATOM 9877 N N . VAL A 1 45 ? 8.453 -7.933 3.748 1.00 0.00 45 VAL A N 11
ATOM 9878 C CA . VAL A 1 45 ? 7.245 -8.752 3.721 1.00 0.00 45 VAL A CA 11
ATOM 9879 C C . VAL A 1 45 ? 7.574 -10.235 3.864 1.00 0.00 45 VAL A C 11
ATOM 9880 O O . VAL A 1 45 ? 8.726 -10.645 3.716 1.00 0.00 45 VAL A O 11
ATOM 9893 N N . LYS A 1 46 ? 6.551 -11.033 4.157 1.00 0.00 46 LYS A N 11
ATOM 9894 C CA . LYS A 1 46 ? 6.712 -12.460 4.329 1.00 0.00 46 LYS A CA 11
ATOM 9895 C C . LYS A 1 46 ? 6.780 -13.163 2.971 1.00 0.00 46 LYS A C 11
ATOM 9896 O O . LYS A 1 46 ? 6.667 -12.517 1.930 1.00 0.00 46 LYS A O 11
ATOM 9915 N N . PRO A 1 47 ? 6.964 -14.497 2.957 1.00 0.00 47 PRO A N 11
ATOM 9916 C CA . PRO A 1 47 ? 7.040 -15.260 1.723 1.00 0.00 47 PRO A CA 11
ATOM 9917 C C . PRO A 1 47 ? 5.661 -15.547 1.137 1.00 0.00 47 PRO A C 11
ATOM 9918 O O . PRO A 1 47 ? 4.913 -16.377 1.654 1.00 0.00 47 PRO A O 11
ATOM 9929 N N . GLY A 1 48 ? 5.333 -14.846 0.057 1.00 0.00 48 GLY A N 11
ATOM 9930 C CA . GLY A 1 48 ? 4.046 -15.022 -0.588 1.00 0.00 48 GLY A CA 11
ATOM 9931 C C . GLY A 1 48 ? 3.397 -13.695 -0.916 1.00 0.00 48 GLY A C 11
ATOM 9932 O O . GLY A 1 48 ? 2.887 -13.494 -2.018 1.00 0.00 48 GLY A O 11
ATOM 9936 N N . VAL A 1 49 ? 3.426 -12.788 0.050 1.00 0.00 49 VAL A N 11
ATOM 9937 C CA . VAL A 1 49 ? 2.852 -11.463 -0.114 1.00 0.00 49 VAL A CA 11
ATOM 9938 C C . VAL A 1 49 ? 3.798 -10.554 -0.893 1.00 0.00 49 VAL A C 11
ATOM 9939 O O . VAL A 1 49 ? 5.015 -10.614 -0.721 1.00 0.00 49 VAL A O 11
ATOM 9952 N N . ASN A 1 50 ? 3.230 -9.714 -1.754 1.00 0.00 50 ASN A N 11
ATOM 9953 C CA . ASN A 1 50 ? 4.026 -8.797 -2.563 1.00 0.00 50 ASN A CA 11
ATOM 9954 C C . ASN A 1 50 ? 4.069 -7.406 -1.938 1.00 0.00 50 ASN A C 11
ATOM 9955 O O . ASN A 1 50 ? 3.194 -7.035 -1.157 1.00 0.00 50 ASN A O 11
ATOM 9966 N N . LEU A 1 51 ? 5.100 -6.646 -2.291 1.00 0.00 51 LEU A N 11
ATOM 9967 C CA . LEU A 1 51 ? 5.275 -5.296 -1.775 1.00 0.00 51 LEU A CA 11
ATOM 9968 C C . LEU A 1 51 ? 6.211 -4.500 -2.683 1.00 0.00 51 LEU A C 11
ATOM 9969 O O . LEU A 1 51 ? 7.136 -5.058 -3.271 1.00 0.00 51 LEU A O 11
ATOM 9985 N N . ASN A 1 52 ? 5.970 -3.197 -2.794 1.00 0.00 52 ASN A N 11
ATOM 9986 C CA . ASN A 1 52 ? 6.805 -2.345 -3.635 1.00 0.00 52 ASN A CA 11
ATOM 9987 C C . ASN A 1 52 ? 6.774 -0.889 -3.168 1.00 0.00 52 ASN A C 11
ATOM 9988 O O . ASN A 1 52 ? 5.709 -0.274 -3.083 1.00 0.00 52 ASN A O 11
ATOM 9999 N N . CYS A 1 53 ? 7.951 -0.347 -2.870 1.00 0.00 53 CYS A N 11
ATOM 10000 C CA . CYS A 1 53 ? 8.074 1.029 -2.417 1.00 0.00 53 CYS A CA 11
ATOM 10001 C C . CYS A 1 53 ? 8.190 1.980 -3.604 1.00 0.00 53 CYS A C 11
ATOM 10002 O O . CYS A 1 53 ? 8.602 1.582 -4.694 1.00 0.00 53 CYS A O 11
ATOM 10009 N N . CYS A 1 54 ? 7.825 3.238 -3.384 1.00 0.00 54 CYS A N 11
ATOM 10010 C CA . CYS A 1 54 ? 7.887 4.249 -4.433 1.00 0.00 54 CYS A CA 11
ATOM 10011 C C . CYS A 1 54 ? 7.895 5.639 -3.847 1.00 0.00 54 CYS A C 11
ATOM 10012 O O . CYS A 1 54 ? 7.466 5.865 -2.717 1.00 0.00 54 CYS A O 11
ATOM 10019 N N . ARG A 1 55 ? 8.424 6.558 -4.627 1.00 0.00 55 ARG A N 11
ATOM 10020 C CA . ARG A 1 55 ? 8.549 7.932 -4.215 1.00 0.00 55 ARG A CA 11
ATOM 10021 C C . ARG A 1 55 ? 7.803 8.868 -5.163 1.00 0.00 55 ARG A C 11
ATOM 10022 O O . ARG A 1 55 ? 8.301 9.939 -5.511 1.00 0.00 55 ARG A O 11
ATOM 10043 N N . THR A 1 56 ? 6.607 8.462 -5.575 1.00 0.00 56 THR A N 11
ATOM 10044 C CA . THR A 1 56 ? 5.797 9.270 -6.478 1.00 0.00 56 THR A CA 11
ATOM 10045 C C . THR A 1 56 ? 4.404 9.502 -5.900 1.00 0.00 56 THR A C 11
ATOM 10046 O O . THR A 1 56 ? 3.910 8.702 -5.104 1.00 0.00 56 THR A O 11
ATOM 10057 N N . ASP A 1 57 ? 3.774 10.600 -6.303 1.00 0.00 57 ASP A N 11
ATOM 10058 C CA . ASP A 1 57 ? 2.442 10.934 -5.828 1.00 0.00 57 ASP A CA 11
ATOM 10059 C C . ASP A 1 57 ? 1.427 9.899 -6.300 1.00 0.00 57 ASP A C 11
ATOM 10060 O O . ASP A 1 57 ? 1.329 9.612 -7.494 1.00 0.00 57 ASP A O 11
ATOM 10069 N N . ARG A 1 58 ? 0.674 9.338 -5.359 1.00 0.00 58 ARG A N 11
ATOM 10070 C CA . ARG A 1 58 ? -0.330 8.333 -5.684 1.00 0.00 58 ARG A CA 11
ATOM 10071 C C . ARG A 1 58 ? 0.315 7.116 -6.341 1.00 0.00 58 ARG A C 11
ATOM 10072 O O . ARG A 1 58 ? -0.314 6.423 -7.140 1.00 0.00 58 ARG A O 11
ATOM 10093 N N . CYS A 1 59 ? 1.576 6.868 -6.003 1.00 0.00 59 CYS A N 11
ATOM 10094 C CA . CYS A 1 59 ? 2.315 5.745 -6.559 1.00 0.00 59 CYS A CA 11
ATOM 10095 C C . CYS A 1 59 ? 1.759 4.409 -6.063 1.00 0.00 59 CYS A C 11
ATOM 10096 O O . CYS A 1 59 ? 2.009 3.364 -6.663 1.00 0.00 59 CYS A O 11
ATOM 10103 N N . ASN A 1 60 ? 1.011 4.448 -4.963 1.00 0.00 60 ASN A N 11
ATOM 10104 C CA . ASN A 1 60 ? 0.430 3.237 -4.391 1.00 0.00 60 ASN A CA 11
ATOM 10105 C C . ASN A 1 60 ? -1.082 3.215 -4.583 1.00 0.00 60 ASN A C 11
ATOM 10106 O O . ASN A 1 60 ? -1.812 2.649 -3.769 1.00 0.00 60 ASN A O 11
ATOM 10117 N N . ASN A 1 61 ? -1.546 3.834 -5.663 1.00 0.00 61 ASN A N 11
ATOM 10118 C CA . ASN A 1 61 ? -2.973 3.884 -5.960 1.00 0.00 61 ASN A CA 11
ATOM 10119 C C . ASN A 1 61 ? -3.541 2.481 -6.154 1.00 0.00 61 ASN A C 11
ATOM 10120 O O . ASN A 1 61 ? -4.779 2.333 -6.104 1.00 0.00 61 ASN A O 11
ATOM 10132 N N . LEU A 1 1 ? 4.525 14.336 -0.447 1.00 0.00 1 LEU A N 12
ATOM 10133 C CA . LEU A 1 1 ? 3.945 13.329 -1.372 1.00 0.00 1 LEU A CA 12
ATOM 10134 C C . LEU A 1 1 ? 2.424 13.414 -1.405 1.00 0.00 1 LEU A C 12
ATOM 10135 O O . LEU A 1 1 ? 1.832 14.374 -0.914 1.00 0.00 1 LEU A O 12
ATOM 10153 N N . GLU A 1 2 ? 1.804 12.394 -1.985 1.00 0.00 2 GLU A N 12
ATOM 10154 C CA . GLU A 1 2 ? 0.350 12.335 -2.085 1.00 0.00 2 GLU A CA 12
ATOM 10155 C C . GLU A 1 2 ? -0.110 10.903 -2.337 1.00 0.00 2 GLU A C 12
ATOM 10156 O O . GLU A 1 2 ? -0.797 10.618 -3.318 1.00 0.00 2 GLU A O 12
ATOM 10168 N N . CYS A 1 3 ? 0.288 10.003 -1.448 1.00 0.00 3 CYS A N 12
ATOM 10169 C CA . CYS A 1 3 ? -0.065 8.598 -1.564 1.00 0.00 3 CYS A CA 12
ATOM 10170 C C . CYS A 1 3 ? -1.484 8.342 -1.068 1.00 0.00 3 CYS A C 12
ATOM 10171 O O . CYS A 1 3 ? -2.261 9.276 -0.865 1.00 0.00 3 CYS A O 12
ATOM 10178 N N . HIS A 1 4 ? -1.811 7.069 -0.873 1.00 0.00 4 HIS A N 12
ATOM 10179 C CA . HIS A 1 4 ? -3.133 6.680 -0.399 1.00 0.00 4 HIS A CA 12
ATOM 10180 C C . HIS A 1 4 ? -3.035 5.948 0.936 1.00 0.00 4 HIS A C 12
ATOM 10181 O O . HIS A 1 4 ? -1.950 5.809 1.502 1.00 0.00 4 HIS A O 12
ATOM 10196 N N . ASN A 1 5 ? -4.175 5.481 1.432 1.00 0.00 5 ASN A N 12
ATOM 10197 C CA . ASN A 1 5 ? -4.221 4.759 2.699 1.00 0.00 5 ASN A CA 12
ATOM 10198 C C . ASN A 1 5 ? -5.546 4.016 2.845 1.00 0.00 5 ASN A C 12
ATOM 10199 O O . ASN A 1 5 ? -6.154 4.012 3.914 1.00 0.00 5 ASN A O 12
ATOM 10210 N N . GLN A 1 6 ? -5.987 3.394 1.756 1.00 0.00 6 GLN A N 12
ATOM 10211 C CA . GLN A 1 6 ? -7.241 2.650 1.752 1.00 0.00 6 GLN A CA 12
ATOM 10212 C C . GLN A 1 6 ? -6.989 1.149 1.657 1.00 0.00 6 GLN A C 12
ATOM 10213 O O . GLN A 1 6 ? -6.466 0.660 0.656 1.00 0.00 6 GLN A O 12
ATOM 10227 N N . GLN A 1 7 ? -7.366 0.422 2.704 1.00 0.00 7 GLN A N 12
ATOM 10228 C CA . GLN A 1 7 ? -7.185 -1.020 2.737 1.00 0.00 7 GLN A CA 12
ATOM 10229 C C . GLN A 1 7 ? -8.284 -1.722 1.946 1.00 0.00 7 GLN A C 12
ATOM 10230 O O . GLN A 1 7 ? -9.235 -1.088 1.490 1.00 0.00 7 GLN A O 12
ATOM 10244 N N . SER A 1 8 ? -8.147 -3.035 1.788 1.00 0.00 8 SER A N 12
ATOM 10245 C CA . SER A 1 8 ? -9.128 -3.825 1.052 1.00 0.00 8 SER A CA 12
ATOM 10246 C C . SER A 1 8 ? -9.194 -3.389 -0.410 1.00 0.00 8 SER A C 12
ATOM 10247 O O . SER A 1 8 ? -8.589 -4.015 -1.280 1.00 0.00 8 SER A O 12
ATOM 10255 N N . SER A 1 9 ? -9.932 -2.314 -0.675 1.00 0.00 9 SER A N 12
ATOM 10256 C CA . SER A 1 9 ? -10.072 -1.800 -2.033 1.00 0.00 9 SER A CA 12
ATOM 10257 C C . SER A 1 9 ? -10.967 -0.564 -2.061 1.00 0.00 9 SER A C 12
ATOM 10258 O O . SER A 1 9 ? -10.494 0.551 -2.275 1.00 0.00 9 SER A O 12
ATOM 10266 N N . GLN A 1 10 ? -12.262 -0.772 -1.846 1.00 0.00 10 GLN A N 12
ATOM 10267 C CA . GLN A 1 10 ? -13.224 0.323 -1.849 1.00 0.00 10 GLN A CA 12
ATOM 10268 C C . GLN A 1 10 ? -12.929 1.318 -0.730 1.00 0.00 10 GLN A C 12
ATOM 10269 O O . GLN A 1 10 ? -11.937 1.185 -0.013 1.00 0.00 10 GLN A O 12
ATOM 10283 N N . ALA A 1 11 ? -13.798 2.314 -0.590 1.00 0.00 11 ALA A N 12
ATOM 10284 C CA . ALA A 1 11 ? -13.638 3.336 0.440 1.00 0.00 11 ALA A CA 12
ATOM 10285 C C . ALA A 1 11 ? -12.285 4.035 0.319 1.00 0.00 11 ALA A C 12
ATOM 10286 O O . ALA A 1 11 ? -11.444 3.941 1.213 1.00 0.00 11 ALA A O 12
ATOM 10293 N N . PRO A 1 12 ? -12.057 4.747 -0.798 1.00 0.00 12 PRO A N 12
ATOM 10294 C CA . PRO A 1 12 ? -10.800 5.464 -1.044 1.00 0.00 12 PRO A CA 12
ATOM 10295 C C . PRO A 1 12 ? -10.402 6.369 0.115 1.00 0.00 12 PRO A C 12
ATOM 10296 O O . PRO A 1 12 ? -11.245 6.783 0.912 1.00 0.00 12 PRO A O 12
ATOM 10307 N N . THR A 1 13 ? -9.112 6.675 0.201 1.00 0.00 13 THR A N 12
ATOM 10308 C CA . THR A 1 13 ? -8.598 7.537 1.260 1.00 0.00 13 THR A CA 12
ATOM 10309 C C . THR A 1 13 ? -7.241 8.117 0.876 1.00 0.00 13 THR A C 12
ATOM 10310 O O . THR A 1 13 ? -6.262 7.386 0.729 1.00 0.00 13 THR A O 12
ATOM 10321 N N . THR A 1 14 ? -7.191 9.436 0.715 1.00 0.00 14 THR A N 12
ATOM 10322 C CA . THR A 1 14 ? -5.952 10.113 0.346 1.00 0.00 14 THR A CA 12
ATOM 10323 C C . THR A 1 14 ? -5.472 11.023 1.472 1.00 0.00 14 THR A C 12
ATOM 10324 O O . THR A 1 14 ? -6.272 11.677 2.140 1.00 0.00 14 THR A O 12
ATOM 10335 N N . LYS A 1 15 ? -4.158 11.059 1.674 1.00 0.00 15 LYS A N 12
ATOM 10336 C CA . LYS A 1 15 ? -3.567 11.888 2.719 1.00 0.00 15 LYS A CA 12
ATOM 10337 C C . LYS A 1 15 ? -2.088 12.137 2.438 1.00 0.00 15 LYS A C 12
ATOM 10338 O O . LYS A 1 15 ? -1.532 11.614 1.473 1.00 0.00 15 LYS A O 12
ATOM 10357 N N . THR A 1 16 ? -1.456 12.940 3.289 1.00 0.00 16 THR A N 12
ATOM 10358 C CA . THR A 1 16 ? -0.041 13.258 3.132 1.00 0.00 16 THR A CA 12
ATOM 10359 C C . THR A 1 16 ? 0.760 12.787 4.342 1.00 0.00 16 THR A C 12
ATOM 10360 O O . THR A 1 16 ? 0.191 12.374 5.353 1.00 0.00 16 THR A O 12
ATOM 10371 N N . CYS A 1 17 ? 2.084 12.851 4.233 1.00 0.00 17 CYS A N 12
ATOM 10372 C CA . CYS A 1 17 ? 2.962 12.430 5.320 1.00 0.00 17 CYS A CA 12
ATOM 10373 C C . CYS A 1 17 ? 3.877 13.572 5.753 1.00 0.00 17 CYS A C 12
ATOM 10374 O O . CYS A 1 17 ? 4.149 14.491 4.980 1.00 0.00 17 CYS A O 12
ATOM 10381 N N . SER A 1 18 ? 4.348 13.508 6.995 1.00 0.00 18 SER A N 12
ATOM 10382 C CA . SER A 1 18 ? 5.231 14.536 7.533 1.00 0.00 18 SER A CA 12
ATOM 10383 C C . SER A 1 18 ? 6.582 13.943 7.925 1.00 0.00 18 SER A C 12
ATOM 10384 O O . SER A 1 18 ? 6.717 13.328 8.983 1.00 0.00 18 SER A O 12
ATOM 10392 N N . GLY A 1 19 ? 7.578 14.131 7.064 1.00 0.00 19 GLY A N 12
ATOM 10393 C CA . GLY A 1 19 ? 8.904 13.609 7.338 1.00 0.00 19 GLY A CA 12
ATOM 10394 C C . GLY A 1 19 ? 9.173 12.303 6.616 1.00 0.00 19 GLY A C 12
ATOM 10395 O O . GLY A 1 19 ? 9.883 11.437 7.129 1.00 0.00 19 GLY A O 12
ATOM 10399 N N . GLU A 1 20 ? 8.606 12.161 5.423 1.00 0.00 20 GLU A N 12
ATOM 10400 C CA . GLU A 1 20 ? 8.787 10.953 4.627 1.00 0.00 20 GLU A CA 12
ATOM 10401 C C . GLU A 1 20 ? 9.483 11.271 3.307 1.00 0.00 20 GLU A C 12
ATOM 10402 O O . GLU A 1 20 ? 9.904 12.404 3.075 1.00 0.00 20 GLU A O 12
ATOM 10414 N N . THR A 1 21 ? 9.601 10.265 2.447 1.00 0.00 21 THR A N 12
ATOM 10415 C CA . THR A 1 21 ? 10.247 10.441 1.151 1.00 0.00 21 THR A CA 12
ATOM 10416 C C . THR A 1 21 ? 9.613 9.542 0.097 1.00 0.00 21 THR A C 12
ATOM 10417 O O . THR A 1 21 ? 9.307 9.983 -1.010 1.00 0.00 21 THR A O 12
ATOM 10428 N N . ASN A 1 22 ? 9.423 8.277 0.450 1.00 0.00 22 ASN A N 12
ATOM 10429 C CA . ASN A 1 22 ? 8.829 7.308 -0.464 1.00 0.00 22 ASN A CA 12
ATOM 10430 C C . ASN A 1 22 ? 7.703 6.534 0.216 1.00 0.00 22 ASN A C 12
ATOM 10431 O O . ASN A 1 22 ? 7.683 6.388 1.438 1.00 0.00 22 ASN A O 12
ATOM 10442 N N . CYS A 1 23 ? 6.769 6.036 -0.589 1.00 0.00 23 CYS A N 12
ATOM 10443 C CA . CYS A 1 23 ? 5.641 5.273 -0.079 1.00 0.00 23 CYS A CA 12
ATOM 10444 C C . CYS A 1 23 ? 5.758 3.812 -0.497 1.00 0.00 23 CYS A C 12
ATOM 10445 O O . CYS A 1 23 ? 6.786 3.395 -1.030 1.00 0.00 23 CYS A O 12
ATOM 10452 N N . TYR A 1 24 ? 4.707 3.037 -0.258 1.00 0.00 24 TYR A N 12
ATOM 10453 C CA . TYR A 1 24 ? 4.719 1.627 -0.623 1.00 0.00 24 TYR A CA 12
ATOM 10454 C C . TYR A 1 24 ? 3.316 1.103 -0.887 1.00 0.00 24 TYR A C 12
ATOM 10455 O O . TYR A 1 24 ? 2.321 1.795 -0.670 1.00 0.00 24 TYR A O 12
ATOM 10473 N N . LYS A 1 25 ? 3.261 -0.137 -1.349 1.00 0.00 25 LYS A N 12
ATOM 10474 C CA . LYS A 1 25 ? 2.001 -0.804 -1.643 1.00 0.00 25 LYS A CA 12
ATOM 10475 C C . LYS A 1 25 ? 2.157 -2.303 -1.430 1.00 0.00 25 LYS A C 12
ATOM 10476 O O . LYS A 1 25 ? 3.006 -2.942 -2.049 1.00 0.00 25 LYS A O 12
ATOM 10495 N N . LYS A 1 26 ? 1.351 -2.854 -0.534 1.00 0.00 26 LYS A N 12
ATOM 10496 C CA . LYS A 1 26 ? 1.420 -4.275 -0.222 1.00 0.00 26 LYS A CA 12
ATOM 10497 C C . LYS A 1 26 ? 0.105 -4.978 -0.525 1.00 0.00 26 LYS A C 12
ATOM 10498 O O . LYS A 1 26 ? -0.961 -4.373 -0.465 1.00 0.00 26 LYS A O 12
ATOM 10517 N N . TRP A 1 27 ? 0.192 -6.266 -0.834 1.00 0.00 27 TRP A N 12
ATOM 10518 C CA . TRP A 1 27 ? -0.994 -7.060 -1.121 1.00 0.00 27 TRP A CA 12
ATOM 10519 C C . TRP A 1 27 ? -0.724 -8.541 -0.929 1.00 0.00 27 TRP A C 12
ATOM 10520 O O . TRP A 1 27 ? 0.426 -8.976 -0.864 1.00 0.00 27 TRP A O 12
ATOM 10541 N N . TRP A 1 28 ? -1.799 -9.308 -0.829 1.00 0.00 28 TRP A N 12
ATOM 10542 C CA . TRP A 1 28 ? -1.691 -10.748 -0.635 1.00 0.00 28 TRP A CA 12
ATOM 10543 C C . TRP A 1 28 ? -2.986 -11.454 -1.029 1.00 0.00 28 TRP A C 12
ATOM 10544 O O . TRP A 1 28 ? -3.935 -10.824 -1.501 1.00 0.00 28 TRP A O 12
ATOM 10565 N N . SER A 1 29 ? -3.020 -12.765 -0.811 1.00 0.00 29 SER A N 12
ATOM 10566 C CA . SER A 1 29 ? -4.195 -13.572 -1.117 1.00 0.00 29 SER A CA 12
ATOM 10567 C C . SER A 1 29 ? -4.599 -14.392 0.105 1.00 0.00 29 SER A C 12
ATOM 10568 O O . SER A 1 29 ? -3.755 -15.021 0.742 1.00 0.00 29 SER A O 12
ATOM 10576 N N . ASP A 1 30 ? -5.886 -14.374 0.438 1.00 0.00 30 ASP A N 12
ATOM 10577 C CA . ASP A 1 30 ? -6.376 -15.114 1.600 1.00 0.00 30 ASP A CA 12
ATOM 10578 C C . ASP A 1 30 ? -7.338 -16.224 1.191 1.00 0.00 30 ASP A C 12
ATOM 10579 O O . ASP A 1 30 ? -7.327 -17.314 1.762 1.00 0.00 30 ASP A O 12
ATOM 10588 N N . HIS A 1 31 ? -8.169 -15.933 0.202 1.00 0.00 31 HIS A N 12
ATOM 10589 C CA . HIS A 1 31 ? -9.147 -16.891 -0.295 1.00 0.00 31 HIS A CA 12
ATOM 10590 C C . HIS A 1 31 ? -9.957 -16.258 -1.414 1.00 0.00 31 HIS A C 12
ATOM 10591 O O . HIS A 1 31 ? -10.826 -15.422 -1.164 1.00 0.00 31 HIS A O 12
ATOM 10606 N N . ARG A 1 32 ? -9.663 -16.655 -2.649 1.00 0.00 32 ARG A N 12
ATOM 10607 C CA . ARG A 1 32 ? -10.341 -16.133 -3.810 1.00 0.00 32 ARG A CA 12
ATOM 10608 C C . ARG A 1 32 ? -10.554 -14.626 -3.687 1.00 0.00 32 ARG A C 12
ATOM 10609 O O . ARG A 1 32 ? -11.543 -14.078 -4.173 1.00 0.00 32 ARG A O 12
ATOM 10630 N N . GLY A 1 33 ? -9.603 -13.968 -3.025 1.00 0.00 33 GLY A N 12
ATOM 10631 C CA . GLY A 1 33 ? -9.672 -12.535 -2.828 1.00 0.00 33 GLY A CA 12
ATOM 10632 C C . GLY A 1 33 ? -8.332 -11.962 -2.408 1.00 0.00 33 GLY A C 12
ATOM 10633 O O . GLY A 1 33 ? -7.665 -12.506 -1.523 1.00 0.00 33 GLY A O 12
ATOM 10637 N N . THR A 1 34 ? -7.930 -10.870 -3.050 1.00 0.00 34 THR A N 12
ATOM 10638 C CA . THR A 1 34 ? -6.656 -10.231 -2.745 1.00 0.00 34 THR A CA 12
ATOM 10639 C C . THR A 1 34 ? -6.862 -8.890 -2.048 1.00 0.00 34 THR A C 12
ATOM 10640 O O . THR A 1 34 ? -7.707 -8.091 -2.450 1.00 0.00 34 THR A O 12
ATOM 10651 N N . ILE A 1 35 ? -6.075 -8.651 -1.004 1.00 0.00 35 ILE A N 12
ATOM 10652 C CA . ILE A 1 35 ? -6.157 -7.405 -0.250 1.00 0.00 35 ILE A CA 12
ATOM 10653 C C . ILE A 1 35 ? -4.929 -6.543 -0.513 1.00 0.00 35 ILE A C 12
ATOM 10654 O O . ILE A 1 35 ? -3.856 -7.062 -0.814 1.00 0.00 35 ILE A O 12
ATOM 10670 N N . ILE A 1 36 ? -5.089 -5.226 -0.408 1.00 0.00 36 ILE A N 12
ATOM 10671 C CA . ILE A 1 36 ? -3.978 -4.310 -0.648 1.00 0.00 36 ILE A CA 12
ATOM 10672 C C . ILE A 1 36 ? -3.980 -3.147 0.346 1.00 0.00 36 ILE A C 12
ATOM 10673 O O . ILE A 1 36 ? -5.002 -2.489 0.540 1.00 0.00 36 ILE A O 12
ATOM 10689 N N . GLU A 1 37 ? -2.827 -2.887 0.964 1.00 0.00 37 GLU A N 12
ATOM 10690 C CA . GLU A 1 37 ? -2.703 -1.792 1.919 1.00 0.00 37 GLU A CA 12
ATOM 10691 C C . GLU A 1 37 ? -1.606 -0.826 1.484 1.00 0.00 37 GLU A C 12
ATOM 10692 O O . GLU A 1 37 ? -0.779 -1.155 0.634 1.00 0.00 37 GLU A O 12
ATOM 10704 N N . ARG A 1 38 ? -1.605 0.370 2.064 1.00 0.00 38 ARG A N 12
ATOM 10705 C CA . ARG A 1 38 ? -0.608 1.381 1.726 1.00 0.00 38 ARG A CA 12
ATOM 10706 C C . ARG A 1 38 ? -0.227 2.208 2.949 1.00 0.00 38 ARG A C 12
ATOM 10707 O O . ARG A 1 38 ? -0.896 2.154 3.981 1.00 0.00 38 ARG A O 12
ATOM 10728 N N . GLY A 1 39 ? 0.853 2.974 2.825 1.00 0.00 39 GLY A N 12
ATOM 10729 C CA . GLY A 1 39 ? 1.307 3.803 3.927 1.00 0.00 39 GLY A CA 12
ATOM 10730 C C . GLY A 1 39 ? 2.351 4.816 3.498 1.00 0.00 39 GLY A C 12
ATOM 10731 O O . GLY A 1 39 ? 2.191 5.491 2.481 1.00 0.00 39 GLY A O 12
ATOM 10735 N N . CYS A 1 40 ? 3.425 4.921 4.275 1.00 0.00 40 CYS A N 12
ATOM 10736 C CA . CYS A 1 40 ? 4.502 5.858 3.971 1.00 0.00 40 CYS A CA 12
ATOM 10737 C C . CYS A 1 40 ? 5.843 5.323 4.468 1.00 0.00 40 CYS A C 12
ATOM 10738 O O . CYS A 1 40 ? 6.213 5.527 5.625 1.00 0.00 40 CYS A O 12
ATOM 10745 N N . GLY A 1 41 ? 6.564 4.639 3.586 1.00 0.00 41 GLY A N 12
ATOM 10746 C CA . GLY A 1 41 ? 7.854 4.085 3.952 1.00 0.00 41 GLY A CA 12
ATOM 10747 C C . GLY A 1 41 ? 8.324 3.023 2.975 1.00 0.00 41 GLY A C 12
ATOM 10748 O O . GLY A 1 41 ? 7.947 3.038 1.803 1.00 0.00 41 GLY A O 12
ATOM 10752 N N . CYS A 1 42 ? 9.150 2.099 3.458 1.00 0.00 42 CYS A N 12
ATOM 10753 C CA . CYS A 1 42 ? 9.668 1.027 2.616 1.00 0.00 42 CYS A CA 12
ATOM 10754 C C . CYS A 1 42 ? 10.169 -0.142 3.463 1.00 0.00 42 CYS A C 12
ATOM 10755 O O . CYS A 1 42 ? 11.341 -0.516 3.390 1.00 0.00 42 CYS A O 12
ATOM 10762 N N . PRO A 1 43 ? 9.284 -0.737 4.281 1.00 0.00 43 PRO A N 12
ATOM 10763 C CA . PRO A 1 43 ? 9.641 -1.866 5.141 1.00 0.00 43 PRO A CA 12
ATOM 10764 C C . PRO A 1 43 ? 9.668 -3.189 4.381 1.00 0.00 43 PRO A C 12
ATOM 10765 O O . PRO A 1 43 ? 9.198 -3.273 3.247 1.00 0.00 43 PRO A O 12
ATOM 10776 N N . LYS A 1 44 ? 10.219 -4.219 5.013 1.00 0.00 44 LYS A N 12
ATOM 10777 C CA . LYS A 1 44 ? 10.306 -5.538 4.395 1.00 0.00 44 LYS A CA 12
ATOM 10778 C C . LYS A 1 44 ? 9.105 -6.396 4.782 1.00 0.00 44 LYS A C 12
ATOM 10779 O O . LYS A 1 44 ? 8.192 -5.931 5.463 1.00 0.00 44 LYS A O 12
ATOM 10798 N N . VAL A 1 45 ? 9.113 -7.650 4.344 1.00 0.00 45 VAL A N 12
ATOM 10799 C CA . VAL A 1 45 ? 8.023 -8.570 4.647 1.00 0.00 45 VAL A CA 12
ATOM 10800 C C . VAL A 1 45 ? 8.474 -10.022 4.534 1.00 0.00 45 VAL A C 12
ATOM 10801 O O . VAL A 1 45 ? 9.560 -10.309 4.028 1.00 0.00 45 VAL A O 12
ATOM 10814 N N . LYS A 1 46 ? 7.633 -10.932 5.012 1.00 0.00 46 LYS A N 12
ATOM 10815 C CA . LYS A 1 46 ? 7.932 -12.350 4.973 1.00 0.00 46 LYS A CA 12
ATOM 10816 C C . LYS A 1 46 ? 7.655 -12.924 3.584 1.00 0.00 46 LYS A C 12
ATOM 10817 O O . LYS A 1 46 ? 7.094 -12.242 2.726 1.00 0.00 46 LYS A O 12
ATOM 10836 N N . PRO A 1 47 ? 8.039 -14.191 3.338 1.00 0.00 47 PRO A N 12
ATOM 10837 C CA . PRO A 1 47 ? 7.819 -14.833 2.053 1.00 0.00 47 PRO A CA 12
ATOM 10838 C C . PRO A 1 47 ? 6.378 -15.305 1.888 1.00 0.00 47 PRO A C 12
ATOM 10839 O O . PRO A 1 47 ? 6.094 -16.502 1.923 1.00 0.00 47 PRO A O 12
ATOM 10850 N N . GLY A 1 48 ? 5.473 -14.349 1.709 1.00 0.00 48 GLY A N 12
ATOM 10851 C CA . GLY A 1 48 ? 4.069 -14.669 1.539 1.00 0.00 48 GLY A CA 12
ATOM 10852 C C . GLY A 1 48 ? 3.257 -13.464 1.111 1.00 0.00 48 GLY A C 12
ATOM 10853 O O . GLY A 1 48 ? 2.367 -13.570 0.267 1.00 0.00 48 GLY A O 12
ATOM 10857 N N . VAL A 1 49 ? 3.571 -12.315 1.696 1.00 0.00 49 VAL A N 12
ATOM 10858 C CA . VAL A 1 49 ? 2.875 -11.074 1.377 1.00 0.00 49 VAL A CA 12
ATOM 10859 C C . VAL A 1 49 ? 3.723 -10.200 0.458 1.00 0.00 49 VAL A C 12
ATOM 10860 O O . VAL A 1 49 ? 4.890 -9.932 0.746 1.00 0.00 49 VAL A O 12
ATOM 10873 N N . ASN A 1 50 ? 3.134 -9.763 -0.650 1.00 0.00 50 ASN A N 12
ATOM 10874 C CA . ASN A 1 50 ? 3.846 -8.924 -1.610 1.00 0.00 50 ASN A CA 12
ATOM 10875 C C . ASN A 1 50 ? 3.845 -7.464 -1.169 1.00 0.00 50 ASN A C 12
ATOM 10876 O O . ASN A 1 50 ? 2.921 -7.005 -0.499 1.00 0.00 50 ASN A O 12
ATOM 10887 N N . LEU A 1 51 ? 4.892 -6.743 -1.550 1.00 0.00 51 LEU A N 12
ATOM 10888 C CA . LEU A 1 51 ? 5.026 -5.337 -1.202 1.00 0.00 51 LEU A CA 12
ATOM 10889 C C . LEU A 1 51 ? 6.018 -4.649 -2.138 1.00 0.00 51 LEU A C 12
ATOM 10890 O O . LEU A 1 51 ? 6.987 -5.263 -2.584 1.00 0.00 51 LEU A O 12
ATOM 10906 N N . ASN A 1 52 ? 5.776 -3.375 -2.432 1.00 0.00 52 ASN A N 12
ATOM 10907 C CA . ASN A 1 52 ? 6.667 -2.626 -3.318 1.00 0.00 52 ASN A CA 12
ATOM 10908 C C . ASN A 1 52 ? 6.665 -1.129 -2.997 1.00 0.00 52 ASN A C 12
ATOM 10909 O O . ASN A 1 52 ? 5.611 -0.499 -2.924 1.00 0.00 52 ASN A O 12
ATOM 10920 N N . CYS A 1 53 ? 7.861 -0.572 -2.813 1.00 0.00 53 CYS A N 12
ATOM 10921 C CA . CYS A 1 53 ? 8.019 0.841 -2.509 1.00 0.00 53 CYS A CA 12
ATOM 10922 C C . CYS A 1 53 ? 8.082 1.665 -3.791 1.00 0.00 53 CYS A C 12
ATOM 10923 O O . CYS A 1 53 ? 8.427 1.151 -4.855 1.00 0.00 53 CYS A O 12
ATOM 10930 N N . CYS A 1 54 ? 7.751 2.946 -3.680 1.00 0.00 54 CYS A N 12
ATOM 10931 C CA . CYS A 1 54 ? 7.771 3.845 -4.829 1.00 0.00 54 CYS A CA 12
ATOM 10932 C C . CYS A 1 54 ? 7.832 5.286 -4.386 1.00 0.00 54 CYS A C 12
ATOM 10933 O O . CYS A 1 54 ? 7.403 5.643 -3.291 1.00 0.00 54 CYS A O 12
ATOM 10940 N N . ARG A 1 55 ? 8.413 6.101 -5.245 1.00 0.00 55 ARG A N 12
ATOM 10941 C CA . ARG A 1 55 ? 8.598 7.501 -4.964 1.00 0.00 55 ARG A CA 12
ATOM 10942 C C . ARG A 1 55 ? 7.796 8.383 -5.921 1.00 0.00 55 ARG A C 12
ATOM 10943 O O . ARG A 1 55 ? 8.317 9.355 -6.469 1.00 0.00 55 ARG A O 12
ATOM 10964 N N . THR A 1 56 ? 6.523 8.050 -6.111 1.00 0.00 56 THR A N 12
ATOM 10965 C CA . THR A 1 56 ? 5.658 8.825 -6.993 1.00 0.00 56 THR A CA 12
ATOM 10966 C C . THR A 1 56 ? 4.298 9.062 -6.345 1.00 0.00 56 THR A C 12
ATOM 10967 O O . THR A 1 56 ? 3.909 8.355 -5.416 1.00 0.00 56 THR A O 12
ATOM 10978 N N . ASP A 1 57 ? 3.582 10.066 -6.840 1.00 0.00 57 ASP A N 12
ATOM 10979 C CA . ASP A 1 57 ? 2.267 10.400 -6.307 1.00 0.00 57 ASP A CA 12
ATOM 10980 C C . ASP A 1 57 ? 1.246 9.331 -6.681 1.00 0.00 57 ASP A C 12
ATOM 10981 O O . ASP A 1 57 ? 1.136 8.946 -7.845 1.00 0.00 57 ASP A O 12
ATOM 10990 N N . ARG A 1 58 ? 0.506 8.848 -5.687 1.00 0.00 58 ARG A N 12
ATOM 10991 C CA . ARG A 1 58 ? -0.498 7.816 -5.917 1.00 0.00 58 ARG A CA 12
ATOM 10992 C C . ARG A 1 58 ? 0.145 6.569 -6.516 1.00 0.00 58 ARG A C 12
ATOM 10993 O O . ARG A 1 58 ? -0.480 5.843 -7.289 1.00 0.00 58 ARG A O 12
ATOM 11014 N N . CYS A 1 59 ? 1.403 6.336 -6.156 1.00 0.00 59 CYS A N 12
ATOM 11015 C CA . CYS A 1 59 ? 2.147 5.190 -6.656 1.00 0.00 59 CYS A CA 12
ATOM 11016 C C . CYS A 1 59 ? 1.575 3.876 -6.126 1.00 0.00 59 CYS A C 12
ATOM 11017 O O . CYS A 1 59 ? 1.671 2.838 -6.780 1.00 0.00 59 CYS A O 12
ATOM 11024 N N . ASN A 1 60 ? 0.984 3.927 -4.936 1.00 0.00 60 ASN A N 12
ATOM 11025 C CA . ASN A 1 60 ? 0.402 2.739 -4.320 1.00 0.00 60 ASN A CA 12
ATOM 11026 C C . ASN A 1 60 ? -1.111 2.713 -4.512 1.00 0.00 60 ASN A C 12
ATOM 11027 O O . ASN A 1 60 ? -1.870 2.611 -3.547 1.00 0.00 60 ASN A O 12
ATOM 11038 N N . ASN A 1 61 ? -1.543 2.807 -5.765 1.00 0.00 61 ASN A N 12
ATOM 11039 C CA . ASN A 1 61 ? -2.963 2.796 -6.089 1.00 0.00 61 ASN A CA 12
ATOM 11040 C C . ASN A 1 61 ? -3.304 1.586 -6.959 1.00 0.00 61 ASN A C 12
ATOM 11041 O O . ASN A 1 61 ? -4.226 0.831 -6.585 1.00 0.00 61 ASN A O 12
ATOM 11053 N N . LEU A 1 1 ? 4.640 15.133 -1.215 1.00 0.00 1 LEU A N 13
ATOM 11054 C CA . LEU A 1 1 ? 4.039 13.980 -1.937 1.00 0.00 1 LEU A CA 13
ATOM 11055 C C . LEU A 1 1 ? 2.737 13.538 -1.280 1.00 0.00 1 LEU A C 13
ATOM 11056 O O . LEU A 1 1 ? 2.602 13.575 -0.056 1.00 0.00 1 LEU A O 13
ATOM 11074 N N . GLU A 1 2 ? 1.779 13.119 -2.100 1.00 0.00 2 GLU A N 13
ATOM 11075 C CA . GLU A 1 2 ? 0.485 12.670 -1.599 1.00 0.00 2 GLU A CA 13
ATOM 11076 C C . GLU A 1 2 ? 0.140 11.287 -2.142 1.00 0.00 2 GLU A C 13
ATOM 11077 O O . GLU A 1 2 ? -0.417 11.159 -3.233 1.00 0.00 2 GLU A O 13
ATOM 11089 N N . CYS A 1 3 ? 0.478 10.255 -1.377 1.00 0.00 3 CYS A N 13
ATOM 11090 C CA . CYS A 1 3 ? 0.209 8.884 -1.776 1.00 0.00 3 CYS A CA 13
ATOM 11091 C C . CYS A 1 3 ? -1.246 8.514 -1.507 1.00 0.00 3 CYS A C 13
ATOM 11092 O O . CYS A 1 3 ? -2.072 9.376 -1.208 1.00 0.00 3 CYS A O 13
ATOM 11099 N N . HIS A 1 4 ? -1.552 7.224 -1.614 1.00 0.00 4 HIS A N 13
ATOM 11100 C CA . HIS A 1 4 ? -2.905 6.736 -1.382 1.00 0.00 4 HIS A CA 13
ATOM 11101 C C . HIS A 1 4 ? -2.974 5.922 -0.093 1.00 0.00 4 HIS A C 13
ATOM 11102 O O . HIS A 1 4 ? -1.977 5.344 0.342 1.00 0.00 4 HIS A O 13
ATOM 11117 N N . ASN A 1 5 ? -4.156 5.879 0.511 1.00 0.00 5 ASN A N 13
ATOM 11118 C CA . ASN A 1 5 ? -4.355 5.134 1.750 1.00 0.00 5 ASN A CA 13
ATOM 11119 C C . ASN A 1 5 ? -5.693 4.400 1.734 1.00 0.00 5 ASN A C 13
ATOM 11120 O O . ASN A 1 5 ? -6.436 4.420 2.715 1.00 0.00 5 ASN A O 13
ATOM 11131 N N . GLN A 1 6 ? -5.991 3.753 0.612 1.00 0.00 6 GLN A N 13
ATOM 11132 C CA . GLN A 1 6 ? -7.240 3.014 0.466 1.00 0.00 6 GLN A CA 13
ATOM 11133 C C . GLN A 1 6 ? -6.998 1.511 0.561 1.00 0.00 6 GLN A C 13
ATOM 11134 O O . GLN A 1 6 ? -6.542 0.883 -0.395 1.00 0.00 6 GLN A O 13
ATOM 11148 N N . GLN A 1 7 ? -7.307 0.938 1.721 1.00 0.00 7 GLN A N 13
ATOM 11149 C CA . GLN A 1 7 ? -7.125 -0.487 1.941 1.00 0.00 7 GLN A CA 13
ATOM 11150 C C . GLN A 1 7 ? -8.274 -1.281 1.328 1.00 0.00 7 GLN A C 13
ATOM 11151 O O . GLN A 1 7 ? -9.443 -0.953 1.525 1.00 0.00 7 GLN A O 13
ATOM 11165 N N . SER A 1 8 ? -7.932 -2.327 0.581 1.00 0.00 8 SER A N 13
ATOM 11166 C CA . SER A 1 8 ? -8.939 -3.165 -0.062 1.00 0.00 8 SER A CA 13
ATOM 11167 C C . SER A 1 8 ? -9.772 -2.347 -1.046 1.00 0.00 8 SER A C 13
ATOM 11168 O O . SER A 1 8 ? -9.372 -1.257 -1.454 1.00 0.00 8 SER A O 13
ATOM 11176 N N . SER A 1 9 ? -10.932 -2.878 -1.425 1.00 0.00 9 SER A N 13
ATOM 11177 C CA . SER A 1 9 ? -11.816 -2.190 -2.361 1.00 0.00 9 SER A CA 13
ATOM 11178 C C . SER A 1 9 ? -12.860 -1.355 -1.623 1.00 0.00 9 SER A C 13
ATOM 11179 O O . SER A 1 9 ? -13.912 -1.035 -2.175 1.00 0.00 9 SER A O 13
ATOM 11187 N N . GLN A 1 10 ? -12.563 -1.001 -0.376 1.00 0.00 10 GLN A N 13
ATOM 11188 C CA . GLN A 1 10 ? -13.479 -0.202 0.431 1.00 0.00 10 GLN A CA 13
ATOM 11189 C C . GLN A 1 10 ? -13.519 1.241 -0.061 1.00 0.00 10 GLN A C 13
ATOM 11190 O O . GLN A 1 10 ? -12.894 1.583 -1.064 1.00 0.00 10 GLN A O 13
ATOM 11204 N N . ALA A 1 11 ? -14.258 2.084 0.655 1.00 0.00 11 ALA A N 13
ATOM 11205 C CA . ALA A 1 11 ? -14.380 3.491 0.292 1.00 0.00 11 ALA A CA 13
ATOM 11206 C C . ALA A 1 11 ? -13.011 4.168 0.245 1.00 0.00 11 ALA A C 13
ATOM 11207 O O . ALA A 1 11 ? -12.376 4.372 1.281 1.00 0.00 11 ALA A O 13
ATOM 11214 N N . PRO A 1 12 ? -12.531 4.528 -0.961 1.00 0.00 12 PRO A N 13
ATOM 11215 C CA . PRO A 1 12 ? -11.230 5.182 -1.135 1.00 0.00 12 PRO A CA 13
ATOM 11216 C C . PRO A 1 12 ? -10.981 6.289 -0.114 1.00 0.00 12 PRO A C 13
ATOM 11217 O O . PRO A 1 12 ? -11.907 6.755 0.550 1.00 0.00 12 PRO A O 13
ATOM 11228 N N . THR A 1 13 ? -9.725 6.705 0.004 1.00 0.00 13 THR A N 13
ATOM 11229 C CA . THR A 1 13 ? -9.354 7.757 0.944 1.00 0.00 13 THR A CA 13
ATOM 11230 C C . THR A 1 13 ? -8.018 8.383 0.559 1.00 0.00 13 THR A C 13
ATOM 11231 O O . THR A 1 13 ? -7.010 7.689 0.430 1.00 0.00 13 THR A O 13
ATOM 11242 N N . THR A 1 14 ? -8.017 9.699 0.376 1.00 0.00 14 THR A N 13
ATOM 11243 C CA . THR A 1 14 ? -6.804 10.419 0.005 1.00 0.00 14 THR A CA 13
ATOM 11244 C C . THR A 1 14 ? -6.241 11.187 1.195 1.00 0.00 14 THR A C 13
ATOM 11245 O O . THR A 1 14 ? -6.959 11.930 1.865 1.00 0.00 14 THR A O 13
ATOM 11256 N N . LYS A 1 15 ? -4.949 11.005 1.452 1.00 0.00 15 LYS A N 13
ATOM 11257 C CA . LYS A 1 15 ? -4.288 11.682 2.561 1.00 0.00 15 LYS A CA 13
ATOM 11258 C C . LYS A 1 15 ? -2.782 11.766 2.327 1.00 0.00 15 LYS A C 13
ATOM 11259 O O . LYS A 1 15 ? -2.268 11.239 1.342 1.00 0.00 15 LYS A O 13
ATOM 11278 N N . THR A 1 16 ? -2.083 12.434 3.239 1.00 0.00 16 THR A N 13
ATOM 11279 C CA . THR A 1 16 ? -0.637 12.587 3.130 1.00 0.00 16 THR A CA 13
ATOM 11280 C C . THR A 1 16 ? 0.038 12.358 4.479 1.00 0.00 16 THR A C 13
ATOM 11281 O O . THR A 1 16 ? -0.604 12.430 5.527 1.00 0.00 16 THR A O 13
ATOM 11292 N N . CYS A 1 17 ? 1.338 12.080 4.445 1.00 0.00 17 CYS A N 13
ATOM 11293 C CA . CYS A 1 17 ? 2.101 11.840 5.664 1.00 0.00 17 CYS A CA 13
ATOM 11294 C C . CYS A 1 17 ? 2.931 13.064 6.038 1.00 0.00 17 CYS A C 13
ATOM 11295 O O . CYS A 1 17 ? 3.187 13.931 5.202 1.00 0.00 17 CYS A O 13
ATOM 11302 N N . SER A 1 18 ? 3.348 13.126 7.297 1.00 0.00 18 SER A N 13
ATOM 11303 C CA . SER A 1 18 ? 4.151 14.243 7.783 1.00 0.00 18 SER A CA 13
ATOM 11304 C C . SER A 1 18 ? 5.536 13.771 8.214 1.00 0.00 18 SER A C 13
ATOM 11305 O O . SER A 1 18 ? 5.698 13.182 9.282 1.00 0.00 18 SER A O 13
ATOM 11313 N N . GLY A 1 19 ? 6.533 14.033 7.374 1.00 0.00 19 GLY A N 13
ATOM 11314 C CA . GLY A 1 19 ? 7.891 13.628 7.685 1.00 0.00 19 GLY A CA 13
ATOM 11315 C C . GLY A 1 19 ? 8.395 12.539 6.759 1.00 0.00 19 GLY A C 13
ATOM 11316 O O . GLY A 1 19 ? 9.578 12.503 6.418 1.00 0.00 19 GLY A O 13
ATOM 11320 N N . GLU A 1 20 ? 7.498 11.647 6.353 1.00 0.00 20 GLU A N 13
ATOM 11321 C CA . GLU A 1 20 ? 7.856 10.551 5.463 1.00 0.00 20 GLU A CA 13
ATOM 11322 C C . GLU A 1 20 ? 8.169 11.069 4.063 1.00 0.00 20 GLU A C 13
ATOM 11323 O O . GLU A 1 20 ? 7.600 12.067 3.618 1.00 0.00 20 GLU A O 13
ATOM 11335 N N . THR A 1 21 ? 9.080 10.390 3.373 1.00 0.00 21 THR A N 13
ATOM 11336 C CA . THR A 1 21 ? 9.470 10.790 2.025 1.00 0.00 21 THR A CA 13
ATOM 11337 C C . THR A 1 21 ? 9.143 9.702 1.005 1.00 0.00 21 THR A C 13
ATOM 11338 O O . THR A 1 21 ? 8.881 9.995 -0.162 1.00 0.00 21 THR A O 13
ATOM 11349 N N . ASN A 1 22 ? 9.166 8.446 1.444 1.00 0.00 22 ASN A N 13
ATOM 11350 C CA . ASN A 1 22 ? 8.876 7.323 0.556 1.00 0.00 22 ASN A CA 13
ATOM 11351 C C . ASN A 1 22 ? 7.591 6.609 0.964 1.00 0.00 22 ASN A C 13
ATOM 11352 O O . ASN A 1 22 ? 7.248 6.547 2.144 1.00 0.00 22 ASN A O 13
ATOM 11363 N N . CYS A 1 23 ? 6.893 6.058 -0.025 1.00 0.00 23 CYS A N 13
ATOM 11364 C CA . CYS A 1 23 ? 5.658 5.332 0.214 1.00 0.00 23 CYS A CA 13
ATOM 11365 C C . CYS A 1 23 ? 5.794 3.908 -0.306 1.00 0.00 23 CYS A C 13
ATOM 11366 O O . CYS A 1 23 ? 6.854 3.520 -0.796 1.00 0.00 23 CYS A O 13
ATOM 11373 N N . TYR A 1 24 ? 4.726 3.132 -0.206 1.00 0.00 24 TYR A N 13
ATOM 11374 C CA . TYR A 1 24 ? 4.757 1.758 -0.683 1.00 0.00 24 TYR A CA 13
ATOM 11375 C C . TYR A 1 24 ? 3.358 1.203 -0.910 1.00 0.00 24 TYR A C 13
ATOM 11376 O O . TYR A 1 24 ? 2.355 1.871 -0.659 1.00 0.00 24 TYR A O 13
ATOM 11394 N N . LYS A 1 25 ? 3.314 -0.036 -1.376 1.00 0.00 25 LYS A N 13
ATOM 11395 C CA . LYS A 1 25 ? 2.060 -0.728 -1.638 1.00 0.00 25 LYS A CA 13
ATOM 11396 C C . LYS A 1 25 ? 2.271 -2.229 -1.541 1.00 0.00 25 LYS A C 13
ATOM 11397 O O . LYS A 1 25 ? 3.170 -2.778 -2.180 1.00 0.00 25 LYS A O 13
ATOM 11416 N N . LYS A 1 26 ? 1.453 -2.892 -0.739 1.00 0.00 26 LYS A N 13
ATOM 11417 C CA . LYS A 1 26 ? 1.575 -4.331 -0.570 1.00 0.00 26 LYS A CA 13
ATOM 11418 C C . LYS A 1 26 ? 0.297 -5.047 -0.945 1.00 0.00 26 LYS A C 13
ATOM 11419 O O . LYS A 1 26 ? -0.781 -4.462 -0.960 1.00 0.00 26 LYS A O 13
ATOM 11438 N N . TRP A 1 27 ? 0.434 -6.328 -1.231 1.00 0.00 27 TRP A N 13
ATOM 11439 C CA . TRP A 1 27 ? -0.706 -7.152 -1.584 1.00 0.00 27 TRP A CA 13
ATOM 11440 C C . TRP A 1 27 ? -0.395 -8.620 -1.402 1.00 0.00 27 TRP A C 13
ATOM 11441 O O . TRP A 1 27 ? 0.761 -9.040 -1.455 1.00 0.00 27 TRP A O 13
ATOM 11462 N N . TRP A 1 28 ? -1.441 -9.394 -1.188 1.00 0.00 28 TRP A N 13
ATOM 11463 C CA . TRP A 1 28 ? -1.299 -10.827 -0.993 1.00 0.00 28 TRP A CA 13
ATOM 11464 C C . TRP A 1 28 ? -2.549 -11.560 -1.466 1.00 0.00 28 TRP A C 13
ATOM 11465 O O . TRP A 1 28 ? -3.471 -10.947 -2.008 1.00 0.00 28 TRP A O 13
ATOM 11486 N N . SER A 1 29 ? -2.575 -12.872 -1.262 1.00 0.00 29 SER A N 13
ATOM 11487 C CA . SER A 1 29 ? -3.714 -13.684 -1.675 1.00 0.00 29 SER A CA 13
ATOM 11488 C C . SER A 1 29 ? -4.170 -14.612 -0.553 1.00 0.00 29 SER A C 13
ATOM 11489 O O . SER A 1 29 ? -3.408 -15.456 -0.082 1.00 0.00 29 SER A O 13
ATOM 11497 N N . ASP A 1 30 ? -5.424 -14.455 -0.140 1.00 0.00 30 ASP A N 13
ATOM 11498 C CA . ASP A 1 30 ? -5.995 -15.282 0.917 1.00 0.00 30 ASP A CA 13
ATOM 11499 C C . ASP A 1 30 ? -7.515 -15.264 0.855 1.00 0.00 30 ASP A C 13
ATOM 11500 O O . ASP A 1 30 ? -8.110 -14.372 0.252 1.00 0.00 30 ASP A O 13
ATOM 11509 N N . HIS A 1 31 ? -8.133 -16.257 1.485 1.00 0.00 31 HIS A N 13
ATOM 11510 C CA . HIS A 1 31 ? -9.592 -16.374 1.512 1.00 0.00 31 HIS A CA 13
ATOM 11511 C C . HIS A 1 31 ? -10.203 -16.025 0.155 1.00 0.00 31 HIS A C 13
ATOM 11512 O O . HIS A 1 31 ? -10.754 -14.939 -0.024 1.00 0.00 31 HIS A O 13
ATOM 11527 N N . ARG A 1 32 ? -10.109 -16.965 -0.788 1.00 0.00 32 ARG A N 13
ATOM 11528 C CA . ARG A 1 32 ? -10.646 -16.802 -2.133 1.00 0.00 32 ARG A CA 13
ATOM 11529 C C . ARG A 1 32 ? -10.727 -15.333 -2.553 1.00 0.00 32 ARG A C 13
ATOM 11530 O O . ARG A 1 32 ? -11.782 -14.854 -2.971 1.00 0.00 32 ARG A O 13
ATOM 11551 N N . GLY A 1 33 ? -9.607 -14.625 -2.440 1.00 0.00 33 GLY A N 13
ATOM 11552 C CA . GLY A 1 33 ? -9.576 -13.223 -2.811 1.00 0.00 33 GLY A CA 13
ATOM 11553 C C . GLY A 1 33 ? -8.196 -12.610 -2.666 1.00 0.00 33 GLY A C 13
ATOM 11554 O O . GLY A 1 33 ? -7.261 -13.269 -2.211 1.00 0.00 33 GLY A O 13
ATOM 11558 N N . THR A 1 34 ? -8.070 -11.344 -3.055 1.00 0.00 34 THR A N 13
ATOM 11559 C CA . THR A 1 34 ? -6.796 -10.637 -2.968 1.00 0.00 34 THR A CA 13
ATOM 11560 C C . THR A 1 34 ? -6.955 -9.333 -2.193 1.00 0.00 34 THR A C 13
ATOM 11561 O O . THR A 1 34 ? -8.044 -8.762 -2.138 1.00 0.00 34 THR A O 13
ATOM 11572 N N . ILE A 1 35 ? -5.864 -8.865 -1.594 1.00 0.00 35 ILE A N 13
ATOM 11573 C CA . ILE A 1 35 ? -5.893 -7.626 -0.823 1.00 0.00 35 ILE A CA 13
ATOM 11574 C C . ILE A 1 35 ? -4.685 -6.748 -1.137 1.00 0.00 35 ILE A C 13
ATOM 11575 O O . ILE A 1 35 ? -3.600 -7.251 -1.421 1.00 0.00 35 ILE A O 13
ATOM 11591 N N . ILE A 1 36 ? -4.887 -5.434 -1.084 1.00 0.00 36 ILE A N 13
ATOM 11592 C CA . ILE A 1 36 ? -3.820 -4.478 -1.364 1.00 0.00 36 ILE A CA 13
ATOM 11593 C C . ILE A 1 36 ? -3.900 -3.278 -0.416 1.00 0.00 36 ILE A C 13
ATOM 11594 O O . ILE A 1 36 ? -4.961 -2.670 -0.272 1.00 0.00 36 ILE A O 13
ATOM 11610 N N . GLU A 1 37 ? -2.787 -2.936 0.236 1.00 0.00 37 GLU A N 13
ATOM 11611 C CA . GLU A 1 37 ? -2.773 -1.807 1.162 1.00 0.00 37 GLU A CA 13
ATOM 11612 C C . GLU A 1 37 ? -1.645 -0.832 0.837 1.00 0.00 37 GLU A C 13
ATOM 11613 O O . GLU A 1 37 ? -0.720 -1.159 0.091 1.00 0.00 37 GLU A O 13
ATOM 11625 N N . ARG A 1 38 ? -1.735 0.370 1.401 1.00 0.00 38 ARG A N 13
ATOM 11626 C CA . ARG A 1 38 ? -0.731 1.404 1.174 1.00 0.00 38 ARG A CA 13
ATOM 11627 C C . ARG A 1 38 ? 0.012 1.729 2.467 1.00 0.00 38 ARG A C 13
ATOM 11628 O O . ARG A 1 38 ? -0.127 1.025 3.468 1.00 0.00 38 ARG A O 13
ATOM 11649 N N . GLY A 1 39 ? 0.800 2.800 2.441 1.00 0.00 39 GLY A N 13
ATOM 11650 C CA . GLY A 1 39 ? 1.547 3.200 3.619 1.00 0.00 39 GLY A CA 13
ATOM 11651 C C . GLY A 1 39 ? 2.608 4.237 3.307 1.00 0.00 39 GLY A C 13
ATOM 11652 O O . GLY A 1 39 ? 2.681 4.744 2.188 1.00 0.00 39 GLY A O 13
ATOM 11656 N N . CYS A 1 40 ? 3.430 4.557 4.302 1.00 0.00 40 CYS A N 13
ATOM 11657 C CA . CYS A 1 40 ? 4.491 5.542 4.131 1.00 0.00 40 CYS A CA 13
ATOM 11658 C C . CYS A 1 40 ? 5.827 5.001 4.633 1.00 0.00 40 CYS A C 13
ATOM 11659 O O . CYS A 1 40 ? 6.143 5.104 5.818 1.00 0.00 40 CYS A O 13
ATOM 11666 N N . GLY A 1 41 ? 6.605 4.424 3.723 1.00 0.00 41 GLY A N 13
ATOM 11667 C CA . GLY A 1 41 ? 7.897 3.874 4.090 1.00 0.00 41 GLY A CA 13
ATOM 11668 C C . GLY A 1 41 ? 8.395 2.854 3.084 1.00 0.00 41 GLY A C 13
ATOM 11669 O O . GLY A 1 41 ? 8.070 2.931 1.900 1.00 0.00 41 GLY A O 13
ATOM 11673 N N . CYS A 1 42 ? 9.185 1.896 3.555 1.00 0.00 42 CYS A N 13
ATOM 11674 C CA . CYS A 1 42 ? 9.724 0.857 2.687 1.00 0.00 42 CYS A CA 13
ATOM 11675 C C . CYS A 1 42 ? 10.173 -0.358 3.499 1.00 0.00 42 CYS A C 13
ATOM 11676 O O . CYS A 1 42 ? 11.348 -0.724 3.489 1.00 0.00 42 CYS A O 13
ATOM 11683 N N . PRO A 1 43 ? 9.236 -0.999 4.219 1.00 0.00 43 PRO A N 13
ATOM 11684 C CA . PRO A 1 43 ? 9.535 -2.173 5.042 1.00 0.00 43 PRO A CA 13
ATOM 11685 C C . PRO A 1 43 ? 9.624 -3.456 4.220 1.00 0.00 43 PRO A C 13
ATOM 11686 O O . PRO A 1 43 ? 9.669 -3.415 2.990 1.00 0.00 43 PRO A O 13
ATOM 11697 N N . LYS A 1 44 ? 9.650 -4.593 4.908 1.00 0.00 44 LYS A N 13
ATOM 11698 C CA . LYS A 1 44 ? 9.733 -5.891 4.243 1.00 0.00 44 LYS A CA 13
ATOM 11699 C C . LYS A 1 44 ? 8.387 -6.610 4.286 1.00 0.00 44 LYS A C 13
ATOM 11700 O O . LYS A 1 44 ? 7.380 -6.038 4.702 1.00 0.00 44 LYS A O 13
ATOM 11719 N N . VAL A 1 45 ? 8.377 -7.867 3.852 1.00 0.00 45 VAL A N 13
ATOM 11720 C CA . VAL A 1 45 ? 7.152 -8.661 3.842 1.00 0.00 45 VAL A CA 13
ATOM 11721 C C . VAL A 1 45 ? 7.442 -10.134 4.112 1.00 0.00 45 VAL A C 13
ATOM 11722 O O . VAL A 1 45 ? 8.574 -10.593 3.963 1.00 0.00 45 VAL A O 13
ATOM 11735 N N . LYS A 1 46 ? 6.409 -10.866 4.517 1.00 0.00 46 LYS A N 13
ATOM 11736 C CA . LYS A 1 46 ? 6.540 -12.280 4.817 1.00 0.00 46 LYS A CA 13
ATOM 11737 C C . LYS A 1 46 ? 6.536 -13.115 3.538 1.00 0.00 46 LYS A C 13
ATOM 11738 O O . LYS A 1 46 ? 6.142 -12.635 2.476 1.00 0.00 46 LYS A O 13
ATOM 11757 N N . PRO A 1 47 ? 6.974 -14.385 3.622 1.00 0.00 47 PRO A N 13
ATOM 11758 C CA . PRO A 1 47 ? 7.012 -15.269 2.466 1.00 0.00 47 PRO A CA 13
ATOM 11759 C C . PRO A 1 47 ? 5.617 -15.560 1.921 1.00 0.00 47 PRO A C 13
ATOM 11760 O O . PRO A 1 47 ? 4.982 -16.544 2.300 1.00 0.00 47 PRO A O 13
ATOM 11771 N N . GLY A 1 48 ? 5.148 -14.694 1.029 1.00 0.00 48 GLY A N 13
ATOM 11772 C CA . GLY A 1 48 ? 3.833 -14.865 0.440 1.00 0.00 48 GLY A CA 13
ATOM 11773 C C . GLY A 1 48 ? 3.244 -13.552 -0.026 1.00 0.00 48 GLY A C 13
ATOM 11774 O O . GLY A 1 48 ? 2.879 -13.399 -1.192 1.00 0.00 48 GLY A O 13
ATOM 11778 N N . VAL A 1 49 ? 3.158 -12.602 0.894 1.00 0.00 49 VAL A N 13
ATOM 11779 C CA . VAL A 1 49 ? 2.621 -11.286 0.595 1.00 0.00 49 VAL A CA 13
ATOM 11780 C C . VAL A 1 49 ? 3.667 -10.417 -0.100 1.00 0.00 49 VAL A C 13
ATOM 11781 O O . VAL A 1 49 ? 4.811 -10.331 0.346 1.00 0.00 49 VAL A O 13
ATOM 11794 N N . ASN A 1 50 ? 3.270 -9.785 -1.201 1.00 0.00 50 ASN A N 13
ATOM 11795 C CA . ASN A 1 50 ? 4.176 -8.934 -1.965 1.00 0.00 50 ASN A CA 13
ATOM 11796 C C . ASN A 1 50 ? 4.133 -7.490 -1.475 1.00 0.00 50 ASN A C 13
ATOM 11797 O O . ASN A 1 50 ? 3.179 -7.071 -0.820 1.00 0.00 50 ASN A O 13
ATOM 11808 N N . LEU A 1 51 ? 5.178 -6.737 -1.801 1.00 0.00 51 LEU A N 13
ATOM 11809 C CA . LEU A 1 51 ? 5.279 -5.339 -1.406 1.00 0.00 51 LEU A CA 13
ATOM 11810 C C . LEU A 1 51 ? 6.281 -4.607 -2.296 1.00 0.00 51 LEU A C 13
ATOM 11811 O O . LEU A 1 51 ? 7.260 -5.197 -2.754 1.00 0.00 51 LEU A O 13
ATOM 11827 N N . ASN A 1 52 ? 6.038 -3.322 -2.538 1.00 0.00 52 ASN A N 13
ATOM 11828 C CA . ASN A 1 52 ? 6.933 -2.528 -3.376 1.00 0.00 52 ASN A CA 13
ATOM 11829 C C . ASN A 1 52 ? 6.909 -1.052 -2.980 1.00 0.00 52 ASN A C 13
ATOM 11830 O O . ASN A 1 52 ? 5.848 -0.428 -2.926 1.00 0.00 52 ASN A O 13
ATOM 11841 N N . CYS A 1 53 ? 8.089 -0.500 -2.709 1.00 0.00 53 CYS A N 13
ATOM 11842 C CA . CYS A 1 53 ? 8.219 0.897 -2.324 1.00 0.00 53 CYS A CA 13
ATOM 11843 C C . CYS A 1 53 ? 8.335 1.790 -3.556 1.00 0.00 53 CYS A C 13
ATOM 11844 O O . CYS A 1 53 ? 8.793 1.352 -4.611 1.00 0.00 53 CYS A O 13
ATOM 11851 N N . CYS A 1 54 ? 7.921 3.045 -3.413 1.00 0.00 54 CYS A N 13
ATOM 11852 C CA . CYS A 1 54 ? 7.985 4.002 -4.511 1.00 0.00 54 CYS A CA 13
ATOM 11853 C C . CYS A 1 54 ? 7.930 5.422 -4.004 1.00 0.00 54 CYS A C 13
ATOM 11854 O O . CYS A 1 54 ? 7.423 5.701 -2.918 1.00 0.00 54 CYS A O 13
ATOM 11861 N N . ARG A 1 55 ? 8.493 6.306 -4.800 1.00 0.00 55 ARG A N 13
ATOM 11862 C CA . ARG A 1 55 ? 8.568 7.704 -4.467 1.00 0.00 55 ARG A CA 13
ATOM 11863 C C . ARG A 1 55 ? 7.875 8.562 -5.523 1.00 0.00 55 ARG A C 13
ATOM 11864 O O . ARG A 1 55 ? 8.301 9.682 -5.803 1.00 0.00 55 ARG A O 13
ATOM 11885 N N . THR A 1 56 ? 6.806 8.030 -6.107 1.00 0.00 56 THR A N 13
ATOM 11886 C CA . THR A 1 56 ? 6.057 8.749 -7.130 1.00 0.00 56 THR A CA 13
ATOM 11887 C C . THR A 1 56 ? 4.634 9.035 -6.664 1.00 0.00 56 THR A C 13
ATOM 11888 O O . THR A 1 56 ? 4.074 8.293 -5.855 1.00 0.00 56 THR A O 13
ATOM 11899 N N . ASP A 1 57 ? 4.053 10.114 -7.178 1.00 0.00 57 ASP A N 13
ATOM 11900 C CA . ASP A 1 57 ? 2.695 10.497 -6.812 1.00 0.00 57 ASP A CA 13
ATOM 11901 C C . ASP A 1 57 ? 1.695 9.438 -7.264 1.00 0.00 57 ASP A C 13
ATOM 11902 O O . ASP A 1 57 ? 1.644 9.080 -8.441 1.00 0.00 57 ASP A O 13
ATOM 11911 N N . ARG A 1 58 ? 0.901 8.939 -6.322 1.00 0.00 58 ARG A N 13
ATOM 11912 C CA . ARG A 1 58 ? -0.097 7.919 -6.624 1.00 0.00 58 ARG A CA 13
ATOM 11913 C C . ARG A 1 58 ? 0.567 6.651 -7.151 1.00 0.00 58 ARG A C 13
ATOM 11914 O O . ARG A 1 58 ? -0.017 5.921 -7.953 1.00 0.00 58 ARG A O 13
ATOM 11935 N N . CYS A 1 59 ? 1.790 6.396 -6.700 1.00 0.00 59 CYS A N 13
ATOM 11936 C CA . CYS A 1 59 ? 2.533 5.220 -7.125 1.00 0.00 59 CYS A CA 13
ATOM 11937 C C . CYS A 1 59 ? 1.880 3.941 -6.605 1.00 0.00 59 CYS A C 13
ATOM 11938 O O . CYS A 1 59 ? 1.983 2.883 -7.228 1.00 0.00 59 CYS A O 13
ATOM 11945 N N . ASN A 1 60 ? 1.214 4.045 -5.460 1.00 0.00 60 ASN A N 13
ATOM 11946 C CA . ASN A 1 60 ? 0.548 2.898 -4.854 1.00 0.00 60 ASN A CA 13
ATOM 11947 C C . ASN A 1 60 ? -0.942 2.888 -5.182 1.00 0.00 60 ASN A C 13
ATOM 11948 O O . ASN A 1 60 ? -1.747 2.328 -4.438 1.00 0.00 60 ASN A O 13
ATOM 11959 N N . ASN A 1 61 ? -1.306 3.510 -6.300 1.00 0.00 61 ASN A N 13
ATOM 11960 C CA . ASN A 1 61 ? -2.698 3.569 -6.721 1.00 0.00 61 ASN A CA 13
ATOM 11961 C C . ASN A 1 61 ? -3.233 2.174 -7.041 1.00 0.00 61 ASN A C 13
ATOM 11962 O O . ASN A 1 61 ? -2.425 1.222 -7.061 1.00 0.00 61 ASN A O 13
ATOM 11974 N N . LEU A 1 1 ? 4.119 13.429 0.471 1.00 0.00 1 LEU A N 14
ATOM 11975 C CA . LEU A 1 1 ? 3.528 12.607 -0.618 1.00 0.00 1 LEU A CA 14
ATOM 11976 C C . LEU A 1 1 ? 2.132 12.120 -0.244 1.00 0.00 1 LEU A C 14
ATOM 11977 O O . LEU A 1 1 ? 1.951 11.433 0.762 1.00 0.00 1 LEU A O 14
ATOM 11995 N N . GLU A 1 2 ? 1.146 12.481 -1.059 1.00 0.00 2 GLU A N 14
ATOM 11996 C CA . GLU A 1 2 ? -0.236 12.082 -0.813 1.00 0.00 2 GLU A CA 14
ATOM 11997 C C . GLU A 1 2 ? -0.533 10.726 -1.444 1.00 0.00 2 GLU A C 14
ATOM 11998 O O . GLU A 1 2 ? -1.005 10.648 -2.578 1.00 0.00 2 GLU A O 14
ATOM 12010 N N . CYS A 1 3 ? -0.251 9.659 -0.702 1.00 0.00 3 CYS A N 14
ATOM 12011 C CA . CYS A 1 3 ? -0.486 8.308 -1.186 1.00 0.0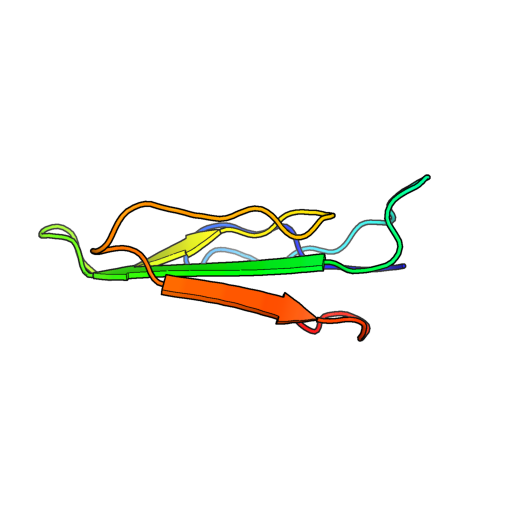0 3 CYS A CA 14
ATOM 12012 C C . CYS A 1 3 ? -1.955 7.926 -1.044 1.00 0.00 3 CYS A C 14
ATOM 12013 O O . CYS A 1 3 ? -2.728 8.622 -0.386 1.00 0.00 3 CYS A O 14
ATOM 12020 N N . HIS A 1 4 ? -2.330 6.809 -1.658 1.00 0.00 4 HIS A N 14
ATOM 12021 C CA . HIS A 1 4 ? -3.705 6.325 -1.594 1.00 0.00 4 HIS A CA 14
ATOM 12022 C C . HIS A 1 4 ? -3.813 5.134 -0.648 1.00 0.00 4 HIS A C 14
ATOM 12023 O O . HIS A 1 4 ? -3.625 3.987 -1.053 1.00 0.00 4 HIS A O 14
ATOM 12038 N N . ASN A 1 5 ? -4.115 5.414 0.617 1.00 0.00 5 ASN A N 14
ATOM 12039 C CA . ASN A 1 5 ? -4.246 4.365 1.621 1.00 0.00 5 ASN A CA 14
ATOM 12040 C C . ASN A 1 5 ? -5.643 3.753 1.589 1.00 0.00 5 ASN A C 14
ATOM 12041 O O . ASN A 1 5 ? -6.350 3.738 2.598 1.00 0.00 5 ASN A O 14
ATOM 12052 N N . GLN A 1 6 ? -6.036 3.247 0.424 1.00 0.00 6 GLN A N 14
ATOM 12053 C CA . GLN A 1 6 ? -7.349 2.634 0.258 1.00 0.00 6 GLN A CA 14
ATOM 12054 C C . GLN A 1 6 ? -7.278 1.124 0.464 1.00 0.00 6 GLN A C 14
ATOM 12055 O O . GLN A 1 6 ? -6.773 0.395 -0.389 1.00 0.00 6 GLN A O 14
ATOM 12069 N N . GLN A 1 7 ? -7.789 0.662 1.600 1.00 0.00 7 GLN A N 14
ATOM 12070 C CA . GLN A 1 7 ? -7.787 -0.757 1.918 1.00 0.00 7 GLN A CA 14
ATOM 12071 C C . GLN A 1 7 ? -8.924 -1.472 1.198 1.00 0.00 7 GLN A C 14
ATOM 12072 O O . GLN A 1 7 ? -9.962 -0.875 0.911 1.00 0.00 7 GLN A O 14
ATOM 12086 N N . SER A 1 8 ? -8.725 -2.752 0.908 1.00 0.00 8 SER A N 14
ATOM 12087 C CA . SER A 1 8 ? -9.736 -3.545 0.220 1.00 0.00 8 SER A CA 14
ATOM 12088 C C . SER A 1 8 ? -10.023 -2.968 -1.164 1.00 0.00 8 SER A C 14
ATOM 12089 O O . SER A 1 8 ? -9.244 -2.171 -1.688 1.00 0.00 8 SER A O 14
ATOM 12097 N N . SER A 1 9 ? -11.142 -3.374 -1.754 1.00 0.00 9 SER A N 14
ATOM 12098 C CA . SER A 1 9 ? -11.526 -2.897 -3.077 1.00 0.00 9 SER A CA 14
ATOM 12099 C C . SER A 1 9 ? -12.246 -1.554 -2.987 1.00 0.00 9 SER A C 14
ATOM 12100 O O . SER A 1 9 ? -11.664 -0.507 -3.269 1.00 0.00 9 SER A O 14
ATOM 12108 N N . GLN A 1 10 ? -13.516 -1.592 -2.597 1.00 0.00 10 GLN A N 14
ATOM 12109 C CA . GLN A 1 10 ? -14.316 -0.379 -2.474 1.00 0.00 10 GLN A CA 14
ATOM 12110 C C . GLN A 1 10 ? -13.905 0.431 -1.248 1.00 0.00 10 GLN A C 14
ATOM 12111 O O . GLN A 1 10 ? -12.955 0.080 -0.547 1.00 0.00 10 GLN A O 14
ATOM 12125 N N . ALA A 1 11 ? -14.630 1.517 -0.995 1.00 0.00 11 ALA A N 14
ATOM 12126 C CA . ALA A 1 11 ? -14.349 2.383 0.145 1.00 0.00 11 ALA A CA 14
ATOM 12127 C C . ALA A 1 11 ? -13.010 3.100 -0.021 1.00 0.00 11 ALA A C 14
ATOM 12128 O O . ALA A 1 11 ? -12.079 2.885 0.754 1.00 0.00 11 ALA A O 14
ATOM 12135 N N . PRO A 1 12 ? -12.899 3.964 -1.043 1.00 0.00 12 PRO A N 14
ATOM 12136 C CA . PRO A 1 12 ? -11.670 4.718 -1.321 1.00 0.00 12 PRO A CA 14
ATOM 12137 C C . PRO A 1 12 ? -11.136 5.444 -0.090 1.00 0.00 12 PRO A C 14
ATOM 12138 O O . PRO A 1 12 ? -11.877 5.703 0.859 1.00 0.00 12 PRO A O 14
ATOM 12149 N N . THR A 1 13 ? -9.849 5.771 -0.114 1.00 0.00 13 THR A N 14
ATOM 12150 C CA . THR A 1 13 ? -9.217 6.470 1.000 1.00 0.00 13 THR A CA 14
ATOM 12151 C C . THR A 1 13 ? -7.924 7.147 0.554 1.00 0.00 13 THR A C 14
ATOM 12152 O O . THR A 1 13 ? -7.224 6.649 -0.328 1.00 0.00 13 THR A O 14
ATOM 12163 N N . THR A 1 14 ? -7.613 8.283 1.170 1.00 0.00 14 THR A N 14
ATOM 12164 C CA . THR A 1 14 ? -6.402 9.025 0.836 1.00 0.00 14 THR A CA 14
ATOM 12165 C C . THR A 1 14 ? -5.808 9.685 2.078 1.00 0.00 14 THR A C 14
ATOM 12166 O O . THR A 1 14 ? -6.527 10.013 3.022 1.00 0.00 14 THR A O 14
ATOM 12177 N N . LYS A 1 15 ? -4.493 9.879 2.067 1.00 0.00 15 LYS A N 14
ATOM 12178 C CA . LYS A 1 15 ? -3.803 10.501 3.190 1.00 0.00 15 LYS A CA 14
ATOM 12179 C C . LYS A 1 15 ? -2.463 11.083 2.749 1.00 0.00 15 LYS A C 14
ATOM 12180 O O . LYS A 1 15 ? -2.040 10.897 1.608 1.00 0.00 15 LYS A O 14
ATOM 12199 N N . THR A 1 16 ? -1.801 11.789 3.659 1.00 0.00 16 THR A N 14
ATOM 12200 C CA . THR A 1 16 ? -0.509 12.399 3.361 1.00 0.00 16 THR A CA 14
ATOM 12201 C C . THR A 1 16 ? 0.408 12.354 4.579 1.00 0.00 16 THR A C 14
ATOM 12202 O O . THR A 1 16 ? -0.046 12.478 5.715 1.00 0.00 16 THR A O 14
ATOM 12213 N N . CYS A 1 17 ? 1.703 12.178 4.332 1.00 0.00 17 CYS A N 14
ATOM 12214 C CA . CYS A 1 17 ? 2.686 12.120 5.409 1.00 0.00 17 CYS A CA 14
ATOM 12215 C C . CYS A 1 17 ? 3.631 13.315 5.345 1.00 0.00 17 CYS A C 14
ATOM 12216 O O . CYS A 1 17 ? 4.397 13.463 4.393 1.00 0.00 17 CYS A O 14
ATOM 12223 N N . SER A 1 18 ? 3.573 14.165 6.365 1.00 0.00 18 SER A N 14
ATOM 12224 C CA . SER A 1 18 ? 4.428 15.346 6.423 1.00 0.00 18 SER A CA 14
ATOM 12225 C C . SER A 1 18 ? 5.870 14.957 6.730 1.00 0.00 18 SER A C 14
ATOM 12226 O O . SER A 1 18 ? 6.809 15.544 6.194 1.00 0.00 18 SER A O 14
ATOM 12234 N N . GLY A 1 19 ? 6.037 13.964 7.598 1.00 0.00 19 GLY A N 14
ATOM 12235 C CA . GLY A 1 19 ? 7.366 13.512 7.961 1.00 0.00 19 GLY A CA 14
ATOM 12236 C C . GLY A 1 19 ? 7.955 12.564 6.933 1.00 0.00 19 GLY A C 14
ATOM 12237 O O . GLY A 1 19 ? 9.031 12.815 6.392 1.00 0.00 19 GLY A O 14
ATOM 12241 N N . GLU A 1 20 ? 7.246 11.472 6.664 1.00 0.00 20 GLU A N 14
ATOM 12242 C CA . GLU A 1 20 ? 7.698 10.483 5.696 1.00 0.00 20 GLU A CA 14
ATOM 12243 C C . GLU A 1 20 ? 7.843 11.107 4.312 1.00 0.00 20 GLU A C 14
ATOM 12244 O O . GLU A 1 20 ? 7.667 12.313 4.145 1.00 0.00 20 GLU A O 14
ATOM 12256 N N . THR A 1 21 ? 8.170 10.283 3.319 1.00 0.00 21 THR A N 14
ATOM 12257 C CA . THR A 1 21 ? 8.341 10.772 1.956 1.00 0.00 21 THR A CA 14
ATOM 12258 C C . THR A 1 21 ? 7.823 9.771 0.929 1.00 0.00 21 THR A C 14
ATOM 12259 O O . THR A 1 21 ? 7.037 10.120 0.049 1.00 0.00 21 THR A O 14
ATOM 12270 N N . ASN A 1 22 ? 8.279 8.529 1.038 1.00 0.00 22 ASN A N 14
ATOM 12271 C CA . ASN A 1 22 ? 7.872 7.482 0.109 1.00 0.00 22 ASN A CA 14
ATOM 12272 C C . ASN A 1 22 ? 6.835 6.550 0.730 1.00 0.00 22 ASN A C 14
ATOM 12273 O O . ASN A 1 22 ? 6.704 6.470 1.951 1.00 0.00 22 ASN A O 14
ATOM 12284 N N . CYS A 1 23 ? 6.104 5.846 -0.130 1.00 0.00 23 CYS A N 14
ATOM 12285 C CA . CYS A 1 23 ? 5.078 4.909 0.308 1.00 0.00 23 CYS A CA 14
ATOM 12286 C C . CYS A 1 23 ? 5.349 3.522 -0.270 1.00 0.00 23 CYS A C 14
ATOM 12287 O O . CYS A 1 23 ? 6.397 3.293 -0.869 1.00 0.00 23 CYS A O 14
ATOM 12294 N N . TYR A 1 24 ? 4.410 2.597 -0.089 1.00 0.00 24 TYR A N 14
ATOM 12295 C CA . TYR A 1 24 ? 4.582 1.245 -0.605 1.00 0.00 24 TYR A CA 14
ATOM 12296 C C . TYR A 1 24 ? 3.256 0.579 -0.938 1.00 0.00 24 TYR A C 14
ATOM 12297 O O . TYR A 1 24 ? 2.209 0.928 -0.392 1.00 0.00 24 TYR A O 14
ATOM 12315 N N . LYS A 1 25 ? 3.329 -0.394 -1.834 1.00 0.00 25 LYS A N 14
ATOM 12316 C CA . LYS A 1 25 ? 2.165 -1.148 -2.260 1.00 0.00 25 LYS A CA 14
ATOM 12317 C C . LYS A 1 25 ? 2.344 -2.618 -1.944 1.00 0.00 25 LYS A C 14
ATOM 12318 O O . LYS A 1 25 ? 3.032 -3.342 -2.665 1.00 0.00 25 LYS A O 14
ATOM 12337 N N . LYS A 1 26 ? 1.714 -3.055 -0.878 1.00 0.00 26 LYS A N 14
ATOM 12338 C CA . LYS A 1 26 ? 1.791 -4.449 -0.482 1.00 0.00 26 LYS A CA 14
ATOM 12339 C C . LYS A 1 26 ? 0.483 -5.155 -0.768 1.00 0.00 26 LYS A C 14
ATOM 12340 O O . LYS A 1 26 ? -0.593 -4.626 -0.504 1.00 0.00 26 LYS A O 14
ATOM 12359 N N . TRP A 1 27 ? 0.584 -6.354 -1.307 1.00 0.00 27 TRP A N 14
ATOM 12360 C CA . TRP A 1 27 ? -0.602 -7.133 -1.623 1.00 0.00 27 TRP A CA 14
ATOM 12361 C C . TRP A 1 27 ? -0.308 -8.621 -1.641 1.00 0.00 27 TRP A C 14
ATOM 12362 O O . TRP A 1 27 ? 0.846 -9.046 -1.670 1.00 0.00 27 TRP A O 14
ATOM 12383 N N . TRP A 1 28 ? -1.376 -9.401 -1.624 1.00 0.00 28 TRP A N 14
ATOM 12384 C CA . TRP A 1 28 ? -1.265 -10.854 -1.640 1.00 0.00 28 TRP A CA 14
ATOM 12385 C C . TRP A 1 28 ? -2.574 -11.492 -2.096 1.00 0.00 28 TRP A C 14
ATOM 12386 O O . TRP A 1 28 ? -3.542 -10.796 -2.408 1.00 0.00 28 TRP A O 14
ATOM 12407 N N . SER A 1 29 ? -2.599 -12.820 -2.119 1.00 0.00 29 SER A N 14
ATOM 12408 C CA . SER A 1 29 ? -3.791 -13.560 -2.524 1.00 0.00 29 SER A CA 14
ATOM 12409 C C . SER A 1 29 ? -4.255 -14.485 -1.404 1.00 0.00 29 SER A C 14
ATOM 12410 O O . SER A 1 29 ? -3.525 -15.384 -0.987 1.00 0.00 29 SER A O 14
ATOM 12418 N N . ASP A 1 30 ? -5.471 -14.258 -0.917 1.00 0.00 30 ASP A N 14
ATOM 12419 C CA . ASP A 1 30 ? -6.027 -15.073 0.159 1.00 0.00 30 ASP A CA 14
ATOM 12420 C C . ASP A 1 30 ? -7.345 -15.717 -0.264 1.00 0.00 30 ASP A C 14
ATOM 12421 O O . ASP A 1 30 ? -7.662 -15.784 -1.451 1.00 0.00 30 ASP A O 14
ATOM 12430 N N . HIS A 1 31 ? -8.107 -16.189 0.718 1.00 0.00 31 HIS A N 14
ATOM 12431 C CA . HIS A 1 31 ? -9.390 -16.829 0.451 1.00 0.00 31 HIS A CA 14
ATOM 12432 C C . HIS A 1 31 ? -10.366 -15.845 -0.187 1.00 0.00 31 HIS A C 14
ATOM 12433 O O . HIS A 1 31 ? -11.089 -16.190 -1.122 1.00 0.00 31 HIS A O 14
ATOM 12448 N N . ARG A 1 32 ? -10.379 -14.618 0.322 1.00 0.00 32 ARG A N 14
ATOM 12449 C CA . ARG A 1 32 ? -11.263 -13.583 -0.200 1.00 0.00 32 ARG A CA 14
ATOM 12450 C C . ARG A 1 32 ? -10.882 -13.216 -1.632 1.00 0.00 32 ARG A C 14
ATOM 12451 O O . ARG A 1 32 ? -11.723 -12.771 -2.413 1.00 0.00 32 ARG A O 14
ATOM 12472 N N . GLY A 1 33 ? -9.610 -13.405 -1.968 1.00 0.00 33 GLY A N 14
ATOM 12473 C CA . GLY A 1 33 ? -9.139 -13.088 -3.303 1.00 0.00 33 GLY A CA 14
ATOM 12474 C C . GLY A 1 33 ? -7.779 -12.423 -3.290 1.00 0.00 33 GLY A C 14
ATOM 12475 O O . GLY A 1 33 ? -6.750 -13.097 -3.339 1.00 0.00 33 GLY A O 14
ATOM 12479 N N . THR A 1 34 ? -7.771 -11.095 -3.224 1.00 0.00 34 THR A N 14
ATOM 12480 C CA . THR A 1 34 ? -6.526 -10.338 -3.205 1.00 0.00 34 THR A CA 14
ATOM 12481 C C . THR A 1 34 ? -6.655 -9.104 -2.319 1.00 0.00 34 THR A C 14
ATOM 12482 O O . THR A 1 34 ? -7.534 -8.268 -2.525 1.00 0.00 34 THR A O 14
ATOM 12493 N N . ILE A 1 35 ? -5.771 -8.995 -1.331 1.00 0.00 35 ILE A N 14
ATOM 12494 C CA . ILE A 1 35 ? -5.787 -7.859 -0.416 1.00 0.00 35 ILE A CA 14
ATOM 12495 C C . ILE A 1 35 ? -4.584 -6.956 -0.655 1.00 0.00 35 ILE A C 14
ATOM 12496 O O . ILE A 1 35 ? -3.509 -7.427 -1.030 1.00 0.00 35 ILE A O 14
ATOM 12512 N N . ILE A 1 36 ? -4.766 -5.657 -0.440 1.00 0.00 36 ILE A N 14
ATOM 12513 C CA . ILE A 1 36 ? -3.689 -4.697 -0.640 1.00 0.00 36 ILE A CA 14
ATOM 12514 C C . ILE A 1 36 ? -3.681 -3.623 0.446 1.00 0.00 36 ILE A C 14
ATOM 12515 O O . ILE A 1 36 ? -4.697 -2.979 0.705 1.00 0.00 36 ILE A O 14
ATOM 12531 N N . GLU A 1 37 ? -2.523 -3.429 1.071 1.00 0.00 37 GLU A N 14
ATOM 12532 C CA . GLU A 1 37 ? -2.377 -2.425 2.115 1.00 0.00 37 GLU A CA 14
ATOM 12533 C C . GLU A 1 37 ? -1.388 -1.353 1.676 1.00 0.00 37 GLU A C 14
ATOM 12534 O O . GLU A 1 37 ? -0.575 -1.572 0.776 1.00 0.00 37 GLU A O 14
ATOM 12546 N N . ARG A 1 38 ? -1.464 -0.192 2.314 1.00 0.00 38 ARG A N 14
ATOM 12547 C CA . ARG A 1 38 ? -0.579 0.917 1.985 1.00 0.00 38 ARG A CA 14
ATOM 12548 C C . ARG A 1 38 ? 0.074 1.487 3.239 1.00 0.00 38 ARG A C 14
ATOM 12549 O O . ARG A 1 38 ? -0.222 1.062 4.355 1.00 0.00 38 ARG A O 14
ATOM 12570 N N . GLY A 1 39 ? 0.964 2.452 3.043 1.00 0.00 39 GLY A N 14
ATOM 12571 C CA . GLY A 1 39 ? 1.650 3.070 4.161 1.00 0.00 39 GLY A CA 14
ATOM 12572 C C . GLY A 1 39 ? 2.821 3.922 3.714 1.00 0.00 39 GLY A C 14
ATOM 12573 O O . GLY A 1 39 ? 3.213 3.887 2.548 1.00 0.00 39 GLY A O 14
ATOM 12577 N N . CYS A 1 40 ? 3.382 4.691 4.642 1.00 0.00 40 CYS A N 14
ATOM 12578 C CA . CYS A 1 40 ? 4.514 5.554 4.331 1.00 0.00 40 CYS A CA 14
ATOM 12579 C C . CYS A 1 40 ? 5.823 4.930 4.806 1.00 0.00 40 CYS A C 14
ATOM 12580 O O . CYS A 1 40 ? 5.989 4.634 5.989 1.00 0.00 40 CYS A O 14
ATOM 12587 N N . GLY A 1 41 ? 6.749 4.732 3.873 1.00 0.00 41 GLY A N 14
ATOM 12588 C CA . GLY A 1 41 ? 8.033 4.143 4.210 1.00 0.00 41 GLY A CA 14
ATOM 12589 C C . GLY A 1 41 ? 8.425 3.031 3.256 1.00 0.00 41 GLY A C 14
ATOM 12590 O O . GLY A 1 41 ? 7.991 3.012 2.105 1.00 0.00 41 GLY A O 14
ATOM 12594 N N . CYS A 1 42 ? 9.250 2.104 3.736 1.00 0.00 42 CYS A N 14
ATOM 12595 C CA . CYS A 1 42 ? 9.698 0.983 2.915 1.00 0.00 42 CYS A CA 14
ATOM 12596 C C . CYS A 1 42 ? 10.216 -0.161 3.786 1.00 0.00 42 CYS A C 14
ATOM 12597 O O . CYS A 1 42 ? 11.394 -0.513 3.727 1.00 0.00 42 CYS A O 14
ATOM 12604 N N . PRO A 1 43 ? 9.340 -0.760 4.610 1.00 0.00 43 PRO A N 14
ATOM 12605 C CA . PRO A 1 43 ? 9.715 -1.865 5.492 1.00 0.00 43 PRO A CA 14
ATOM 12606 C C . PRO A 1 43 ? 9.776 -3.199 4.756 1.00 0.00 43 PRO A C 14
ATOM 12607 O O . PRO A 1 43 ? 9.736 -3.243 3.527 1.00 0.00 43 PRO A O 14
ATOM 12618 N N . LYS A 1 44 ? 9.871 -4.286 5.516 1.00 0.00 44 LYS A N 14
ATOM 12619 C CA . LYS A 1 44 ? 9.936 -5.621 4.933 1.00 0.00 44 LYS A CA 14
ATOM 12620 C C . LYS A 1 44 ? 8.839 -6.518 5.500 1.00 0.00 44 LYS A C 14
ATOM 12621 O O . LYS A 1 44 ? 8.073 -6.102 6.370 1.00 0.00 44 LYS A O 14
ATOM 12640 N N . VAL A 1 45 ? 8.769 -7.748 5.002 1.00 0.00 45 VAL A N 14
ATOM 12641 C CA . VAL A 1 45 ? 7.764 -8.701 5.459 1.00 0.00 45 VAL A CA 14
ATOM 12642 C C . VAL A 1 45 ? 8.217 -10.138 5.214 1.00 0.00 45 VAL A C 14
ATOM 12643 O O . VAL A 1 45 ? 9.353 -10.380 4.807 1.00 0.00 45 VAL A O 14
ATOM 12656 N N . LYS A 1 46 ? 7.321 -11.087 5.469 1.00 0.00 46 LYS A N 14
ATOM 12657 C CA . LYS A 1 46 ? 7.620 -12.493 5.284 1.00 0.00 46 LYS A CA 14
ATOM 12658 C C . LYS A 1 46 ? 7.514 -12.884 3.812 1.00 0.00 46 LYS A C 14
ATOM 12659 O O . LYS A 1 46 ? 6.999 -12.119 2.996 1.00 0.00 46 LYS A O 14
ATOM 12678 N N . PRO A 1 47 ? 8.001 -14.084 3.447 1.00 0.00 47 PRO A N 14
ATOM 12679 C CA . PRO A 1 47 ? 7.951 -14.559 2.075 1.00 0.00 47 PRO A CA 14
ATOM 12680 C C . PRO A 1 47 ? 6.558 -15.038 1.683 1.00 0.00 47 PRO A C 14
ATOM 12681 O O . PRO A 1 47 ? 5.833 -15.608 2.498 1.00 0.00 47 PRO A O 14
ATOM 12692 N N . GLY A 1 48 ? 6.187 -14.792 0.431 1.00 0.00 48 GLY A N 14
ATOM 12693 C CA . GLY A 1 48 ? 4.879 -15.194 -0.051 1.00 0.00 48 GLY A CA 14
ATOM 12694 C C . GLY A 1 48 ? 4.003 -14.002 -0.383 1.00 0.00 48 GLY A C 14
ATOM 12695 O O . GLY A 1 48 ? 3.142 -14.077 -1.260 1.00 0.00 48 GLY A O 14
ATOM 12699 N N . VAL A 1 49 ? 4.231 -12.897 0.320 1.00 0.00 49 VAL A N 14
ATOM 12700 C CA . VAL A 1 49 ? 3.467 -11.675 0.100 1.00 0.00 49 VAL A CA 14
ATOM 12701 C C . VAL A 1 49 ? 4.240 -10.707 -0.789 1.00 0.00 49 VAL A C 14
ATOM 12702 O O . VAL A 1 49 ? 5.471 -10.702 -0.792 1.00 0.00 49 VAL A O 14
ATOM 12715 N N . ASN A 1 50 ? 3.514 -9.890 -1.545 1.00 0.00 50 ASN A N 14
ATOM 12716 C CA . ASN A 1 50 ? 4.143 -8.921 -2.437 1.00 0.00 50 ASN A CA 14
ATOM 12717 C C . ASN A 1 50 ? 4.210 -7.544 -1.788 1.00 0.00 50 ASN A C 14
ATOM 12718 O O . ASN A 1 50 ? 3.342 -7.170 -0.999 1.00 0.00 50 ASN A O 14
ATOM 12729 N N . LEU A 1 51 ? 5.252 -6.797 -2.129 1.00 0.00 51 LEU A N 14
ATOM 12730 C CA . LEU A 1 51 ? 5.456 -5.460 -1.592 1.00 0.00 51 LEU A CA 14
ATOM 12731 C C . LEU A 1 51 ? 6.411 -4.667 -2.480 1.00 0.00 51 LEU A C 14
ATOM 12732 O O . LEU A 1 51 ? 7.440 -5.186 -2.911 1.00 0.00 51 LEU A O 14
ATOM 12748 N N . ASN A 1 52 ? 6.066 -3.413 -2.758 1.00 0.00 52 ASN A N 14
ATOM 12749 C CA . ASN A 1 52 ? 6.910 -2.569 -3.604 1.00 0.00 52 ASN A CA 14
ATOM 12750 C C . ASN A 1 52 ? 6.826 -1.102 -3.195 1.00 0.00 52 ASN A C 14
ATOM 12751 O O . ASN A 1 52 ? 5.769 -0.479 -3.294 1.00 0.00 52 ASN A O 14
ATOM 12762 N N . CYS A 1 53 ? 7.950 -0.555 -2.743 1.00 0.00 53 CYS A N 14
ATOM 12763 C CA . CYS A 1 53 ? 8.013 0.835 -2.326 1.00 0.00 53 CYS A CA 14
ATOM 12764 C C . CYS A 1 53 ? 8.139 1.759 -3.535 1.00 0.00 53 CYS A C 14
ATOM 12765 O O . CYS A 1 53 ? 8.590 1.344 -4.601 1.00 0.00 53 CYS A O 14
ATOM 12772 N N . CYS A 1 54 ? 7.745 3.014 -3.355 1.00 0.00 54 CYS A N 14
ATOM 12773 C CA . CYS A 1 54 ? 7.819 4.002 -4.424 1.00 0.00 54 CYS A CA 14
ATOM 12774 C C . CYS A 1 54 ? 7.783 5.404 -3.871 1.00 0.00 54 CYS A C 14
ATOM 12775 O O . CYS A 1 54 ? 7.262 5.658 -2.785 1.00 0.00 54 CYS A O 14
ATOM 12782 N N . ARG A 1 55 ? 8.379 6.301 -4.627 1.00 0.00 55 ARG A N 14
ATOM 12783 C CA . ARG A 1 55 ? 8.478 7.684 -4.245 1.00 0.00 55 ARG A CA 14
ATOM 12784 C C . ARG A 1 55 ? 7.793 8.588 -5.266 1.00 0.00 55 ARG A C 14
ATOM 12785 O O . ARG A 1 55 ? 8.214 9.725 -5.482 1.00 0.00 55 ARG A O 14
ATOM 12806 N N . THR A 1 56 ? 6.733 8.078 -5.887 1.00 0.00 56 THR A N 14
ATOM 12807 C CA . THR A 1 56 ? 5.991 8.843 -6.881 1.00 0.00 56 THR A CA 14
ATOM 12808 C C . THR A 1 56 ? 4.586 9.163 -6.377 1.00 0.00 56 THR A C 14
ATOM 12809 O O . THR A 1 56 ? 3.981 8.371 -5.654 1.00 0.00 56 THR A O 14
ATOM 12820 N N . ASP A 1 57 ? 4.074 10.326 -6.763 1.00 0.00 57 ASP A N 14
ATOM 12821 C CA . ASP A 1 57 ? 2.739 10.742 -6.349 1.00 0.00 57 ASP A CA 14
ATOM 12822 C C . ASP A 1 57 ? 1.685 9.777 -6.879 1.00 0.00 57 ASP A C 14
ATOM 12823 O O . ASP A 1 57 ? 1.567 9.576 -8.088 1.00 0.00 57 ASP A O 14
ATOM 12832 N N . ARG A 1 58 ? 0.920 9.181 -5.969 1.00 0.00 58 ARG A N 14
ATOM 12833 C CA . ARG A 1 58 ? -0.125 8.235 -6.345 1.00 0.00 58 ARG A CA 14
ATOM 12834 C C . ARG A 1 58 ? 0.476 6.956 -6.922 1.00 0.00 58 ARG A C 14
ATOM 12835 O O . ARG A 1 58 ? -0.150 6.281 -7.739 1.00 0.00 58 ARG A O 14
ATOM 12856 N N . CYS A 1 59 ? 1.690 6.627 -6.490 1.00 0.00 59 CYS A N 14
ATOM 12857 C CA . CYS A 1 59 ? 2.371 5.432 -6.963 1.00 0.00 59 CYS A CA 14
ATOM 12858 C C . CYS A 1 59 ? 1.651 4.162 -6.502 1.00 0.00 59 CYS A C 14
ATOM 12859 O O . CYS A 1 59 ? 1.910 3.073 -7.015 1.00 0.00 59 CYS A O 14
ATOM 12866 N N . ASN A 1 60 ? 0.748 4.308 -5.534 1.00 0.00 60 ASN A N 14
ATOM 12867 C CA . ASN A 1 60 ? -0.004 3.171 -5.012 1.00 0.00 60 ASN A CA 14
ATOM 12868 C C . ASN A 1 60 ? -1.495 3.488 -4.957 1.00 0.00 60 ASN A C 14
ATOM 12869 O O . ASN A 1 60 ? -2.091 3.540 -3.882 1.00 0.00 60 ASN A O 14
ATOM 12880 N N . ASN A 1 61 ? -2.092 3.705 -6.125 1.00 0.00 61 ASN A N 14
ATOM 12881 C CA . ASN A 1 61 ? -3.510 4.019 -6.212 1.00 0.00 61 ASN A CA 14
ATOM 12882 C C . ASN A 1 61 ? -4.346 2.746 -6.282 1.00 0.00 61 ASN A C 14
ATOM 12883 O O . ASN A 1 61 ? -5.583 2.843 -6.134 1.00 0.00 61 ASN A O 14
ATOM 12895 N N . LEU A 1 1 ? 3.754 14.160 0.601 1.00 0.00 1 LEU A N 15
ATOM 12896 C CA . LEU A 1 1 ? 3.352 13.283 -0.529 1.00 0.00 1 LEU A CA 15
ATOM 12897 C C . LEU A 1 1 ? 1.841 13.280 -0.720 1.00 0.00 1 LEU A C 15
ATOM 12898 O O . LEU A 1 1 ? 1.129 14.128 -0.181 1.00 0.00 1 LEU A O 15
ATOM 12916 N N . GLU A 1 2 ? 1.364 12.312 -1.491 1.00 0.00 2 GLU A N 15
ATOM 12917 C CA . GLU A 1 2 ? -0.062 12.175 -1.763 1.00 0.00 2 GLU A CA 15
ATOM 12918 C C . GLU A 1 2 ? -0.377 10.762 -2.247 1.00 0.00 2 GLU A C 15
ATOM 12919 O O . GLU A 1 2 ? -0.811 10.561 -3.382 1.00 0.00 2 GLU A O 15
ATOM 12931 N N . CYS A 1 3 ? -0.144 9.783 -1.379 1.00 0.00 3 CYS A N 15
ATOM 12932 C CA . CYS A 1 3 ? -0.389 8.390 -1.715 1.00 0.00 3 CYS A CA 15
ATOM 12933 C C . CYS A 1 3 ? -1.851 8.018 -1.493 1.00 0.00 3 CYS A C 15
ATOM 12934 O O . CYS A 1 3 ? -2.697 8.883 -1.269 1.00 0.00 3 CYS A O 15
ATOM 12941 N N . HIS A 1 4 ? -2.136 6.722 -1.556 1.00 0.00 4 HIS A N 15
ATOM 12942 C CA . HIS A 1 4 ? -3.490 6.222 -1.361 1.00 0.00 4 HIS A CA 15
ATOM 12943 C C . HIS A 1 4 ? -3.566 5.345 -0.115 1.00 0.00 4 HIS A C 15
ATOM 12944 O O . HIS A 1 4 ? -3.321 4.140 -0.176 1.00 0.00 4 HIS A O 15
ATOM 12959 N N . ASN A 1 5 ? -3.907 5.957 1.014 1.00 0.00 5 ASN A N 15
ATOM 12960 C CA . ASN A 1 5 ? -4.014 5.232 2.274 1.00 0.00 5 ASN A CA 15
ATOM 12961 C C . ASN A 1 5 ? -5.373 4.547 2.391 1.00 0.00 5 ASN A C 15
ATOM 12962 O O . ASN A 1 5 ? -6.124 4.787 3.336 1.00 0.00 5 ASN A O 15
ATOM 12973 N N . GLN A 1 6 ? -5.681 3.695 1.420 1.00 0.00 6 GLN A N 15
ATOM 12974 C CA . GLN A 1 6 ? -6.949 2.975 1.407 1.00 0.00 6 GLN A CA 15
ATOM 12975 C C . GLN A 1 6 ? -6.728 1.487 1.153 1.00 0.00 6 GLN A C 15
ATOM 12976 O O . GLN A 1 6 ? -6.392 1.080 0.041 1.00 0.00 6 GLN A O 15
ATOM 12990 N N . GLN A 1 7 ? -6.921 0.682 2.191 1.00 0.00 7 GLN A N 15
ATOM 12991 C CA . GLN A 1 7 ? -6.745 -0.759 2.083 1.00 0.00 7 GLN A CA 15
ATOM 12992 C C . GLN A 1 7 ? -7.970 -1.408 1.447 1.00 0.00 7 GLN A C 15
ATOM 12993 O O . GLN A 1 7 ? -9.068 -0.851 1.482 1.00 0.00 7 GLN A O 15
ATOM 13007 N N . SER A 1 8 ? -7.775 -2.586 0.863 1.00 0.00 8 SER A N 15
ATOM 13008 C CA . SER A 1 8 ? -8.865 -3.308 0.217 1.00 0.00 8 SER A CA 15
ATOM 13009 C C . SER A 1 8 ? -9.417 -2.512 -0.963 1.00 0.00 8 SER A C 15
ATOM 13010 O O . SER A 1 8 ? -8.805 -1.541 -1.408 1.00 0.00 8 SER A O 15
ATOM 13018 N N . SER A 1 9 ? -10.575 -2.928 -1.465 1.00 0.00 9 SER A N 15
ATOM 13019 C CA . SER A 1 9 ? -11.205 -2.252 -2.593 1.00 0.00 9 SER A CA 15
ATOM 13020 C C . SER A 1 9 ? -12.284 -1.284 -2.116 1.00 0.00 9 SER A C 15
ATOM 13021 O O . SER A 1 9 ? -13.254 -1.020 -2.827 1.00 0.00 9 SER A O 15
ATOM 13029 N N . GLN A 1 10 ? -12.108 -0.755 -0.908 1.00 0.00 10 GLN A N 15
ATOM 13030 C CA . GLN A 1 10 ? -13.066 0.185 -0.338 1.00 0.00 10 GLN A CA 15
ATOM 13031 C C . GLN A 1 10 ? -12.920 1.566 -0.970 1.00 0.00 10 GLN A C 15
ATOM 13032 O O . GLN A 1 10 ? -12.116 1.763 -1.879 1.00 0.00 10 GLN A O 15
ATOM 13046 N N . ALA A 1 11 ? -13.705 2.519 -0.479 1.00 0.00 11 ALA A N 15
ATOM 13047 C CA . ALA A 1 11 ? -13.665 3.884 -0.992 1.00 0.00 11 ALA A CA 15
ATOM 13048 C C . ALA A 1 11 ? -12.272 4.490 -0.830 1.00 0.00 11 ALA A C 15
ATOM 13049 O O . ALA A 1 11 ? -11.834 4.764 0.287 1.00 0.00 11 ALA A O 15
ATOM 13056 N N . PRO A 1 12 ? -11.552 4.710 -1.947 1.00 0.00 12 PRO A N 15
ATOM 13057 C CA . PRO A 1 12 ? -10.203 5.286 -1.923 1.00 0.00 12 PRO A CA 15
ATOM 13058 C C . PRO A 1 12 ? -10.084 6.477 -0.976 1.00 0.00 12 PRO A C 15
ATOM 13059 O O . PRO A 1 12 ? -11.088 7.023 -0.519 1.00 0.00 12 PRO A O 15
ATOM 13070 N N . THR A 1 13 ? -8.849 6.874 -0.686 1.00 0.00 13 THR A N 15
ATOM 13071 C CA . THR A 1 13 ? -8.596 8.000 0.207 1.00 0.00 13 THR A CA 15
ATOM 13072 C C . THR A 1 13 ? -7.249 8.647 -0.103 1.00 0.00 13 THR A C 15
ATOM 13073 O O . THR A 1 13 ? -6.267 7.957 -0.378 1.00 0.00 13 THR A O 15
ATOM 13084 N N . THR A 1 14 ? -7.210 9.973 -0.055 1.00 0.00 14 THR A N 15
ATOM 13085 C CA . THR A 1 14 ? -5.983 10.712 -0.330 1.00 0.00 14 THR A CA 15
ATOM 13086 C C . THR A 1 14 ? -5.658 11.673 0.808 1.00 0.00 14 THR A C 15
ATOM 13087 O O . THR A 1 14 ? -6.491 12.488 1.203 1.00 0.00 14 THR A O 15
ATOM 13098 N N . LYS A 1 15 ? -4.440 11.573 1.330 1.00 0.00 15 LYS A N 15
ATOM 13099 C CA . LYS A 1 15 ? -4.003 12.434 2.423 1.00 0.00 15 LYS A CA 15
ATOM 13100 C C . LYS A 1 15 ? -2.482 12.560 2.440 1.00 0.00 15 LYS A C 15
ATOM 13101 O O . LYS A 1 15 ? -1.775 11.749 1.843 1.00 0.00 15 LYS A O 15
ATOM 13120 N N . THR A 1 16 ? -1.986 13.583 3.130 1.00 0.00 16 THR A N 15
ATOM 13121 C CA . THR A 1 16 ? -0.549 13.815 3.223 1.00 0.00 16 THR A CA 15
ATOM 13122 C C . THR A 1 16 ? 0.029 13.159 4.474 1.00 0.00 16 THR A C 15
ATOM 13123 O O . THR A 1 16 ? -0.663 12.999 5.479 1.00 0.00 16 THR A O 15
ATOM 13134 N N . CYS A 1 17 ? 1.303 12.781 4.403 1.00 0.00 17 CYS A N 15
ATOM 13135 C CA . CYS A 1 17 ? 1.975 12.145 5.529 1.00 0.00 17 CYS A CA 15
ATOM 13136 C C . CYS A 1 17 ? 2.725 13.175 6.367 1.00 0.00 17 CYS A C 15
ATOM 13137 O O . CYS A 1 17 ? 3.002 14.282 5.906 1.00 0.00 17 CYS A O 15
ATOM 13144 N N . SER A 1 18 ? 3.053 12.803 7.601 1.00 0.00 18 SER A N 15
ATOM 13145 C CA . SER A 1 18 ? 3.771 13.694 8.502 1.00 0.00 18 SER A CA 15
ATOM 13146 C C . SER A 1 18 ? 5.109 13.087 8.918 1.00 0.00 18 SER A C 15
ATOM 13147 O O . SER A 1 18 ? 5.253 12.577 10.029 1.00 0.00 18 SER A O 15
ATOM 13155 N N . GLY A 1 19 ? 6.085 13.147 8.017 1.00 0.00 19 GLY A N 15
ATOM 13156 C CA . GLY A 1 19 ? 7.396 12.600 8.310 1.00 0.00 19 GLY A CA 15
ATOM 13157 C C . GLY A 1 19 ? 7.946 11.768 7.167 1.00 0.00 19 GLY A C 15
ATOM 13158 O O . GLY A 1 19 ? 8.991 12.089 6.602 1.00 0.00 19 GLY A O 15
ATOM 13162 N N . GLU A 1 20 ? 7.239 10.695 6.826 1.00 0.00 20 GLU A N 15
ATOM 13163 C CA . GLU A 1 20 ? 7.659 9.814 5.745 1.00 0.00 20 GLU A CA 15
ATOM 13164 C C . GLU A 1 20 ? 7.743 10.573 4.425 1.00 0.00 20 GLU A C 15
ATOM 13165 O O . GLU A 1 20 ? 7.075 11.590 4.240 1.00 0.00 20 GLU A O 15
ATOM 13177 N N . THR A 1 21 ? 8.571 10.076 3.511 1.00 0.00 21 THR A N 15
ATOM 13178 C CA . THR A 1 21 ? 8.744 10.712 2.210 1.00 0.00 21 THR A CA 15
ATOM 13179 C C . THR A 1 21 ? 8.220 9.823 1.087 1.00 0.00 21 THR A C 15
ATOM 13180 O O . THR A 1 21 ? 7.560 10.297 0.162 1.00 0.00 21 THR A O 15
ATOM 13191 N N . ASN A 1 22 ? 8.519 8.534 1.176 1.00 0.00 22 ASN A N 15
ATOM 13192 C CA . ASN A 1 22 ? 8.079 7.575 0.169 1.00 0.00 22 ASN A CA 15
ATOM 13193 C C . ASN A 1 22 ? 6.965 6.687 0.713 1.00 0.00 22 ASN A C 15
ATOM 13194 O O . ASN A 1 22 ? 6.794 6.562 1.926 1.00 0.00 22 ASN A O 15
ATOM 13205 N N . CYS A 1 23 ? 6.213 6.071 -0.193 1.00 0.00 23 CYS A N 15
ATOM 13206 C CA . CYS A 1 23 ? 5.116 5.193 0.189 1.00 0.00 23 CYS A CA 15
ATOM 13207 C C . CYS A 1 23 ? 5.353 3.787 -0.348 1.00 0.00 23 CYS A C 15
ATOM 13208 O O . CYS A 1 23 ? 6.453 3.465 -0.792 1.00 0.00 23 CYS A O 15
ATOM 13215 N N . TYR A 1 24 ? 4.323 2.947 -0.307 1.00 0.00 24 TYR A N 15
ATOM 13216 C CA . TYR A 1 24 ? 4.452 1.582 -0.796 1.00 0.00 24 TYR A CA 15
ATOM 13217 C C . TYR A 1 24 ? 3.109 1.007 -1.221 1.00 0.00 24 TYR A C 15
ATOM 13218 O O . TYR A 1 24 ? 2.057 1.615 -1.018 1.00 0.00 24 TYR A O 15
ATOM 13236 N N . LYS A 1 25 ? 3.165 -0.184 -1.801 1.00 0.00 25 LYS A N 15
ATOM 13237 C CA . LYS A 1 25 ? 1.976 -0.889 -2.256 1.00 0.00 25 LYS A CA 15
ATOM 13238 C C . LYS A 1 25 ? 2.198 -2.389 -2.136 1.00 0.00 25 LYS A C 15
ATOM 13239 O O . LYS A 1 25 ? 3.067 -2.952 -2.802 1.00 0.00 25 LYS A O 15
ATOM 13258 N N . LYS A 1 26 ? 1.430 -3.029 -1.266 1.00 0.00 26 LYS A N 15
ATOM 13259 C CA . LYS A 1 26 ? 1.571 -4.460 -1.043 1.00 0.00 26 LYS A CA 15
ATOM 13260 C C . LYS A 1 26 ? 0.280 -5.212 -1.328 1.00 0.00 26 LYS A C 15
ATOM 13261 O O . LYS A 1 26 ? -0.814 -4.679 -1.166 1.00 0.00 26 LYS A O 15
ATOM 13280 N N . TRP A 1 27 ? 0.426 -6.467 -1.730 1.00 0.00 27 TRP A N 15
ATOM 13281 C CA . TRP A 1 27 ? -0.717 -7.321 -2.008 1.00 0.00 27 TRP A CA 15
ATOM 13282 C C . TRP A 1 27 ? -0.322 -8.785 -1.966 1.00 0.00 27 TRP A C 15
ATOM 13283 O O . TRP A 1 27 ? 0.851 -9.132 -2.105 1.00 0.00 27 TRP A O 15
ATOM 13304 N N . TRP A 1 28 ? -1.314 -9.637 -1.774 1.00 0.00 28 TRP A N 15
ATOM 13305 C CA . TRP A 1 28 ? -1.082 -11.074 -1.709 1.00 0.00 28 TRP A CA 15
ATOM 13306 C C . TRP A 1 28 ? -2.322 -11.844 -2.146 1.00 0.00 28 TRP A C 15
ATOM 13307 O O . TRP A 1 28 ? -3.340 -11.251 -2.509 1.00 0.00 28 TRP A O 15
ATOM 13328 N N . SER A 1 29 ? -2.230 -13.168 -2.102 1.00 0.00 29 SER A N 15
ATOM 13329 C CA . SER A 1 29 ? -3.343 -14.027 -2.490 1.00 0.00 29 SER A CA 15
ATOM 13330 C C . SER A 1 29 ? -3.783 -14.906 -1.324 1.00 0.00 29 SER A C 15
ATOM 13331 O O . SER A 1 29 ? -3.125 -15.892 -0.994 1.00 0.00 29 SER A O 15
ATOM 13339 N N . ASP A 1 30 ? -4.900 -14.542 -0.703 1.00 0.00 30 ASP A N 15
ATOM 13340 C CA . ASP A 1 30 ? -5.428 -15.298 0.426 1.00 0.00 30 ASP A CA 15
ATOM 13341 C C . ASP A 1 30 ? -6.606 -16.167 -0.005 1.00 0.00 30 ASP A C 15
ATOM 13342 O O . ASP A 1 30 ? -6.978 -16.189 -1.178 1.00 0.00 30 ASP A O 15
ATOM 13351 N N . HIS A 1 31 ? -7.188 -16.883 0.953 1.00 0.00 31 HIS A N 15
ATOM 13352 C CA . HIS A 1 31 ? -8.323 -17.755 0.672 1.00 0.00 31 HIS A CA 15
ATOM 13353 C C . HIS A 1 31 ? -9.507 -16.953 0.141 1.00 0.00 31 HIS A C 15
ATOM 13354 O O . HIS A 1 31 ? -10.231 -17.410 -0.744 1.00 0.00 31 HIS A O 15
ATOM 13369 N N . ARG A 1 32 ? -9.697 -15.756 0.685 1.00 0.00 32 ARG A N 15
ATOM 13370 C CA . ARG A 1 32 ? -10.794 -14.892 0.265 1.00 0.00 32 ARG A CA 15
ATOM 13371 C C . ARG A 1 32 ? -10.569 -14.376 -1.153 1.00 0.00 32 ARG A C 15
ATOM 13372 O O . ARG A 1 32 ? -11.521 -14.134 -1.894 1.00 0.00 32 ARG A O 15
ATOM 13393 N N . GLY A 1 33 ? -9.303 -14.210 -1.524 1.00 0.00 33 GLY A N 15
ATOM 13394 C CA . GLY A 1 33 ? -8.978 -13.723 -2.851 1.00 0.00 33 GLY A CA 15
ATOM 13395 C C . GLY A 1 33 ? -7.675 -12.948 -2.880 1.00 0.00 33 GLY A C 15
ATOM 13396 O O . GLY A 1 33 ? -6.619 -13.483 -2.541 1.00 0.00 33 GLY A O 15
ATOM 13400 N N . THR A 1 34 ? -7.749 -11.685 -3.287 1.00 0.00 34 THR A N 15
ATOM 13401 C CA . THR A 1 34 ? -6.566 -10.835 -3.358 1.00 0.00 34 THR A CA 15
ATOM 13402 C C . THR A 1 34 ? -6.737 -9.592 -2.491 1.00 0.00 34 THR A C 15
ATOM 13403 O O . THR A 1 34 ? -7.772 -8.928 -2.538 1.00 0.00 34 THR A O 15
ATOM 13414 N N . ILE A 1 35 ? -5.713 -9.283 -1.703 1.00 0.00 35 ILE A N 15
ATOM 13415 C CA . ILE A 1 35 ? -5.750 -8.117 -0.826 1.00 0.00 35 ILE A CA 15
ATOM 13416 C C . ILE A 1 35 ? -4.624 -7.144 -1.166 1.00 0.00 35 ILE A C 15
ATOM 13417 O O . ILE A 1 35 ? -3.557 -7.553 -1.620 1.00 0.00 35 ILE A O 15
ATOM 13433 N N . ILE A 1 36 ? -4.870 -5.855 -0.943 1.00 0.00 36 ILE A N 15
ATOM 13434 C CA . ILE A 1 36 ? -3.876 -4.826 -1.229 1.00 0.00 36 ILE A CA 15
ATOM 13435 C C . ILE A 1 36 ? -3.884 -3.730 -0.161 1.00 0.00 36 ILE A C 15
ATOM 13436 O O . ILE A 1 36 ? -4.926 -3.135 0.114 1.00 0.00 36 ILE A O 15
ATOM 13452 N N . GLU A 1 37 ? -2.723 -3.459 0.435 1.00 0.00 37 GLU A N 15
ATOM 13453 C CA . GLU A 1 37 ? -2.622 -2.424 1.458 1.00 0.00 37 GLU A CA 15
ATOM 13454 C C . GLU A 1 37 ? -1.590 -1.374 1.059 1.00 0.00 37 GLU A C 15
ATOM 13455 O O . GLU A 1 37 ? -0.763 -1.606 0.177 1.00 0.00 37 GLU A O 15
ATOM 13467 N N . ARG A 1 38 ? -1.645 -0.217 1.711 1.00 0.00 38 ARG A N 15
ATOM 13468 C CA . ARG A 1 38 ? -0.716 0.867 1.419 1.00 0.00 38 ARG A CA 15
ATOM 13469 C C . ARG A 1 38 ? -0.284 1.576 2.699 1.00 0.00 38 ARG A C 15
ATOM 13470 O O . ARG A 1 38 ? -0.690 1.199 3.797 1.00 0.00 38 ARG A O 15
ATOM 13491 N N . GLY A 1 39 ? 0.544 2.606 2.547 1.00 0.00 39 GLY A N 15
ATOM 13492 C CA . GLY A 1 39 ? 1.019 3.352 3.696 1.00 0.00 39 GLY A CA 15
ATOM 13493 C C . GLY A 1 39 ? 2.294 4.119 3.402 1.00 0.00 39 GLY A C 15
ATOM 13494 O O . GLY A 1 39 ? 2.889 3.962 2.336 1.00 0.00 39 GLY A O 15
ATOM 13498 N N . CYS A 1 40 ? 2.717 4.950 4.349 1.00 0.00 40 CYS A N 15
ATOM 13499 C CA . CYS A 1 40 ? 3.929 5.742 4.187 1.00 0.00 40 CYS A CA 15
ATOM 13500 C C . CYS A 1 40 ? 5.130 5.030 4.801 1.00 0.00 40 CYS A C 15
ATOM 13501 O O . CYS A 1 40 ? 5.172 4.790 6.008 1.00 0.00 40 CYS A O 15
ATOM 13508 N N . GLY A 1 41 ? 6.105 4.693 3.963 1.00 0.00 41 GLY A N 15
ATOM 13509 C CA . GLY A 1 41 ? 7.293 4.011 4.440 1.00 0.00 41 GLY A CA 15
ATOM 13510 C C . GLY A 1 41 ? 7.815 2.991 3.445 1.00 0.00 41 GLY A C 15
ATOM 13511 O O . GLY A 1 41 ? 7.519 3.072 2.253 1.00 0.00 41 GLY A O 15
ATOM 13515 N N . CYS A 1 42 ? 8.591 2.030 3.934 1.00 0.00 42 CYS A N 15
ATOM 13516 C CA . CYS A 1 42 ? 9.151 0.992 3.077 1.00 0.00 42 CYS A CA 15
ATOM 13517 C C . CYS A 1 42 ? 9.574 -0.226 3.898 1.00 0.00 42 CYS A C 15
ATOM 13518 O O . CYS A 1 42 ? 10.756 -0.564 3.962 1.00 0.00 42 CYS A O 15
ATOM 13525 N N . PRO A 1 43 ? 8.606 -0.905 4.541 1.00 0.00 43 PRO A N 15
ATOM 13526 C CA . PRO A 1 43 ? 8.881 -2.086 5.360 1.00 0.00 43 PRO A CA 15
ATOM 13527 C C . PRO A 1 43 ? 9.060 -3.348 4.522 1.00 0.00 43 PRO A C 15
ATOM 13528 O O . PRO A 1 43 ? 9.125 -3.287 3.294 1.00 0.00 43 PRO A O 15
ATOM 13539 N N . LYS A 1 44 ? 9.137 -4.493 5.196 1.00 0.00 44 LYS A N 15
ATOM 13540 C CA . LYS A 1 44 ? 9.309 -5.772 4.516 1.00 0.00 44 LYS A CA 15
ATOM 13541 C C . LYS A 1 44 ? 8.007 -6.568 4.521 1.00 0.00 44 LYS A C 15
ATOM 13542 O O . LYS A 1 44 ? 6.956 -6.053 4.899 1.00 0.00 44 LYS A O 15
ATOM 13561 N N . VAL A 1 45 ? 8.083 -7.825 4.094 1.00 0.00 45 VAL A N 15
ATOM 13562 C CA . VAL A 1 45 ? 6.908 -8.687 4.050 1.00 0.00 45 VAL A CA 15
ATOM 13563 C C . VAL A 1 45 ? 7.290 -10.157 4.177 1.00 0.00 45 VAL A C 15
ATOM 13564 O O . VAL A 1 45 ? 8.464 -10.516 4.093 1.00 0.00 45 VAL A O 15
ATOM 13577 N N . LYS A 1 46 ? 6.286 -11.003 4.385 1.00 0.00 46 LYS A N 15
ATOM 13578 C CA . LYS A 1 46 ? 6.499 -12.430 4.531 1.00 0.00 46 LYS A CA 15
ATOM 13579 C C . LYS A 1 46 ? 6.681 -13.099 3.169 1.00 0.00 46 LYS A C 15
ATOM 13580 O O . LYS A 1 46 ? 6.523 -12.456 2.131 1.00 0.00 46 LYS A O 15
ATOM 13599 N N . PRO A 1 47 ? 7.014 -14.403 3.151 1.00 0.00 47 PRO A N 15
ATOM 13600 C CA . PRO A 1 47 ? 7.208 -15.139 1.914 1.00 0.00 47 PRO A CA 15
ATOM 13601 C C . PRO A 1 47 ? 5.883 -15.513 1.257 1.00 0.00 47 PRO A C 15
ATOM 13602 O O . PRO A 1 47 ? 5.167 -16.395 1.730 1.00 0.00 47 PRO A O 15
ATOM 13613 N N . GLY A 1 48 ? 5.565 -14.825 0.165 1.00 0.00 48 GLY A N 15
ATOM 13614 C CA . GLY A 1 48 ? 4.326 -15.080 -0.549 1.00 0.00 48 GLY A CA 15
ATOM 13615 C C . GLY A 1 48 ? 3.633 -13.793 -0.940 1.00 0.00 48 GLY A C 15
ATOM 13616 O O . GLY A 1 48 ? 3.191 -13.631 -2.077 1.00 0.00 48 GLY A O 15
ATOM 13620 N N . VAL A 1 49 ? 3.547 -12.874 0.012 1.00 0.00 49 VAL A N 15
ATOM 13621 C CA . VAL A 1 49 ? 2.916 -11.584 -0.211 1.00 0.00 49 VAL A CA 15
ATOM 13622 C C . VAL A 1 49 ? 3.867 -10.636 -0.938 1.00 0.00 49 VAL A C 15
ATOM 13623 O O . VAL A 1 49 ? 5.059 -10.585 -0.635 1.00 0.00 49 VAL A O 15
ATOM 13636 N N . ASN A 1 50 ? 3.333 -9.895 -1.903 1.00 0.00 50 ASN A N 15
ATOM 13637 C CA . ASN A 1 50 ? 4.138 -8.957 -2.679 1.00 0.00 50 ASN A CA 15
ATOM 13638 C C . ASN A 1 50 ? 4.098 -7.561 -2.069 1.00 0.00 50 ASN A C 15
ATOM 13639 O O . ASN A 1 50 ? 3.148 -7.198 -1.377 1.00 0.00 50 ASN A O 15
ATOM 13650 N N . LEU A 1 51 ? 5.143 -6.788 -2.332 1.00 0.00 51 LEU A N 15
ATOM 13651 C CA . LEU A 1 51 ? 5.251 -5.430 -1.816 1.00 0.00 51 LEU A CA 15
ATOM 13652 C C . LEU A 1 51 ? 6.266 -4.625 -2.625 1.00 0.00 51 LEU A C 15
ATOM 13653 O O . LEU A 1 51 ? 7.245 -5.176 -3.128 1.00 0.00 51 LEU A O 15
ATOM 13669 N N . ASN A 1 52 ? 6.036 -3.318 -2.740 1.00 0.00 52 ASN A N 15
ATOM 13670 C CA . ASN A 1 52 ? 6.951 -2.452 -3.482 1.00 0.00 52 ASN A CA 15
ATOM 13671 C C . ASN A 1 52 ? 6.814 -0.990 -3.065 1.00 0.00 52 ASN A C 15
ATOM 13672 O O . ASN A 1 52 ? 5.725 -0.419 -3.104 1.00 0.00 52 ASN A O 15
ATOM 13683 N N . CYS A 1 53 ? 7.938 -0.392 -2.675 1.00 0.00 53 CYS A N 15
ATOM 13684 C CA . CYS A 1 53 ? 7.973 1.001 -2.259 1.00 0.00 53 CYS A CA 15
ATOM 13685 C C . CYS A 1 53 ? 8.140 1.916 -3.466 1.00 0.00 53 CYS A C 15
ATOM 13686 O O . CYS A 1 53 ? 8.597 1.487 -4.525 1.00 0.00 53 CYS A O 15
ATOM 13693 N N . CYS A 1 54 ? 7.761 3.177 -3.302 1.00 0.00 54 CYS A N 15
ATOM 13694 C CA . CYS A 1 54 ? 7.864 4.153 -4.378 1.00 0.00 54 CYS A CA 15
ATOM 13695 C C . CYS A 1 54 ? 7.839 5.560 -3.835 1.00 0.00 54 CYS A C 15
ATOM 13696 O O . CYS A 1 54 ? 7.411 5.807 -2.709 1.00 0.00 54 CYS A O 15
ATOM 13703 N N . ARG A 1 55 ? 8.347 6.471 -4.640 1.00 0.00 55 ARG A N 15
ATOM 13704 C CA . ARG A 1 55 ? 8.441 7.854 -4.260 1.00 0.00 55 ARG A CA 15
ATOM 13705 C C . ARG A 1 55 ? 7.689 8.756 -5.236 1.00 0.00 55 ARG A C 15
ATOM 13706 O O . ARG A 1 55 ? 8.177 9.823 -5.611 1.00 0.00 55 ARG A O 15
ATOM 13727 N N . THR A 1 56 ? 6.496 8.327 -5.641 1.00 0.00 56 THR A N 15
ATOM 13728 C CA . THR A 1 56 ? 5.681 9.105 -6.567 1.00 0.00 56 THR A CA 15
ATOM 13729 C C . THR A 1 56 ? 4.271 9.295 -6.017 1.00 0.00 56 THR A C 15
ATOM 13730 O O . THR A 1 56 ? 3.783 8.479 -5.237 1.00 0.00 56 THR A O 15
ATOM 13741 N N . ASP A 1 57 ? 3.620 10.378 -6.431 1.00 0.00 57 ASP A N 15
ATOM 13742 C CA . ASP A 1 57 ? 2.265 10.670 -5.979 1.00 0.00 57 ASP A CA 15
ATOM 13743 C C . ASP A 1 57 ? 1.292 9.608 -6.479 1.00 0.00 57 ASP A C 15
ATOM 13744 O O . ASP A 1 57 ? 1.221 9.330 -7.676 1.00 0.00 57 ASP A O 15
ATOM 13753 N N . ARG A 1 58 ? 0.545 9.012 -5.553 1.00 0.00 58 ARG A N 15
ATOM 13754 C CA . ARG A 1 58 ? -0.420 7.977 -5.905 1.00 0.00 58 ARG A CA 15
ATOM 13755 C C . ARG A 1 58 ? 0.279 6.785 -6.551 1.00 0.00 58 ARG A C 15
ATOM 13756 O O . ARG A 1 58 ? -0.293 6.097 -7.396 1.00 0.00 58 ARG A O 15
ATOM 13777 N N . CYS A 1 59 ? 1.523 6.554 -6.147 1.00 0.00 59 CYS A N 15
ATOM 13778 C CA . CYS A 1 59 ? 2.314 5.456 -6.681 1.00 0.00 59 CYS A CA 15
ATOM 13779 C C . CYS A 1 59 ? 1.817 4.102 -6.168 1.00 0.00 59 CYS A C 15
ATOM 13780 O O . CYS A 1 59 ? 2.161 3.057 -6.722 1.00 0.00 59 CYS A O 15
ATOM 13787 N N . ASN A 1 60 ? 1.013 4.123 -5.106 1.00 0.00 60 ASN A N 15
ATOM 13788 C CA . ASN A 1 60 ? 0.482 2.895 -4.522 1.00 0.00 60 ASN A CA 15
ATOM 13789 C C . ASN A 1 60 ? -1.000 2.732 -4.847 1.00 0.00 60 ASN A C 15
ATOM 13790 O O . ASN A 1 60 ? -1.751 2.127 -4.081 1.00 0.00 60 ASN A O 15
ATOM 13801 N N . ASN A 1 61 ? -1.417 3.276 -5.985 1.00 0.00 61 ASN A N 15
ATOM 13802 C CA . ASN A 1 61 ? -2.804 3.193 -6.410 1.00 0.00 61 ASN A CA 15
ATOM 13803 C C . ASN A 1 61 ? -3.185 1.758 -6.758 1.00 0.00 61 ASN A C 15
ATOM 13804 O O . ASN A 1 61 ? -2.270 0.921 -6.896 1.00 0.00 61 ASN A O 15
ATOM 13816 N N . LEU A 1 1 ? 3.881 14.264 0.852 1.00 0.00 1 LEU A N 16
ATOM 13817 C CA . LEU A 1 1 ? 3.240 13.519 -0.263 1.00 0.00 1 LEU A CA 16
ATOM 13818 C C . LEU A 1 1 ? 1.812 13.114 0.095 1.00 0.00 1 LEU A C 16
ATOM 13819 O O . LEU A 1 1 ? 1.453 13.040 1.270 1.00 0.00 1 LEU A O 16
ATOM 13837 N N . GLU A 1 2 ? 1.003 12.854 -0.927 1.00 0.00 2 GLU A N 16
ATOM 13838 C CA . GLU A 1 2 ? -0.386 12.457 -0.720 1.00 0.00 2 GLU A CA 16
ATOM 13839 C C . GLU A 1 2 ? -0.651 11.074 -1.308 1.00 0.00 2 GLU A C 16
ATOM 13840 O O . GLU A 1 2 ? -1.321 10.939 -2.332 1.00 0.00 2 GLU A O 16
ATOM 13852 N N . CYS A 1 3 ? -0.118 10.047 -0.654 1.00 0.00 3 CYS A N 16
ATOM 13853 C CA . CYS A 1 3 ? -0.293 8.677 -1.105 1.00 0.00 3 CYS A CA 16
ATOM 13854 C C . CYS A 1 3 ? -1.658 8.137 -0.691 1.00 0.00 3 CYS A C 16
ATOM 13855 O O . CYS A 1 3 ? -2.482 8.862 -0.136 1.00 0.00 3 CYS A O 16
ATOM 13862 N N . HIS A 1 4 ? -1.885 6.855 -0.961 1.00 0.00 4 HIS A N 16
ATOM 13863 C CA . HIS A 1 4 ? -3.147 6.212 -0.613 1.00 0.00 4 HIS A CA 16
ATOM 13864 C C . HIS A 1 4 ? -3.020 5.453 0.704 1.00 0.00 4 HIS A C 16
ATOM 13865 O O . HIS A 1 4 ? -1.954 5.435 1.319 1.00 0.00 4 HIS A O 16
ATOM 13880 N N . ASN A 1 5 ? -4.112 4.828 1.134 1.00 0.00 5 ASN A N 16
ATOM 13881 C CA . ASN A 1 5 ? -4.111 4.071 2.381 1.00 0.00 5 ASN A CA 16
ATOM 13882 C C . ASN A 1 5 ? -5.437 3.346 2.587 1.00 0.00 5 ASN A C 16
ATOM 13883 O O . ASN A 1 5 ? -5.915 3.218 3.715 1.00 0.00 5 ASN A O 16
ATOM 13894 N N . GLN A 1 6 ? -6.027 2.869 1.496 1.00 0.00 6 GLN A N 16
ATOM 13895 C CA . GLN A 1 6 ? -7.298 2.156 1.568 1.00 0.00 6 GLN A CA 16
ATOM 13896 C C . GLN A 1 6 ? -7.232 0.839 0.801 1.00 0.00 6 GLN A C 16
ATOM 13897 O O . GLN A 1 6 ? -6.999 0.824 -0.408 1.00 0.00 6 GLN A O 16
ATOM 13911 N N . GLN A 1 7 ? -7.443 -0.263 1.513 1.00 0.00 7 GLN A N 16
ATOM 13912 C CA . GLN A 1 7 ? -7.415 -1.584 0.910 1.00 0.00 7 GLN A CA 16
ATOM 13913 C C . GLN A 1 7 ? -8.736 -1.872 0.195 1.00 0.00 7 GLN A C 16
ATOM 13914 O O . GLN A 1 7 ? -9.454 -0.947 -0.181 1.00 0.00 7 GLN A O 16
ATOM 13928 N N . SER A 1 8 ? -9.058 -3.153 0.011 1.00 0.00 8 SER A N 16
ATOM 13929 C CA . SER A 1 8 ? -10.299 -3.535 -0.658 1.00 0.00 8 SER A CA 16
ATOM 13930 C C . SER A 1 8 ? -11.484 -2.765 -0.084 1.00 0.00 8 SER A C 16
ATOM 13931 O O . SER A 1 8 ? -11.830 -2.922 1.088 1.00 0.00 8 SER A O 16
ATOM 13939 N N . SER A 1 9 ? -12.093 -1.929 -0.922 1.00 0.00 9 SER A N 16
ATOM 13940 C CA . SER A 1 9 ? -13.237 -1.113 -0.528 1.00 0.00 9 SER A CA 16
ATOM 13941 C C . SER A 1 9 ? -13.384 0.066 -1.480 1.00 0.00 9 SER A C 16
ATOM 13942 O O . SER A 1 9 ? -12.531 0.953 -1.519 1.00 0.00 9 SER A O 16
ATOM 13950 N N . GLN A 1 10 ? -14.463 0.065 -2.253 1.00 0.00 10 GLN A N 16
ATOM 13951 C CA . GLN A 1 10 ? -14.722 1.131 -3.216 1.00 0.00 10 GLN A CA 16
ATOM 13952 C C . GLN A 1 10 ? -14.579 2.509 -2.574 1.00 0.00 10 GLN A C 16
ATOM 13953 O O . GLN A 1 10 ? -14.262 2.630 -1.391 1.00 0.00 10 GLN A O 16
ATOM 13967 N N . ALA A 1 11 ? -14.814 3.547 -3.368 1.00 0.00 11 ALA A N 16
ATOM 13968 C CA . ALA A 1 11 ? -14.707 4.918 -2.882 1.00 0.00 11 ALA A CA 16
ATOM 13969 C C . ALA A 1 11 ? -13.312 5.187 -2.321 1.00 0.00 11 ALA A C 16
ATOM 13970 O O . ALA A 1 11 ? -13.145 5.409 -1.122 1.00 0.00 11 ALA A O 16
ATOM 13977 N N . PRO A 1 12 ? -12.287 5.161 -3.189 1.00 0.00 12 PRO A N 16
ATOM 13978 C CA . PRO A 1 12 ? -10.892 5.392 -2.792 1.00 0.00 12 PRO A CA 16
ATOM 13979 C C . PRO A 1 12 ? -10.721 6.627 -1.915 1.00 0.00 12 PRO A C 16
ATOM 13980 O O . PRO A 1 12 ? -11.661 7.396 -1.716 1.00 0.00 12 PRO A O 16
ATOM 13991 N N . THR A 1 13 ? -9.511 6.812 -1.393 1.00 0.00 13 THR A N 16
ATOM 13992 C CA . THR A 1 13 ? -9.214 7.955 -0.538 1.00 0.00 13 THR A CA 16
ATOM 13993 C C . THR A 1 13 ? -7.756 8.380 -0.688 1.00 0.00 13 THR A C 16
ATOM 13994 O O . THR A 1 13 ? -6.970 7.710 -1.357 1.00 0.00 13 THR A O 16
ATOM 14005 N N . THR A 1 14 ? -7.402 9.498 -0.062 1.00 0.00 14 THR A N 16
ATOM 14006 C CA . THR A 1 14 ? -6.038 10.010 -0.128 1.00 0.00 14 THR A CA 16
ATOM 14007 C C . THR A 1 14 ? -5.584 10.534 1.231 1.00 0.00 14 THR A C 16
ATOM 14008 O O . THR A 1 14 ? -6.342 11.203 1.935 1.00 0.00 14 THR A O 16
ATOM 14019 N N . LYS A 1 15 ? -4.344 10.226 1.594 1.00 0.00 15 LYS A N 16
ATOM 14020 C CA . LYS A 1 15 ? -3.787 10.664 2.867 1.00 0.00 15 LYS A CA 16
ATOM 14021 C C . LYS A 1 15 ? -2.338 11.111 2.701 1.00 0.00 15 LYS A C 16
ATOM 14022 O O . LYS A 1 15 ? -1.641 10.663 1.790 1.00 0.00 15 LYS A O 16
ATOM 14041 N N . THR A 1 16 ? -1.890 11.995 3.585 1.00 0.00 16 THR A N 16
ATOM 14042 C CA . THR A 1 16 ? -0.523 12.502 3.535 1.00 0.00 16 THR A CA 16
ATOM 14043 C C . THR A 1 16 ? 0.267 12.063 4.762 1.00 0.00 16 THR A C 16
ATOM 14044 O O . THR A 1 16 ? -0.306 11.792 5.818 1.00 0.00 16 THR A O 16
ATOM 14055 N N . CYS A 1 17 ? 1.587 11.995 4.617 1.00 0.00 17 CYS A N 16
ATOM 14056 C CA . CYS A 1 17 ? 2.457 11.590 5.715 1.00 0.00 17 CYS A CA 16
ATOM 14057 C C . CYS A 1 17 ? 3.195 12.793 6.293 1.00 0.00 17 CYS A C 16
ATOM 14058 O O . CYS A 1 17 ? 3.341 13.820 5.632 1.00 0.00 17 CYS A O 16
ATOM 14065 N N . SER A 1 18 ? 3.658 12.657 7.531 1.00 0.00 18 SER A N 16
ATOM 14066 C CA . SER A 1 18 ? 4.381 13.733 8.199 1.00 0.00 18 SER A CA 16
ATOM 14067 C C . SER A 1 18 ? 5.804 13.299 8.542 1.00 0.00 18 SER A C 16
ATOM 14068 O O . SER A 1 18 ? 6.025 12.572 9.510 1.00 0.00 18 SER A O 16
ATOM 14076 N N . GLY A 1 19 ? 6.762 13.749 7.740 1.00 0.00 19 GLY A N 16
ATOM 14077 C CA . GLY A 1 19 ? 8.150 13.396 7.975 1.00 0.00 19 GLY A CA 16
ATOM 14078 C C . GLY A 1 19 ? 8.641 12.317 7.029 1.00 0.00 19 GLY A C 16
ATOM 14079 O O . GLY A 1 19 ? 9.831 12.244 6.724 1.00 0.00 19 GLY A O 16
ATOM 14083 N N . GLU A 1 20 ? 7.722 11.478 6.564 1.00 0.00 20 GLU A N 16
ATOM 14084 C CA . GLU A 1 20 ? 8.063 10.397 5.648 1.00 0.00 20 GLU A CA 16
ATOM 14085 C C . GLU A 1 20 ? 8.596 10.952 4.329 1.00 0.00 20 GLU A C 16
ATOM 14086 O O . GLU A 1 20 ? 8.742 12.163 4.170 1.00 0.00 20 GLU A O 16
ATOM 14098 N N . THR A 1 21 ? 8.883 10.058 3.387 1.00 0.00 21 THR A N 16
ATOM 14099 C CA . THR A 1 21 ? 9.399 10.465 2.084 1.00 0.00 21 THR A CA 16
ATOM 14100 C C . THR A 1 21 ? 8.990 9.479 0.997 1.00 0.00 21 THR A C 16
ATOM 14101 O O . THR A 1 21 ? 8.547 9.877 -0.081 1.00 0.00 21 THR A O 16
ATOM 14112 N N . ASN A 1 22 ? 9.144 8.193 1.284 1.00 0.00 22 ASN A N 16
ATOM 14113 C CA . ASN A 1 22 ? 8.795 7.148 0.327 1.00 0.00 22 ASN A CA 16
ATOM 14114 C C . ASN A 1 22 ? 7.524 6.419 0.750 1.00 0.00 22 ASN A C 16
ATOM 14115 O O . ASN A 1 22 ? 7.236 6.287 1.939 1.00 0.00 22 ASN A O 16
ATOM 14126 N N . CYS A 1 23 ? 6.774 5.937 -0.236 1.00 0.00 23 CYS A N 16
ATOM 14127 C CA . CYS A 1 23 ? 5.543 5.211 0.015 1.00 0.00 23 CYS A CA 16
ATOM 14128 C C . CYS A 1 23 ? 5.671 3.783 -0.501 1.00 0.00 23 CYS A C 16
ATOM 14129 O O . CYS A 1 23 ? 6.724 3.398 -1.009 1.00 0.00 23 CYS A O 16
ATOM 14136 N N . TYR A 1 24 ? 4.610 2.997 -0.374 1.00 0.00 24 TYR A N 16
ATOM 14137 C CA . TYR A 1 24 ? 4.648 1.617 -0.842 1.00 0.00 24 TYR A CA 16
ATOM 14138 C C . TYR A 1 24 ? 3.254 1.041 -1.048 1.00 0.00 24 TYR A C 16
ATOM 14139 O O . TYR A 1 24 ? 2.243 1.700 -0.803 1.00 0.00 24 TYR A O 16
ATOM 14157 N N . LYS A 1 25 ? 3.224 -0.210 -1.490 1.00 0.00 25 LYS A N 16
ATOM 14158 C CA . LYS A 1 25 ? 1.979 -0.929 -1.732 1.00 0.00 25 LYS A CA 16
ATOM 14159 C C . LYS A 1 25 ? 2.238 -2.427 -1.700 1.00 0.00 25 LYS A C 16
ATOM 14160 O O . LYS A 1 25 ? 3.118 -2.926 -2.400 1.00 0.00 25 LYS A O 16
ATOM 14179 N N . LYS A 1 26 ? 1.479 -3.143 -0.883 1.00 0.00 26 LYS A N 16
ATOM 14180 C CA . LYS A 1 26 ? 1.652 -4.583 -0.769 1.00 0.00 26 LYS A CA 16
ATOM 14181 C C . LYS A 1 26 ? 0.383 -5.329 -1.116 1.00 0.00 26 LYS A C 16
ATOM 14182 O O . LYS A 1 26 ? -0.714 -4.777 -1.076 1.00 0.00 26 LYS A O 16
ATOM 14201 N N . TRP A 1 27 ? 0.548 -6.598 -1.436 1.00 0.00 27 TRP A N 16
ATOM 14202 C CA . TRP A 1 27 ? -0.581 -7.450 -1.767 1.00 0.00 27 TRP A CA 16
ATOM 14203 C C . TRP A 1 27 ? -0.222 -8.914 -1.629 1.00 0.00 27 TRP A C 16
ATOM 14204 O O . TRP A 1 27 ? 0.941 -9.300 -1.745 1.00 0.00 27 TRP A O 16
ATOM 14225 N N . TRP A 1 28 ? -1.235 -9.721 -1.383 1.00 0.00 28 TRP A N 16
ATOM 14226 C CA . TRP A 1 28 ? -1.050 -11.153 -1.225 1.00 0.00 28 TRP A CA 16
ATOM 14227 C C . TRP A 1 28 ? -2.331 -11.896 -1.587 1.00 0.00 28 TRP A C 16
ATOM 14228 O O . TRP A 1 28 ? -3.272 -11.301 -2.112 1.00 0.00 28 TRP A O 16
ATOM 14249 N N . SER A 1 29 ? -2.368 -13.192 -1.300 1.00 0.00 29 SER A N 16
ATOM 14250 C CA . SER A 1 29 ? -3.544 -14.005 -1.593 1.00 0.00 29 SER A CA 16
ATOM 14251 C C . SER A 1 29 ? -3.700 -15.112 -0.558 1.00 0.00 29 SER A C 16
ATOM 14252 O O . SER A 1 29 ? -2.711 -15.649 -0.059 1.00 0.00 29 SER A O 16
ATOM 14260 N N . ASP A 1 30 ? -4.945 -15.454 -0.232 1.00 0.00 30 ASP A N 16
ATOM 14261 C CA . ASP A 1 30 ? -5.200 -16.502 0.752 1.00 0.00 30 ASP A CA 16
ATOM 14262 C C . ASP A 1 30 ? -6.618 -17.070 0.626 1.00 0.00 30 ASP A C 16
ATOM 14263 O O . ASP A 1 30 ? -6.845 -18.018 -0.125 1.00 0.00 30 ASP A O 16
ATOM 14272 N N . HIS A 1 31 ? -7.567 -16.502 1.371 1.00 0.00 31 HIS A N 16
ATOM 14273 C CA . HIS A 1 31 ? -8.948 -16.977 1.339 1.00 0.00 31 HIS A CA 16
ATOM 14274 C C . HIS A 1 31 ? -9.873 -15.955 0.686 1.00 0.00 31 HIS A C 16
ATOM 14275 O O . HIS A 1 31 ? -10.822 -16.319 -0.007 1.00 0.00 31 HIS A O 16
ATOM 14290 N N . ARG A 1 32 ? -9.591 -14.677 0.909 1.00 0.00 32 ARG A N 16
ATOM 14291 C CA . ARG A 1 32 ? -10.403 -13.607 0.340 1.00 0.00 32 ARG A CA 16
ATOM 14292 C C . ARG A 1 32 ? -9.851 -13.163 -1.012 1.00 0.00 32 ARG A C 16
ATOM 14293 O O . ARG A 1 32 ? -9.990 -12.003 -1.398 1.00 0.00 32 ARG A O 16
ATOM 14314 N N . GLY A 1 33 ? -9.223 -14.092 -1.726 1.00 0.00 33 GLY A N 16
ATOM 14315 C CA . GLY A 1 33 ? -8.659 -13.771 -3.019 1.00 0.00 33 GLY A CA 16
ATOM 14316 C C . GLY A 1 33 ? -7.316 -13.083 -2.899 1.00 0.00 33 GLY A C 16
ATOM 14317 O O . GLY A 1 33 ? -6.365 -13.659 -2.368 1.00 0.00 33 GLY A O 16
ATOM 14321 N N . THR A 1 34 ? -7.242 -11.849 -3.386 1.00 0.00 34 THR A N 16
ATOM 14322 C CA . THR A 1 34 ? -6.008 -11.077 -3.328 1.00 0.00 34 THR A CA 16
ATOM 14323 C C . THR A 1 34 ? -6.242 -9.722 -2.665 1.00 0.00 34 THR A C 16
ATOM 14324 O O . THR A 1 34 ? -7.018 -8.903 -3.161 1.00 0.00 34 THR A O 16
ATOM 14335 N N . ILE A 1 35 ? -5.566 -9.490 -1.543 1.00 0.00 35 ILE A N 16
ATOM 14336 C CA . ILE A 1 35 ? -5.700 -8.234 -0.814 1.00 0.00 35 ILE A CA 16
ATOM 14337 C C . ILE A 1 35 ? -4.536 -7.297 -1.122 1.00 0.00 35 ILE A C 16
ATOM 14338 O O . ILE A 1 35 ? -3.439 -7.747 -1.449 1.00 0.00 35 ILE A O 16
ATOM 14354 N N . ILE A 1 36 ? -4.784 -5.993 -1.019 1.00 0.00 36 ILE A N 16
ATOM 14355 C CA . ILE A 1 36 ? -3.755 -4.995 -1.289 1.00 0.00 36 ILE A CA 16
ATOM 14356 C C . ILE A 1 36 ? -3.852 -3.822 -0.312 1.00 0.00 36 ILE A C 16
ATOM 14357 O O . ILE A 1 36 ? -4.927 -3.255 -0.121 1.00 0.00 36 ILE A O 16
ATOM 14373 N N . GLU A 1 37 ? -2.728 -3.455 0.306 1.00 0.00 37 GLU A N 16
ATOM 14374 C CA . GLU A 1 37 ? -2.711 -2.346 1.253 1.00 0.00 37 GLU A CA 16
ATOM 14375 C C . GLU A 1 37 ? -1.624 -1.336 0.894 1.00 0.00 37 GLU A C 16
ATOM 14376 O O . GLU A 1 37 ? -0.741 -1.622 0.086 1.00 0.00 37 GLU A O 16
ATOM 14388 N N . ARG A 1 3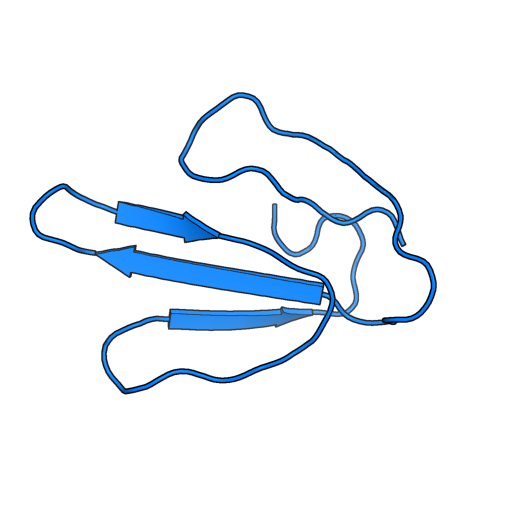8 ? -1.701 -0.154 1.497 1.00 0.00 38 ARG A N 16
ATOM 14389 C CA . ARG A 1 38 ? -0.728 0.901 1.239 1.00 0.00 38 ARG A CA 16
ATOM 14390 C C . ARG A 1 38 ? -0.145 1.439 2.542 1.00 0.00 38 ARG A C 16
ATOM 14391 O O . ARG A 1 38 ? -0.534 1.014 3.629 1.00 0.00 38 ARG A O 16
ATOM 14412 N N . GLY A 1 39 ? 0.791 2.377 2.422 1.00 0.00 39 GLY A N 16
ATOM 14413 C CA . GLY A 1 39 ? 1.412 2.959 3.597 1.00 0.00 39 GLY A CA 16
ATOM 14414 C C . GLY A 1 39 ? 2.546 3.902 3.244 1.00 0.00 39 GLY A C 16
ATOM 14415 O O . GLY A 1 39 ? 2.757 4.219 2.074 1.00 0.00 39 GLY A O 16
ATOM 14419 N N . CYS A 1 40 ? 3.277 4.353 4.259 1.00 0.00 40 CYS A N 16
ATOM 14420 C CA . CYS A 1 40 ? 4.395 5.266 4.048 1.00 0.00 40 CYS A CA 16
ATOM 14421 C C . CYS A 1 40 ? 5.704 4.648 4.531 1.00 0.00 40 CYS A C 16
ATOM 14422 O O . CYS A 1 40 ? 5.946 4.543 5.734 1.00 0.00 40 CYS A O 16
ATOM 14429 N N . GLY A 1 41 ? 6.543 4.239 3.585 1.00 0.00 41 GLY A N 16
ATOM 14430 C CA . GLY A 1 41 ? 7.816 3.636 3.934 1.00 0.00 41 GLY A CA 16
ATOM 14431 C C . GLY A 1 41 ? 8.277 2.621 2.906 1.00 0.00 41 GLY A C 16
ATOM 14432 O O . GLY A 1 41 ? 7.812 2.626 1.765 1.00 0.00 41 GLY A O 16
ATOM 14436 N N . CYS A 1 42 ? 9.194 1.746 3.308 1.00 0.00 42 CYS A N 16
ATOM 14437 C CA . CYS A 1 42 ? 9.717 0.720 2.413 1.00 0.00 42 CYS A CA 16
ATOM 14438 C C . CYS A 1 42 ? 10.350 -0.423 3.207 1.00 0.00 42 CYS A C 16
ATOM 14439 O O . CYS A 1 42 ? 11.519 -0.753 3.013 1.00 0.00 42 CYS A O 16
ATOM 14446 N N . PRO A 1 43 ? 9.579 -1.040 4.121 1.00 0.00 43 PRO A N 16
ATOM 14447 C CA . PRO A 1 43 ? 10.065 -2.146 4.950 1.00 0.00 43 PRO A CA 16
ATOM 14448 C C . PRO A 1 43 ? 10.064 -3.480 4.209 1.00 0.00 43 PRO A C 16
ATOM 14449 O O . PRO A 1 43 ? 9.895 -3.526 2.990 1.00 0.00 43 PRO A O 16
ATOM 14460 N N . LYS A 1 44 ? 10.253 -4.565 4.956 1.00 0.00 44 LYS A N 16
ATOM 14461 C CA . LYS A 1 44 ? 10.275 -5.903 4.374 1.00 0.00 44 LYS A CA 16
ATOM 14462 C C . LYS A 1 44 ? 8.899 -6.558 4.461 1.00 0.00 44 LYS A C 16
ATOM 14463 O O . LYS A 1 44 ? 7.920 -5.918 4.846 1.00 0.00 44 LYS A O 16
ATOM 14482 N N . VAL A 1 45 ? 8.832 -7.837 4.100 1.00 0.00 45 VAL A N 16
ATOM 14483 C CA . VAL A 1 45 ? 7.574 -8.575 4.138 1.00 0.00 45 VAL A CA 16
ATOM 14484 C C . VAL A 1 45 ? 7.815 -10.067 4.348 1.00 0.00 45 VAL A C 16
ATOM 14485 O O . VAL A 1 45 ? 8.951 -10.537 4.299 1.00 0.00 45 VAL A O 16
ATOM 14498 N N . LYS A 1 46 ? 6.736 -10.807 4.587 1.00 0.00 46 LYS A N 16
ATOM 14499 C CA . LYS A 1 46 ? 6.817 -12.235 4.811 1.00 0.00 46 LYS A CA 16
ATOM 14500 C C . LYS A 1 46 ? 6.953 -12.987 3.486 1.00 0.00 46 LYS A C 16
ATOM 14501 O O . LYS A 1 46 ? 6.917 -12.381 2.415 1.00 0.00 46 LYS A O 16
ATOM 14520 N N . PRO A 1 47 ? 7.110 -14.323 3.539 1.00 0.00 47 PRO A N 16
ATOM 14521 C CA . PRO A 1 47 ? 7.246 -15.143 2.349 1.00 0.00 47 PRO A CA 16
ATOM 14522 C C . PRO A 1 47 ? 5.897 -15.491 1.728 1.00 0.00 47 PRO A C 16
ATOM 14523 O O . PRO A 1 47 ? 5.182 -16.365 2.218 1.00 0.00 47 PRO A O 16
ATOM 14534 N N . GLY A 1 48 ? 5.556 -14.793 0.650 1.00 0.00 48 GLY A N 16
ATOM 14535 C CA . GLY A 1 48 ? 4.294 -15.031 -0.026 1.00 0.00 48 GLY A CA 16
ATOM 14536 C C . GLY A 1 48 ? 3.633 -13.739 -0.455 1.00 0.00 48 GLY A C 16
ATOM 14537 O O . GLY A 1 48 ? 3.190 -13.602 -1.595 1.00 0.00 48 GLY A O 16
ATOM 14541 N N . VAL A 1 49 ? 3.571 -12.790 0.468 1.00 0.00 49 VAL A N 16
ATOM 14542 C CA . VAL A 1 49 ? 2.970 -11.494 0.204 1.00 0.00 49 VAL A CA 16
ATOM 14543 C C . VAL A 1 49 ? 3.938 -10.588 -0.556 1.00 0.00 49 VAL A C 16
ATOM 14544 O O . VAL A 1 49 ? 5.108 -10.471 -0.193 1.00 0.00 49 VAL A O 16
ATOM 14557 N N . ASN A 1 50 ? 3.441 -9.956 -1.615 1.00 0.00 50 ASN A N 16
ATOM 14558 C CA . ASN A 1 50 ? 4.262 -9.068 -2.432 1.00 0.00 50 ASN A CA 16
ATOM 14559 C C . ASN A 1 50 ? 4.252 -7.644 -1.883 1.00 0.00 50 ASN A C 16
ATOM 14560 O O . ASN A 1 50 ? 3.357 -7.262 -1.130 1.00 0.00 50 ASN A O 16
ATOM 14571 N N . LEU A 1 51 ? 5.260 -6.867 -2.267 1.00 0.00 51 LEU A N 16
ATOM 14572 C CA . LEU A 1 51 ? 5.382 -5.486 -1.822 1.00 0.00 51 LEU A CA 16
ATOM 14573 C C . LEU A 1 51 ? 6.223 -4.679 -2.811 1.00 0.00 51 LEU A C 16
ATOM 14574 O O . LEU A 1 51 ? 7.111 -5.224 -3.466 1.00 0.00 51 LEU A O 16
ATOM 14590 N N . ASN A 1 52 ? 5.943 -3.383 -2.914 1.00 0.00 52 ASN A N 16
ATOM 14591 C CA . ASN A 1 52 ? 6.687 -2.519 -3.826 1.00 0.00 52 ASN A CA 16
ATOM 14592 C C . ASN A 1 52 ? 6.650 -1.061 -3.367 1.00 0.00 52 ASN A C 16
ATOM 14593 O O . ASN A 1 52 ? 5.579 -0.482 -3.181 1.00 0.00 52 ASN A O 16
ATOM 14604 N N . CYS A 1 53 ? 7.830 -0.476 -3.182 1.00 0.00 53 CYS A N 16
ATOM 14605 C CA . CYS A 1 53 ? 7.946 0.904 -2.746 1.00 0.00 53 CYS A CA 16
ATOM 14606 C C . CYS A 1 53 ? 8.004 1.852 -3.941 1.00 0.00 53 CYS A C 16
ATOM 14607 O O . CYS A 1 53 ? 8.405 1.462 -5.037 1.00 0.00 53 CYS A O 16
ATOM 14614 N N . CYS A 1 54 ? 7.603 3.097 -3.717 1.00 0.00 54 CYS A N 16
ATOM 14615 C CA . CYS A 1 54 ? 7.610 4.109 -4.768 1.00 0.00 54 CYS A CA 16
ATOM 14616 C C . CYS A 1 54 ? 7.584 5.500 -4.182 1.00 0.00 54 CYS A C 16
ATOM 14617 O O . CYS A 1 54 ? 7.195 5.708 -3.034 1.00 0.00 54 CYS A O 16
ATOM 14624 N N . ARG A 1 55 ? 8.041 6.439 -4.982 1.00 0.00 55 ARG A N 16
ATOM 14625 C CA . ARG A 1 55 ? 8.125 7.818 -4.575 1.00 0.00 55 ARG A CA 16
ATOM 14626 C C . ARG A 1 55 ? 7.296 8.720 -5.487 1.00 0.00 55 ARG A C 16
ATOM 14627 O O . ARG A 1 55 ? 7.720 9.823 -5.834 1.00 0.00 55 ARG A O 16
ATOM 14648 N N . THR A 1 56 ? 6.111 8.250 -5.868 1.00 0.00 56 THR A N 16
ATOM 14649 C CA . THR A 1 56 ? 5.229 9.023 -6.735 1.00 0.00 56 THR A CA 16
ATOM 14650 C C . THR A 1 56 ? 3.861 9.214 -6.084 1.00 0.00 56 THR A C 16
ATOM 14651 O O . THR A 1 56 ? 3.394 8.357 -5.333 1.00 0.00 56 THR A O 16
ATOM 14662 N N . ASP A 1 57 ? 3.225 10.344 -6.377 1.00 0.00 57 ASP A N 16
ATOM 14663 C CA . ASP A 1 57 ? 1.915 10.649 -5.824 1.00 0.00 57 ASP A CA 16
ATOM 14664 C C . ASP A 1 57 ? 0.894 9.591 -6.227 1.00 0.00 57 ASP A C 16
ATOM 14665 O O . ASP A 1 57 ? 0.682 9.338 -7.412 1.00 0.00 57 ASP A O 16
ATOM 14674 N N . ARG A 1 58 ? 0.265 8.974 -5.232 1.00 0.00 58 ARG A N 16
ATOM 14675 C CA . ARG A 1 58 ? -0.733 7.941 -5.484 1.00 0.00 58 ARG A CA 16
ATOM 14676 C C . ARG A 1 58 ? -0.121 6.766 -6.241 1.00 0.00 58 ARG A C 16
ATOM 14677 O O . ARG A 1 58 ? -0.811 6.065 -6.982 1.00 0.00 58 ARG A O 16
ATOM 14698 N N . CYS A 1 59 ? 1.177 6.557 -6.050 1.00 0.00 59 CYS A N 16
ATOM 14699 C CA . CYS A 1 59 ? 1.885 5.472 -6.711 1.00 0.00 59 CYS A CA 16
ATOM 14700 C C . CYS A 1 59 ? 1.387 4.112 -6.226 1.00 0.00 59 CYS A C 16
ATOM 14701 O O . CYS A 1 59 ? 1.473 3.117 -6.946 1.00 0.00 59 CYS A O 16
ATOM 14708 N N . ASN A 1 60 ? 0.872 4.076 -5.001 1.00 0.00 60 ASN A N 16
ATOM 14709 C CA . ASN A 1 60 ? 0.367 2.839 -4.418 1.00 0.00 60 ASN A CA 16
ATOM 14710 C C . ASN A 1 60 ? -1.146 2.731 -4.582 1.00 0.00 60 ASN A C 16
ATOM 14711 O O . ASN A 1 60 ? -1.825 2.108 -3.766 1.00 0.00 60 ASN A O 16
ATOM 14722 N N . ASN A 1 61 ? -1.668 3.340 -5.642 1.00 0.00 61 ASN A N 16
ATOM 14723 C CA . ASN A 1 61 ? -3.097 3.313 -5.912 1.00 0.00 61 ASN A CA 16
ATOM 14724 C C . ASN A 1 61 ? -3.573 1.892 -6.199 1.00 0.00 61 ASN A C 16
ATOM 14725 O O . ASN A 1 61 ? -2.713 1.002 -6.363 1.00 0.00 61 ASN A O 16
ATOM 14737 N N . LEU A 1 1 ? 4.343 13.954 0.331 1.00 0.00 1 LEU A N 17
ATOM 14738 C CA . LEU A 1 1 ? 3.744 13.068 -0.702 1.00 0.00 1 LEU A CA 17
ATOM 14739 C C . LEU A 1 1 ? 2.375 12.557 -0.261 1.00 0.00 1 LEU A C 17
ATOM 14740 O O . LEU A 1 1 ? 2.247 11.907 0.776 1.00 0.00 1 LEU A O 17
ATOM 14758 N N . GLU A 1 2 ? 1.354 12.856 -1.058 1.00 0.00 2 GLU A N 17
ATOM 14759 C CA . GLU A 1 2 ? -0.006 12.427 -0.750 1.00 0.00 2 GLU A CA 17
ATOM 14760 C C . GLU A 1 2 ? -0.315 11.087 -1.411 1.00 0.00 2 GLU A C 17
ATOM 14761 O O . GLU A 1 2 ? -0.899 11.038 -2.494 1.00 0.00 2 GLU A O 17
ATOM 14773 N N . CYS A 1 3 ? 0.083 10.003 -0.754 1.00 0.00 3 CYS A N 17
ATOM 14774 C CA . CYS A 1 3 ? -0.146 8.666 -1.274 1.00 0.00 3 CYS A CA 17
ATOM 14775 C C . CYS A 1 3 ? -1.579 8.215 -1.003 1.00 0.00 3 CYS A C 17
ATOM 14776 O O . CYS A 1 3 ? -2.441 9.025 -0.664 1.00 0.00 3 CYS A O 17
ATOM 14783 N N . HIS A 1 4 ? -1.823 6.917 -1.154 1.00 0.00 4 HIS A N 17
ATOM 14784 C CA . HIS A 1 4 ? -3.148 6.358 -0.924 1.00 0.00 4 HIS A CA 17
ATOM 14785 C C . HIS A 1 4 ? -3.192 5.586 0.390 1.00 0.00 4 HIS A C 17
ATOM 14786 O O . HIS A 1 4 ? -2.168 5.394 1.045 1.00 0.00 4 HIS A O 17
ATOM 14801 N N . ASN A 1 5 ? -4.387 5.146 0.770 1.00 0.00 5 ASN A N 17
ATOM 14802 C CA . ASN A 1 5 ? -4.571 4.393 2.005 1.00 0.00 5 ASN A CA 17
ATOM 14803 C C . ASN A 1 5 ? -5.988 3.836 2.084 1.00 0.00 5 ASN A C 17
ATOM 14804 O O . ASN A 1 5 ? -6.740 4.143 3.010 1.00 0.00 5 ASN A O 17
ATOM 14815 N N . GLN A 1 6 ? -6.348 3.017 1.100 1.00 0.00 6 GLN A N 17
ATOM 14816 C CA . GLN A 1 6 ? -7.678 2.421 1.050 1.00 0.00 6 GLN A CA 17
ATOM 14817 C C . GLN A 1 6 ? -7.604 0.899 1.131 1.00 0.00 6 GLN A C 17
ATOM 14818 O O . GLN A 1 6 ? -6.861 0.263 0.385 1.00 0.00 6 GLN A O 17
ATOM 14832 N N . GLN A 1 7 ? -8.389 0.320 2.033 1.00 0.00 7 GLN A N 17
ATOM 14833 C CA . GLN A 1 7 ? -8.423 -1.122 2.204 1.00 0.00 7 GLN A CA 17
ATOM 14834 C C . GLN A 1 7 ? -9.296 -1.765 1.132 1.00 0.00 7 GLN A C 17
ATOM 14835 O O . GLN A 1 7 ? -10.517 -1.610 1.140 1.00 0.00 7 GLN A O 17
ATOM 14849 N N . SER A 1 8 ? -8.664 -2.479 0.207 1.00 0.00 8 SER A N 17
ATOM 14850 C CA . SER A 1 8 ? -9.384 -3.139 -0.879 1.00 0.00 8 SER A CA 17
ATOM 14851 C C . SER A 1 8 ? -9.842 -2.118 -1.919 1.00 0.00 8 SER A C 17
ATOM 14852 O O . SER A 1 8 ? -9.342 -0.994 -1.957 1.00 0.00 8 SER A O 17
ATOM 14860 N N . SER A 1 9 ? -10.790 -2.515 -2.763 1.00 0.00 9 SER A N 17
ATOM 14861 C CA . SER A 1 9 ? -11.308 -1.631 -3.802 1.00 0.00 9 SER A CA 17
ATOM 14862 C C . SER A 1 9 ? -11.865 -0.342 -3.200 1.00 0.00 9 SER A C 17
ATOM 14863 O O . SER A 1 9 ? -11.185 0.684 -3.181 1.00 0.00 9 SER A O 17
ATOM 14871 N N . GLN A 1 10 ? -13.097 -0.413 -2.691 1.00 0.00 10 GLN A N 17
ATOM 14872 C CA . GLN A 1 10 ? -13.762 0.715 -2.071 1.00 0.00 10 GLN A CA 17
ATOM 14873 C C . GLN A 1 10 ? -13.470 2.037 -2.781 1.00 0.00 10 GLN A C 17
ATOM 14874 O O . GLN A 1 10 ? -12.971 2.058 -3.906 1.00 0.00 10 GLN A O 17
ATOM 14888 N N . ALA A 1 11 ? -13.802 3.137 -2.116 1.00 0.00 11 ALA A N 17
ATOM 14889 C CA . ALA A 1 11 ? -13.589 4.464 -2.675 1.00 0.00 11 ALA A CA 17
ATOM 14890 C C . ALA A 1 11 ? -12.213 5.011 -2.296 1.00 0.00 11 ALA A C 17
ATOM 14891 O O . ALA A 1 11 ? -11.879 5.102 -1.114 1.00 0.00 11 ALA A O 17
ATOM 14898 N N . PRO A 1 12 ? -11.396 5.385 -3.298 1.00 0.00 12 PRO A N 17
ATOM 14899 C CA . PRO A 1 12 ? -10.051 5.927 -3.075 1.00 0.00 12 PRO A CA 17
ATOM 14900 C C . PRO A 1 12 ? -9.985 6.904 -1.905 1.00 0.00 12 PRO A C 17
ATOM 14901 O O . PRO A 1 12 ? -11.006 7.434 -1.466 1.00 0.00 12 PRO A O 17
ATOM 14912 N N . THR A 1 13 ? -8.775 7.140 -1.406 1.00 0.00 13 THR A N 17
ATOM 14913 C CA . THR A 1 13 ? -8.571 8.055 -0.288 1.00 0.00 13 THR A CA 17
ATOM 14914 C C . THR A 1 13 ? -7.128 8.545 -0.246 1.00 0.00 13 THR A C 17
ATOM 14915 O O . THR A 1 13 ? -6.223 7.806 0.140 1.00 0.00 13 THR A O 17
ATOM 14926 N N . THR A 1 14 ? -6.919 9.795 -0.645 1.00 0.00 14 THR A N 17
ATOM 14927 C CA . THR A 1 14 ? -5.585 10.383 -0.652 1.00 0.00 14 THR A CA 17
ATOM 14928 C C . THR A 1 14 ? -5.340 11.197 0.615 1.00 0.00 14 THR A C 17
ATOM 14929 O O . THR A 1 14 ? -6.228 11.902 1.092 1.00 0.00 14 THR A O 17
ATOM 14940 N N . LYS A 1 15 ? -4.129 11.094 1.151 1.00 0.00 15 LYS A N 17
ATOM 14941 C CA . LYS A 1 15 ? -3.764 11.821 2.361 1.00 0.00 15 LYS A CA 17
ATOM 14942 C C . LYS A 1 15 ? -2.249 11.935 2.492 1.00 0.00 15 LYS A C 17
ATOM 14943 O O . LYS A 1 15 ? -1.506 11.149 1.904 1.00 0.00 15 LYS A O 17
ATOM 14962 N N . THR A 1 16 ? -1.797 12.919 3.264 1.00 0.00 16 THR A N 17
ATOM 14963 C CA . THR A 1 16 ? -0.369 13.134 3.468 1.00 0.00 16 THR A CA 17
ATOM 14964 C C . THR A 1 16 ? 0.090 12.528 4.791 1.00 0.00 16 THR A C 17
ATOM 14965 O O . THR A 1 16 ? -0.673 12.469 5.756 1.00 0.00 16 THR A O 17
ATOM 14976 N N . CYS A 1 17 ? 1.340 12.079 4.828 1.00 0.00 17 CYS A N 17
ATOM 14977 C CA . CYS A 1 17 ? 1.900 11.479 6.033 1.00 0.00 17 CYS A CA 17
ATOM 14978 C C . CYS A 1 17 ? 2.530 12.542 6.926 1.00 0.00 17 CYS A C 17
ATOM 14979 O O . CYS A 1 17 ? 2.505 13.730 6.606 1.00 0.00 17 CYS A O 17
ATOM 14986 N N . SER A 1 18 ? 3.094 12.107 8.049 1.00 0.00 18 SER A N 17
ATOM 14987 C CA . SER A 1 18 ? 3.731 13.024 8.988 1.00 0.00 18 SER A CA 17
ATOM 14988 C C . SER A 1 18 ? 4.873 13.784 8.321 1.00 0.00 18 SER A C 17
ATOM 14989 O O . SER A 1 18 ? 4.816 15.004 8.175 1.00 0.00 18 SER A O 17
ATOM 14997 N N . GLY A 1 19 ? 5.909 13.054 7.917 1.00 0.00 19 GLY A N 17
ATOM 14998 C CA . GLY A 1 19 ? 7.047 13.679 7.270 1.00 0.00 19 GLY A CA 17
ATOM 14999 C C . GLY A 1 19 ? 7.909 12.679 6.525 1.00 0.00 19 GLY A C 17
ATOM 15000 O O . GLY A 1 19 ? 9.116 12.875 6.380 1.00 0.00 19 GLY A O 17
ATOM 15004 N N . GLU A 1 20 ? 7.289 11.603 6.049 1.00 0.00 20 GLU A N 17
ATOM 15005 C CA . GLU A 1 20 ? 8.009 10.570 5.314 1.00 0.00 20 GLU A CA 17
ATOM 15006 C C . GLU A 1 20 ? 8.477 11.094 3.961 1.00 0.00 20 GLU A C 17
ATOM 15007 O O . GLU A 1 20 ? 8.268 12.260 3.629 1.00 0.00 20 GLU A O 17
ATOM 15019 N N . THR A 1 21 ? 9.114 10.223 3.184 1.00 0.00 21 THR A N 17
ATOM 15020 C CA . THR A 1 21 ? 9.614 10.600 1.866 1.00 0.00 21 THR A CA 17
ATOM 15021 C C . THR A 1 21 ? 9.110 9.643 0.792 1.00 0.00 21 THR A C 17
ATOM 15022 O O . THR A 1 21 ? 8.743 10.064 -0.306 1.00 0.00 21 THR A O 17
ATOM 15033 N N . ASN A 1 22 ? 9.100 8.354 1.112 1.00 0.00 22 ASN A N 17
ATOM 15034 C CA . ASN A 1 22 ? 8.645 7.336 0.169 1.00 0.00 22 ASN A CA 17
ATOM 15035 C C . ASN A 1 22 ? 7.446 6.572 0.721 1.00 0.00 22 ASN A C 17
ATOM 15036 O O . ASN A 1 22 ? 7.231 6.519 1.932 1.00 0.00 22 ASN A O 17
ATOM 15047 N N . CYS A 1 23 ? 6.674 5.976 -0.181 1.00 0.00 23 CYS A N 17
ATOM 15048 C CA . CYS A 1 23 ? 5.501 5.202 0.194 1.00 0.00 23 CYS A CA 17
ATOM 15049 C C . CYS A 1 23 ? 5.629 3.777 -0.328 1.00 0.00 23 CYS A C 17
ATOM 15050 O O . CYS A 1 23 ? 6.681 3.394 -0.841 1.00 0.00 23 CYS A O 17
ATOM 15057 N N . TYR A 1 24 ? 4.568 2.991 -0.200 1.00 0.00 24 TYR A N 17
ATOM 15058 C CA . TYR A 1 24 ? 4.599 1.613 -0.671 1.00 0.00 24 TYR A CA 17
ATOM 15059 C C . TYR A 1 24 ? 3.199 1.052 -0.878 1.00 0.00 24 TYR A C 17
ATOM 15060 O O . TYR A 1 24 ? 2.198 1.730 -0.646 1.00 0.00 24 TYR A O 17
ATOM 15078 N N . LYS A 1 25 ? 3.152 -0.201 -1.308 1.00 0.00 25 LYS A N 17
ATOM 15079 C CA . LYS A 1 25 ? 1.895 -0.895 -1.549 1.00 0.00 25 LYS A CA 17
ATOM 15080 C C . LYS A 1 25 ? 2.124 -2.399 -1.549 1.00 0.00 25 LYS A C 17
ATOM 15081 O O . LYS A 1 25 ? 2.995 -2.902 -2.257 1.00 0.00 25 LYS A O 17
ATOM 15100 N N . LYS A 1 26 ? 1.344 -3.115 -0.751 1.00 0.00 26 LYS A N 17
ATOM 15101 C CA . LYS A 1 26 ? 1.479 -4.562 -0.670 1.00 0.00 26 LYS A CA 17
ATOM 15102 C C . LYS A 1 26 ? 0.173 -5.259 -0.991 1.00 0.00 26 LYS A C 17
ATOM 15103 O O . LYS A 1 26 ? -0.903 -4.684 -0.853 1.00 0.00 26 LYS A O 17
ATOM 15122 N N . TRP A 1 27 ? 0.280 -6.507 -1.412 1.00 0.00 27 TRP A N 17
ATOM 15123 C CA . TRP A 1 27 ? -0.893 -7.300 -1.742 1.00 0.00 27 TRP A CA 17
ATOM 15124 C C . TRP A 1 27 ? -0.572 -8.785 -1.729 1.00 0.00 27 TRP A C 17
ATOM 15125 O O . TRP A 1 27 ? 0.593 -9.183 -1.718 1.00 0.00 27 TRP A O 17
ATOM 15146 N N . TRP A 1 28 ? -1.619 -9.595 -1.732 1.00 0.00 28 TRP A N 17
ATOM 15147 C CA . TRP A 1 28 ? -1.459 -11.043 -1.724 1.00 0.00 28 TRP A CA 17
ATOM 15148 C C . TRP A 1 28 ? -2.716 -11.731 -2.242 1.00 0.00 28 TRP A C 17
ATOM 15149 O O . TRP A 1 28 ? -3.733 -11.085 -2.494 1.00 0.00 28 TRP A O 17
ATOM 15170 N N . SER A 1 29 ? -2.636 -13.048 -2.392 1.00 0.00 29 SER A N 17
ATOM 15171 C CA . SER A 1 29 ? -3.765 -13.833 -2.877 1.00 0.00 29 SER A CA 17
ATOM 15172 C C . SER A 1 29 ? -4.017 -15.038 -1.977 1.00 0.00 29 SER A C 17
ATOM 15173 O O . SER A 1 29 ? -3.318 -16.048 -2.065 1.00 0.00 29 SER A O 17
ATOM 15181 N N . ASP A 1 30 ? -5.018 -14.926 -1.110 1.00 0.00 30 ASP A N 17
ATOM 15182 C CA . ASP A 1 30 ? -5.361 -16.005 -0.193 1.00 0.00 30 ASP A CA 17
ATOM 15183 C C . ASP A 1 30 ? -6.585 -16.773 -0.688 1.00 0.00 30 ASP A C 17
ATOM 15184 O O . ASP A 1 30 ? -6.954 -16.682 -1.858 1.00 0.00 30 ASP A O 17
ATOM 15193 N N . HIS A 1 31 ? -7.208 -17.530 0.211 1.00 0.00 31 HIS A N 17
ATOM 15194 C CA . HIS A 1 31 ? -8.389 -18.312 -0.137 1.00 0.00 31 HIS A CA 17
ATOM 15195 C C . HIS A 1 31 ? -9.586 -17.405 -0.402 1.00 0.00 31 HIS A C 17
ATOM 15196 O O . HIS A 1 31 ? -10.395 -17.669 -1.290 1.00 0.00 31 HIS A O 17
ATOM 15211 N N . ARG A 1 32 ? -9.691 -16.331 0.376 1.00 0.00 32 ARG A N 17
ATOM 15212 C CA . ARG A 1 32 ? -10.788 -15.382 0.225 1.00 0.00 32 ARG A CA 17
ATOM 15213 C C . ARG A 1 32 ? -10.673 -14.626 -1.096 1.00 0.00 32 ARG A C 17
ATOM 15214 O O . ARG A 1 32 ? -11.678 -14.214 -1.676 1.00 0.00 32 ARG A O 17
ATOM 15235 N N . GLY A 1 33 ? -9.443 -14.445 -1.563 1.00 0.00 33 GLY A N 17
ATOM 15236 C CA . GLY A 1 33 ? -9.217 -13.737 -2.810 1.00 0.00 33 GLY A CA 17
ATOM 15237 C C . GLY A 1 33 ? -7.893 -12.999 -2.822 1.00 0.00 33 GLY A C 17
ATOM 15238 O O . GLY A 1 33 ? -6.830 -13.619 -2.829 1.00 0.00 33 GLY A O 17
ATOM 15242 N N . THR A 1 34 ? -7.957 -11.672 -2.822 1.00 0.00 34 THR A N 17
ATOM 15243 C CA . THR A 1 34 ? -6.753 -10.848 -2.831 1.00 0.00 34 THR A CA 17
ATOM 15244 C C . THR A 1 34 ? -6.964 -9.571 -2.023 1.00 0.00 34 THR A C 17
ATOM 15245 O O . THR A 1 34 ? -8.078 -9.054 -1.939 1.00 0.00 34 THR A O 17
ATOM 15256 N N . ILE A 1 35 ? -5.887 -9.066 -1.431 1.00 0.00 35 ILE A N 17
ATOM 15257 C CA . ILE A 1 35 ? -5.956 -7.847 -0.633 1.00 0.00 35 ILE A CA 17
ATOM 15258 C C . ILE A 1 35 ? -4.784 -6.924 -0.942 1.00 0.00 35 ILE A C 17
ATOM 15259 O O . ILE A 1 35 ? -3.724 -7.379 -1.367 1.00 0.00 35 ILE A O 17
ATOM 15275 N N . ILE A 1 36 ? -4.982 -5.626 -0.726 1.00 0.00 36 ILE A N 17
ATOM 15276 C CA . ILE A 1 36 ? -3.939 -4.639 -0.985 1.00 0.00 36 ILE A CA 17
ATOM 15277 C C . ILE A 1 36 ? -3.936 -3.546 0.086 1.00 0.00 36 ILE A C 17
ATOM 15278 O O . ILE A 1 36 ? -4.977 -2.959 0.379 1.00 0.00 36 ILE A O 17
ATOM 15294 N N . GLU A 1 37 ? -2.768 -3.269 0.668 1.00 0.00 37 GLU A N 17
ATOM 15295 C CA . GLU A 1 37 ? -2.661 -2.240 1.697 1.00 0.00 37 GLU A CA 17
ATOM 15296 C C . GLU A 1 37 ? -1.612 -1.196 1.329 1.00 0.00 37 GLU A C 17
ATOM 15297 O O . GLU A 1 37 ? -0.786 -1.415 0.442 1.00 0.00 37 GLU A O 17
ATOM 15309 N N . ARG A 1 38 ? -1.656 -0.058 2.014 1.00 0.00 38 ARG A N 17
ATOM 15310 C CA . ARG A 1 38 ? -0.718 1.030 1.760 1.00 0.00 38 ARG A CA 17
ATOM 15311 C C . ARG A 1 38 ? -0.150 1.581 3.066 1.00 0.00 38 ARG A C 17
ATOM 15312 O O . ARG A 1 38 ? -0.569 1.182 4.152 1.00 0.00 38 ARG A O 17
ATOM 15333 N N . GLY A 1 39 ? 0.804 2.502 2.951 1.00 0.00 39 GLY A N 17
ATOM 15334 C CA . GLY A 1 39 ? 1.410 3.093 4.130 1.00 0.00 39 GLY A CA 17
ATOM 15335 C C . GLY A 1 39 ? 2.366 4.220 3.789 1.00 0.00 39 GLY A C 17
ATOM 15336 O O . GLY A 1 39 ? 2.105 5.012 2.883 1.00 0.00 39 GLY A O 17
ATOM 15340 N N . CYS A 1 40 ? 3.478 4.293 4.515 1.00 0.00 40 CYS A N 17
ATOM 15341 C CA . CYS A 1 40 ? 4.477 5.332 4.284 1.00 0.00 40 CYS A CA 17
ATOM 15342 C C . CYS A 1 40 ? 5.866 4.854 4.699 1.00 0.00 40 CYS A C 17
ATOM 15343 O O . CYS A 1 40 ? 6.229 4.915 5.873 1.00 0.00 40 CYS A O 17
ATOM 15350 N N . GLY A 1 41 ? 6.635 4.378 3.725 1.00 0.00 41 GLY A N 17
ATOM 15351 C CA . GLY A 1 41 ? 7.975 3.896 4.004 1.00 0.00 41 GLY A CA 17
ATOM 15352 C C . GLY A 1 41 ? 8.417 2.830 3.022 1.00 0.00 41 GLY A C 17
ATOM 15353 O O . GLY A 1 41 ? 8.018 2.847 1.857 1.00 0.00 41 GLY A O 17
ATOM 15357 N N . CYS A 1 42 ? 9.241 1.899 3.489 1.00 0.00 42 CYS A N 17
ATOM 15358 C CA . CYS A 1 42 ? 9.731 0.821 2.640 1.00 0.00 42 CYS A CA 17
ATOM 15359 C C . CYS A 1 42 ? 10.239 -0.351 3.479 1.00 0.00 42 CYS A C 17
ATOM 15360 O O . CYS A 1 42 ? 11.445 -0.571 3.588 1.00 0.00 42 CYS A O 17
ATOM 15367 N N . PRO A 1 43 ? 9.319 -1.121 4.083 1.00 0.00 43 PRO A N 17
ATOM 15368 C CA . PRO A 1 43 ? 9.676 -2.271 4.914 1.00 0.00 43 PRO A CA 17
ATOM 15369 C C . PRO A 1 43 ? 10.010 -3.504 4.082 1.00 0.00 43 PRO A C 17
ATOM 15370 O O . PRO A 1 43 ? 10.174 -3.417 2.865 1.00 0.00 43 PRO A O 17
ATOM 15381 N N . LYS A 1 44 ? 10.110 -4.652 4.745 1.00 0.00 44 LYS A N 17
ATOM 15382 C CA . LYS A 1 44 ? 10.426 -5.902 4.064 1.00 0.00 44 LYS A CA 17
ATOM 15383 C C . LYS A 1 44 ? 9.157 -6.590 3.572 1.00 0.00 44 LYS A C 17
ATOM 15384 O O . LYS A 1 44 ? 8.057 -6.050 3.699 1.00 0.00 44 LYS A O 17
ATOM 15403 N N . VAL A 1 45 ? 9.316 -7.783 3.008 1.00 0.00 45 VAL A N 17
ATOM 15404 C CA . VAL A 1 45 ? 8.182 -8.544 2.497 1.00 0.00 45 VAL A CA 17
ATOM 15405 C C . VAL A 1 45 ? 7.881 -9.749 3.380 1.00 0.00 45 VAL A C 17
ATOM 15406 O O . VAL A 1 45 ? 8.779 -10.315 4.003 1.00 0.00 45 VAL A O 17
ATOM 15419 N N . LYS A 1 46 ? 6.611 -10.136 3.427 1.00 0.00 46 LYS A N 17
ATOM 15420 C CA . LYS A 1 46 ? 6.187 -11.267 4.225 1.00 0.00 46 LYS A CA 17
ATOM 15421 C C . LYS A 1 46 ? 6.208 -12.556 3.403 1.00 0.00 46 LYS A C 17
ATOM 15422 O O . LYS A 1 46 ? 5.779 -12.569 2.251 1.00 0.00 46 LYS A O 17
ATOM 15441 N N . PRO A 1 47 ? 6.721 -13.658 3.982 1.00 0.00 47 PRO A N 17
ATOM 15442 C CA . PRO A 1 47 ? 6.809 -14.946 3.303 1.00 0.00 47 PRO A CA 17
ATOM 15443 C C . PRO A 1 47 ? 5.577 -15.260 2.452 1.00 0.00 47 PRO A C 17
ATOM 15444 O O . PRO A 1 47 ? 4.587 -15.796 2.953 1.00 0.00 47 PRO A O 17
ATOM 15455 N N . GLY A 1 48 ? 5.647 -14.933 1.164 1.00 0.00 48 GLY A N 17
ATOM 15456 C CA . GLY A 1 48 ? 4.533 -15.200 0.269 1.00 0.00 48 GLY A CA 17
ATOM 15457 C C . GLY A 1 48 ? 3.792 -13.942 -0.137 1.00 0.00 48 GLY A C 17
ATOM 15458 O O . GLY A 1 48 ? 3.201 -13.882 -1.216 1.00 0.00 48 GLY A O 17
ATOM 15462 N N . VAL A 1 49 ? 3.820 -12.936 0.727 1.00 0.00 49 VAL A N 17
ATOM 15463 C CA . VAL A 1 49 ? 3.146 -11.673 0.457 1.00 0.00 49 VAL A CA 17
ATOM 15464 C C . VAL A 1 49 ? 3.976 -10.793 -0.471 1.00 0.00 49 VAL A C 17
ATOM 15465 O O . VAL A 1 49 ? 5.206 -10.864 -0.475 1.00 0.00 49 VAL A O 17
ATOM 15478 N N . ASN A 1 50 ? 3.298 -9.962 -1.257 1.00 0.00 50 ASN A N 17
ATOM 15479 C CA . ASN A 1 50 ? 3.976 -9.066 -2.188 1.00 0.00 50 ASN A CA 17
ATOM 15480 C C . ASN A 1 50 ? 3.989 -7.638 -1.652 1.00 0.00 50 ASN A C 17
ATOM 15481 O O . ASN A 1 50 ? 3.096 -7.236 -0.905 1.00 0.00 50 ASN A O 17
ATOM 15492 N N . LEU A 1 51 ? 5.008 -6.880 -2.036 1.00 0.00 51 LEU A N 17
ATOM 15493 C CA . LEU A 1 51 ? 5.146 -5.499 -1.596 1.00 0.00 51 LEU A CA 17
ATOM 15494 C C . LEU A 1 51 ? 6.079 -4.732 -2.533 1.00 0.00 51 LEU A C 17
ATOM 15495 O O . LEU A 1 51 ? 6.995 -5.311 -3.118 1.00 0.00 51 LEU A O 17
ATOM 15511 N N . ASN A 1 52 ? 5.846 -3.430 -2.672 1.00 0.00 52 ASN A N 17
ATOM 15512 C CA . ASN A 1 52 ? 6.679 -2.601 -3.540 1.00 0.00 52 ASN A CA 17
ATOM 15513 C C . ASN A 1 52 ? 6.639 -1.130 -3.124 1.00 0.00 52 ASN A C 17
ATOM 15514 O O . ASN A 1 52 ? 5.569 -0.528 -3.026 1.00 0.00 52 ASN A O 17
ATOM 15525 N N . CYS A 1 53 ? 7.817 -0.559 -2.885 1.00 0.00 53 CYS A N 17
ATOM 15526 C CA . CYS A 1 53 ? 7.934 0.834 -2.486 1.00 0.00 53 CYS A CA 17
ATOM 15527 C C . CYS A 1 53 ? 7.993 1.745 -3.710 1.00 0.00 53 CYS A C 17
ATOM 15528 O O . CYS A 1 53 ? 8.351 1.307 -4.803 1.00 0.00 53 CYS A O 17
ATOM 15535 N N . CYS A 1 54 ? 7.645 3.013 -3.518 1.00 0.00 54 CYS A N 17
ATOM 15536 C CA . CYS A 1 54 ? 7.663 3.982 -4.607 1.00 0.00 54 CYS A CA 17
ATOM 15537 C C . CYS A 1 54 ? 7.706 5.396 -4.080 1.00 0.00 54 CYS A C 17
ATOM 15538 O O . CYS A 1 54 ? 7.307 5.675 -2.951 1.00 0.00 54 CYS A O 17
ATOM 15545 N N . ARG A 1 55 ? 8.231 6.273 -4.911 1.00 0.00 55 ARG A N 17
ATOM 15546 C CA . ARG A 1 55 ? 8.387 7.660 -4.564 1.00 0.00 55 ARG A CA 17
ATOM 15547 C C . ARG A 1 55 ? 7.603 8.563 -5.514 1.00 0.00 55 ARG A C 17
ATOM 15548 O O . ARG A 1 55 ? 8.082 9.624 -5.915 1.00 0.00 55 ARG A O 17
ATOM 15569 N N . THR A 1 56 ? 6.395 8.136 -5.872 1.00 0.00 56 THR A N 17
ATOM 15570 C CA . THR A 1 56 ? 5.549 8.910 -6.774 1.00 0.00 56 THR A CA 17
ATOM 15571 C C . THR A 1 56 ? 4.173 9.148 -6.159 1.00 0.00 56 THR A C 17
ATOM 15572 O O . THR A 1 56 ? 3.697 8.351 -5.350 1.00 0.00 56 THR A O 17
ATOM 15583 N N . ASP A 1 57 ? 3.539 10.249 -6.548 1.00 0.00 57 ASP A N 17
ATOM 15584 C CA . ASP A 1 57 ? 2.216 10.591 -6.036 1.00 0.00 57 ASP A CA 17
ATOM 15585 C C . ASP A 1 57 ? 1.188 9.540 -6.442 1.00 0.00 57 ASP A C 17
ATOM 15586 O O . ASP A 1 57 ? 1.049 9.218 -7.622 1.00 0.00 57 ASP A O 17
ATOM 15595 N N . ARG A 1 58 ? 0.473 9.007 -5.456 1.00 0.00 58 ARG A N 17
ATOM 15596 C CA . ARG A 1 58 ? -0.540 7.989 -5.711 1.00 0.00 58 ARG A CA 17
ATOM 15597 C C . ARG A 1 58 ? 0.073 6.765 -6.384 1.00 0.00 58 ARG A C 17
ATOM 15598 O O . ARG A 1 58 ? -0.605 6.035 -7.105 1.00 0.00 58 ARG A O 17
ATOM 15619 N N . CYS A 1 59 ? 1.363 6.547 -6.141 1.00 0.00 59 CYS A N 17
ATOM 15620 C CA . CYS A 1 59 ? 2.072 5.417 -6.721 1.00 0.00 59 CYS A CA 17
ATOM 15621 C C . CYS A 1 59 ? 1.472 4.093 -6.252 1.00 0.00 59 CYS A C 17
ATOM 15622 O O . CYS A 1 59 ? 1.549 3.083 -6.951 1.00 0.00 59 CYS A O 17
ATOM 15629 N N . ASN A 1 60 ? 0.878 4.106 -5.062 1.00 0.00 60 ASN A N 17
ATOM 15630 C CA . ASN A 1 60 ? 0.267 2.908 -4.498 1.00 0.00 60 ASN A CA 17
ATOM 15631 C C . ASN A 1 60 ? -1.235 2.882 -4.766 1.00 0.00 60 ASN A C 17
ATOM 15632 O O . ASN A 1 60 ? -2.006 2.333 -3.979 1.00 0.00 60 ASN A O 17
ATOM 15643 N N . ASN A 1 61 ? -1.645 3.479 -5.881 1.00 0.00 61 ASN A N 17
ATOM 15644 C CA . ASN A 1 61 ? -3.050 3.525 -6.252 1.00 0.00 61 ASN A CA 17
ATOM 15645 C C . ASN A 1 61 ? -3.540 2.154 -6.707 1.00 0.00 61 ASN A C 17
ATOM 15646 O O . ASN A 1 61 ? -2.703 1.233 -6.814 1.00 0.00 61 ASN A O 17
ATOM 15658 N N . LEU A 1 1 ? 4.711 14.882 -1.335 1.00 0.00 1 LEU A N 18
ATOM 15659 C CA . LEU A 1 1 ? 3.986 13.763 -1.993 1.00 0.00 1 LEU A CA 18
ATOM 15660 C C . LEU A 1 1 ? 2.712 13.409 -1.232 1.00 0.00 1 LEU A C 18
ATOM 15661 O O . LEU A 1 1 ? 2.593 13.686 -0.039 1.00 0.00 1 LEU A O 18
ATOM 15679 N N . GLU A 1 2 ? 1.761 12.797 -1.931 1.00 0.00 2 GLU A N 18
ATOM 15680 C CA . GLU A 1 2 ? 0.496 12.405 -1.321 1.00 0.00 2 GLU A CA 18
ATOM 15681 C C . GLU A 1 2 ? 0.138 10.968 -1.687 1.00 0.00 2 GLU A C 18
ATOM 15682 O O . GLU A 1 2 ? -0.473 10.716 -2.726 1.00 0.00 2 GLU A O 18
ATOM 15694 N N . CYS A 1 3 ? 0.523 10.028 -0.829 1.00 0.00 3 CYS A N 18
ATOM 15695 C CA . CYS A 1 3 ? 0.247 8.622 -1.059 1.00 0.00 3 CYS A CA 18
ATOM 15696 C C . CYS A 1 3 ? -1.189 8.276 -0.676 1.00 0.00 3 CYS A C 18
ATOM 15697 O O . CYS A 1 3 ? -2.015 9.161 -0.457 1.00 0.00 3 CYS A O 18
ATOM 15704 N N . HIS A 1 4 ? -1.473 6.980 -0.596 1.00 0.00 4 HIS A N 18
ATOM 15705 C CA . HIS A 1 4 ? -2.805 6.507 -0.237 1.00 0.00 4 HIS A CA 18
ATOM 15706 C C . HIS A 1 4 ? -2.740 5.551 0.948 1.00 0.00 4 HIS A C 18
ATOM 15707 O O . HIS A 1 4 ? -1.764 4.820 1.115 1.00 0.00 4 HIS A O 18
ATOM 15722 N N . ASN A 1 5 ? -3.783 5.563 1.773 1.00 0.00 5 ASN A N 18
ATOM 15723 C CA . ASN A 1 5 ? -3.840 4.697 2.945 1.00 0.00 5 ASN A CA 18
ATOM 15724 C C . ASN A 1 5 ? -5.123 3.871 2.958 1.00 0.00 5 ASN A C 18
ATOM 15725 O O . ASN A 1 5 ? -5.600 3.467 4.019 1.00 0.00 5 ASN A O 18
ATOM 15736 N N . GLN A 1 6 ? -5.679 3.621 1.776 1.00 0.00 6 GLN A N 18
ATOM 15737 C CA . GLN A 1 6 ? -6.905 2.840 1.660 1.00 0.00 6 GLN A CA 18
ATOM 15738 C C . GLN A 1 6 ? -6.633 1.362 1.923 1.00 0.00 6 GLN A C 18
ATOM 15739 O O . GLN A 1 6 ? -5.482 0.932 1.967 1.00 0.00 6 GLN A O 18
ATOM 15753 N N . GLN A 1 7 ? -7.701 0.590 2.099 1.00 0.00 7 GLN A N 18
ATOM 15754 C CA . GLN A 1 7 ? -7.577 -0.838 2.358 1.00 0.00 7 GLN A CA 18
ATOM 15755 C C . GLN A 1 7 ? -8.011 -1.650 1.142 1.00 0.00 7 GLN A C 18
ATOM 15756 O O . GLN A 1 7 ? -9.157 -1.562 0.702 1.00 0.00 7 GLN A O 18
ATOM 15770 N N . SER A 1 8 ? -7.087 -2.442 0.606 1.00 0.00 8 SER A N 18
ATOM 15771 C CA . SER A 1 8 ? -7.370 -3.274 -0.560 1.00 0.00 8 SER A CA 18
ATOM 15772 C C . SER A 1 8 ? -7.703 -2.413 -1.776 1.00 0.00 8 SER A C 18
ATOM 15773 O O . SER A 1 8 ? -6.858 -2.196 -2.644 1.00 0.00 8 SER A O 18
ATOM 15781 N N . SER A 1 9 ? -8.938 -1.926 -1.833 1.00 0.00 9 SER A N 18
ATOM 15782 C CA . SER A 1 9 ? -9.380 -1.090 -2.943 1.00 0.00 9 SER A CA 18
ATOM 15783 C C . SER A 1 9 ? -10.448 -0.101 -2.487 1.00 0.00 9 SER A C 18
ATOM 15784 O O . SER A 1 9 ? -10.384 1.086 -2.802 1.00 0.00 9 SER A O 18
ATOM 15792 N N . GLN A 1 10 ? -11.431 -0.600 -1.743 1.00 0.00 10 GLN A N 18
ATOM 15793 C CA . GLN A 1 10 ? -12.512 0.240 -1.243 1.00 0.00 10 GLN A CA 18
ATOM 15794 C C . GLN A 1 10 ? -11.975 1.334 -0.328 1.00 0.00 10 GLN A C 18
ATOM 15795 O O . GLN A 1 10 ? -10.764 1.471 -0.151 1.00 0.00 10 GLN A O 18
ATOM 15809 N N . ALA A 1 11 ? -12.885 2.110 0.253 1.00 0.00 11 ALA A N 18
ATOM 15810 C CA . ALA A 1 11 ? -12.508 3.197 1.153 1.00 0.00 11 ALA A CA 18
ATOM 15811 C C . ALA A 1 11 ? -11.398 4.057 0.553 1.00 0.00 11 ALA A C 18
ATOM 15812 O O . ALA A 1 11 ? -10.285 4.110 1.077 1.00 0.00 11 ALA A O 18
ATOM 15819 N N . PRO A 1 12 ? -11.690 4.740 -0.567 1.00 0.00 12 PRO A N 18
ATOM 15820 C CA . PRO A 1 12 ? -10.717 5.599 -1.253 1.00 0.00 12 PRO A CA 18
ATOM 15821 C C . PRO A 1 12 ? -10.024 6.577 -0.310 1.00 0.00 12 PRO A C 18
ATOM 15822 O O . PRO A 1 12 ? -10.534 6.883 0.768 1.00 0.00 12 PRO A O 18
ATOM 15833 N N . THR A 1 13 ? -8.861 7.064 -0.725 1.00 0.00 13 THR A N 18
ATOM 15834 C CA . THR A 1 13 ? -8.096 8.011 0.078 1.00 0.00 13 THR A CA 18
ATOM 15835 C C . THR A 1 13 ? -7.328 8.980 -0.814 1.00 0.00 13 THR A C 18
ATOM 15836 O O . THR A 1 13 ? -7.005 8.660 -1.958 1.00 0.00 13 THR A O 18
ATOM 15847 N N . THR A 1 14 ? -7.043 10.166 -0.288 1.00 0.00 14 THR A N 18
ATOM 15848 C CA . THR A 1 14 ? -6.315 11.181 -1.045 1.00 0.00 14 THR A CA 18
ATOM 15849 C C . THR A 1 14 ? -5.356 11.978 -0.157 1.00 0.00 14 THR A C 18
ATOM 15850 O O . THR A 1 14 ? -4.625 12.841 -0.646 1.00 0.00 14 THR A O 18
ATOM 15861 N N . LYS A 1 15 ? -5.358 11.695 1.144 1.00 0.00 15 LYS A N 18
ATOM 15862 C CA . LYS A 1 15 ? -4.485 12.397 2.079 1.00 0.00 15 LYS A CA 18
ATOM 15863 C C . LYS A 1 15 ? -3.084 11.792 2.081 1.00 0.00 15 LYS A C 18
ATOM 15864 O O . LYS A 1 15 ? -2.780 10.902 1.288 1.00 0.00 15 LYS A O 18
ATOM 15883 N N . THR A 1 16 ? -2.236 12.283 2.981 1.00 0.00 16 THR A N 18
ATOM 15884 C CA . THR A 1 16 ? -0.867 11.792 3.088 1.00 0.00 16 THR A CA 18
ATOM 15885 C C . THR A 1 16 ? -0.500 11.511 4.543 1.00 0.00 16 THR A C 18
ATOM 15886 O O . THR A 1 16 ? -1.341 11.616 5.436 1.00 0.00 16 THR A O 18
ATOM 15897 N N . CYS A 1 17 ? 0.760 11.156 4.773 1.00 0.00 17 CYS A N 18
ATOM 15898 C CA . CYS A 1 17 ? 1.239 10.861 6.120 1.00 0.00 17 CYS A CA 18
ATOM 15899 C C . CYS A 1 17 ? 1.760 12.125 6.797 1.00 0.00 17 CYS A C 18
ATOM 15900 O O . CYS A 1 17 ? 1.544 13.235 6.312 1.00 0.00 17 CYS A O 18
ATOM 15907 N N . SER A 1 18 ? 2.449 11.949 7.922 1.00 0.00 18 SER A N 18
ATOM 15908 C CA . SER A 1 18 ? 3.002 13.075 8.663 1.00 0.00 18 SER A CA 18
ATOM 15909 C C . SER A 1 18 ? 3.997 13.853 7.806 1.00 0.00 18 SER A C 18
ATOM 15910 O O . SER A 1 18 ? 4.160 15.062 7.968 1.00 0.00 18 SER A O 18
ATOM 15918 N N . GLY A 1 19 ? 4.660 13.150 6.891 1.00 0.00 19 GLY A N 18
ATOM 15919 C CA . GLY A 1 19 ? 5.628 13.792 6.023 1.00 0.00 19 GLY A CA 18
ATOM 15920 C C . GLY A 1 19 ? 6.828 12.910 5.739 1.00 0.00 19 GLY A C 18
ATOM 15921 O O . GLY A 1 19 ? 7.941 13.208 6.171 1.00 0.00 19 GLY A O 18
ATOM 15925 N N . GLU A 1 20 ? 6.602 11.823 5.009 1.00 0.00 20 GLU A N 18
ATOM 15926 C CA . GLU A 1 20 ? 7.675 10.897 4.666 1.00 0.00 20 GLU A CA 18
ATOM 15927 C C . GLU A 1 20 ? 8.193 11.165 3.256 1.00 0.00 20 GLU A C 18
ATOM 15928 O O . GLU A 1 20 ? 7.798 12.139 2.614 1.00 0.00 20 GLU A O 18
ATOM 15940 N N . THR A 1 21 ? 9.081 10.299 2.781 1.00 0.00 21 THR A N 18
ATOM 15941 C CA . THR A 1 21 ? 9.656 10.448 1.449 1.00 0.00 21 THR A CA 18
ATOM 15942 C C . THR A 1 21 ? 9.099 9.403 0.489 1.00 0.00 21 THR A C 18
ATOM 15943 O O . THR A 1 21 ? 8.339 9.724 -0.424 1.00 0.00 21 THR A O 18
ATOM 15954 N N . ASN A 1 22 ? 9.489 8.153 0.699 1.00 0.00 22 ASN A N 18
ATOM 15955 C CA . ASN A 1 22 ? 9.037 7.057 -0.154 1.00 0.00 22 ASN A CA 18
ATOM 15956 C C . ASN A 1 22 ? 7.872 6.306 0.484 1.00 0.00 22 ASN A C 18
ATOM 15957 O O . ASN A 1 22 ? 7.787 6.189 1.707 1.00 0.00 22 ASN A O 18
ATOM 15968 N N . CYS A 1 23 ? 6.984 5.788 -0.358 1.00 0.00 23 CYS A N 18
ATOM 15969 C CA . CYS A 1 23 ? 5.829 5.035 0.102 1.00 0.00 23 CYS A CA 18
ATOM 15970 C C . CYS A 1 23 ? 5.879 3.620 -0.458 1.00 0.00 23 CYS A C 18
ATOM 15971 O O . CYS A 1 23 ? 6.847 3.247 -1.117 1.00 0.00 23 CYS A O 18
ATOM 15978 N N . TYR A 1 24 ? 4.842 2.834 -0.204 1.00 0.00 24 TYR A N 18
ATOM 15979 C CA . TYR A 1 24 ? 4.803 1.467 -0.709 1.00 0.00 24 TYR A CA 18
ATOM 15980 C C . TYR A 1 24 ? 3.388 0.910 -0.727 1.00 0.00 24 TYR A C 18
ATOM 15981 O O . TYR A 1 24 ? 2.433 1.572 -0.320 1.00 0.00 24 TYR A O 18
ATOM 15999 N N . LYS A 1 25 ? 3.278 -0.324 -1.193 1.00 0.00 25 LYS A N 18
ATOM 16000 C CA . LYS A 1 25 ? 1.999 -1.015 -1.266 1.00 0.00 25 LYS A CA 18
ATOM 16001 C C . LYS A 1 25 ? 2.223 -2.521 -1.288 1.00 0.00 25 LYS A C 18
ATOM 16002 O O . LYS A 1 25 ? 2.962 -3.037 -2.128 1.00 0.00 25 LYS A O 18
ATOM 16021 N N . LYS A 1 26 ? 1.598 -3.219 -0.351 1.00 0.00 26 LYS A N 18
ATOM 16022 C CA . LYS A 1 26 ? 1.743 -4.667 -0.257 1.00 0.00 26 LYS A CA 18
ATOM 16023 C C . LYS A 1 26 ? 0.412 -5.366 -0.440 1.00 0.00 26 LYS A C 18
ATOM 16024 O O . LYS A 1 26 ? -0.611 -4.896 0.036 1.00 0.00 26 LYS A O 18
ATOM 16043 N N . TRP A 1 27 ? 0.436 -6.508 -1.107 1.00 0.00 27 TRP A N 18
ATOM 16044 C CA . TRP A 1 27 ? -0.781 -7.281 -1.319 1.00 0.00 27 TRP A CA 18
ATOM 16045 C C . TRP A 1 27 ? -0.483 -8.769 -1.385 1.00 0.00 27 TRP A C 18
ATOM 16046 O O . TRP A 1 27 ? 0.667 -9.181 -1.535 1.00 0.00 27 TRP A O 18
ATOM 16067 N N . TRP A 1 28 ? -1.533 -9.568 -1.272 1.00 0.00 28 TRP A N 18
ATOM 16068 C CA . TRP A 1 28 ? -1.400 -11.017 -1.317 1.00 0.00 28 TRP A CA 18
ATOM 16069 C C . TRP A 1 28 ? -2.710 -11.668 -1.739 1.00 0.00 28 TRP A C 18
ATOM 16070 O O . TRP A 1 28 ? -3.725 -10.992 -1.915 1.00 0.00 28 TRP A O 18
ATOM 16091 N N . SER A 1 29 ? -2.679 -12.986 -1.888 1.00 0.00 29 SER A N 18
ATOM 16092 C CA . SER A 1 29 ? -3.862 -13.741 -2.279 1.00 0.00 29 SER A CA 18
ATOM 16093 C C . SER A 1 29 ? -4.355 -14.601 -1.120 1.00 0.00 29 SER A C 18
ATOM 16094 O O . SER A 1 29 ? -3.678 -15.538 -0.700 1.00 0.00 29 SER A O 18
ATOM 16102 N N . ASP A 1 30 ? -5.537 -14.275 -0.608 1.00 0.00 30 ASP A N 18
ATOM 16103 C CA . ASP A 1 30 ? -6.116 -15.019 0.503 1.00 0.00 30 ASP A CA 18
ATOM 16104 C C . ASP A 1 30 ? -7.043 -16.117 -0.012 1.00 0.00 30 ASP A C 18
ATOM 16105 O O . ASP A 1 30 ? -6.933 -16.535 -1.165 1.00 0.00 30 ASP A O 18
ATOM 16114 N N . HIS A 1 31 ? -7.950 -16.584 0.844 1.00 0.00 31 HIS A N 18
ATOM 16115 C CA . HIS A 1 31 ? -8.891 -17.640 0.468 1.00 0.00 31 HIS A CA 18
ATOM 16116 C C . HIS A 1 31 ? -9.457 -17.406 -0.935 1.00 0.00 31 HIS A C 18
ATOM 16117 O O . HIS A 1 31 ? -8.938 -17.937 -1.917 1.00 0.00 31 HIS A O 18
ATOM 16132 N N . ARG A 1 32 ? -10.520 -16.612 -1.026 1.00 0.00 32 ARG A N 18
ATOM 16133 C CA . ARG A 1 32 ? -11.145 -16.316 -2.302 1.00 0.00 32 ARG A CA 18
ATOM 16134 C C . ARG A 1 32 ? -11.097 -14.820 -2.602 1.00 0.00 32 ARG A C 18
ATOM 16135 O O . ARG A 1 32 ? -12.061 -14.250 -3.115 1.00 0.00 32 ARG A O 18
ATOM 16156 N N . GLY A 1 33 ? -9.973 -14.186 -2.279 1.00 0.00 33 GLY A N 18
ATOM 16157 C CA . GLY A 1 33 ? -9.833 -12.762 -2.524 1.00 0.00 33 GLY A CA 18
ATOM 16158 C C . GLY A 1 33 ? -8.400 -12.284 -2.397 1.00 0.00 33 GLY A C 18
ATOM 16159 O O . GLY A 1 33 ? -7.488 -13.080 -2.173 1.00 0.00 33 GLY A O 18
ATOM 16163 N N . THR A 1 34 ? -8.201 -10.977 -2.542 1.00 0.00 34 THR A N 18
ATOM 16164 C CA . THR A 1 34 ? -6.871 -10.386 -2.445 1.00 0.00 34 THR A CA 18
ATOM 16165 C C . THR A 1 34 ? -6.896 -9.130 -1.578 1.00 0.00 34 THR A C 18
ATOM 16166 O O . THR A 1 34 ? -7.862 -8.368 -1.603 1.00 0.00 34 THR A O 18
ATOM 16177 N N . ILE A 1 35 ? -5.829 -8.921 -0.813 1.00 0.00 35 ILE A N 18
ATOM 16178 C CA . ILE A 1 35 ? -5.733 -7.753 0.058 1.00 0.00 35 ILE A CA 18
ATOM 16179 C C . ILE A 1 35 ? -4.525 -6.897 -0.306 1.00 0.00 35 ILE A C 18
ATOM 16180 O O . ILE A 1 35 ? -3.563 -7.389 -0.893 1.00 0.00 35 ILE A O 18
ATOM 16196 N N . ILE A 1 36 ? -4.583 -5.612 0.040 1.00 0.00 36 ILE A N 18
ATOM 16197 C CA . ILE A 1 36 ? -3.491 -4.689 -0.260 1.00 0.00 36 ILE A CA 18
ATOM 16198 C C . ILE A 1 36 ? -3.443 -3.544 0.753 1.00 0.00 36 ILE A C 18
ATOM 16199 O O . ILE A 1 36 ? -4.406 -2.788 0.886 1.00 0.00 36 ILE A O 18
ATOM 16215 N N . GLU A 1 37 ? -2.320 -3.405 1.464 1.00 0.00 37 GLU A N 18
ATOM 16216 C CA . GLU A 1 37 ? -2.174 -2.335 2.451 1.00 0.00 37 GLU A CA 18
ATOM 16217 C C . GLU A 1 37 ? -1.180 -1.281 1.964 1.00 0.00 37 GLU A C 18
ATOM 16218 O O . GLU A 1 37 ? -0.390 -1.534 1.055 1.00 0.00 37 GLU A O 18
ATOM 16230 N N . ARG A 1 38 ? -1.233 -0.097 2.570 1.00 0.00 38 ARG A N 18
ATOM 16231 C CA . ARG A 1 38 ? -0.343 0.998 2.190 1.00 0.00 38 ARG A CA 18
ATOM 16232 C C . ARG A 1 38 ? 0.580 1.383 3.343 1.00 0.00 38 ARG A C 18
ATOM 16233 O O . ARG A 1 38 ? 0.507 0.808 4.430 1.00 0.00 38 ARG A O 18
ATOM 16254 N N . GLY A 1 39 ? 1.446 2.364 3.097 1.00 0.00 39 GLY A N 18
ATOM 16255 C CA . GLY A 1 39 ? 2.369 2.815 4.121 1.00 0.00 39 GLY A CA 18
ATOM 16256 C C . GLY A 1 39 ? 3.231 3.971 3.650 1.00 0.00 39 GLY A C 18
ATOM 16257 O O . GLY A 1 39 ? 3.112 4.416 2.509 1.00 0.00 39 GLY A O 18
ATOM 16261 N N . CYS A 1 40 ? 4.099 4.460 4.530 1.00 0.00 40 CYS A N 18
ATOM 16262 C CA . CYS A 1 40 ? 4.981 5.572 4.195 1.00 0.00 40 CYS A CA 18
ATOM 16263 C C . CYS A 1 40 ? 6.441 5.213 4.459 1.00 0.00 40 CYS A C 18
ATOM 16264 O O . CYS A 1 40 ? 7.019 5.618 5.467 1.00 0.00 40 CYS A O 18
ATOM 16271 N N . GLY A 1 41 ? 7.031 4.451 3.542 1.00 0.00 41 GLY A N 18
ATOM 16272 C CA . GLY A 1 41 ? 8.417 4.048 3.687 1.00 0.00 41 GLY A CA 18
ATOM 16273 C C . GLY A 1 41 ? 8.799 2.950 2.715 1.00 0.00 41 GLY A C 18
ATOM 16274 O O . GLY A 1 41 ? 8.323 2.924 1.580 1.00 0.00 41 GLY A O 18
ATOM 16278 N N . CYS A 1 42 ? 9.658 2.038 3.159 1.00 0.00 42 CYS A N 18
ATOM 16279 C CA . CYS A 1 42 ? 10.096 0.929 2.321 1.00 0.00 42 CYS A CA 18
ATOM 16280 C C . CYS A 1 42 ? 10.665 -0.203 3.174 1.00 0.00 42 CYS A C 18
ATOM 16281 O O . CYS A 1 42 ? 11.811 -0.614 2.994 1.00 0.00 42 CYS A O 18
ATOM 16288 N N . PRO A 1 43 ? 9.865 -0.721 4.123 1.00 0.00 43 PRO A N 18
ATOM 16289 C CA . PRO A 1 43 ? 10.292 -1.804 5.011 1.00 0.00 43 PRO A CA 18
ATOM 16290 C C . PRO A 1 43 ? 10.208 -3.172 4.342 1.00 0.00 43 PRO A C 18
ATOM 16291 O O . PRO A 1 43 ? 10.045 -3.270 3.126 1.00 0.00 43 PRO A O 18
ATOM 16302 N N . LYS A 1 44 ? 10.326 -4.226 5.143 1.00 0.00 44 LYS A N 18
ATOM 16303 C CA . LYS A 1 44 ? 10.268 -5.589 4.629 1.00 0.00 44 LYS A CA 18
ATOM 16304 C C . LYS A 1 44 ? 8.899 -6.215 4.882 1.00 0.00 44 LYS A C 18
ATOM 16305 O O . LYS A 1 44 ? 8.002 -5.572 5.426 1.00 0.00 44 LYS A O 18
ATOM 16324 N N . VAL A 1 45 ? 8.751 -7.473 4.481 1.00 0.00 45 VAL A N 18
ATOM 16325 C CA . VAL A 1 45 ? 7.496 -8.195 4.660 1.00 0.00 45 VAL A CA 18
ATOM 16326 C C . VAL A 1 45 ? 7.764 -9.630 5.135 1.00 0.00 45 VAL A C 18
ATOM 16327 O O . VAL A 1 45 ? 8.653 -9.854 5.955 1.00 0.00 45 VAL A O 18
ATOM 16340 N N . LYS A 1 46 ? 7.005 -10.602 4.622 1.00 0.00 46 LYS A N 18
ATOM 16341 C CA . LYS A 1 46 ? 7.188 -11.987 5.007 1.00 0.00 46 LYS A CA 18
ATOM 16342 C C . LYS A 1 46 ? 6.718 -12.931 3.901 1.00 0.00 46 LYS A C 18
ATOM 16343 O O . LYS A 1 46 ? 5.733 -12.653 3.218 1.00 0.00 46 LYS A O 18
ATOM 16362 N N . PRO A 1 47 ? 7.430 -14.060 3.707 1.00 0.00 47 PRO A N 18
ATOM 16363 C CA . PRO A 1 47 ? 7.107 -15.049 2.687 1.00 0.00 47 PRO A CA 18
ATOM 16364 C C . PRO A 1 47 ? 5.606 -15.197 2.453 1.00 0.00 47 PRO A C 18
ATOM 16365 O O . PRO A 1 47 ? 4.838 -15.402 3.394 1.00 0.00 47 PRO A O 18
ATOM 16376 N N . GLY A 1 48 ? 5.195 -15.090 1.193 1.00 0.00 48 GLY A N 18
ATOM 16377 C CA . GLY A 1 48 ? 3.789 -15.214 0.858 1.00 0.00 48 GLY A CA 18
ATOM 16378 C C . GLY A 1 48 ? 3.126 -13.869 0.631 1.00 0.00 48 GLY A C 18
ATOM 16379 O O . GLY A 1 48 ? 2.110 -13.780 -0.059 1.00 0.00 48 GLY A O 18
ATOM 16383 N N . VAL A 1 49 ? 3.699 -12.820 1.212 1.00 0.00 49 VAL A N 18
ATOM 16384 C CA . VAL A 1 49 ? 3.155 -11.475 1.070 1.00 0.00 49 VAL A CA 18
ATOM 16385 C C . VAL A 1 49 ? 3.959 -10.657 0.064 1.00 0.00 49 VAL A C 18
ATOM 16386 O O . VAL A 1 49 ? 5.190 -10.695 0.061 1.00 0.00 49 VAL A O 18
ATOM 16399 N N . ASN A 1 50 ? 3.255 -9.919 -0.788 1.00 0.00 50 ASN A N 18
ATOM 16400 C CA . ASN A 1 50 ? 3.906 -9.089 -1.799 1.00 0.00 50 ASN A CA 18
ATOM 16401 C C . ASN A 1 50 ? 4.027 -7.647 -1.319 1.00 0.00 50 ASN A C 18
ATOM 16402 O O . ASN A 1 50 ? 3.220 -7.179 -0.516 1.00 0.00 50 ASN A O 18
ATOM 16413 N N . LEU A 1 51 ? 5.044 -6.950 -1.814 1.00 0.00 51 LEU A N 18
ATOM 16414 C CA . LEU A 1 51 ? 5.277 -5.565 -1.435 1.00 0.00 51 LEU A CA 18
ATOM 16415 C C . LEU A 1 51 ? 6.157 -4.859 -2.464 1.00 0.00 51 LEU A C 18
ATOM 16416 O O . LEU A 1 51 ? 7.044 -5.470 -3.059 1.00 0.00 51 LEU A O 18
ATOM 16432 N N . ASN A 1 52 ? 5.909 -3.568 -2.663 1.00 0.00 52 ASN A N 18
ATOM 16433 C CA . ASN A 1 52 ? 6.688 -2.782 -3.616 1.00 0.00 52 ASN A CA 18
ATOM 16434 C C . ASN A 1 52 ? 6.677 -1.297 -3.249 1.00 0.00 52 ASN A C 18
ATOM 16435 O O . ASN A 1 52 ? 5.615 -0.688 -3.116 1.00 0.00 52 ASN A O 18
ATOM 16446 N N . CYS A 1 53 ? 7.868 -0.725 -3.089 1.00 0.00 53 CYS A N 18
ATOM 16447 C CA . CYS A 1 53 ? 8.005 0.680 -2.742 1.00 0.00 53 CYS A CA 18
ATOM 16448 C C . CYS A 1 53 ? 7.970 1.555 -3.991 1.00 0.00 53 CYS A C 18
ATOM 16449 O O . CYS A 1 53 ? 8.235 1.087 -5.099 1.00 0.00 53 CYS A O 18
ATOM 16456 N N . CYS A 1 54 ? 7.646 2.827 -3.800 1.00 0.00 54 CYS A N 18
ATOM 16457 C CA . CYS A 1 54 ? 7.577 3.780 -4.901 1.00 0.00 54 CYS A CA 18
ATOM 16458 C C . CYS A 1 54 ? 7.666 5.199 -4.394 1.00 0.00 54 CYS A C 18
ATOM 16459 O O . CYS A 1 54 ? 7.361 5.491 -3.238 1.00 0.00 54 CYS A O 18
ATOM 16466 N N . ARG A 1 55 ? 8.123 6.065 -5.272 1.00 0.00 55 ARG A N 18
ATOM 16467 C CA . ARG A 1 55 ? 8.309 7.455 -4.950 1.00 0.00 55 ARG A CA 18
ATOM 16468 C C . ARG A 1 55 ? 7.490 8.352 -5.874 1.00 0.00 55 ARG A C 18
ATOM 16469 O O . ARG A 1 55 ? 7.941 9.427 -6.272 1.00 0.00 55 ARG A O 18
ATOM 16490 N N . THR A 1 56 ? 6.282 7.908 -6.212 1.00 0.00 56 THR A N 18
ATOM 16491 C CA . THR A 1 56 ? 5.404 8.675 -7.089 1.00 0.00 56 THR A CA 18
ATOM 16492 C C . THR A 1 56 ? 4.074 8.970 -6.399 1.00 0.00 56 THR A C 18
ATOM 16493 O O . THR A 1 56 ? 3.639 8.223 -5.523 1.00 0.00 56 THR A O 18
ATOM 16504 N N . ASP A 1 57 ? 3.433 10.061 -6.804 1.00 0.00 57 ASP A N 18
ATOM 16505 C CA . ASP A 1 57 ? 2.153 10.451 -6.224 1.00 0.00 57 ASP A CA 18
ATOM 16506 C C . ASP A 1 57 ? 1.074 9.428 -6.565 1.00 0.00 57 ASP A C 18
ATOM 16507 O O . ASP A 1 57 ? 0.859 9.104 -7.732 1.00 0.00 57 ASP A O 18
ATOM 16516 N N . ARG A 1 58 ? 0.400 8.920 -5.537 1.00 0.00 58 ARG A N 18
ATOM 16517 C CA . ARG A 1 58 ? -0.655 7.932 -5.730 1.00 0.00 58 ARG A CA 18
ATOM 16518 C C . ARG A 1 58 ? -0.095 6.646 -6.331 1.00 0.00 58 ARG A C 18
ATOM 16519 O O . ARG A 1 58 ? -0.804 5.909 -7.015 1.00 0.00 58 ARG A O 18
ATOM 16540 N N . CYS A 1 59 ? 1.183 6.383 -6.072 1.00 0.00 59 CYS A N 18
ATOM 16541 C CA . CYS A 1 59 ? 1.837 5.191 -6.587 1.00 0.00 59 CYS A CA 18
ATOM 16542 C C . CYS A 1 59 ? 1.249 3.926 -5.963 1.00 0.00 59 CYS A C 18
ATOM 16543 O O . CYS A 1 59 ? 1.310 2.846 -6.552 1.00 0.00 59 CYS A O 18
ATOM 16550 N N . ASN A 1 60 ? 0.680 4.069 -4.770 1.00 0.00 60 ASN A N 18
ATOM 16551 C CA . ASN A 1 60 ? 0.083 2.938 -4.067 1.00 0.00 60 ASN A CA 18
ATOM 16552 C C . ASN A 1 60 ? -1.439 3.042 -4.075 1.00 0.00 60 ASN A C 18
ATOM 16553 O O . ASN A 1 60 ? -2.105 2.606 -3.138 1.00 0.00 60 ASN A O 18
ATOM 16564 N N . ASN A 1 61 ? -1.982 3.624 -5.138 1.00 0.00 61 ASN A N 18
ATOM 16565 C CA . ASN A 1 61 ? -3.421 3.787 -5.270 1.00 0.00 61 ASN A CA 18
ATOM 16566 C C . ASN A 1 61 ? -4.116 2.435 -5.391 1.00 0.00 61 ASN A C 18
ATOM 16567 O O . ASN A 1 61 ? -3.745 1.659 -6.297 1.00 0.00 61 ASN A O 18
#

CATH classification: 2.10.60.10

Secondary structure (DSSP, 8-state):
-EEE---TTS---EEE-SS-S-EEEEEEEETTEEEEEEEES-----TT-EEEEE-STTTT-